Protein 4WCZ (pdb70)

InterPro domains:
  IPR001753 Enoyl-CoA hydratase/isomerase-like domain [PF00378] (7-249)
  IPR014748 Enoyl-CoA hydratase, C-terminal [G3DSA:1.10.12.10] (196-249)
  IPR018376 Enoyl-CoA hydratase/isomerase, conserved site [PS00166] (100-120)
  IPR029045 ClpP/crotonase-like domain superfamily [SSF52096] (3-249)
  IPR051683 Enoyl-CoA Hydratase/Isomerase Domain-Containing Protein [PTHR42964] (3-248)

Radius of gyration: 37.83 Å; Cα contacts (8 Å, |Δi|>4): 3060; chains: 6; bounding box: 77×71×126 Å

Secondary structure (DSSP, 8-state):
-EEEEEETTEEEEEE--GGGTTPBP----SHHHHHHHHHT-TT--EEEEEETTSS-SB--B-HHHHHHTTT-HHHHHHHHHHHHHHHHHHHT-SS-EE---SEEETHHHHHHHH---EE-TT-EEE--GGGTT----HHHHHHHHHHHHHHHHHH------EEHHHHHHTTS-SEE-S-SHHHHHHHHHS-HHHHHHHHHHHHHHHTT--S--HHHHHHHHHGGGSHHHHHHHHHHHTTS----/-EEEEEETTEEEEEE--GGGTTPBP----HHHHHHHHHHT-TT--EEEEEETTSS-SB--B-HHHHHHTTT-HHHHHHHHHHHHHHHHHHHT-SS-EE---SEEETHHHHHHHT---EE-TT-EEE--GGGTT----HHHHHHHHHHHHHHHHHH------EEHHHHHHHTS-SEE-S-SHHHHHHHHHS-HHHHHHHHHHHHHHHTT--S--HHHHHHHHHGGGSHHHHHHHHHHHTTS----/--EEEEEETTEEEEEE--GGGTTPBP----HHHHHHHHHHT-TT--EEEEEETTSS-SB-SB-HHHHHHTTT-HHHHHHHHHHHHHHHHHHHT-SS-EE---SEEETHHHHHHHH---EE-TT-EEE--GGGTT----HHHHHHHHHHHHHHHHHH------EEHHHHHHHTS-SEE-S-SHHHHHHHHHS-HHHHHHHHHHHHHHHTT--S--HHHHHHHHHGGGSHHHHHHHHHHHTTS----/-EEEEEETTEEEEEE--GGGTT-B-----SHHHHHHHHHT-TT--EEEEEETTSS-SB--B-HHHHHHTTT-HHHHHHHHHHHHHHHHHHHT-SS-EE---SEEETHHHHHHHH---EE-TT-EEE--GGGTT----HHHHHHHHHHHHHHHHHH------EEHHHHHHHTS-SEE-S-SHHHHHHHHHS-HHHHHHHHHHHHHHHTT--S--HHHHHHHHHGGGSHHHHHHHHHHHTTS----/-EEEEEETTEEEEEE--GGGTT-B-----SHHHHHHHHHT-TT--EEEEEETTSS-SB--B-HHHHHHTTT-HHHHHHHHHHHHHHHHHHHT-SS-EE---SEEETHHHHHHHH---EE-TT-EEE--GGGTT----HHHHHHHHHHHHHHHHHH------EEHHHHHHHTS-SEE-S-SHHHHHHHHHS-HHHHHHHHHHHHHHHTT--S--HHHHHHHHHGGGSHHHHHHHHHHHTTS----/--EEEEEETTEEEEEE--GGGTT-B-----HHHHHHHHHHT-TT--EEEEEESSSS-SB-SB-HHHHHHTTT-HHHHHHHHHHHHHHHHHHHT-SS-EE---SEEETHHHHHHHH---EE-TT-EEE--GGGTT----HHHHHHHHHHHHHHHHHH------EEHHHHHHHTS-SEE-S-SHHHHHHHHHS-HHHHHHHHHHHHHHHTT--S--HHHHHHHHHGGGSHHHHHHHHHHHTTS----

Organism: Novosphingobium aromaticivorans (strain ATCC 700278 / DSM 12444 / CCUG 56034 / CIP 105152 / NBRC 16084 / F199) (NCBI:txid279238)

Sequence (1466 aa):
SLRLERDGAVARLLIDRADRRNAFSLDWQRLPELLAEASGDDALRVLVVKSANGGAFCAGADIAELLANKDDAAFHAANQQAINRAQYELARFRLPTVAVEGDCIGGGCGIALACDRIAAPAARFGITPAKLGLVYPLHDVKLLVDLVGPGQARRLFTGGLIDANEAHRIGLVELLGESEDALVGQLATVSSFSTQAIKSFVRRVLDGQVADDADSLRVFASAFEGADFREGTGAFLEKRPPVFSLRLERDGAVARLLIDRADRRNAFSLDWQRLPELLAEASGDDALRVLVVKSANGGAFCAGADIAELLANKDDAAFHAANQQAINRAQYELARFRLPTVAVEGDCIGGGCGIALACDRIAAPAARFGITPAKLGLVYPLHDVKLLVDLVGPGQARRLFTGGLIDANEAHRIGLVELLGESEDALVGQLATVSSFSTQAIKSFVRRVLDGQVADDADSLRVFASAFEGADFREGTGAFLEKRPPVFSSLRLERDGAVARLLIDRADRRNAFSLDWQRLPELLAEASGDDALRVLVVKSANGGAFCAGADIAELLANKDDAAFHAANQQAINRAQYELARFRLPTVAVEGDCIGGGCGIALACDRIAAPAARFGITPAKLGLVYPLHDVKLLVDLVGPGQARRLFTGGLIDANEAHRIGLVELLGESEDALVGQLATVSSFSTQAIKSFVRRVLDGQVADDADSLRVFASAFEGADFREGTGAFLEKRPPVFSLRLERDGAVARLLIDRADRRNAFSLDWQRLPELLAEASGDDALRVLVVKSANGGAFCAGADIAELLANKDDAAFHAANQQAINRAQYELARFRLPTVAVEGDCIGGGCGIALACDRIAAPAARFGITPAKLGLVYPLHDVKLLVDLVGPGQARRLFTGGLIDANEAHRIGLVELLGESEDALVGQLATVSSFSTQAIKSFVRRVLDGQVADDADSLRVFASAFEGADFREGTGAFLEKRPPVFSLRLERDGAVARLLIDRADRRNAFSLDWQRLPELLAEASGDDALRVLVVKSANGGAFCAGADIAELLANKDDAAFHAANQQAINRAQYELARFRLPTVAVEGDCIGGGCGIALACDRIAAPAARFGITPAKLGLVYPLHDVKLLVDLVGPGQARRLFTGGLIDANEAHRIGLVELLGESEDALVGQLATVSSFSTQAIKSFVRRVLDGQVADDADSLRVFASAFEGADFREGTGAFLEKRPPVFSSLRLERDGAVARLLIDRADRRNAFSLDWQRLPELLAEASGDDALRVLVVKSANGGAFCAGADIAELLANKDDAAFHAANQQAINRAQYELARFRLPTVAVEGDCIGGGCGIALACDRIAAPAARFGITPAKLGLVYPLHDVKLLVDLVGPGQARRLFTGGLIDANEAHRIGLVELLGESEDALVGQLATVSSFSTQAIKSFVRRVLDGQVADDADSLRVFASAFEGADFREGTGAFLEKRPPVF

Foldseek 3Di:
DWDWDDDFQEIETEQEDVVQLSEDDLVLQCQVVRLVVQLPDPRYQEYEYAYPVAARGYAYHPVVRCVVCVPPPVVVVSSVVSLVVNLVCLLLRLHAYEYGRAEQEASSLSNRLSHVYEYEQHYKYAHAVLVVVGDHDPSSLLSQCVFQNDVVSCVSCVRDMDGPVVCCVRRVHVYYDDDCVVVSVVRSFADSLVRSLVSVVVVCVSVPDDDDDPVNVVSVVVVCVDPQVVQVVVCVVVVHRRGD/DWDWDDDFQEIETEQEDVVQLSADDLVLQCQVVRLVVQLPDPRYQEYEYAYPVAEFRYAYHPVVRCVVCVPPPVRVVSSVVSLVVNLVCLLLRLHAYEYGRAEQEASSLSNRLSHVYEYEQHYKYAHAVLVVVDDHDPVSLLSVCVFQNDVVSCVSCVRDMDGPVVCCVRRVHVYYDDDCVVVSVVRSAADSLVRSLVSVVVVCVSVPDDDDDPVNVVSVVVVCVDPRVVQVVVCVVVVHRGHD/DQWDWDDDFQEIETEGEDVVQLSADDLVLQCQVVRLVVQLPDPRYQEYEYAYPVAARRYQYHPVVRCVVCVVPPVRVVSSVVSLVVNLVCLLVRLHAYEYGRAEQEASSLSNRLSHVYEYEQHYKYAHAQLVVVDDHDPVSLLSQCVFQNDVVSCVSCVRDMDGPVVCCVRRVHVYYDDDCVVVSVVRSQADSLVRSLVSVVVVCVSVPDDDDDPVNVVSVVVVCVDPRVVQVVVCVVVVHRRHD/DWDWDDDQQEIETEQEDVVQLSADDLVLQCQVVRLVVQLPDPRYQEYEYAYPVAARRYQYHPVVRCVVCVPPPVRVVSSVVSLVVNLVCLLLRLHAYEYFRAEQEASSLSNRLSHVYEYEQHYKYAHAVLVVVDDHDVVSLLSVCVFQNDVVSVVSVVRDMDGPVVCCVRRVHVYYDDDCVVVSVVRSFADSLVRSLVSVVVVVVSVPDDDDDPVNVVSVVVVCVDPQVVQCVVCVVVVHRGGD/DWDWDDDFQEIETEQEDVVQLSEDDLVLQCQVVRLVVQLPDPRYQEYEYAYPVAARRYAYHDPVRCVVCVVPPVRVVSSVVSLVVNLVCLLLRLHAYEYGRAEQEASSLSNRLSHVYEYEQHYKYAHAVLVVVDDHDPVSLLSQCVFQNDVVSCVSCVRDMDTPVVCCVRRVHVYYDDDCVVVSVVSSFADSLVRSLVSVVVVVVSVPDDDDDPVNVVSVVCVCVDPQVVQVVVCVVVVHRRGD/DQWDWDDDFQEIETEGEDVVQLSADDLVLQVQVVNLVVQLPDPRYAEYEYAYPVAARGYAYHDVVRCVVCVVPVVVVVSSVVSLVVNLVCLLLRLHAYEYGRAEQEASSLSNRLSHVYEYEQHYKYAHAVLVVVDDHDVVSLLSQCVFQNDVVSCVSCVRDMDTPVVCCVRRVHVYYDDDCVVVVVVRSFADSLVRSLVSVVVVCVSVPDDDDDPVNVVSVVVVCVDPRVVQVVVCVVVVHRGGD

CATH classification: 3.90.226.10 (+1 more: 1.10.12.10)

Nearest PDB structures (foldseek):
  4wcz-assembly1_A  TM=1.002E+00  e=1.557E-49  Novosphingobium aromaticivorans DSM 12444
  8uja-assembly1_B  TM=1.002E+00  e=1.352E-48  Novosphingobium aromaticivorans DSM 12444
  5wyd-assembly1_E-3  TM=9.043E-01  e=2.073E-19  Pseudomonas aeruginosa PAO1
  5wyb-assembly1_B  TM=9.186E-01  e=7.796E-17  Pseudomonas aeruginosa PA14
  6n92-assembly1_D  TM=7.016E-01  e=5.824E-18  Escherichia coli K-12

Solvent-accessible surface area: 52961 Å² total

Structure (mmCIF, N/CA/C/O backbone):
data_4WCZ
#
_entry.id   4WCZ
#
_cell.length_a   81.636
_cell.length_b   128.469
_cell.length_c   84.467
_cell.angle_alpha   90.000
_cell.angle_beta   116.360
_cell.angle_gamma   90.000
#
_symmetry.space_group_name_H-M   'P 1 2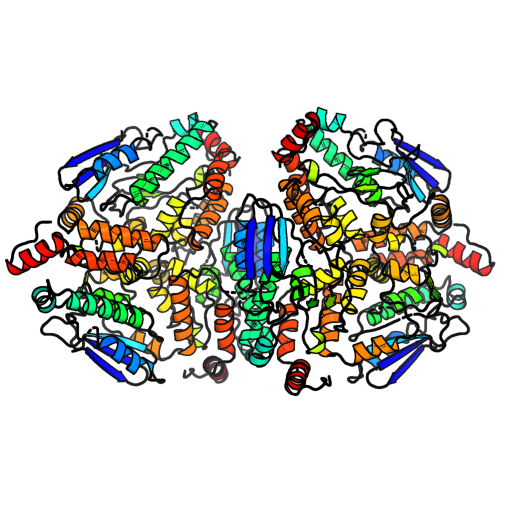1 1'
#
loop_
_entity.id
_entity.type
_entity.pdbx_description
1 polymer 'Enoyl-CoA hydratase/isomerase'
2 water water
#
loop_
_atom_site.group_PDB
_atom_site.id
_atom_site.type_symbol
_atom_site.label_atom_id
_atom_site.label_alt_id
_atom_site.label_comp_id
_atom_site.label_asym_id
_atom_site.label_entity_id
_atom_site.label_seq_id
_atom_site.pdbx_PDB_ins_code
_atom_site.Cartn_x
_atom_site.Cartn_y
_atom_site.Cartn_z
_atom_site.occupancy
_atom_site.B_iso_or_equiv
_atom_site.auth_seq_id
_atom_site.auth_comp_id
_atom_site.auth_asym_id
_atom_site.auth_atom_id
_atom_site.pdbx_PDB_model_num
ATOM 9 N N . SER A 1 25 ? 79.308 22.471 -4.544 1.00 37.00 2 SER A N 1
ATOM 10 C CA . SER A 1 25 ? 78.302 21.856 -3.677 1.00 35.01 2 SER A CA 1
ATOM 11 C C . SER A 1 25 ? 76.861 22.218 -4.065 1.00 32.79 2 SER A C 1
ATOM 12 O O . SER A 1 25 ? 75.919 21.562 -3.626 1.00 31.63 2 SER A O 1
ATOM 15 N N . LEU A 1 26 ? 76.699 23.266 -4.869 1.00 31.49 3 LEU A N 1
ATOM 16 C CA . LEU A 1 26 ? 75.407 23.627 -5.444 1.00 30.91 3 LEU A CA 1
ATOM 17 C C . LEU A 1 26 ? 75.636 24.010 -6.904 1.00 31.30 3 LEU A C 1
ATOM 18 O O . LEU A 1 26 ? 76.421 24.915 -7.189 1.00 31.96 3 LEU A O 1
ATOM 23 N N . ARG A 1 27 ? 74.981 23.314 -7.829 1.00 31.10 4 ARG A N 1
ATOM 24 C CA . ARG A 1 27 ? 75.188 23.582 -9.257 1.00 32.27 4 ARG A CA 1
ATOM 25 C C . ARG A 1 27 ? 73.922 23.459 -10.091 1.00 30.85 4 ARG A C 1
ATOM 26 O O . ARG A 1 27 ? 72.947 22.825 -9.680 1.00 30.58 4 ARG A O 1
ATOM 34 N N . LEU A 1 28 ? 73.952 24.090 -11.260 1.00 30.31 5 LEU A N 1
ATOM 35 C CA . LEU A 1 28 ? 72.830 24.083 -12.190 1.00 30.56 5 LEU A CA 1
ATOM 36 C C . LEU A 1 28 ? 73.179 23.250 -13.414 1.00 31.67 5 LEU A C 1
ATOM 37 O O . LEU A 1 28 ? 74.245 23.433 -13.998 1.00 31.83 5 LEU A O 1
ATOM 42 N N . GLU A 1 29 ? 72.285 22.338 -13.793 1.00 32.16 6 GLU A N 1
ATOM 43 C CA . GLU A 1 29 ? 72.403 21.598 -15.053 1.00 34.33 6 GLU A CA 1
ATOM 44 C C . GLU A 1 29 ? 71.236 21.953 -15.949 1.00 34.55 6 GLU A C 1
ATOM 45 O O . GLU A 1 29 ? 70.082 21.829 -15.535 1.00 33.16 6 GLU A O 1
ATOM 51 N N . ARG A 1 30 ? 71.532 22.382 -17.173 1.00 35.54 7 ARG A N 1
ATOM 52 C CA . ARG A 1 30 ? 70.497 22.752 -18.130 1.00 36.90 7 ARG A CA 1
ATOM 53 C C . ARG A 1 30 ? 70.446 21.728 -19.257 1.00 37.73 7 ARG A C 1
ATOM 54 O O . ARG A 1 30 ? 71.438 21.508 -19.948 1.00 38.32 7 ARG A O 1
ATOM 62 N N . ASP A 1 31 ? 69.288 21.095 -19.415 1.00 38.03 8 ASP A N 1
ATOM 63 C CA . ASP A 1 31 ? 69.097 20.021 -20.387 1.00 39.12 8 ASP A CA 1
ATOM 64 C C . ASP A 1 31 ? 67.839 20.302 -21.210 1.00 37.15 8 ASP A C 1
ATOM 65 O O . ASP A 1 31 ? 66.840 19.583 -21.122 1.00 36.14 8 ASP A O 1
ATOM 70 N N . GLY A 1 32 ? 67.896 21.371 -21.999 1.00 35.76 9 GLY A N 1
ATOM 71 C CA . GLY A 1 32 ? 66.802 21.738 -22.893 1.00 34.20 9 GLY A CA 1
ATOM 72 C C . GLY A 1 32 ? 65.623 22.335 -22.151 1.00 31.72 9 GLY A C 1
ATOM 73 O O . GLY A 1 32 ? 65.730 23.412 -21.562 1.00 32.63 9 GLY A O 1
ATOM 74 N N . ALA A 1 33 ? 64.495 21.632 -22.171 1.00 29.34 10 ALA A N 1
ATOM 75 C CA . ALA A 1 33 ? 63.293 22.096 -21.485 1.00 27.67 10 ALA A CA 1
ATOM 76 C C . ALA A 1 33 ? 63.407 21.969 -19.962 1.00 26.16 10 ALA A C 1
ATOM 77 O O . ALA A 1 33 ? 62.680 22.638 -19.234 1.00 24.89 10 ALA A O 1
ATOM 79 N N . VAL A 1 34 ? 64.319 21.123 -19.487 1.00 25.65 11 VAL A N 1
ATOM 80 C CA . VAL A 1 34 ? 64.466 20.867 -18.057 1.00 25.37 11 VAL A CA 1
ATOM 81 C C . VAL A 1 34 ? 65.803 21.387 -17.537 1.00 25.24 11 VAL A C 1
ATOM 82 O O . VAL A 1 34 ? 66.846 21.169 -18.154 1.00 25.35 11 VAL A O 1
ATOM 86 N N . ALA A 1 35 ? 65.758 22.078 -16.401 1.00 24.72 12 ALA A N 1
ATOM 87 C CA . ALA A 1 35 ? 66.959 22.412 -15.644 1.00 24.45 12 ALA A CA 1
ATOM 88 C C . ALA A 1 35 ? 66.877 21.751 -14.286 1.00 24.24 12 ALA A C 1
ATOM 89 O O . ALA A 1 35 ? 65.785 21.540 -13.755 1.00 22.97 12 ALA A O 1
ATOM 91 N N . ARG A 1 36 ? 68.041 21.431 -13.731 1.00 24.75 13 ARG A N 1
ATOM 92 C CA . ARG A 1 36 ? 68.138 20.821 -12.418 1.00 25.29 13 ARG A CA 1
ATOM 93 C C . ARG A 1 36 ? 69.061 21.651 -11.545 1.00 24.51 13 ARG A C 1
ATOM 94 O O . ARG A 1 36 ? 70.206 21.909 -11.915 1.00 24.59 13 ARG A O 1
ATOM 102 N N . LEU A 1 37 ? 68.544 22.081 -10.398 1.00 23.80 14 LEU A N 1
ATOM 103 C CA . LEU A 1 37 ? 69.350 22.683 -9.354 1.00 24.07 14 LEU A CA 1
ATOM 104 C C . LEU A 1 37 ? 69.746 21.546 -8.412 1.00 24.23 14 LEU A C 1
ATOM 105 O O . LEU A 1 37 ? 68.893 20.988 -7.704 1.00 23.47 14 LEU A O 1
ATOM 110 N N . LEU A 1 38 ? 71.032 21.198 -8.421 1.00 24.23 15 LEU A N 1
ATOM 111 C CA . LEU A 1 38 ? 71.531 20.022 -7.711 1.00 24.91 15 LEU A CA 1
ATOM 112 C C . LEU A 1 38 ? 72.278 20.398 -6.438 1.00 25.11 15 LEU A C 1
ATOM 113 O O . LEU A 1 38 ? 73.175 21.237 -6.471 1.00 24.85 15 LEU A O 1
ATOM 118 N N . ILE A 1 39 ? 71.902 19.769 -5.326 1.00 25.10 16 ILE A N 1
ATOM 119 C CA . ILE A 1 39 ? 72.602 19.926 -4.053 1.00 25.78 16 ILE A CA 1
ATOM 120 C C . ILE A 1 39 ? 73.549 18.734 -3.889 1.00 26.94 16 ILE A C 1
ATOM 121 O O . ILE A 1 39 ? 73.104 17.585 -3.837 1.00 26.22 16 ILE A O 1
ATOM 126 N N . ASP A 1 40 ? 74.847 19.012 -3.808 1.00 28.54 17 ASP A N 1
ATOM 127 C CA . ASP A 1 40 ? 75.878 17.975 -3.911 1.00 30.27 17 ASP A CA 1
ATOM 128 C C . ASP A 1 40 ? 76.906 18.100 -2.790 1.00 30.60 17 ASP A C 1
ATOM 129 O O . ASP A 1 40 ? 78.047 18.502 -3.014 1.00 30.77 17 ASP A O 1
ATOM 134 N N . ARG A 1 41 ? 76.490 17.729 -1.586 1.00 30.75 18 ARG A N 1
ATOM 135 C CA . ARG A 1 41 ? 77.354 17.779 -0.413 1.00 31.46 18 ARG A CA 1
ATOM 136 C C . ARG A 1 41 ? 77.032 16.593 0.500 1.00 31.68 18 ARG A C 1
ATOM 137 O O . ARG A 1 41 ? 76.662 16.764 1.662 1.00 30.59 18 ARG A O 1
ATOM 145 N N . ALA A 1 42 ? 77.199 15.389 -0.043 1.00 32.69 19 ALA A N 1
ATOM 146 C CA . ALA A 1 42 ? 76.743 14.156 0.611 1.00 34.09 19 ALA A CA 1
ATOM 147 C C . ALA A 1 42 ? 77.358 13.900 1.991 1.00 35.19 19 ALA A C 1
ATOM 148 O O . ALA A 1 42 ? 76.700 13.326 2.862 1.00 34.78 19 ALA A O 1
ATOM 150 N N . ASP A 1 43 ? 78.602 14.328 2.197 1.00 36.89 20 ASP A N 1
ATOM 151 C CA . ASP A 1 43 ? 79.279 14.088 3.479 1.00 38.67 20 ASP A CA 1
ATOM 152 C C . ASP A 1 43 ? 78.767 14.973 4.629 1.00 38.37 20 ASP A C 1
ATOM 153 O O . ASP A 1 43 ? 79.110 14.737 5.785 1.00 37.98 20 ASP A O 1
ATOM 158 N N . ARG A 1 44 ? 77.956 15.985 4.313 1.00 37.70 21 ARG A N 1
ATOM 159 C CA . ARG A 1 44 ? 77.265 16.773 5.337 1.00 36.96 21 ARG A CA 1
ATOM 160 C C . ARG A 1 44 ? 75.747 16.683 5.176 1.00 34.35 21 ARG A C 1
ATOM 161 O O . ARG A 1 44 ? 75.012 17.571 5.616 1.00 33.35 21 ARG A O 1
ATOM 169 N N . ARG A 1 45 ? 75.284 15.595 4.560 1.00 32.65 22 ARG A N 1
ATOM 170 C CA . ARG A 1 45 ? 73.862 15.372 4.299 1.00 31.16 22 ARG A CA 1
ATOM 171 C C . ARG A 1 45 ? 73.200 16.569 3.608 1.00 28.42 22 ARG A C 1
ATOM 172 O O . ARG A 1 45 ? 72.083 16.971 3.946 1.00 27.10 22 ARG A O 1
ATOM 180 N N . ASN A 1 46 ? 73.915 17.126 2.633 1.00 26.72 23 ASN A N 1
ATOM 181 C CA . ASN A 1 46 ? 73.449 18.267 1.837 1.00 25.26 23 ASN A CA 1
ATOM 182 C C . ASN A 1 46 ? 73.109 19.528 2.644 1.00 24.63 23 ASN A C 1
ATOM 183 O O . ASN A 1 46 ? 72.268 20.327 2.227 1.00 24.25 23 ASN A O 1
ATOM 188 N N . ALA A 1 47 ? 73.776 19.710 3.781 1.00 24.65 24 ALA A N 1
ATOM 189 C CA . ALA A 1 47 ? 73.583 20.894 4.611 1.00 24.40 24 ALA A CA 1
ATOM 190 C C . ALA A 1 47 ? 74.092 22.147 3.899 1.00 24.76 24 ALA A C 1
ATOM 191 O O . ALA A 1 47 ? 75.126 22.116 3.227 1.00 24.77 24 ALA A O 1
ATOM 193 N N . PHE A 1 48 ? 73.353 23.242 4.055 1.00 24.74 25 PHE A N 1
ATOM 194 C CA . PHE A 1 48 ? 73.685 24.509 3.414 1.00 25.11 25 PHE A CA 1
ATOM 195 C C . PHE A 1 48 ? 74.597 25.359 4.283 1.00 25.81 25 PHE A C 1
ATOM 196 O O . PHE A 1 48 ? 74.340 25.557 5.471 1.00 25.97 25 PHE A O 1
ATOM 204 N N . SER A 1 49 ? 75.666 25.851 3.670 1.00 26.64 26 SER A N 1
ATOM 205 C CA . SER A 1 49 ? 76.527 26.852 4.267 1.00 27.37 26 SER A CA 1
ATOM 206 C C . SER A 1 49 ? 76.078 28.216 3.765 1.00 27.05 26 SER A C 1
ATOM 207 O O . SER A 1 49 ? 75.235 28.310 2.875 1.00 26.43 26 SER A O 1
ATOM 210 N N . LEU A 1 50 ? 76.659 29.272 4.322 1.00 27.00 27 LEU A N 1
ATOM 211 C CA . LEU A 1 50 ? 76.329 30.631 3.911 1.00 27.00 27 LEU A CA 1
ATOM 212 C C . LEU A 1 50 ? 76.632 30.860 2.427 1.00 27.32 27 LEU A C 1
ATOM 213 O O . LEU A 1 50 ? 75.837 31.482 1.723 1.00 26.17 27 LEU A O 1
ATOM 218 N N . ASP A 1 51 ? 77.771 30.357 1.950 1.00 27.72 28 ASP A N 1
ATOM 219 C CA . ASP A 1 51 ? 78.148 30.579 0.553 1.00 28.94 28 ASP A CA 1
ATOM 220 C C . ASP A 1 51 ? 77.157 29.936 -0.430 1.00 27.37 28 ASP A C 1
ATOM 221 O O . ASP A 1 51 ? 76.888 30.491 -1.498 1.00 26.95 28 ASP A O 1
ATOM 234 N N . TRP A 1 53 ? 73.850 29.434 0.163 1.00 23.45 30 TRP A N 1
ATOM 235 C CA . TRP A 1 53 ? 72.679 30.323 0.181 1.00 23.48 30 TRP A CA 1
ATOM 236 C C . TRP A 1 53 ? 72.875 31.539 -0.726 1.00 24.16 30 TRP A C 1
ATOM 237 O O . TRP A 1 53 ? 71.975 31.910 -1.482 1.00 23.58 30 TRP A O 1
ATOM 248 N N . GLN A 1 54 ? 74.057 32.146 -0.650 1.00 25.42 31 GLN A N 1
ATOM 249 C CA . GLN A 1 54 ? 74.389 33.319 -1.470 1.00 27.34 31 GLN A CA 1
ATOM 250 C C . GLN A 1 54 ? 74.489 32.989 -2.961 1.00 27.64 31 GLN A C 1
ATOM 251 O O . GLN A 1 54 ? 74.206 33.833 -3.806 1.00 28.15 31 GLN A O 1
ATOM 257 N N . ARG A 1 55 ? 74.885 31.757 -3.266 1.00 27.75 32 ARG A N 1
ATOM 258 C CA . ARG A 1 55 ? 75.041 31.285 -4.638 1.00 28.40 32 ARG A CA 1
ATOM 259 C C . ARG A 1 55 ? 73.704 30.974 -5.328 1.00 26.88 32 ARG A C 1
ATOM 260 O O . ARG A 1 55 ? 73.586 31.115 -6.539 1.00 25.78 32 ARG A O 1
ATOM 268 N N . LEU A 1 56 ? 72.702 30.567 -4.552 1.00 25.86 33 LEU A N 1
ATOM 269 C CA . LEU A 1 56 ? 71.436 30.070 -5.105 1.00 25.55 33 LEU A CA 1
ATOM 270 C C . LEU A 1 56 ? 70.716 31.070 -6.040 1.00 25.00 33 LEU A C 1
ATOM 271 O O . LEU A 1 56 ? 70.288 30.688 -7.129 1.00 23.72 33 LEU A O 1
ATOM 276 N N . PRO A 1 57 ? 70.592 32.349 -5.635 1.00 24.93 34 PRO A N 1
ATOM 277 C CA . PRO A 1 57 ? 69.974 33.339 -6.534 1.00 24.81 34 PRO A CA 1
ATOM 278 C C . PRO A 1 57 ? 70.688 33.516 -7.884 1.00 24.75 34 PRO A C 1
ATOM 279 O O . PRO A 1 57 ? 70.027 33.759 -8.893 1.00 23.85 34 PRO A O 1
ATOM 283 N N . GLU A 1 58 ? 72.016 33.393 -7.891 1.00 25.30 35 GLU A N 1
ATOM 284 C CA . GLU A 1 58 ? 72.806 33.526 -9.119 1.00 26.08 35 GLU A CA 1
ATOM 285 C C . GLU A 1 58 ? 72.457 32.401 -10.086 1.00 24.26 35 GLU A C 1
ATOM 286 O O . GLU A 1 58 ? 72.340 32.619 -11.294 1.00 23.39 35 GLU A O 1
ATOM 292 N N . LEU A 1 59 ? 72.307 31.196 -9.544 1.00 22.71 36 LEU A N 1
ATOM 293 C CA . LEU A 1 59 ? 71.946 30.033 -10.344 1.00 22.19 36 LEU A CA 1
ATOM 294 C C . LEU A 1 59 ? 70.517 30.138 -10.872 1.00 21.71 36 LEU A C 1
ATOM 295 O O . LEU A 1 59 ? 70.249 29.744 -12.009 1.00 21.03 36 LEU A O 1
ATOM 300 N N . LEU A 1 60 ? 69.606 30.670 -10.055 1.00 21.09 37 LEU A N 1
ATOM 301 C CA . LEU A 1 60 ? 68.236 30.936 -10.502 1.00 21.37 37 LEU A CA 1
ATOM 302 C C . LEU A 1 60 ? 68.198 31.929 -11.667 1.00 21.45 37 LEU A C 1
ATOM 303 O O . LEU A 1 60 ? 67.423 31.755 -12.608 1.00 20.69 37 LEU A O 1
ATOM 308 N N . ALA A 1 61 ? 69.028 32.968 -11.589 1.00 22.07 38 ALA A N 1
ATOM 309 C CA . ALA A 1 61 ? 69.128 33.963 -12.652 1.00 22.98 38 ALA A CA 1
ATOM 310 C C . ALA A 1 61 ? 69.639 33.341 -13.950 1.00 24.10 38 ALA A C 1
ATOM 311 O O . ALA A 1 61 ? 69.115 33.635 -15.022 1.00 24.02 38 ALA A O 1
ATOM 313 N N . GLU A 1 62 ? 70.653 32.480 -13.847 1.00 25.92 39 GLU A N 1
ATOM 314 C CA . GLU A 1 62 ? 71.172 31.745 -15.005 1.00 27.78 39 GLU A CA 1
ATOM 315 C C . GLU A 1 62 ? 70.091 30.900 -15.662 1.00 26.91 39 GLU A C 1
ATOM 316 O O . GLU A 1 62 ? 69.944 30.914 -16.878 1.00 27.27 39 GLU A O 1
ATOM 322 N N . ALA A 1 63 ? 69.344 30.157 -14.849 1.00 25.84 40 ALA A N 1
ATOM 323 C CA . ALA A 1 63 ? 68.264 29.313 -15.356 1.00 24.81 40 ALA A CA 1
ATOM 324 C C . ALA A 1 63 ? 67.161 30.152 -15.990 1.00 24.74 40 ALA A C 1
ATOM 325 O O . ALA A 1 63 ? 66.657 29.822 -17.068 1.00 24.57 40 ALA A O 1
ATOM 327 N N . SER A 1 64 ? 66.792 31.242 -15.325 1.00 24.67 41 SER A N 1
ATOM 328 C CA . SER A 1 64 ? 65.691 32.082 -15.791 1.00 24.69 41 SER A CA 1
ATOM 329 C C . SER A 1 64 ? 65.973 32.744 -17.144 1.00 24.75 41 SER A C 1
ATOM 330 O O . SER A 1 64 ? 65.047 32.995 -17.907 1.00 23.88 41 SER A O 1
ATOM 333 N N . GLY A 1 65 ? 67.245 33.014 -17.434 1.00 26.06 42 GLY A N 1
ATOM 334 C CA . GLY A 1 65 ? 67.650 33.613 -18.714 1.00 27.13 42 GLY A CA 1
ATOM 335 C C . GLY A 1 65 ? 67.560 32.698 -19.932 1.00 28.19 42 GLY A C 1
ATOM 336 O O . GLY A 1 65 ? 67.720 33.160 -21.064 1.00 28.23 42 GLY A O 1
ATOM 337 N N . ASP A 1 66 ? 67.298 31.410 -19.708 1.00 28.64 43 ASP A N 1
ATOM 338 C CA . ASP A 1 66 ? 67.180 30.423 -20.786 1.00 29.87 43 ASP A CA 1
ATOM 339 C C . ASP A 1 66 ? 65.736 30.323 -21.311 1.00 28.84 43 ASP A C 1
ATOM 340 O O . ASP A 1 66 ? 64.857 29.788 -20.633 1.00 27.65 43 ASP A O 1
ATOM 345 N N . ASP A 1 67 ? 65.510 30.816 -22.529 1.00 27.95 44 ASP A N 1
ATOM 346 C CA . ASP A 1 67 ? 64.173 30.824 -23.147 1.00 27.32 44 ASP A CA 1
ATOM 347 C C . ASP A 1 67 ? 63.601 29.429 -23.409 1.00 26.53 44 ASP A C 1
ATOM 348 O O . ASP A 1 67 ? 62.384 29.270 -23.496 1.00 26.88 44 ASP A O 1
ATOM 350 N N . ALA A 1 68 ? 64.473 28.433 -23.549 1.00 25.62 45 ALA A N 1
ATOM 351 C CA . ALA A 1 68 ? 64.050 27.052 -23.797 1.00 25.60 45 ALA A CA 1
ATOM 352 C C . ALA A 1 68 ? 63.509 26.345 -22.549 1.00 24.55 45 ALA A C 1
ATOM 353 O O . ALA A 1 68 ? 62.823 25.327 -22.656 1.00 23.88 45 ALA A O 1
ATOM 355 N N . LEU A 1 69 ? 63.824 26.870 -21.373 1.00 23.73 46 LEU A N 1
ATOM 356 C CA . LEU A 1 69 ? 63.437 26.217 -20.129 1.00 23.79 46 LEU A CA 1
ATOM 357 C C . LEU A 1 69 ? 61.913 26.150 -19.961 1.00 22.34 46 LEU A C 1
ATOM 358 O O . LEU A 1 69 ? 61.201 27.078 -20.327 1.00 22.11 46 LEU A O 1
ATOM 363 N N . ARG A 1 70 ? 61.435 25.025 -19.435 1.00 21.54 47 ARG A N 1
ATOM 364 C CA . ARG A 1 70 ? 60.022 24.829 -19.113 1.00 20.93 47 ARG A CA 1
ATOM 365 C C . ARG A 1 70 ? 59.778 24.447 -17.642 1.00 20.12 47 ARG A C 1
ATOM 366 O O . ARG A 1 70 ? 58.687 24.669 -17.123 1.00 19.26 47 ARG A O 1
ATOM 374 N N . VAL A 1 71 ? 60.778 23.866 -16.984 1.00 19.32 48 VAL A N 1
ATOM 375 C CA . VAL A 1 71 ? 60.625 23.406 -15.610 1.00 19.14 48 VAL A CA 1
ATOM 376 C C . VAL A 1 71 ? 61.989 23.301 -14.928 1.00 18.73 48 VAL A C 1
ATOM 377 O O . VAL A 1 71 ? 62.972 22.880 -15.546 1.00 18.60 48 VAL A O 1
ATOM 381 N N . LEU A 1 72 ? 62.025 23.694 -13.659 1.00 18.19 49 LEU A N 1
ATOM 382 C CA . LEU A 1 72 ? 63.210 23.585 -12.829 1.00 18.62 49 LEU A CA 1
ATOM 383 C C . LEU A 1 72 ? 62.983 22.536 -11.748 1.00 18.29 49 LEU A C 1
ATOM 384 O O . LEU A 1 72 ? 62.010 22.616 -10.977 1.00 18.17 49 LEU A O 1
ATOM 389 N N . VAL A 1 73 ? 63.875 21.557 -11.694 1.00 18.37 50 VAL A N 1
ATOM 390 C CA . VAL A 1 73 ? 63.828 20.518 -10.674 1.00 18.98 50 VAL A CA 1
ATOM 391 C C . VAL A 1 73 ? 64.905 20.794 -9.624 1.00 19.06 50 VAL A C 1
ATOM 392 O O . VAL A 1 73 ? 66.066 21.019 -9.963 1.00 19.74 50 VAL A O 1
ATOM 396 N N . VAL A 1 74 ? 64.508 20.782 -8.355 1.00 18.89 51 VAL A N 1
ATOM 397 C CA . VAL A 1 74 ? 65.436 20.916 -7.246 1.00 19.49 51 VAL A CA 1
ATOM 398 C C . VAL A 1 74 ? 65.576 19.539 -6.607 1.00 19.77 51 VAL A C 1
ATOM 399 O O . VAL A 1 74 ? 64.582 18.915 -6.238 1.00 18.97 51 VAL A O 1
ATOM 403 N N . LYS A 1 75 ? 66.808 19.057 -6.487 1.00 20.50 52 LYS A N 1
ATOM 404 C CA . LYS A 1 75 ? 67.040 17.705 -5.978 1.00 21.49 52 LYS A CA 1
ATOM 405 C C . LYS A 1 75 ? 68.465 17.514 -5.486 1.00 21.58 52 LYS A C 1
ATOM 406 O O . LYS A 1 75 ? 69.343 18.335 -5.747 1.00 21.58 52 LYS A O 1
ATOM 412 N N . SER A 1 76 ? 68.676 16.418 -4.769 1.00 21.70 53 SER A N 1
ATOM 413 C CA . SER A 1 76 ? 70.013 15.991 -4.396 1.00 22.22 53 SER A CA 1
ATOM 414 C C . SER A 1 76 ? 70.733 15.452 -5.628 1.00 23.42 53 SER A C 1
ATOM 415 O O . SER A 1 76 ? 70.124 14.787 -6.468 1.00 23.79 53 SER A O 1
ATOM 418 N N . ALA A 1 77 ? 72.027 15.736 -5.731 1.00 24.35 54 ALA A N 1
ATOM 419 C CA . ALA A 1 77 ? 72.848 15.186 -6.809 1.00 25.52 54 ALA A CA 1
ATOM 420 C C . ALA A 1 77 ? 73.046 13.677 -6.667 1.00 26.51 54 ALA A C 1
ATOM 421 O O . ALA A 1 77 ? 73.259 12.992 -7.665 1.00 27.13 54 ALA A O 1
ATOM 423 N N . ASN A 1 78 ? 72.965 13.170 -5.434 1.00 27.14 55 ASN A N 1
ATOM 424 C CA . ASN A 1 78 ? 73.314 11.782 -5.118 1.00 28.64 55 ASN A CA 1
ATOM 425 C C . ASN A 1 78 ? 72.208 11.012 -4.390 1.00 28.62 55 ASN A C 1
ATOM 426 O O . ASN A 1 78 ? 72.495 10.092 -3.627 1.00 29.93 55 ASN A O 1
ATOM 431 N N . GLY A 1 79 ? 70.950 11.376 -4.608 1.00 27.93 56 GLY A N 1
ATOM 432 C CA . GLY A 1 79 ? 69.860 10.805 -3.824 1.00 27.64 56 GLY A CA 1
ATOM 433 C C . GLY A 1 79 ? 70.068 11.046 -2.336 1.00 27.60 56 GLY A C 1
ATOM 434 O O . GLY A 1 79 ? 70.693 12.036 -1.938 1.00 27.23 56 GLY A O 1
ATOM 435 N N . GLY A 1 80 ? 69.551 10.139 -1.510 1.00 27.31 57 GLY A N 1
ATOM 436 C CA . GLY A 1 80 ? 69.696 10.249 -0.061 1.00 26.94 57 GLY A CA 1
ATOM 437 C C . GLY A 1 80 ? 69.058 11.525 0.459 1.00 26.37 57 GLY A C 1
ATOM 438 O O . GLY A 1 80 ? 68.028 11.963 -0.063 1.00 26.02 57 GLY A O 1
ATOM 439 N N . ALA A 1 81 ? 69.684 12.129 1.469 1.00 26.03 58 ALA A N 1
ATOM 440 C CA . ALA A 1 81 ? 69.160 13.342 2.097 1.00 25.43 58 ALA A CA 1
ATOM 441 C C . ALA A 1 81 ? 68.994 14.471 1.086 1.00 24.67 58 ALA A C 1
ATOM 442 O O . ALA A 1 81 ? 69.865 14.705 0.246 1.00 24.54 58 ALA A O 1
ATOM 444 N N . PHE A 1 82 ? 67.857 15.152 1.167 1.00 23.88 59 PHE A N 1
ATOM 445 C CA . PHE A 1 82 ? 67.587 16.311 0.334 1.00 23.70 59 PHE A CA 1
ATOM 446 C C . PHE A 1 82 ? 68.416 17.484 0.839 1.00 24.21 59 PHE A C 1
ATOM 447 O O . PHE A 1 82 ? 69.197 18.075 0.093 1.00 23.73 59 PHE A O 1
ATOM 455 N N . CYS A 1 83 ? 68.241 17.806 2.115 1.00 25.03 60 CYS A N 1
ATOM 456 C CA . CYS A 1 83 ? 68.989 18.879 2.762 1.00 26.34 60 CYS A CA 1
ATOM 457 C C . CYS A 1 83 ? 68.723 18.803 4.255 1.00 26.99 60 CYS A C 1
ATOM 458 O O . CYS A 1 83 ? 67.594 19.009 4.698 1.00 26.43 60 CYS A O 1
ATOM 461 N N . ALA A 1 84 ? 69.768 18.502 5.019 1.00 28.42 61 ALA A N 1
ATOM 462 C CA . ALA A 1 84 ? 69.664 18.350 6.468 1.00 30.35 61 ALA A CA 1
ATOM 463 C C . ALA A 1 84 ? 69.565 19.690 7.210 1.00 31.38 61 ALA A C 1
ATOM 464 O O . ALA A 1 84 ? 69.497 19.712 8.438 1.00 32.98 61 ALA A O 1
ATOM 466 N N . GLY A 1 85 ? 69.560 20.798 6.471 1.00 31.67 62 GLY A N 1
ATOM 467 C CA . GLY A 1 85 ? 69.352 22.118 7.049 1.00 32.25 62 GLY A CA 1
ATOM 468 C C . GLY A 1 85 ? 70.650 22.886 7.172 1.00 32.85 62 GLY A C 1
ATOM 469 O O . GLY A 1 85 ? 71.444 22.938 6.229 1.00 32.14 62 GLY A O 1
ATOM 470 N N . ALA A 1 86 ? 70.867 23.472 8.345 1.00 33.28 63 ALA A N 1
ATOM 471 C CA . ALA A 1 86 ? 72.023 24.329 8.581 1.00 33.76 63 ALA A CA 1
ATOM 472 C C . ALA A 1 86 ? 73.298 23.517 8.763 1.00 34.01 63 ALA A C 1
ATOM 473 O O . ALA A 1 86 ? 73.297 22.462 9.395 1.00 34.53 63 ALA A O 1
ATOM 475 N N . ASP A 1 87 ? 74.381 24.031 8.195 1.00 34.92 64 ASP A N 1
ATOM 476 C CA . ASP A 1 87 ? 75.722 23.506 8.414 1.00 36.07 64 ASP A CA 1
ATOM 477 C C . ASP A 1 87 ? 76.047 23.678 9.900 1.00 36.77 64 ASP A C 1
ATOM 478 O O . ASP A 1 87 ? 76.253 24.797 10.365 1.00 35.36 64 ASP A O 1
ATOM 483 N N . ILE A 1 88 ? 76.073 22.574 10.644 1.00 38.04 65 ILE A N 1
ATOM 484 C CA . ILE A 1 88 ? 76.192 22.643 12.106 1.00 39.16 65 ILE A CA 1
ATOM 485 C C . ILE A 1 88 ? 77.552 23.179 12.570 1.00 38.20 65 ILE A C 1
ATOM 486 O O . ILE A 1 88 ? 77.617 23.952 13.525 1.00 38.04 65 ILE A O 1
ATOM 491 N N . ALA A 1 89 ? 78.626 22.786 11.890 1.00 37.66 66 ALA A N 1
ATOM 492 C CA . ALA A 1 89 ? 79.961 23.314 12.188 1.00 36.99 66 ALA A CA 1
ATOM 493 C C . ALA A 1 89 ? 80.009 24.835 12.000 1.00 35.56 66 ALA A C 1
ATOM 494 O O . ALA A 1 89 ? 80.622 25.552 12.792 1.00 34.78 66 ALA A O 1
ATOM 496 N N . GLU A 1 90 ? 79.355 25.317 10.947 1.00 33.52 67 GLU A N 1
ATOM 497 C CA . GLU A 1 90 ? 79.261 26.751 10.687 1.00 32.33 67 GLU A CA 1
ATOM 498 C C . GLU A 1 90 ? 78.412 27.453 11.752 1.00 30.78 67 GLU A C 1
ATOM 499 O O . GLU A 1 90 ? 78.775 28.523 12.230 1.00 29.28 67 GLU A O 1
ATOM 505 N N . LEU A 1 91 ? 77.283 26.848 12.116 1.00 29.75 68 LEU A N 1
ATOM 506 C CA . LEU A 1 91 ? 76.414 27.403 13.160 1.00 29.93 68 LEU A CA 1
ATOM 507 C C . LEU A 1 91 ? 77.165 27.584 14.479 1.00 29.45 68 LEU A C 1
ATOM 508 O O . LEU A 1 91 ? 77.106 28.646 15.090 1.00 28.62 68 LEU A O 1
ATOM 513 N N . LEU A 1 92 ? 77.871 26.543 14.907 1.00 29.56 69 LEU A N 1
ATOM 514 C CA . LEU A 1 92 ? 78.564 26.564 16.195 1.00 29.84 69 LEU A CA 1
ATOM 515 C C . LEU A 1 92 ? 79.770 27.499 16.196 1.00 29.38 69 LEU A C 1
ATOM 516 O O . LEU A 1 92 ? 80.000 28.207 17.172 1.00 29.82 69 LEU A O 1
ATOM 521 N N . ALA A 1 93 ? 80.527 27.512 15.103 1.00 29.33 70 ALA A N 1
ATOM 522 C CA . ALA A 1 93 ? 81.676 28.412 14.977 1.00 29.75 70 ALA A CA 1
ATOM 523 C C . ALA A 1 93 ? 81.273 29.889 15.064 1.00 29.58 70 ALA A C 1
ATOM 524 O O . ALA A 1 93 ? 82.041 30.716 15.556 1.00 30.36 70 ALA A O 1
ATOM 526 N N . ASN A 1 94 ? 80.066 30.208 14.601 1.00 28.61 71 ASN A N 1
ATOM 527 C CA . ASN A 1 94 ? 79.592 31.586 14.531 1.00 28.69 71 ASN A CA 1
ATOM 528 C C . ASN A 1 94 ? 78.502 31.943 15.534 1.00 28.69 71 ASN A C 1
ATOM 529 O O . ASN A 1 94 ? 77.854 32.989 15.399 1.00 27.99 71 ASN A O 1
ATOM 534 N N . LYS A 1 95 ? 78.314 31.105 16.551 1.00 29.03 72 LYS A N 1
ATOM 535 C CA . LYS A 1 95 ? 77.208 31.290 17.499 1.00 30.12 72 LYS A CA 1
ATOM 536 C C . LYS A 1 95 ? 77.241 32.620 18.262 1.00 30.41 72 LYS A C 1
ATOM 537 O O . LYS A 1 95 ? 76.209 33.065 18.746 1.00 30.15 72 LYS A O 1
ATOM 543 N N . ASP A 1 96 ? 78.410 33.252 18.360 1.00 31.85 73 ASP A N 1
ATOM 544 C CA . ASP A 1 96 ? 78.531 34.568 18.998 1.00 33.41 73 ASP A CA 1
ATOM 545 C C . ASP A 1 96 ? 78.849 35.696 18.005 1.00 33.67 73 ASP A C 1
ATOM 546 O O . ASP A 1 96 ? 79.301 36.765 18.414 1.00 34.07 73 ASP A O 1
ATOM 551 N N . ASP A 1 97 ? 78.594 35.474 16.714 1.00 33.32 74 ASP A N 1
ATOM 552 C CA . ASP A 1 97 ? 78.981 36.424 15.663 1.00 33.34 74 ASP A CA 1
ATOM 553 C C . ASP A 1 97 ? 77.751 37.102 15.051 1.00 32.41 74 ASP A C 1
ATOM 554 O O . ASP A 1 97 ? 77.124 36.561 14.141 1.00 30.90 74 ASP A O 1
ATOM 559 N N . ALA A 1 98 ? 77.424 38.295 15.545 1.00 31.97 75 ALA A N 1
ATOM 560 C CA . ALA A 1 98 ? 76.228 39.022 15.105 1.00 31.69 75 ALA A CA 1
ATOM 561 C C . ALA A 1 98 ? 76.246 39.350 13.608 1.00 30.92 75 ALA A C 1
ATOM 562 O O . ALA A 1 98 ? 75.198 39.340 12.955 1.00 30.69 75 ALA A O 1
ATOM 564 N N . ALA A 1 99 ? 77.431 39.634 13.071 1.00 30.12 76 ALA A N 1
ATOM 565 C CA . ALA A 1 99 ? 77.584 39.926 11.644 1.00 29.95 76 ALA A CA 1
ATOM 566 C C . ALA A 1 99 ? 77.217 38.717 10.783 1.00 28.76 76 ALA A C 1
ATOM 567 O O . ALA A 1 99 ? 76.539 38.855 9.764 1.00 27.97 76 ALA A O 1
ATOM 569 N N . PHE A 1 100 ? 77.662 37.534 11.200 1.00 27.73 77 PHE A N 1
ATOM 570 C CA . PHE A 1 100 ? 77.309 36.305 10.502 1.00 26.53 77 PHE A CA 1
ATOM 571 C C . PHE A 1 100 ? 75.804 36.045 10.540 1.00 25.21 77 PHE A C 1
ATOM 572 O O . PHE A 1 100 ? 75.218 35.679 9.522 1.00 23.89 77 PHE A O 1
ATOM 580 N N . HIS A 1 101 ? 75.185 36.219 11.706 1.00 24.08 78 HIS A N 1
ATOM 581 C CA . HIS A 1 101 ? 73.750 35.956 11.837 1.00 23.84 78 HIS A CA 1
ATOM 582 C C . HIS A 1 101 ? 72.927 36.873 10.927 1.00 23.36 78 HIS A C 1
ATOM 583 O O . HIS A 1 101 ? 71.980 36.425 10.289 1.00 22.60 78 HIS A O 1
ATOM 590 N N . ALA A 1 102 ? 73.307 38.146 10.852 1.00 23.28 79 ALA A N 1
ATOM 591 C CA . ALA A 1 102 ? 72.618 39.097 9.978 1.00 23.37 79 ALA A CA 1
ATOM 592 C C . ALA A 1 102 ? 72.793 38.722 8.500 1.00 22.98 79 ALA A C 1
ATOM 593 O O . ALA A 1 102 ? 71.829 38.726 7.740 1.00 23.13 79 ALA A O 1
ATOM 595 N N . ALA A 1 103 ? 74.020 38.388 8.109 1.00 22.93 80 ALA A N 1
ATOM 596 C CA . ALA A 1 103 ? 74.322 37.982 6.731 1.00 22.87 80 ALA A CA 1
ATOM 597 C C . ALA A 1 103 ? 73.580 36.696 6.352 1.00 22.69 80 ALA A C 1
ATOM 598 O O . ALA A 1 103 ? 73.034 36.574 5.251 1.00 21.96 80 ALA A O 1
ATOM 600 N N . ASN A 1 104 ? 73.562 35.745 7.277 1.00 22.65 81 ASN A N 1
ATOM 601 C CA . ASN A 1 104 ? 72.907 34.465 7.053 1.00 22.93 81 ASN A CA 1
ATOM 602 C C . ASN A 1 104 ? 71.388 34.635 6.913 1.00 22.29 81 ASN A C 1
ATOM 603 O O . ASN A 1 104 ? 70.781 34.053 6.019 1.00 22.02 81 ASN A O 1
ATOM 608 N N . GLN A 1 105 ? 70.796 35.447 7.786 1.00 21.89 82 GLN A N 1
ATOM 609 C CA . GLN A 1 105 ? 69.365 35.757 7.734 1.00 21.40 82 GLN A CA 1
ATOM 610 C C . GLN A 1 105 ? 68.985 36.328 6.368 1.00 21.24 82 GLN A C 1
ATOM 611 O O . GLN A 1 105 ? 68.042 35.860 5.726 1.00 20.32 82 GLN A O 1
ATOM 617 N N . GLN A 1 106 ? 69.730 37.337 5.929 1.00 21.58 83 GLN A N 1
ATOM 618 C CA . GLN A 1 106 ? 69.474 37.982 4.639 1.00 22.16 83 GLN A CA 1
ATOM 619 C C . GLN A 1 106 ? 69.638 37.030 3.454 1.00 20.99 83 GLN A C 1
ATOM 620 O O . GLN A 1 106 ? 68.819 37.041 2.532 1.00 20.19 83 GLN A O 1
ATOM 626 N N . ALA A 1 107 ? 70.681 36.203 3.484 1.00 20.28 84 ALA A N 1
ATOM 627 C CA . ALA A 1 107 ? 70.955 35.280 2.379 1.00 19.78 84 ALA A CA 1
ATOM 628 C C . ALA A 1 107 ? 69.852 34.234 2.229 1.00 19.19 84 ALA A C 1
ATOM 629 O O . ALA A 1 107 ? 69.399 33.954 1.112 1.00 18.61 84 ALA A O 1
ATOM 631 N N . ILE A 1 108 ? 69.412 33.673 3.354 1.00 18.46 85 ILE A N 1
ATOM 632 C CA . ILE A 1 108 ? 68.341 32.679 3.344 1.00 18.33 85 ILE A CA 1
ATOM 633 C C . ILE A 1 108 ? 67.039 33.313 2.861 1.00 17.86 85 ILE A C 1
ATOM 634 O O . ILE A 1 108 ? 66.353 32.748 2.016 1.00 17.20 85 ILE A O 1
ATOM 639 N N . ASN A 1 109 ? 66.712 34.490 3.389 1.00 17.62 86 ASN A N 1
ATOM 640 C CA . ASN A 1 109 ? 65.481 35.180 2.997 1.00 17.60 86 ASN A CA 1
ATOM 641 C C . ASN A 1 109 ? 65.458 35.549 1.511 1.00 17.61 86 ASN A C 1
ATOM 642 O O . ASN A 1 109 ? 64.430 35.410 0.852 1.00 16.42 86 ASN A O 1
ATOM 647 N N . ARG A 1 110 ? 66.590 36.011 0.988 1.00 18.36 87 ARG A N 1
ATOM 648 C CA . ARG A 1 110 ? 66.693 36.299 -0.441 1.00 19.39 87 ARG A CA 1
ATOM 649 C C . ARG A 1 110 ? 66.466 35.036 -1.266 1.00 18.61 87 ARG A C 1
ATOM 650 O O . ARG A 1 110 ? 65.684 35.048 -2.221 1.00 18.08 87 ARG A O 1
ATOM 658 N N . ALA A 1 111 ? 67.155 33.958 -0.902 1.00 18.03 88 ALA A N 1
ATOM 659 C CA . ALA A 1 111 ? 67.074 32.703 -1.647 1.00 18.21 88 ALA A CA 1
ATOM 660 C C . ALA A 1 111 ? 65.654 32.164 -1.661 1.00 18.17 88 ALA A C 1
ATOM 661 O O . ALA A 1 111 ? 65.148 31.757 -2.707 1.00 17.84 88 ALA A O 1
ATOM 663 N N . GLN A 1 112 ? 65.027 32.159 -0.490 1.00 18.16 89 GLN A N 1
ATOM 664 C CA . GLN A 1 112 ? 63.666 31.658 -0.334 1.00 18.71 89 GLN A CA 1
ATOM 665 C C . GLN A 1 112 ? 62.666 32.494 -1.123 1.00 17.93 89 GLN A C 1
ATOM 666 O O . GLN A 1 112 ? 61.768 31.957 -1.769 1.00 17.44 89 GLN A O 1
ATOM 672 N N . TYR A 1 113 ? 62.821 33.811 -1.051 1.00 17.43 90 TYR A N 1
ATOM 673 C CA . TYR A 1 113 ? 61.935 34.717 -1.757 1.00 17.50 90 TYR A CA 1
ATOM 674 C C . TYR A 1 113 ? 62.009 34.481 -3.279 1.00 17.55 90 TYR A C 1
ATOM 675 O O . TYR A 1 113 ? 60.977 34.415 -3.953 1.00 16.67 90 TYR A O 1
ATOM 684 N N . GLU A 1 114 ? 63.228 34.360 -3.803 1.00 17.97 91 GLU A N 1
ATOM 685 C CA . GLU A 1 114 ? 63.434 34.247 -5.244 1.00 19.18 91 GLU A CA 1
ATOM 686 C C . GLU A 1 114 ? 63.015 32.882 -5.775 1.00 18.08 91 GLU A C 1
ATOM 687 O O . GLU A 1 114 ? 62.373 32.799 -6.818 1.00 17.71 91 GLU A O 1
ATOM 693 N N . LEU A 1 115 ? 63.346 31.817 -5.050 1.00 17.43 92 LEU A N 1
ATOM 694 C CA . LEU A 1 115 ? 62.951 30.476 -5.469 1.00 16.95 92 LEU A CA 1
ATOM 695 C C . LEU A 1 115 ? 61.428 30.346 -5.572 1.00 16.52 92 LEU A C 1
ATOM 696 O O . LEU A 1 115 ? 60.910 29.807 -6.560 1.00 16.58 92 LEU A O 1
ATOM 701 N N . ALA A 1 116 ? 60.717 30.872 -4.580 1.00 15.95 93 ALA A N 1
ATOM 702 C CA . ALA A 1 116 ? 59.253 30.784 -4.540 1.00 15.89 93 ALA A CA 1
ATOM 703 C C . ALA A 1 116 ? 58.568 31.545 -5.679 1.00 15.98 93 ALA A C 1
ATOM 704 O O . ALA A 1 116 ? 57.424 31.230 -6.034 1.00 15.70 93 ALA A O 1
ATOM 706 N N . ARG A 1 117 ? 59.272 32.526 -6.248 1.00 15.93 94 ARG A N 1
ATOM 707 C CA . ARG A 1 117 ? 58.742 33.346 -7.333 1.00 16.19 94 ARG A CA 1
ATOM 708 C C . ARG A 1 117 ? 59.473 33.130 -8.656 1.00 15.93 94 ARG A C 1
ATOM 709 O O . ARG A 1 117 ? 59.417 33.973 -9.541 1.00 16.01 94 ARG A O 1
ATOM 717 N N . PHE A 1 118 ? 60.140 31.989 -8.799 1.00 15.90 95 PHE A N 1
ATOM 718 C CA . PHE A 1 118 ? 60.789 31.633 -10.059 1.00 16.02 95 PHE A CA 1
ATOM 719 C C . PHE A 1 118 ? 59.727 31.634 -11.165 1.00 16.02 95 PHE A C 1
ATOM 720 O O . PHE A 1 118 ? 58.594 31.217 -10.938 1.00 15.75 95 PHE A O 1
ATOM 728 N N . ARG A 1 119 ? 60.070 32.137 -12.349 1.00 16.34 96 ARG A N 1
ATOM 729 C CA . ARG A 1 119 ? 59.047 32.396 -13.365 1.00 16.42 96 ARG A CA 1
ATOM 730 C C . ARG A 1 119 ? 58.333 31.137 -13.874 1.00 16.35 96 ARG A C 1
ATOM 731 O O . ARG A 1 119 ? 57.151 31.195 -14.204 1.00 16.11 96 ARG A O 1
ATOM 739 N N . LEU A 1 120 ? 59.048 30.012 -13.914 1.00 16.60 97 LEU A N 1
ATOM 740 C CA . LEU A 1 120 ? 58.516 28.744 -14.420 1.00 16.67 97 LEU A CA 1
ATOM 741 C C . LEU A 1 120 ? 58.154 27.759 -13.304 1.00 16.70 97 LEU A C 1
ATOM 742 O O . LEU A 1 120 ? 58.548 27.947 -12.150 1.00 16.78 97 LEU A O 1
ATOM 747 N N . PRO A 1 121 ? 57.406 26.697 -13.648 1.00 16.74 98 PRO A N 1
ATOM 748 C CA . PRO A 1 121 ? 57.147 25.638 -12.681 1.00 16.88 98 PRO A CA 1
ATOM 749 C C . PRO A 1 121 ? 58.417 25.065 -12.059 1.00 17.10 98 PRO A C 1
ATOM 750 O O . PRO A 1 121 ? 59.412 24.857 -12.760 1.00 16.84 98 PRO A O 1
ATOM 754 N N . THR A 1 122 ? 58.357 24.809 -10.756 1.00 17.07 99 THR A N 1
ATOM 755 C CA . THR A 1 122 ? 59.461 24.228 -10.006 1.00 17.82 99 THR A CA 1
ATOM 756 C C . THR A 1 122 ? 58.972 23.005 -9.223 1.00 17.79 99 THR A C 1
ATOM 757 O O . THR A 1 122 ? 57.858 23.002 -8.696 1.00 17.38 99 THR A O 1
ATOM 761 N N . VAL A 1 123 ? 59.816 21.982 -9.149 1.00 18.07 100 VAL A N 1
ATOM 762 C CA . VAL A 1 123 ? 59.488 20.737 -8.473 1.00 18.50 100 VAL A CA 1
ATOM 763 C C . VAL A 1 123 ? 60.634 20.329 -7.558 1.00 18.45 100 VAL A C 1
ATOM 764 O O . VAL A 1 123 ? 61.780 20.272 -7.997 1.00 18.70 100 VAL A O 1
ATOM 768 N N . ALA A 1 124 ? 60.321 20.032 -6.297 1.00 17.93 101 ALA A N 1
ATOM 769 C CA . ALA A 1 124 ? 61.298 19.451 -5.374 1.00 18.26 101 ALA A CA 1
ATOM 770 C C . ALA A 1 124 ? 61.144 17.928 -5.369 1.00 18.56 101 ALA A C 1
ATOM 771 O O . ALA A 1 124 ? 60.049 17.420 -5.123 1.00 17.96 101 ALA A O 1
ATOM 781 N N . VAL A 1 126 ? 62.208 14.903 -3.338 1.00 19.67 103 VAL A N 1
ATOM 782 C CA . VAL A 1 126 ? 62.749 14.636 -1.998 1.00 19.82 103 VAL A CA 1
ATOM 783 C C . VAL A 1 126 ? 62.875 13.129 -1.751 1.00 20.50 103 VAL A C 1
ATOM 784 O O . VAL A 1 126 ? 61.874 12.413 -1.750 1.00 20.37 103 VAL A O 1
ATOM 788 N N . GLU A 1 127 ? 64.104 12.662 -1.533 1.00 21.80 104 GLU A N 1
ATOM 789 C CA . GLU A 1 127 ? 64.386 11.227 -1.390 1.00 23.09 104 GLU A CA 1
ATOM 790 C C . GLU A 1 127 ? 64.926 10.836 -0.017 1.00 23.36 104 GLU A C 1
ATOM 791 O O . GLU A 1 127 ? 65.273 9.678 0.209 1.00 23.89 104 GLU A O 1
ATOM 797 N N . GLY A 1 128 ? 65.001 11.795 0.895 1.00 22.83 105 GLY A N 1
ATOM 798 C CA . GLY A 1 128 ? 65.545 11.549 2.220 1.00 22.95 105 GLY A CA 1
ATOM 799 C C . GLY A 1 128 ? 65.210 12.702 3.132 1.00 23.13 105 GLY A C 1
ATOM 800 O O . GLY A 1 128 ? 64.194 13.387 2.931 1.00 21.88 105 GLY A O 1
ATOM 801 N N . ASP A 1 129 ? 66.067 12.924 4.126 1.00 23.95 106 ASP A N 1
ATOM 802 C CA . ASP A 1 129 ? 65.848 13.979 5.108 1.00 24.75 106 ASP A CA 1
ATOM 803 C C . ASP A 1 129 ? 65.749 15.360 4.458 1.00 24.12 106 ASP A C 1
ATOM 804 O O . ASP A 1 129 ? 66.576 15.743 3.627 1.00 23.73 106 ASP A O 1
ATOM 809 N N . CYS A 1 130 ? 64.718 16.088 4.866 1.00 23.40 107 CYS A N 1
ATOM 810 C CA . CYS A 1 130 ? 64.438 17.429 4.392 1.00 23.75 107 CYS A CA 1
ATOM 811 C C . CYS A 1 130 ? 64.089 18.245 5.636 1.00 24.03 107 CYS A C 1
ATOM 812 O O . CYS A 1 130 ? 62.932 18.289 6.052 1.00 22.48 107 CYS A O 1
ATOM 815 N N . ILE A 1 131 ? 65.109 18.853 6.242 1.00 25.00 108 ILE A N 1
ATOM 816 C CA . ILE A 1 131 ? 65.012 19.397 7.600 1.00 26.57 108 ILE A CA 1
ATOM 817 C C . ILE A 1 131 ? 65.337 20.887 7.649 1.00 27.75 108 ILE A C 1
ATOM 818 O O . ILE A 1 131 ? 66.329 21.331 7.065 1.00 27.57 108 ILE A O 1
ATOM 823 N N . GLY A 1 132 ? 64.494 21.640 8.356 1.00 28.85 109 GLY A N 1
ATOM 824 C CA . GLY A 1 132 ? 64.753 23.047 8.672 1.00 29.91 109 GLY A CA 1
ATOM 825 C C . GLY A 1 132 ? 64.813 23.934 7.446 1.00 30.23 109 GLY A C 1
ATOM 826 O O . GLY A 1 132 ? 63.808 24.114 6.751 1.00 31.07 109 GLY A O 1
ATOM 827 N N . GLY A 1 133 ? 66.000 24.482 7.185 1.00 30.76 110 GLY A N 1
ATOM 828 C CA . GLY A 1 133 ? 66.263 25.254 5.973 1.00 30.56 110 GLY A CA 1
ATOM 829 C C . GLY A 1 133 ? 66.082 24.440 4.701 1.00 30.08 110 GLY A C 1
ATOM 830 O O . GLY A 1 133 ? 65.737 24.983 3.652 1.00 30.60 110 GLY A O 1
ATOM 831 N N . GLY A 1 134 ? 66.321 23.135 4.793 1.00 29.21 111 GLY A N 1
ATOM 832 C CA . GLY A 1 134 ? 66.039 22.224 3.693 1.00 28.72 111 GLY A CA 1
ATOM 833 C C . GLY A 1 134 ? 64.552 22.172 3.396 1.00 27.50 111 GLY A C 1
ATOM 834 O O . GLY A 1 134 ? 64.142 22.154 2.238 1.00 26.45 111 GLY A O 1
ATOM 835 N N . CYS A 1 135 ? 63.745 22.152 4.453 1.00 26.96 112 CYS A N 1
ATOM 836 C CA . CYS A 1 135 ? 62.297 22.146 4.310 1.00 27.54 112 CYS A CA 1
ATOM 837 C C . CYS A 1 135 ? 61.820 23.454 3.686 1.00 25.46 112 CYS A C 1
ATOM 838 O O . CYS A 1 135 ? 60.895 23.455 2.874 1.00 25.08 112 CYS A O 1
ATOM 841 N N . GLY A 1 136 ? 62.465 24.556 4.058 1.00 23.47 113 GLY A N 1
ATOM 842 C CA . GLY A 1 136 ? 62.214 25.852 3.440 1.00 22.71 113 GLY A CA 1
ATOM 843 C C . GLY A 1 136 ? 62.405 25.835 1.930 1.00 21.75 113 GLY A C 1
ATOM 844 O O . GLY A 1 136 ? 61.576 26.378 1.191 1.00 21.24 113 GLY A O 1
ATOM 845 N N . ILE A 1 137 ? 63.492 25.216 1.468 1.00 20.94 114 ILE A N 1
ATOM 846 C CA . ILE A 1 137 ? 63.753 25.091 0.028 1.00 20.58 114 ILE A CA 1
ATOM 847 C C . ILE A 1 137 ? 62.610 24.334 -0.650 1.00 19.94 114 ILE A C 1
ATOM 848 O O . ILE A 1 137 ? 62.072 24.793 -1.656 1.00 19.38 114 ILE A O 1
ATOM 853 N N . ALA A 1 138 ? 62.235 23.189 -0.080 1.00 19.46 115 ALA A N 1
ATOM 854 C CA . ALA A 1 138 ? 61.137 22.376 -0.610 1.00 19.10 115 ALA A CA 1
ATOM 855 C C . ALA A 1 138 ? 59.820 23.144 -0.628 1.00 18.43 115 ALA A C 1
ATOM 856 O O . ALA A 1 138 ? 59.064 23.059 -1.595 1.00 18.01 115 ALA A O 1
ATOM 858 N N . LEU A 1 139 ? 59.556 23.889 0.444 1.00 18.01 116 LEU A N 1
ATOM 859 C CA . LEU A 1 139 ? 58.333 24.688 0.558 1.00 18.33 116 LEU A CA 1
ATOM 860 C C . LEU A 1 139 ? 58.255 25.806 -0.471 1.00 18.10 116 LEU A C 1
ATOM 861 O O . LEU A 1 139 ? 57.165 26.217 -0.860 1.00 18.22 116 LEU A O 1
ATOM 866 N N . ALA A 1 140 ? 59.413 26.299 -0.894 1.00 18.04 117 ALA A N 1
ATOM 867 C CA . ALA A 1 140 ? 59.486 27.373 -1.871 1.00 18.22 117 ALA A CA 1
ATOM 868 C C . ALA A 1 140 ? 59.239 26.882 -3.306 1.00 18.78 117 ALA A C 1
ATOM 869 O O . ALA A 1 140 ? 58.955 27.682 -4.179 1.00 20.20 117 ALA A O 1
ATOM 871 N N . CYS A 1 141 ? 59.344 25.579 -3.556 1.00 18.83 118 CYS A N 1
ATOM 872 C CA . CYS A 1 141 ? 58.981 25.028 -4.869 1.00 19.09 118 CYS A CA 1
ATOM 873 C C . CYS A 1 141 ? 57.459 24.970 -5.052 1.00 18.66 118 CYS A C 1
ATOM 874 O O . CYS A 1 141 ? 56.708 25.000 -4.077 1.00 18.39 118 CYS A O 1
ATOM 877 N N . ASP A 1 142 ? 57.012 24.892 -6.302 1.00 18.33 119 ASP A N 1
ATOM 878 C CA . ASP A 1 142 ? 55.581 24.866 -6.610 1.00 19.01 119 ASP A CA 1
ATOM 879 C C . ASP A 1 142 ? 54.908 23.582 -6.152 1.00 18.91 119 ASP A C 1
ATOM 880 O O . ASP A 1 142 ? 53.735 23.596 -5.779 1.00 18.47 119 ASP A O 1
ATOM 893 N N . ARG A 1 144 ? 55.959 19.272 -4.585 1.00 17.08 121 ARG A N 1
ATOM 894 C CA . ARG A 1 144 ? 56.950 18.360 -4.030 1.00 16.94 121 ARG A CA 1
ATOM 895 C C . ARG A 1 144 ? 56.536 16.917 -4.300 1.00 16.94 121 ARG A C 1
ATOM 896 O O . ARG A 1 144 ? 55.347 16.577 -4.203 1.00 16.63 121 ARG A O 1
ATOM 904 N N . ILE A 1 145 ? 57.517 16.091 -4.658 1.00 16.92 122 ILE A N 1
ATOM 905 C CA . ILE A 1 145 ? 57.353 14.646 -4.760 1.00 17.49 122 ILE A CA 1
ATOM 906 C C . ILE A 1 145 ? 58.209 14.017 -3.670 1.00 17.54 122 ILE A C 1
ATOM 907 O O . ILE A 1 145 ? 59.380 14.369 -3.525 1.00 17.77 122 ILE A O 1
ATOM 912 N N . ALA A 1 146 ? 57.629 13.085 -2.920 1.00 17.72 123 ALA A N 1
ATOM 913 C CA . ALA A 1 146 ? 58.346 12.403 -1.849 1.00 17.84 123 ALA A CA 1
ATOM 914 C C . ALA A 1 146 ? 58.514 10.923 -2.164 1.00 18.39 123 ALA A C 1
ATOM 915 O O . ALA A 1 146 ? 57.530 10.223 -2.399 1.00 17.88 123 ALA A O 1
ATOM 917 N N . ALA A 1 147 ? 59.761 10.462 -2.163 1.00 18.92 124 ALA A N 1
ATOM 918 C CA . ALA A 1 147 ? 60.069 9.036 -2.245 1.00 19.79 124 ALA A CA 1
ATOM 919 C C . ALA A 1 147 ? 59.892 8.392 -0.864 1.00 20.59 124 ALA A C 1
ATOM 920 O O . ALA A 1 147 ? 59.767 9.101 0.139 1.00 19.88 124 ALA A O 1
ATOM 922 N N . PRO A 1 148 ? 59.874 7.043 -0.800 1.00 21.57 125 PRO A N 1
ATOM 923 C CA . PRO A 1 148 ? 59.513 6.382 0.463 1.00 22.10 125 PRO A CA 1
ATOM 924 C C . PRO A 1 148 ? 60.379 6.708 1.681 1.00 22.24 125 PRO A C 1
ATOM 925 O O . PRO A 1 148 ? 59.881 6.644 2.798 1.00 23.01 125 PRO A O 1
ATOM 929 N N . ALA A 1 149 ? 61.645 7.064 1.474 1.00 22.40 126 ALA A N 1
ATOM 930 C CA . ALA A 1 149 ? 62.538 7.406 2.584 1.00 22.64 126 ALA A CA 1
ATOM 931 C C . ALA A 1 149 ? 62.475 8.884 3.000 1.00 22.13 126 ALA A C 1
ATOM 932 O O . ALA A 1 149 ? 63.149 9.282 3.950 1.00 22.60 126 ALA A O 1
ATOM 934 N N . ALA A 1 150 ? 61.677 9.697 2.308 1.00 21.47 127 ALA A N 1
ATOM 935 C CA . ALA A 1 150 ? 61.614 11.131 2.609 1.00 21.07 127 ALA A CA 1
ATOM 936 C C . ALA A 1 150 ? 61.133 11.382 4.040 1.00 21.24 127 ALA A C 1
ATOM 937 O O . ALA A 1 150 ? 60.209 10.726 4.510 1.00 20.86 127 ALA A O 1
ATOM 939 N N . ARG A 1 151 ? 61.774 12.325 4.725 1.00 21.62 128 ARG A N 1
ATOM 940 C CA . ARG A 1 151 ? 61.323 12.774 6.040 1.00 22.19 128 ARG A CA 1
ATOM 941 C C . ARG A 1 151 ? 61.410 14.291 6.129 1.00 20.80 128 ARG A C 1
ATOM 942 O O . ARG A 1 151 ? 62.335 14.904 5.590 1.00 20.16 128 ARG A O 1
ATOM 950 N N . PHE A 1 152 ? 60.438 14.883 6.818 1.00 19.83 129 PHE A N 1
ATOM 951 C CA . PHE A 1 152 ? 60.301 16.333 6.889 1.00 19.17 129 PHE A CA 1
ATOM 952 C C . PHE A 1 152 ? 60.204 16.811 8.325 1.00 19.20 129 PHE A C 1
ATOM 953 O O . PHE A 1 152 ? 59.556 16.188 9.164 1.00 18.08 129 PHE A O 1
ATOM 961 N N . GLY A 1 153 ? 60.852 17.935 8.591 1.00 20.01 130 GLY A N 1
ATOM 962 C CA . GLY A 1 153 ? 60.762 18.567 9.891 1.00 20.77 130 GLY A CA 1
ATOM 963 C C . GLY A 1 153 ? 61.288 19.981 9.848 1.00 21.16 130 GLY A C 1
ATOM 964 O O . GLY A 1 153 ? 62.115 20.330 9.003 1.00 21.43 130 GLY A O 1
ATOM 965 N N . ILE A 1 154 ? 60.783 20.789 10.768 1.00 21.68 131 ILE A N 1
ATOM 966 C CA . ILE A 1 154 ? 61.188 22.170 10.928 1.00 22.25 131 ILE A CA 1
ATOM 967 C C . ILE A 1 154 ? 61.530 22.326 12.407 1.00 22.15 131 ILE A C 1
ATOM 968 O O . ILE A 1 154 ? 60.649 22.257 13.253 1.00 22.34 131 ILE A O 1
ATOM 973 N N . THR A 1 155 ? 62.809 22.546 12.702 1.00 22.74 132 THR A N 1
ATOM 974 C CA . THR A 1 155 ? 63.363 22.305 14.040 1.00 23.20 132 THR A CA 1
ATOM 975 C C . THR A 1 155 ? 63.922 23.505 14.842 1.00 22.70 132 THR A C 1
ATOM 976 O O . THR A 1 155 ? 64.654 23.295 15.812 1.00 23.05 132 THR A O 1
ATOM 980 N N . PRO A 1 156 ? 63.557 24.753 14.491 1.00 22.10 133 PRO A N 1
ATOM 981 C CA . PRO A 1 156 ? 64.147 25.860 15.260 1.00 22.00 133 PRO A CA 1
ATOM 982 C C . PRO A 1 156 ? 63.809 25.860 16.757 1.00 21.43 133 PRO A C 1
ATOM 983 O O . PRO A 1 156 ? 64.622 26.315 17.566 1.00 21.19 133 PRO A O 1
ATOM 987 N N . ALA A 1 157 ? 62.636 25.346 17.128 1.00 20.87 134 ALA A N 1
ATOM 988 C CA . ALA A 1 157 ? 62.237 25.308 18.539 1.00 21.05 134 ALA A CA 1
ATOM 989 C C . ALA A 1 157 ? 63.155 24.443 19.401 1.00 21.44 134 ALA A C 1
ATOM 990 O O . ALA A 1 157 ? 63.169 24.588 20.617 1.00 21.77 134 ALA A O 1
ATOM 992 N N . LYS A 1 158 ? 63.916 23.548 18.775 1.00 22.23 135 LYS A N 1
ATOM 993 C CA . LYS A 1 158 ? 64.883 22.724 19.497 1.00 23.44 135 LYS A CA 1
ATOM 994 C C . LYS A 1 158 ? 66.193 23.454 19.798 1.00 23.00 135 LYS A C 1
ATOM 995 O O . LYS A 1 158 ? 67.004 22.960 20.576 1.00 23.11 135 LYS A O 1
ATOM 1001 N N . LEU A 1 159 ? 66.391 24.630 19.203 1.00 22.71 136 LEU A N 1
ATOM 1002 C CA . LEU A 1 159 ? 67.556 25.471 19.501 1.00 23.09 136 LEU A CA 1
ATOM 1003 C C . LEU A 1 159 ? 67.203 26.867 20.014 1.00 22.27 136 LEU A C 1
ATOM 1004 O O . LEU A 1 159 ? 68.083 27.720 20.123 1.00 22.81 136 LEU A O 1
ATOM 1009 N N . GLY A 1 160 ? 65.935 27.120 20.326 1.00 21.08 137 GLY A N 1
ATOM 1010 C CA . GLY A 1 160 ? 65.529 28.447 20.787 1.00 20.40 137 GLY A CA 1
ATOM 1011 C C . GLY A 1 160 ? 65.533 29.504 19.694 1.00 20.13 137 GLY A C 1
ATOM 1012 O O . GLY A 1 160 ? 65.709 30.693 19.969 1.00 19.24 137 GLY A O 1
ATOM 1013 N N . LEU A 1 161 ? 65.336 29.073 18.452 1.00 19.81 138 LEU A N 1
ATOM 1014 C CA . LEU A 1 161 ? 65.283 29.989 17.323 1.00 20.30 138 LEU A CA 1
ATOM 1015 C C . LEU A 1 161 ? 63.862 30.078 16.776 1.00 20.83 138 LEU A C 1
ATOM 1016 O O . LEU A 1 161 ? 62.961 29.365 17.229 1.00 20.31 138 LEU A O 1
ATOM 1021 N N . VAL A 1 162 ? 63.674 30.963 15.803 1.00 21.75 139 VAL A N 1
ATOM 1022 C CA . VAL A 1 162 ? 62.372 31.212 15.191 1.00 22.48 139 VAL A CA 1
ATOM 1023 C C . VAL A 1 162 ? 62.469 30.837 13.702 1.00 22.62 139 VAL A C 1
ATOM 1024 O O . VAL A 1 162 ? 63.560 30.614 13.188 1.00 23.24 139 VAL A O 1
ATOM 1028 N N . TYR A 1 163 ? 61.326 30.717 13.034 1.00 22.34 140 TYR A N 1
ATOM 1029 C CA . TYR A 1 163 ? 61.268 30.485 11.590 1.00 22.08 140 TYR A CA 1
ATOM 1030 C C . TYR A 1 163 ? 60.866 31.798 10.895 1.00 20.97 140 TYR A C 1
ATOM 1031 O O . TYR A 1 163 ? 60.021 32.525 11.410 1.00 20.74 140 TYR A O 1
ATOM 1040 N N . PRO A 1 164 ? 61.463 32.120 9.728 1.00 20.37 141 PRO A N 1
ATOM 1041 C CA . PRO A 1 164 ? 61.068 33.378 9.069 1.00 19.90 141 PRO A CA 1
ATOM 1042 C C . PRO A 1 164 ? 59.577 33.407 8.714 1.00 19.33 141 PRO A C 1
ATOM 1043 O O . PRO A 1 164 ? 59.021 32.385 8.301 1.00 18.09 141 PRO A O 1
ATOM 1047 N N . LEU A 1 165 ? 58.945 34.568 8.861 1.00 19.08 142 LEU A N 1
ATOM 1048 C CA . LEU A 1 165 ? 57.515 34.694 8.587 1.00 19.43 142 LEU A CA 1
ATOM 1049 C C . LEU A 1 165 ? 57.181 34.303 7.147 1.00 18.80 142 LEU A C 1
ATOM 1050 O O . LEU A 1 165 ? 56.161 33.656 6.901 1.00 18.87 142 LEU A O 1
ATOM 1055 N N . HIS A 1 166 ? 58.037 34.685 6.201 1.00 18.16 143 HIS A N 1
ATOM 1056 C CA . HIS A 1 166 ? 57.873 34.281 4.801 1.00 18.12 143 HIS A CA 1
ATOM 1057 C C . HIS A 1 166 ? 57.659 32.763 4.688 1.00 17.93 143 HIS A C 1
ATOM 1058 O O . HIS A 1 166 ? 56.782 32.291 3.958 1.00 17.30 143 HIS A O 1
ATOM 1065 N N . ASP A 1 167 ? 58.443 32.004 5.442 1.00 18.02 144 ASP A N 1
ATOM 1066 C CA . ASP A 1 167 ? 58.385 30.550 5.376 1.00 18.35 144 ASP A CA 1
ATOM 1067 C C . ASP A 1 167 ? 57.283 29.945 6.251 1.00 17.60 144 ASP A C 1
ATOM 1068 O O . ASP A 1 167 ? 56.748 28.883 5.921 1.00 16.87 144 ASP A O 1
ATOM 1073 N N . VAL A 1 168 ? 56.926 30.620 7.344 1.00 17.10 145 VAL A N 1
ATOM 1074 C CA . VAL A 1 168 ? 55.727 30.254 8.086 1.00 17.10 145 VAL A CA 1
ATOM 1075 C C . VAL A 1 168 ? 54.524 30.327 7.145 1.00 17.13 145 VAL A C 1
ATOM 1076 O O . VAL A 1 168 ? 53.677 29.438 7.143 1.00 16.44 145 VAL A O 1
ATOM 1080 N N . LYS A 1 169 ? 54.463 31.378 6.334 1.00 17.43 146 LYS A N 1
ATOM 1081 C CA . LYS A 1 169 ? 53.357 31.536 5.399 1.00 17.89 146 LYS A CA 1
ATOM 1082 C C . LYS A 1 169 ? 53.342 30.426 4.332 1.00 17.13 146 LYS A C 1
ATOM 1083 O O . LYS A 1 169 ? 52.290 29.860 4.055 1.00 16.58 146 LYS A O 1
ATOM 1089 N N . LEU A 1 170 ? 54.497 30.099 3.759 1.00 16.90 147 LEU A N 1
ATOM 1090 C CA . LEU A 1 170 ? 54.586 28.986 2.798 1.00 16.61 147 LEU A CA 1
ATOM 1091 C C . LEU A 1 170 ? 54.050 27.685 3.405 1.00 16.66 147 LEU A C 1
ATOM 1092 O O . LEU A 1 170 ? 53.358 26.903 2.735 1.00 16.55 147 LEU A O 1
ATOM 1097 N N . LEU A 1 171 ? 54.363 27.459 4.676 1.00 16.22 148 LEU A N 1
ATOM 1098 C CA . LEU A 1 171 ? 53.937 26.250 5.351 1.00 16.15 148 LEU A CA 1
ATOM 1099 C C . LEU A 1 171 ? 52.434 26.273 5.609 1.00 16.12 148 LEU A C 1
ATOM 1100 O O . LEU A 1 171 ? 51.739 25.304 5.308 1.00 16.02 148 LEU A O 1
ATOM 1105 N N . VAL A 1 172 ? 51.934 27.378 6.154 1.00 16.41 149 VAL A N 1
ATOM 1106 C CA . VAL A 1 172 ? 50.506 27.489 6.483 1.00 16.96 149 VAL A CA 1
ATOM 1107 C C . VAL A 1 172 ? 49.651 27.403 5.212 1.00 17.45 149 VAL A C 1
ATOM 1108 O O . VAL A 1 172 ? 48.582 26.773 5.226 1.00 17.38 149 VAL A O 1
ATOM 1112 N N . ASP A 1 173 ? 50.136 28.008 4.125 1.00 18.19 150 ASP A N 1
ATOM 1113 C CA . ASP A 1 173 ? 49.489 27.922 2.804 1.00 19.21 150 ASP A CA 1
ATOM 1114 C C . ASP A 1 173 ? 49.165 26.471 2.418 1.00 18.72 150 ASP A C 1
ATOM 1115 O O . ASP A 1 173 ? 48.123 26.201 1.823 1.00 18.54 150 ASP A O 1
ATOM 1120 N N . LEU A 1 174 ? 50.080 25.552 2.728 1.00 17.72 151 LEU A N 1
ATOM 1121 C CA . LEU A 1 174 ? 49.937 24.157 2.318 1.00 17.48 151 LEU A CA 1
ATOM 1122 C C . LEU A 1 174 ? 49.187 23.282 3.304 1.00 16.94 151 LEU A C 1
ATOM 1123 O O . LEU A 1 174 ? 48.357 22.471 2.899 1.00 17.77 151 LEU A O 1
ATOM 1128 N N . VAL A 1 175 ? 49.503 23.409 4.588 1.00 15.85 152 VAL A N 1
ATOM 1129 C CA . VAL A 1 175 ? 49.016 22.448 5.581 1.00 15.69 152 VAL A CA 1
ATOM 1130 C C . VAL A 1 175 ? 48.043 23.023 6.609 1.00 15.47 152 VAL A C 1
ATOM 1131 O O . VAL A 1 175 ? 47.504 22.282 7.418 1.00 15.96 152 VAL A O 1
ATOM 1135 N N . GLY A 1 176 ? 47.804 24.330 6.562 1.00 15.45 153 GLY A N 1
ATOM 1136 C CA . GLY A 1 176 ? 46.955 24.999 7.545 1.00 15.44 153 GLY A CA 1
ATOM 1137 C C . GLY A 1 176 ? 47.661 25.240 8.875 1.00 15.43 153 GLY A C 1
ATOM 1138 O O . GLY A 1 176 ? 48.758 24.725 9.106 1.00 15.27 153 GLY A O 1
ATOM 1139 N N . PRO A 1 177 ? 47.032 26.023 9.764 1.00 15.50 154 PRO A N 1
ATOM 1140 C CA . PRO A 1 177 ? 47.679 26.448 11.009 1.00 15.64 154 PRO A CA 1
ATOM 1141 C C . PRO A 1 177 ? 47.839 25.355 12.065 1.00 15.71 154 PRO A C 1
ATOM 1142 O O . PRO A 1 177 ? 48.795 25.403 12.854 1.00 15.65 154 PRO A O 1
ATOM 1146 N N . GLY A 1 178 ? 46.929 24.383 12.083 1.00 15.75 155 GLY A N 1
ATOM 1147 C CA . GLY A 1 178 ? 47.003 23.276 13.035 1.00 16.04 155 GLY A CA 1
ATOM 1148 C C . GLY A 1 178 ? 48.244 22.427 12.836 1.00 15.93 155 GLY A C 1
ATOM 1149 O O . GLY A 1 178 ? 49.005 22.201 13.776 1.00 15.60 155 GLY A O 1
ATOM 1150 N N . GLN A 1 179 ? 48.449 21.963 11.602 1.00 15.92 156 GLN A N 1
ATOM 1151 C CA . GLN A 1 179 ? 49.617 21.152 11.274 1.00 15.93 156 GLN A CA 1
ATOM 1152 C C . GLN A 1 179 ? 50.896 21.978 11.301 1.00 15.79 156 GLN A C 1
ATOM 1153 O O . GLN A 1 179 ? 51.949 21.470 11.686 1.00 15.94 156 GLN A O 1
ATOM 1159 N N . ALA A 1 180 ? 50.812 23.234 10.881 1.00 15.47 157 ALA A N 1
ATOM 1160 C CA . ALA A 1 180 ? 51.969 24.122 10.922 1.00 15.65 157 ALA A CA 1
ATOM 1161 C C . ALA A 1 180 ? 52.497 24.243 12.351 1.00 16.23 157 ALA A C 1
ATOM 1162 O O . ALA A 1 180 ? 53.693 24.115 12.586 1.00 16.10 157 ALA A O 1
ATOM 1164 N N . ARG A 1 181 ? 51.597 24.476 13.299 1.00 16.90 158 ARG A N 1
ATOM 1165 C CA . ARG A 1 181 ? 51.978 24.566 14.708 1.00 17.80 158 ARG A CA 1
ATOM 1166 C C . ARG A 1 181 ? 52.440 23.221 15.275 1.00 18.22 158 ARG A C 1
ATOM 1167 O O . ARG A 1 181 ? 53.400 23.178 16.041 1.00 18.51 158 ARG A O 1
ATOM 1175 N N . ARG A 1 182 ? 51.779 22.129 14.892 1.00 18.68 159 ARG A N 1
ATOM 1176 C CA . ARG A 1 182 ? 52.228 20.782 15.286 1.00 19.08 159 ARG A CA 1
ATOM 1177 C C . ARG A 1 182 ? 53.694 20.574 14.924 1.00 19.48 159 ARG A C 1
ATOM 1178 O O . ARG A 1 182 ? 54.489 20.117 15.754 1.00 19.65 159 ARG A O 1
ATOM 1186 N N . LEU A 1 183 ? 54.047 20.901 13.683 1.00 19.13 160 LEU A N 1
ATOM 1187 C CA . LEU A 1 183 ? 55.406 20.681 13.192 1.00 19.54 160 LEU A CA 1
ATOM 1188 C C . LEU A 1 183 ? 56.406 21.639 13.833 1.00 19.47 160 LEU A C 1
ATOM 1189 O O . LEU A 1 183 ? 57.468 21.213 14.295 1.00 18.74 160 LEU A O 1
ATOM 1202 N N . PHE A 1 185 ? 56.090 23.702 16.592 1.00 19.98 162 PHE A N 1
ATOM 1203 C CA . PHE A 1 185 ? 56.215 23.670 18.054 1.00 20.54 162 PHE A CA 1
ATOM 1204 C C . PHE A 1 185 ? 57.030 22.464 18.539 1.00 21.49 162 PHE A C 1
ATOM 1205 O O . PHE A 1 185 ? 57.789 22.589 19.496 1.00 23.46 162 PHE A O 1
ATOM 1213 N N . THR A 1 186 ? 56.865 21.301 17.908 1.00 20.98 163 THR A N 1
ATOM 1214 C CA . THR A 1 186 ? 57.546 20.087 18.368 1.00 21.08 163 THR A CA 1
ATOM 1215 C C . THR A 1 186 ? 58.929 19.910 17.754 1.00 21.28 163 THR A C 1
ATOM 1216 O O . THR A 1 186 ? 59.821 19.350 18.386 1.00 21.83 163 THR A O 1
ATOM 1220 N N . GLY A 1 187 ? 59.101 20.360 16.516 1.00 20.97 164 GLY A N 1
ATOM 1221 C CA . GLY A 1 187 ? 60.314 20.059 15.768 1.00 21.37 164 GLY A CA 1
ATOM 1222 C C . GLY A 1 187 ? 60.451 18.576 15.451 1.00 21.89 164 GLY A C 1
ATOM 1223 O O . GLY A 1 187 ? 61.546 18.103 15.148 1.00 22.81 164 GLY A O 1
ATOM 1224 N N . GLY A 1 188 ? 59.339 17.847 15.504 1.00 21.75 165 GLY A N 1
ATOM 1225 C CA . GLY A 1 188 ? 59.340 16.404 15.276 1.00 22.35 165 GLY A CA 1
ATOM 1226 C C . GLY A 1 188 ? 59.274 16.104 13.790 1.00 22.55 165 GLY A C 1
ATOM 1227 O O . GLY A 1 188 ? 58.644 16.842 13.029 1.00 22.05 165 GLY A O 1
ATOM 1228 N N . LEU A 1 189 ? 59.926 15.024 13.374 1.00 22.59 166 LEU A N 1
ATOM 1229 C CA . LEU A 1 189 ? 59.922 14.631 11.971 1.00 23.27 166 LEU A CA 1
ATOM 1230 C C . LEU A 1 189 ? 58.654 13.876 11.634 1.00 22.24 166 LEU A C 1
ATOM 1231 O O . LEU A 1 189 ? 58.090 13.207 12.488 1.00 22.94 166 LEU A O 1
ATOM 1236 N N . ILE A 1 190 ? 58.207 13.996 10.388 1.00 20.85 167 ILE A N 1
ATOM 1237 C CA . ILE A 1 190 ? 57.113 13.173 9.876 1.00 20.51 167 ILE A CA 1
ATOM 1238 C C . ILE A 1 190 ? 57.597 12.449 8.626 1.00 20.09 167 ILE A C 1
ATOM 1239 O O . ILE A 1 190 ? 58.483 12.941 7.930 1.00 19.49 167 ILE A O 1
ATOM 1244 N N . ASP A 1 191 ? 57.016 11.286 8.349 1.00 20.19 168 ASP A N 1
ATOM 1245 C CA . ASP A 1 191 ? 57.446 10.468 7.214 1.00 20.69 168 ASP A CA 1
ATOM 1246 C C . ASP A 1 191 ? 56.728 10.859 5.914 1.00 19.78 168 ASP A C 1
ATOM 1247 O O . ASP A 1 191 ? 55.879 11.762 5.906 1.00 19.66 168 ASP A O 1
ATOM 1252 N N . ALA A 1 192 ? 57.092 10.197 4.819 1.00 19.07 169 ALA A N 1
ATOM 1253 C CA . ALA A 1 192 ? 56.561 10.530 3.498 1.00 18.57 169 ALA A CA 1
ATOM 1254 C C . ALA A 1 192 ? 55.037 10.438 3.439 1.00 18.42 169 ALA A C 1
ATOM 1255 O O . ALA A 1 192 ? 54.385 11.336 2.923 1.00 17.57 169 ALA A O 1
ATOM 1257 N N . ASN A 1 193 ? 54.479 9.356 3.977 1.00 18.80 170 ASN A N 1
ATOM 1258 C CA . ASN A 1 193 ? 53.028 9.157 3.960 1.00 19.09 170 ASN A CA 1
ATOM 1259 C C . ASN A 1 193 ? 52.259 10.211 4.755 1.00 18.54 170 ASN A C 1
ATOM 1260 O O . ASN A 1 193 ? 51.205 10.660 4.315 1.00 17.93 170 ASN A O 1
ATOM 1265 N N . GLU A 1 194 ? 52.780 10.610 5.912 1.00 18.48 171 GLU A N 1
ATOM 1266 C CA . GLU A 1 194 ? 52.130 11.660 6.700 1.00 19.08 171 GLU A CA 1
ATOM 1267 C C . GLU A 1 194 ? 52.231 13.019 5.997 1.00 17.88 171 GLU A C 1
ATOM 1268 O O . GLU A 1 194 ? 51.270 13.783 5.988 1.00 16.89 171 GLU A O 1
ATOM 1274 N N . ALA A 1 195 ? 53.384 13.309 5.399 1.00 17.42 172 ALA A N 1
ATOM 1275 C CA . ALA A 1 195 ? 53.558 14.549 4.637 1.00 17.14 172 ALA A CA 1
ATOM 1276 C C . ALA A 1 195 ? 52.585 14.618 3.458 1.00 16.91 172 ALA A C 1
ATOM 1277 O O . ALA A 1 195 ? 52.020 15.670 3.163 1.00 16.42 172 ALA A O 1
ATOM 1279 N N . HIS A 1 196 ? 52.381 13.483 2.795 1.00 17.24 173 HIS A N 1
ATOM 1280 C CA . HIS A 1 196 ? 51.395 13.371 1.718 1.00 17.06 173 HIS A CA 1
ATOM 1281 C C . HIS A 1 196 ? 49.969 13.566 2.262 1.00 17.37 173 HIS A C 1
ATOM 1282 O O . HIS A 1 196 ? 49.175 14.299 1.677 1.00 17.09 173 HIS A O 1
ATOM 1289 N N . ARG A 1 197 ? 49.668 12.939 3.399 1.00 17.84 174 ARG A N 1
ATOM 1290 C CA . ARG A 1 197 ? 48.336 13.015 4.001 1.00 18.31 174 ARG A CA 1
ATOM 1291 C C . ARG A 1 197 ? 47.931 14.442 4.385 1.00 18.07 174 ARG A C 1
ATOM 1292 O O . ARG A 1 197 ? 46.774 14.824 4.195 1.00 17.85 174 ARG A O 1
ATOM 1300 N N . ILE A 1 198 ? 48.872 15.222 4.917 1.00 17.30 175 ILE A N 1
ATOM 1301 C CA . ILE A 1 198 ? 48.555 16.567 5.421 1.00 17.24 175 ILE A CA 1
ATOM 1302 C C . ILE A 1 198 ? 48.730 17.680 4.382 1.00 16.95 175 ILE A C 1
ATOM 1303 O O . ILE A 1 198 ? 48.512 18.851 4.693 1.00 17.27 175 ILE A O 1
ATOM 1308 N N . GLY A 1 199 ? 49.148 17.325 3.168 1.00 16.72 176 GLY A N 1
ATOM 1309 C CA . GLY A 1 199 ? 49.298 18.291 2.085 1.00 16.71 176 GLY A CA 1
ATOM 1310 C C . GLY A 1 199 ? 50.646 18.985 2.017 1.00 16.64 176 GLY A C 1
ATOM 1311 O O . GLY A 1 199 ? 50.786 19.980 1.314 1.00 16.32 176 GLY A O 1
ATOM 1312 N N . LEU A 1 200 ? 51.643 18.466 2.730 1.00 16.75 177 LEU A N 1
ATOM 1313 C CA . LEU A 1 200 ? 52.984 19.040 2.673 1.00 17.40 177 LEU A CA 1
ATOM 1314 C C . LEU A 1 200 ? 53.671 18.680 1.353 1.00 17.63 177 LEU A C 1
ATOM 1315 O O . LEU A 1 200 ? 54.453 19.469 0.829 1.00 17.49 177 LEU A O 1
ATOM 1320 N N . VAL A 1 201 ? 53.396 17.481 0.844 1.00 17.88 178 VAL A N 1
ATOM 1321 C CA . VAL A 1 201 ? 53.818 17.083 -0.499 1.00 18.58 178 VAL A CA 1
ATOM 1322 C C . VAL A 1 201 ? 52.596 16.662 -1.295 1.00 18.95 178 VAL A C 1
ATOM 1323 O O . VAL A 1 201 ? 51.645 16.111 -0.738 1.00 18.99 178 VAL A O 1
ATOM 1327 N N . GLU A 1 202 ? 52.631 16.918 -2.600 1.00 19.20 179 GLU A N 1
ATOM 1328 C CA . GLU A 1 202 ? 51.473 16.694 -3.457 1.00 19.68 179 GLU A CA 1
ATOM 1329 C C . GLU A 1 202 ? 51.446 15.282 -4.021 1.00 19.72 179 GLU A C 1
ATOM 1330 O O . GLU A 1 202 ? 50.377 14.775 -4.360 1.00 18.93 179 GLU A O 1
ATOM 1336 N N . LEU A 1 203 ? 52.622 14.660 -4.126 1.00 19.75 180 LEU A N 1
ATOM 1337 C CA . LEU A 1 203 ? 52.778 13.390 -4.838 1.00 20.57 180 LEU A CA 1
ATOM 1338 C C . LEU A 1 203 ? 53.752 12.469 -4.123 1.00 20.66 180 LEU A C 1
ATOM 1339 O O . LEU A 1 203 ? 54.745 12.927 -3.562 1.00 20.20 180 LEU A O 1
ATOM 1344 N N . LEU A 1 204 ? 53.450 11.173 -4.152 1.00 20.87 181 LEU A N 1
ATOM 1345 C CA . LEU A 1 204 ? 54.390 10.133 -3.753 1.00 21.53 181 LEU A CA 1
ATOM 1346 C C . LEU A 1 204 ? 54.934 9.464 -5.008 1.00 22.20 181 LEU A C 1
ATOM 1347 O O . LEU A 1 204 ? 54.183 9.182 -5.935 1.00 22.20 181 LEU A O 1
ATOM 1352 N N . GLY A 1 205 ? 56.237 9.210 -5.034 1.00 22.79 182 GLY A N 1
ATOM 1353 C CA . GLY A 1 205 ? 56.855 8.543 -6.183 1.00 23.73 182 GLY A CA 1
ATOM 1354 C C . GLY A 1 205 ? 58.361 8.472 -6.062 1.00 24.72 182 GLY A C 1
ATOM 1355 O O . GLY A 1 205 ? 58.956 9.181 -5.257 1.00 23.72 182 GLY A O 1
ATOM 1356 N N . GLU A 1 206 ? 58.974 7.612 -6.871 1.00 26.67 183 GLU A N 1
ATOM 1357 C CA . GLU A 1 206 ? 60.418 7.387 -6.831 1.00 28.70 183 GLU A CA 1
ATOM 1358 C C . GLU A 1 206 ? 61.179 8.357 -7.730 1.00 27.69 183 GLU A C 1
ATOM 1359 O O . GLU A 1 206 ? 62.378 8.543 -7.561 1.00 26.92 183 GLU A O 1
ATOM 1365 N N . SER A 1 207 ? 60.482 8.966 -8.687 1.00 26.99 184 SER A N 1
ATOM 1366 C CA . SER A 1 207 ? 61.126 9.767 -9.720 1.00 26.94 184 SER A CA 1
ATOM 1367 C C . SER A 1 207 ? 60.255 10.943 -10.159 1.00 26.03 184 SER A C 1
ATOM 1368 O O . SER A 1 207 ? 59.026 10.850 -10.161 1.00 25.47 184 SER A O 1
ATOM 1371 N N . GLU A 1 208 ? 60.906 12.033 -10.561 1.00 25.38 185 GLU A N 1
ATOM 1372 C CA . GLU A 1 208 ? 60.205 13.207 -11.093 1.00 25.22 185 GLU A CA 1
ATOM 1373 C C . GLU A 1 208 ? 59.889 13.100 -12.598 1.00 25.39 185 GLU A C 1
ATOM 1374 O O . GLU A 1 208 ? 59.189 13.955 -13.141 1.00 23.76 185 GLU A O 1
ATOM 1380 N N . ASP A 1 209 ? 60.388 12.049 -13.254 1.00 25.89 186 ASP A N 1
ATOM 1381 C CA . ASP A 1 209 ? 60.361 11.944 -14.725 1.00 27.02 186 ASP A CA 1
ATOM 1382 C C . ASP A 1 209 ? 58.978 12.110 -15.350 1.00 25.78 186 ASP A C 1
ATOM 1383 O O . ASP A 1 209 ? 58.827 12.834 -16.329 1.00 25.21 186 ASP A O 1
ATOM 1388 N N . ALA A 1 210 ? 57.981 11.433 -14.792 1.00 24.90 187 ALA A N 1
ATOM 1389 C CA . ALA A 1 210 ? 56.630 11.475 -15.338 1.00 24.59 187 ALA A CA 1
ATOM 1390 C C . ALA A 1 210 ? 56.028 12.873 -15.218 1.00 23.39 187 ALA A C 1
ATOM 1391 O O . ALA A 1 210 ? 55.460 13.391 -16.171 1.00 23.57 187 ALA A O 1
ATOM 1393 N N . LEU A 1 211 ? 56.155 13.482 -14.049 1.00 22.65 188 LEU A N 1
ATOM 1394 C CA . LEU A 1 211 ? 55.609 14.818 -13.842 1.00 22.28 188 LEU A CA 1
ATOM 1395 C C . LEU A 1 211 ? 56.315 15.838 -14.731 1.00 22.05 188 LEU A C 1
ATOM 1396 O O . LEU A 1 211 ? 55.666 16.683 -15.352 1.00 20.94 188 LEU A O 1
ATOM 1401 N N . VAL A 1 212 ? 57.640 15.755 -14.782 1.00 22.14 189 VAL A N 1
ATOM 1402 C CA . VAL A 1 212 ? 58.449 16.674 -15.586 1.00 23.08 189 VAL A CA 1
ATOM 1403 C C . VAL A 1 212 ? 58.098 16.565 -17.067 1.00 23.72 189 VAL A C 1
ATOM 1404 O O . VAL A 1 212 ? 58.051 17.573 -17.779 1.00 23.60 189 VAL A O 1
ATOM 1408 N N . GLY A 1 213 ? 57.852 15.339 -17.524 1.00 23.93 190 GLY A N 1
ATOM 1409 C CA . GLY A 1 213 ? 57.371 15.110 -18.877 1.00 24.76 190 GLY A CA 1
ATOM 1410 C C . GLY A 1 213 ? 56.078 15.855 -19.157 1.00 24.80 190 GLY A C 1
ATOM 1411 O O . GLY A 1 213 ? 55.930 16.456 -20.214 1.00 25.28 190 GLY A O 1
ATOM 1412 N N . GLN A 1 214 ? 55.137 15.816 -18.214 1.00 24.73 191 GLN A N 1
ATOM 1413 C CA . GLN A 1 214 ? 53.859 16.507 -18.390 1.00 25.14 191 GLN A CA 1
ATOM 1414 C C . GLN A 1 214 ? 54.044 18.021 -18.407 1.00 25.12 191 GLN A C 1
ATOM 1415 O O . GLN A 1 214 ? 53.494 18.712 -19.270 1.00 25.97 191 GLN A O 1
ATOM 1421 N N . LEU A 1 215 ? 54.824 18.529 -17.457 1.00 24.55 192 LEU A N 1
ATOM 1422 C CA . LEU A 1 215 ? 55.072 19.972 -17.340 1.00 24.21 192 LEU A CA 1
ATOM 1423 C C . LEU A 1 215 ? 55.801 20.541 -18.555 1.00 25.26 192 LEU A C 1
ATOM 1424 O O . LEU A 1 215 ? 55.534 21.670 -18.968 1.00 26.33 192 LEU A O 1
ATOM 1429 N N . ALA A 1 216 ? 56.714 19.758 -19.124 1.00 25.06 193 ALA A N 1
ATOM 1430 C CA . ALA A 1 216 ? 57.556 20.219 -20.229 1.00 25.19 193 ALA A CA 1
ATOM 1431 C C . ALA A 1 216 ? 56.801 20.388 -21.551 1.00 24.81 193 ALA A C 1
ATOM 1432 O O . ALA A 1 216 ? 57.245 21.144 -22.411 1.00 25.54 193 ALA A O 1
ATOM 1434 N N . THR A 1 217 ? 55.665 19.706 -21.705 1.00 24.60 194 THR A N 1
ATOM 1435 C CA . THR A 1 217 ? 54.920 19.690 -22.972 1.00 24.21 194 THR A CA 1
ATOM 1436 C C . THR A 1 217 ? 53.750 20.684 -23.071 1.00 22.34 194 THR A C 1
ATOM 1437 O O . THR A 1 217 ? 53.197 20.857 -24.150 1.00 22.20 194 THR A O 1
ATOM 1441 N N . VAL A 1 218 ? 53.360 21.317 -21.966 1.00 20.34 195 VAL A N 1
ATOM 1442 C CA . VAL A 1 218 ? 52.264 22.308 -22.001 1.00 19.30 195 VAL A CA 1
ATOM 1443 C C . VAL A 1 218 ? 52.788 23.700 -22.367 1.00 18.09 195 VAL A C 1
ATOM 1444 O O . VAL A 1 218 ? 53.991 23.905 -22.466 1.00 17.90 195 VAL A O 1
ATOM 1448 N N . SER A 1 219 ? 51.880 24.649 -22.570 1.00 17.33 196 SER A N 1
ATOM 1449 C CA . SER A 1 219 ? 52.254 26.025 -22.910 1.00 17.14 196 SER A CA 1
ATOM 1450 C C . SER A 1 219 ? 52.984 26.742 -21.772 1.00 17.36 196 SER A C 1
ATOM 1451 O O . SER A 1 219 ? 52.452 26.848 -20.663 1.00 16.48 196 SER A O 1
ATOM 1454 N N . SER A 1 220 ? 54.186 27.245 -22.057 1.00 17.84 197 SER A N 1
ATOM 1455 C CA . SER A 1 220 ? 54.945 28.029 -21.078 1.00 18.54 197 SER A CA 1
ATOM 1456 C C . SER A 1 220 ? 54.395 29.449 -20.911 1.00 18.34 197 SER A C 1
ATOM 1457 O O . SER A 1 220 ? 54.665 30.087 -19.902 1.00 18.51 197 SER A O 1
ATOM 1460 N N . PHE A 1 221 ? 53.622 29.939 -21.879 1.00 18.13 198 PHE A N 1
ATOM 1461 C CA . PHE A 1 221 ? 52.829 31.144 -21.656 1.00 18.41 198 PHE A CA 1
ATOM 1462 C C . PHE A 1 221 ? 51.842 30.881 -20.521 1.00 17.41 198 PHE A C 1
ATOM 1463 O O . PHE A 1 221 ? 51.764 31.646 -19.558 1.00 17.11 198 PHE A O 1
ATOM 1471 N N . SER A 1 222 ? 51.099 29.785 -20.646 1.00 16.61 199 SER A N 1
ATOM 1472 C CA . SER A 1 222 ? 50.079 29.419 -19.667 1.00 16.03 199 SER A CA 1
ATOM 1473 C C . SER A 1 222 ? 50.642 29.220 -18.258 1.00 15.80 199 SER A C 1
ATOM 1474 O O . SER A 1 222 ? 50.123 29.810 -17.303 1.00 15.55 199 SER A O 1
ATOM 1477 N N . THR A 1 223 ? 51.692 28.404 -18.126 1.00 15.47 200 THR A N 1
ATOM 1478 C CA . THR A 1 223 ? 52.222 28.078 -16.799 1.00 15.59 200 THR A CA 1
ATOM 1479 C C . THR A 1 223 ? 52.727 29.321 -16.080 1.00 15.59 200 THR A C 1
ATOM 1480 O O . THR A 1 223 ? 52.479 29.496 -14.888 1.00 15.21 200 THR A O 1
ATOM 1484 N N . GLN A 1 224 ? 53.424 30.185 -16.805 1.00 15.59 201 GLN A N 1
ATOM 1485 C CA . GLN A 1 224 ? 53.987 31.377 -16.198 1.00 16.02 201 GLN A CA 1
ATOM 1486 C C . GLN A 1 224 ? 52.900 32.345 -15.729 1.00 15.92 201 GLN A C 1
ATOM 1487 O O . GLN A 1 224 ? 52.993 32.894 -14.634 1.00 15.49 201 GLN A O 1
ATOM 1493 N N . ALA A 1 225 ? 51.870 32.526 -16.553 1.00 15.82 202 ALA A N 1
ATOM 1494 C CA . ALA A 1 225 ? 50.751 33.407 -16.222 1.00 16.02 202 ALA A CA 1
ATOM 1495 C C . ALA A 1 225 ? 49.905 32.855 -15.068 1.00 16.11 202 ALA A C 1
ATOM 1496 O O . ALA A 1 225 ? 49.506 33.604 -14.172 1.00 15.70 202 ALA A O 1
ATOM 1498 N N . ILE A 1 226 ? 49.624 31.552 -15.101 1.00 16.36 203 ILE A N 1
ATOM 1499 C CA . ILE A 1 226 ? 48.868 30.897 -14.034 1.00 16.67 203 ILE A CA 1
ATOM 1500 C C . ILE A 1 226 ? 49.661 30.952 -12.733 1.00 16.13 203 ILE A C 1
ATOM 1501 O O . ILE A 1 226 ? 49.101 31.247 -11.677 1.00 15.90 203 ILE A O 1
ATOM 1506 N N . LYS A 1 227 ? 50.962 30.686 -12.807 1.00 15.88 204 LYS A N 1
ATOM 1507 C CA . LYS A 1 227 ? 51.814 30.787 -11.620 1.00 16.01 204 LYS A CA 1
ATOM 1508 C C . LYS A 1 227 ? 51.711 32.173 -10.967 1.00 15.99 204 LYS A C 1
ATOM 1509 O O . LYS A 1 227 ? 51.570 32.280 -9.744 1.00 15.71 204 LYS A O 1
ATOM 1515 N N . SER A 1 228 ? 51.756 33.227 -11.777 1.00 16.15 205 SER A N 1
ATOM 1516 C CA . SER A 1 228 ? 51.589 34.589 -11.259 1.00 16.47 205 SER A CA 1
ATOM 1517 C C . SER A 1 228 ? 50.200 34.825 -10.645 1.00 15.90 205 SER A C 1
ATOM 1518 O O . SER A 1 228 ? 50.091 35.488 -9.618 1.00 15.97 205 SER A O 1
ATOM 1521 N N . PHE A 1 229 ? 49.150 34.292 -11.262 1.00 15.22 206 PHE A N 1
ATOM 1522 C CA . PHE A 1 229 ? 47.796 34.364 -10.667 1.00 15.41 206 PHE A CA 1
ATOM 1523 C C . PHE A 1 229 ? 47.720 33.698 -9.290 1.00 14.94 206 PHE A C 1
ATOM 1524 O O . PHE A 1 229 ? 47.115 34.241 -8.370 1.00 14.96 206 PHE A O 1
ATOM 1532 N N . VAL A 1 230 ? 48.329 32.525 -9.148 1.00 14.87 207 VAL A N 1
ATOM 1533 C CA . VAL A 1 230 ? 48.342 31.828 -7.862 1.00 14.97 207 VAL A CA 1
ATOM 1534 C C . VAL A 1 230 ? 49.057 32.677 -6.814 1.00 15.41 207 VAL A C 1
ATOM 1535 O O . VAL A 1 230 ? 48.593 32.797 -5.683 1.00 15.23 207 VAL A O 1
ATOM 1539 N N . ARG A 1 231 ? 50.173 33.283 -7.202 1.00 15.95 208 ARG A N 1
ATOM 1540 C CA . ARG A 1 231 ? 50.916 34.161 -6.312 1.00 16.92 208 ARG A CA 1
ATOM 1541 C C . ARG A 1 231 ? 50.071 35.382 -5.910 1.00 16.49 208 ARG A C 1
ATOM 1542 O O . ARG A 1 231 ? 50.063 35.769 -4.745 1.00 16.33 208 ARG A O 1
ATOM 1550 N N . ARG A 1 232 ? 49.336 35.964 -6.853 1.00 16.57 209 ARG A N 1
ATOM 1551 C CA . ARG A 1 232 ? 48.430 37.069 -6.516 1.00 17.03 209 ARG A CA 1
ATOM 1552 C C . ARG A 1 232 ? 47.403 36.662 -5.451 1.00 16.69 209 ARG A C 1
ATOM 1553 O O . ARG A 1 232 ? 47.159 37.407 -4.497 1.00 16.26 209 ARG A O 1
ATOM 1561 N N . VAL A 1 233 ? 46.823 35.476 -5.613 1.00 16.49 210 VAL A N 1
ATOM 1562 C CA . VAL A 1 233 ? 45.852 34.937 -4.659 1.00 16.73 210 VAL A CA 1
ATOM 1563 C C . VAL A 1 233 ? 46.503 34.731 -3.295 1.00 16.92 210 VAL A C 1
ATOM 1564 O O . VAL A 1 233 ? 45.938 35.111 -2.270 1.00 17.15 210 VAL A O 1
ATOM 1568 N N . LEU A 1 234 ? 47.695 34.145 -3.286 1.00 16.91 211 LEU A N 1
ATOM 1569 C CA . LEU A 1 234 ? 48.439 33.943 -2.040 1.00 17.29 211 LEU A CA 1
ATOM 1570 C C . LEU A 1 234 ? 48.823 35.256 -1.359 1.00 18.19 211 LEU A C 1
ATOM 1571 O O . LEU A 1 234 ? 48.934 35.310 -0.129 1.00 18.35 211 LEU A O 1
ATOM 1576 N N . ASP A 1 235 ? 49.024 36.301 -2.155 1.00 18.78 212 ASP A N 1
ATOM 1577 C CA . ASP A 1 235 ? 49.325 37.632 -1.632 1.00 20.08 212 ASP A CA 1
ATOM 1578 C C . ASP A 1 235 ? 48.072 38.437 -1.260 1.00 19.89 212 ASP A C 1
ATOM 1579 O O . ASP A 1 235 ? 48.187 39.593 -0.874 1.00 20.79 212 ASP A O 1
ATOM 1584 N N . GLY A 1 236 ? 46.888 37.839 -1.377 1.00 19.13 213 GLY A N 1
ATOM 1585 C CA . GLY A 1 236 ? 45.665 38.435 -0.841 1.00 19.28 213 GLY A CA 1
ATOM 1586 C C . GLY A 1 236 ? 44.663 38.949 -1.856 1.00 19.19 213 GLY A C 1
ATOM 1587 O O . GLY A 1 236 ? 43.653 39.531 -1.471 1.00 19.01 213 GLY A O 1
ATOM 1588 N N . GLN A 1 237 ? 44.919 38.750 -3.149 1.00 18.77 214 GLN A N 1
ATOM 1589 C CA . GLN A 1 237 ? 43.973 39.203 -4.168 1.00 19.77 214 GLN A CA 1
ATOM 1590 C C . GLN A 1 237 ? 42.725 38.328 -4.135 1.00 20.09 214 GLN A C 1
ATOM 1591 O O . GLN A 1 237 ? 42.816 37.106 -4.224 1.00 20.27 214 GLN A O 1
ATOM 1597 N N . VAL A 1 238 ? 41.570 38.972 -4.036 1.00 21.37 215 VAL A N 1
ATOM 1598 C CA . VAL A 1 238 ? 40.293 38.288 -3.855 1.00 22.80 215 VAL A CA 1
ATOM 1599 C C . VAL A 1 238 ? 39.486 38.176 -5.151 1.00 23.40 215 VAL A C 1
ATOM 1600 O O . VAL A 1 238 ? 38.914 37.126 -5.421 1.00 24.89 215 VAL A O 1
ATOM 1604 N N . ALA A 1 239 ? 39.439 39.245 -5.942 1.00 23.02 216 ALA A N 1
ATOM 1605 C CA . ALA A 1 239 ? 38.638 39.269 -7.171 1.00 23.04 216 ALA A CA 1
ATOM 1606 C C . ALA A 1 239 ? 39.501 39.565 -8.390 1.00 22.27 216 ALA A C 1
ATOM 1607 O O . ALA A 1 239 ? 40.619 40.063 -8.258 1.00 21.81 216 ALA A O 1
ATOM 1609 N N . ASP A 1 240 ? 38.983 39.247 -9.576 1.00 22.29 217 ASP A N 1
ATOM 1610 C CA . ASP A 1 240 ? 39.594 39.713 -10.824 1.00 22.56 217 ASP A CA 1
ATOM 1611 C C . ASP A 1 240 ? 39.604 41.248 -10.824 1.00 22.45 217 ASP A C 1
ATOM 1612 O O . ASP A 1 240 ? 38.683 41.875 -10.301 1.00 22.39 217 ASP A O 1
ATOM 1617 N N . ASP A 1 241 ? 40.659 41.837 -11.383 1.00 21.55 218 ASP A N 1
ATOM 1618 C CA . ASP A 1 241 ? 40.734 43.290 -11.585 1.00 21.22 218 ASP A CA 1
ATOM 1619 C C . ASP A 1 241 ? 41.136 43.562 -13.034 1.00 20.32 218 ASP A C 1
ATOM 1620 O O . ASP A 1 241 ? 41.287 42.621 -13.809 1.00 19.65 218 ASP A O 1
ATOM 1625 N N . ALA A 1 242 ? 41.297 44.829 -13.412 1.00 19.70 219 ALA A N 1
ATOM 1626 C CA . ALA A 1 242 ? 41.585 45.161 -14.816 1.00 19.39 219 ALA A CA 1
ATOM 1627 C C . ALA A 1 242 ? 42.809 44.410 -15.341 1.00 18.99 219 ALA A C 1
ATOM 1628 O O . ALA A 1 242 ? 42.805 43.924 -16.479 1.00 18.45 219 ALA A O 1
ATOM 1630 N N . ASP A 1 243 ? 43.843 44.285 -14.516 1.00 18.76 220 ASP A N 1
ATOM 1631 C CA . ASP A 1 243 ? 45.054 43.600 -14.954 1.00 19.12 220 ASP A CA 1
ATOM 1632 C C . ASP A 1 243 ? 44.863 42.096 -15.180 1.00 18.04 220 ASP A C 1
ATOM 1633 O O . ASP A 1 243 ? 45.352 41.566 -16.173 1.00 17.20 220 ASP A O 1
ATOM 1638 N N . SER A 1 244 ? 44.172 41.408 -14.272 1.00 17.24 221 SER A N 1
ATOM 1639 C CA . SER A 1 244 ? 43.988 39.962 -14.431 1.00 17.17 221 SER A CA 1
ATOM 1640 C C . SER A 1 244 ? 43.048 39.638 -15.598 1.00 16.95 221 SER A C 1
ATOM 1641 O O . SER A 1 244 ? 43.207 38.606 -16.256 1.00 16.54 221 SER A O 1
ATOM 1644 N N . LEU A 1 245 ? 42.082 40.519 -15.865 1.00 16.80 222 LEU A N 1
ATOM 1645 C CA . LEU A 1 245 ? 41.217 40.364 -17.027 1.00 17.10 222 LEU A CA 1
ATOM 1646 C C . LEU A 1 245 ? 42.015 40.552 -18.320 1.00 17.74 222 LEU A C 1
ATOM 1647 O O . LEU A 1 245 ? 41.810 39.825 -19.294 1.00 17.02 222 LEU A O 1
ATOM 1652 N N . ARG A 1 246 ? 42.941 41.509 -18.305 1.00 18.90 223 ARG A N 1
ATOM 1653 C CA . ARG A 1 246 ? 43.804 41.788 -19.451 1.00 20.38 223 ARG A CA 1
ATOM 1654 C C . ARG A 1 246 ? 44.751 40.627 -19.747 1.00 19.10 223 ARG A C 1
ATOM 1655 O O . ARG A 1 246 ? 44.928 40.247 -20.908 1.00 18.02 223 ARG A O 1
ATOM 1663 N N . VAL A 1 247 ? 45.349 40.063 -18.698 1.00 18.07 224 VAL A N 1
ATOM 1664 C CA . VAL A 1 247 ? 46.248 38.915 -18.853 1.00 18.02 224 VAL A CA 1
ATOM 1665 C C . VAL A 1 247 ? 45.508 37.757 -19.509 1.00 17.67 224 VAL A C 1
ATOM 1666 O O . VAL A 1 247 ? 46.008 37.152 -20.467 1.00 17.62 224 VAL A O 1
ATOM 1670 N N . PHE A 1 248 ? 44.306 37.474 -19.007 1.00 17.32 225 PHE A N 1
ATOM 1671 C CA . PHE A 1 248 ? 43.468 36.428 -19.569 1.00 17.31 225 PHE A CA 1
ATOM 1672 C C . PHE A 1 248 ? 43.218 36.672 -21.051 1.00 17.21 225 PHE A C 1
ATOM 1673 O O . PHE A 1 248 ? 43.424 35.784 -21.872 1.00 16.82 225 PHE A O 1
ATOM 1681 N N . ALA A 1 249 ? 42.770 37.880 -21.384 1.00 17.35 226 ALA A N 1
ATOM 1682 C CA . ALA A 1 249 ? 42.469 38.236 -22.768 1.00 17.82 226 ALA A CA 1
ATOM 1683 C C . ALA A 1 249 ? 43.710 38.194 -23.670 1.00 18.05 226 ALA A C 1
ATOM 1684 O O . ALA A 1 249 ? 43.604 37.850 -24.843 1.00 18.22 226 ALA A O 1
ATOM 1686 N N . SER A 1 250 ? 44.881 38.518 -23.119 1.00 18.59 227 SER A N 1
ATOM 1687 C CA . SER A 1 250 ? 46.127 38.543 -23.898 1.00 19.30 227 SER A CA 1
ATOM 1688 C C . SER A 1 250 ? 46.517 37.167 -24.455 1.00 19.75 227 SER A C 1
ATOM 1689 O O . SER A 1 250 ? 47.246 37.081 -25.450 1.00 20.29 227 SER A O 1
ATOM 1692 N N . ALA A 1 251 ? 46.026 36.101 -23.829 1.00 19.72 228 ALA A N 1
ATOM 1693 C CA . ALA A 1 251 ? 46.321 34.739 -24.286 1.00 20.12 228 ALA A CA 1
ATOM 1694 C C . ALA A 1 251 ? 45.878 34.511 -25.735 1.00 20.62 228 ALA A C 1
ATOM 1695 O O . ALA A 1 251 ? 46.561 33.820 -26.497 1.00 20.24 228 ALA A O 1
ATOM 1697 N N . PHE A 1 252 ? 44.751 35.111 -26.115 1.00 21.19 229 PHE A N 1
ATOM 1698 C CA . PHE A 1 252 ? 44.172 34.900 -27.446 1.00 22.10 229 PHE A CA 1
ATOM 1699 C C . PHE A 1 252 ? 44.965 35.568 -28.563 1.00 23.47 229 PHE A C 1
ATOM 1700 O O . PHE A 1 252 ? 44.795 35.219 -29.727 1.00 23.55 229 PHE A O 1
ATOM 1708 N N . GLU A 1 253 ? 45.833 36.511 -28.199 1.00 24.99 230 GLU A N 1
ATOM 1709 C CA . GLU A 1 253 ? 46.733 37.183 -29.136 1.00 26.84 230 GLU A CA 1
ATOM 1710 C C . GLU A 1 253 ? 48.086 36.473 -29.252 1.00 25.75 230 GLU A C 1
ATOM 1711 O O . GLU A 1 253 ? 48.947 36.898 -30.027 1.00 25.79 230 GLU A O 1
ATOM 1717 N N . GLY A 1 254 ? 48.270 35.391 -28.496 1.00 23.69 231 GLY A N 1
ATOM 1718 C CA . GLY A 1 254 ? 49.572 34.761 -28.344 1.00 22.74 231 GLY A CA 1
ATOM 1719 C C . GLY A 1 254 ? 49.837 33.604 -29.288 1.00 21.99 231 GLY A C 1
ATOM 1720 O O . GLY A 1 254 ? 48.909 32.921 -29.747 1.00 21.05 231 GLY A O 1
ATOM 1721 N N . ALA A 1 255 ? 51.122 33.372 -29.545 1.00 21.14 232 ALA A N 1
ATOM 1722 C CA . ALA A 1 255 ? 51.574 32.289 -30.416 1.00 21.19 232 ALA A CA 1
ATOM 1723 C C . ALA A 1 255 ? 51.153 30.903 -29.919 1.00 20.58 232 ALA A C 1
ATOM 1724 O O . ALA A 1 255 ? 50.861 30.020 -30.731 1.00 19.87 232 ALA A O 1
ATOM 1726 N N . ASP A 1 256 ? 51.124 30.703 -28.599 1.00 19.61 233 ASP A N 1
ATOM 1727 C CA . ASP A 1 256 ? 50.757 29.387 -28.068 1.00 19.51 233 ASP A CA 1
ATOM 1728 C C . ASP A 1 256 ? 49.299 29.055 -28.380 1.00 18.63 233 ASP A C 1
ATOM 1729 O O . ASP A 1 256 ? 49.008 27.936 -28.796 1.00 18.01 233 ASP A O 1
ATOM 1734 N N . PHE A 1 257 ? 48.394 30.020 -28.216 1.00 17.95 234 PHE A N 1
ATOM 1735 C CA . PHE A 1 257 ? 46.993 29.805 -28.584 1.00 17.97 234 PHE A CA 1
ATOM 1736 C C . PHE A 1 257 ? 46.849 29.462 -30.068 1.00 18.48 234 PHE A C 1
ATOM 1737 O O . PHE A 1 257 ? 46.061 28.587 -30.429 1.00 17.84 234 PHE A O 1
ATOM 1745 N N . ARG A 1 258 ? 47.608 30.144 -30.923 1.00 19.68 235 ARG A N 1
ATOM 1746 C CA . ARG A 1 258 ? 47.574 29.849 -32.364 1.00 20.93 235 ARG A CA 1
ATOM 1747 C C . ARG A 1 258 ? 48.074 28.430 -32.659 1.00 20.84 235 ARG A C 1
ATOM 1748 O O . ARG A 1 258 ? 47.510 27.743 -33.507 1.00 20.86 235 ARG A O 1
ATOM 1756 N N . GLU A 1 259 ? 49.108 27.989 -31.946 1.00 20.78 236 GLU A N 1
ATOM 1757 C CA . GLU A 1 259 ? 49.599 26.613 -32.087 1.00 21.51 236 GLU A CA 1
ATOM 1758 C C . GLU A 1 259 ? 48.584 25.597 -31.561 1.00 21.02 236 GLU A C 1
ATOM 1759 O O . GLU A 1 259 ? 48.403 24.532 -32.152 1.00 21.01 236 GLU A O 1
ATOM 1765 N N . GLY A 1 260 ? 47.923 25.933 -30.456 1.00 20.45 237 GLY A N 1
ATOM 1766 C CA . GLY A 1 260 ? 46.894 25.073 -29.885 1.00 20.38 237 GLY A CA 1
ATOM 1767 C C . GLY A 1 260 ? 45.713 24.848 -30.809 1.00 20.20 237 GLY A C 1
ATOM 1768 O O . GLY A 1 260 ? 45.280 23.711 -31.003 1.00 19.98 237 GLY A O 1
ATOM 1769 N N . THR A 1 261 ? 45.185 25.930 -31.379 1.00 20.08 238 THR A N 1
ATOM 1770 C CA . THR A 1 261 ? 44.032 25.834 -32.275 1.00 20.29 238 THR A CA 1
ATOM 1771 C C . THR A 1 261 ? 44.408 25.202 -33.620 1.00 20.54 238 THR A C 1
ATOM 1772 O O . THR A 1 261 ? 43.640 24.412 -34.177 1.00 20.82 238 THR A O 1
ATOM 1776 N N . GLY A 1 262 ? 45.584 25.549 -34.137 1.00 20.71 239 GLY A N 1
ATOM 1777 C CA . GLY A 1 262 ? 46.089 24.955 -35.374 1.00 21.33 239 GLY A CA 1
ATOM 1778 C C . GLY A 1 262 ? 46.260 23.449 -35.240 1.00 21.73 239 GLY A C 1
ATOM 1779 O O . GLY A 1 262 ? 45.803 22.680 -36.096 1.00 21.45 239 GLY A O 1
ATOM 1780 N N . ALA A 1 263 ? 46.907 23.034 -34.153 1.00 22.12 240 ALA A N 1
ATOM 1781 C CA . ALA A 1 263 ? 47.074 21.616 -33.828 1.00 23.08 240 ALA A CA 1
ATOM 1782 C C . ALA A 1 263 ? 45.729 20.912 -33.678 1.00 23.75 240 ALA A C 1
ATOM 1783 O O . ALA A 1 263 ? 45.558 19.794 -34.159 1.00 23.22 240 ALA A O 1
ATOM 1785 N N . PHE A 1 264 ? 44.768 21.568 -33.032 1.00 25.07 241 PHE A N 1
ATOM 1786 C CA . PHE A 1 264 ? 43.452 20.959 -32.845 1.00 26.47 241 PHE A CA 1
ATOM 1787 C C . PHE A 1 264 ? 42.750 20.698 -34.181 1.00 26.40 241 PHE A C 1
ATOM 1788 O O . PHE A 1 264 ? 42.177 19.627 -34.386 1.00 25.96 241 PHE A O 1
ATOM 1796 N N . LEU A 1 265 ? 42.810 21.665 -35.088 1.00 26.24 242 LEU A N 1
ATOM 1797 C CA . LEU A 1 265 ? 42.210 21.506 -36.414 1.00 26.88 242 LEU A CA 1
ATOM 1798 C C . LEU A 1 265 ? 42.864 20.379 -37.220 1.00 27.01 242 LEU A C 1
ATOM 1799 O O . LEU A 1 265 ? 42.184 19.679 -37.967 1.00 26.93 242 LEU A O 1
ATOM 1804 N N . GLU A 1 266 ? 44.175 20.208 -37.062 1.00 27.09 243 GLU A N 1
ATOM 1805 C CA . GLU A 1 266 ? 44.924 19.159 -37.770 1.00 27.76 243 GLU A CA 1
ATOM 1806 C C . GLU A 1 266 ? 44.923 17.807 -37.032 1.00 26.62 243 GLU A C 1
ATOM 1807 O O . GLU A 1 266 ? 45.509 16.834 -37.506 1.00 25.74 243 GLU A O 1
ATOM 1813 N N . LYS A 1 267 ? 44.266 17.759 -35.874 1.00 25.67 244 LYS A N 1
ATOM 1814 C CA . LYS A 1 267 ? 44.172 16.558 -35.046 1.00 25.48 244 LYS A CA 1
ATOM 1815 C C . LYS A 1 267 ? 45.544 15.989 -34.702 1.00 24.35 244 LYS A C 1
ATOM 1816 O O . LYS A 1 267 ? 45.785 14.781 -34.817 1.00 24.02 244 LYS A O 1
ATOM 1822 N N . ARG A 1 268 ? 46.437 16.879 -34.285 1.00 23.10 245 ARG A N 1
ATOM 1823 C CA . ARG A 1 268 ? 47.771 16.509 -33.845 1.00 23.28 245 ARG A CA 1
ATOM 1824 C C . ARG A 1 268 ? 48.044 17.171 -32.496 1.00 22.71 245 ARG A C 1
ATOM 1825 O O . ARG A 1 268 ? 47.377 18.143 -32.142 1.00 21.87 245 ARG A O 1
ATOM 1833 N N . PRO A 1 269 ? 49.026 16.654 -31.742 1.00 22.77 246 PRO A N 1
ATOM 1834 C CA . PRO A 1 269 ? 49.365 17.302 -30.477 1.00 22.54 246 PRO A CA 1
ATOM 1835 C C . PRO A 1 269 ? 50.027 18.654 -30.708 1.00 22.17 246 PRO A C 1
ATOM 1836 O O . PRO A 1 269 ? 50.822 18.790 -31.635 1.00 21.98 246 PRO A O 1
ATOM 1840 N N . PRO A 1 270 ? 49.700 19.657 -29.881 1.00 21.93 247 PRO A N 1
ATOM 1841 C CA . PRO A 1 270 ? 50.390 20.929 -30.051 1.00 22.41 247 PRO A CA 1
ATOM 1842 C C . PRO A 1 270 ? 51.849 20.798 -29.630 1.00 22.97 247 PRO A C 1
ATOM 1843 O O . PRO A 1 270 ? 52.161 20.018 -28.733 1.00 23.14 247 PRO A O 1
ATOM 1847 N N . VAL A 1 271 ? 52.727 21.531 -30.303 1.00 23.84 248 VAL A N 1
ATOM 1848 C CA . VAL A 1 271 ? 54.132 21.590 -29.945 1.00 24.71 248 VAL A CA 1
ATOM 1849 C C . VAL A 1 271 ? 54.419 23.007 -29.467 1.00 25.66 248 VAL A C 1
ATOM 1850 O O . VAL A 1 271 ? 54.530 23.928 -30.270 1.00 26.13 248 VAL A O 1
ATOM 1854 N N . PHE A 1 272 ? 54.510 23.171 -28.151 1.00 26.51 249 PHE A N 1
ATOM 1855 C CA . PHE A 1 272 ? 54.798 24.466 -27.547 1.00 27.04 249 PHE A CA 1
ATOM 1856 C C . PHE A 1 272 ? 56.304 24.571 -27.305 1.00 30.42 249 PHE A C 1
ATOM 1857 O O . PHE A 1 272 ? 56.763 25.260 -26.384 1.00 35.11 249 PHE A O 1
ATOM 1873 N N . SER B 1 25 ? 19.321 23.433 -23.734 1.00 34.97 2 SER B N 1
ATOM 1874 C CA . SER B 1 25 ? 20.601 22.808 -23.381 1.00 32.29 2 SER B CA 1
ATOM 1875 C C . SER B 1 25 ? 20.912 22.992 -21.892 1.00 30.10 2 SER B C 1
ATOM 1876 O O . SER B 1 25 ? 21.624 22.189 -21.290 1.00 28.52 2 SER B O 1
ATOM 1879 N N . LEU B 1 26 ? 20.395 24.074 -21.321 1.00 28.50 3 LEU B N 1
ATOM 1880 C CA . LEU B 1 26 ? 20.503 24.339 -19.895 1.00 28.17 3 LEU B CA 1
ATOM 1881 C C . LEU B 1 26 ? 19.106 24.655 -19.392 1.00 28.37 3 LEU B C 1
ATOM 1882 O O . LEU B 1 26 ? 18.433 25.516 -19.956 1.00 28.44 3 LEU B O 1
ATOM 1887 N N . ARG B 1 27 ? 18.650 23.954 -18.358 1.00 28.67 4 ARG B N 1
ATOM 1888 C CA . ARG B 1 27 ? 17.300 24.191 -17.849 1.00 29.82 4 ARG B CA 1
ATOM 1889 C C . ARG B 1 27 ? 17.164 24.009 -16.344 1.00 28.90 4 ARG B C 1
ATOM 1890 O O . ARG B 1 27 ? 18.002 23.384 -15.691 1.00 27.91 4 ARG B O 1
ATOM 1898 N N . LEU B 1 28 ? 16.088 24.583 -15.817 1.00 28.41 5 LEU B N 1
ATOM 1899 C CA . LEU B 1 28 ? 15.840 24.643 -14.390 1.00 28.65 5 LEU B CA 1
ATOM 1900 C C . LEU B 1 28 ? 14.555 23.898 -14.077 1.00 29.74 5 LEU B C 1
ATOM 1901 O O . LEU B 1 28 ? 13.520 24.171 -14.681 1.00 29.23 5 LEU B O 1
ATOM 1906 N N . GLU B 1 29 ? 14.631 22.957 -13.142 1.00 30.44 6 GLU B N 1
ATOM 1907 C CA . GLU B 1 29 ? 13.450 22.306 -12.597 1.00 32.85 6 GLU B CA 1
ATOM 1908 C C . GLU B 1 29 ? 13.267 22.781 -11.170 1.00 33.44 6 GLU B C 1
ATOM 1909 O O . GLU B 1 29 ? 14.207 22.735 -10.381 1.00 31.76 6 GLU B O 1
ATOM 1915 N N . ARG B 1 30 ? 12.062 23.236 -10.846 1.00 35.07 7 ARG B N 1
ATOM 1916 C CA . ARG B 1 30 ? 11.733 23.665 -9.495 1.00 37.35 7 ARG B CA 1
ATOM 1917 C C . ARG B 1 30 ? 10.735 22.686 -8.886 1.00 38.02 7 ARG B C 1
ATOM 1918 O O . ARG B 1 30 ? 9.644 22.486 -9.419 1.00 38.23 7 ARG B O 1
ATOM 1926 N N . ASP B 1 31 ? 11.139 22.066 -7.781 1.00 38.36 8 ASP B N 1
ATOM 1927 C CA . ASP B 1 31 ? 10.388 20.988 -7.148 1.00 40.09 8 ASP B CA 1
ATOM 1928 C C . ASP B 1 31 ? 10.281 21.277 -5.648 1.00 39.22 8 ASP B C 1
ATOM 1929 O O . ASP B 1 31 ? 10.831 20.550 -4.812 1.00 39.26 8 ASP B O 1
ATOM 1934 N N . GLY B 1 32 ? 9.583 22.362 -5.326 1.00 37.54 9 GLY B N 1
ATOM 1935 C CA . GLY B 1 32 ? 9.383 22.788 -3.942 1.00 36.17 9 GLY B CA 1
ATOM 1936 C C . GLY B 1 32 ? 10.641 23.321 -3.277 1.00 33.34 9 GLY B C 1
ATOM 1937 O O . GLY B 1 32 ? 11.132 24.398 -3.620 1.00 33.94 9 GLY B O 1
ATOM 1938 N N . ALA B 1 33 ? 11.159 22.562 -2.318 1.00 31.04 10 ALA B N 1
ATOM 1939 C CA . ALA B 1 33 ? 12.354 22.954 -1.572 1.00 29.08 10 ALA B CA 1
ATOM 1940 C C . ALA B 1 33 ? 13.638 22.760 -2.377 1.00 27.70 10 ALA B C 1
ATOM 1941 O O . ALA B 1 33 ? 14.664 23.356 -2.054 1.00 27.24 10 ALA B O 1
ATOM 1943 N N . VAL B 1 34 ? 13.580 21.927 -3.414 1.00 26.45 11 VAL B N 1
ATOM 1944 C CA . VAL B 1 34 ? 14.750 21.581 -4.207 1.00 25.50 11 VAL B CA 1
ATOM 1945 C C . VAL B 1 34 ? 14.571 22.065 -5.638 1.00 25.18 11 VAL B C 1
ATOM 1946 O O . VAL B 1 34 ? 13.511 21.882 -6.242 1.00 24.99 11 VAL B O 1
ATOM 1950 N N . ALA B 1 35 ? 15.609 22.703 -6.166 1.00 24.07 12 ALA B N 1
ATOM 1951 C CA . ALA B 1 35 ? 15.652 23.071 -7.568 1.00 24.08 12 ALA B CA 1
ATOM 1952 C C . ALA B 1 35 ? 16.861 22.404 -8.194 1.00 23.75 12 ALA B C 1
ATOM 1953 O O . ALA B 1 35 ? 17.872 22.187 -7.523 1.00 22.78 12 ALA B O 1
ATOM 1955 N N . ARG B 1 36 ? 16.748 22.077 -9.477 1.00 24.10 13 ARG B N 1
ATOM 1956 C CA . ARG B 1 36 ? 17.834 21.448 -10.214 1.00 24.93 13 ARG B CA 1
ATOM 1957 C C . ARG B 1 36 ? 18.180 22.260 -11.445 1.00 23.79 13 ARG B C 1
ATOM 1958 O O . ARG B 1 36 ? 17.319 22.521 -12.285 1.00 24.36 13 ARG B O 1
ATOM 1966 N N . LEU B 1 37 ? 19.439 22.665 -11.531 1.00 22.41 14 LEU B N 1
ATOM 1967 C CA . LEU B 1 37 ? 19.986 23.272 -12.731 1.00 22.38 14 LEU B CA 1
ATOM 1968 C C . LEU B 1 37 ? 20.607 22.134 -13.530 1.00 21.94 14 LEU B C 1
ATOM 1969 O O . LEU B 1 37 ? 21.617 21.571 -13.122 1.00 21.19 14 LEU B O 1
ATOM 1974 N N . LEU B 1 38 ? 19.974 21.782 -14.647 1.00 22.28 15 LEU B N 1
ATOM 1975 C CA . LEU B 1 38 ? 20.327 20.590 -15.408 1.00 22.45 15 LEU B CA 1
ATOM 1976 C C . LEU B 1 38 ? 21.043 20.947 -16.695 1.00 22.52 15 LEU B C 1
ATOM 1977 O O . LEU B 1 38 ? 20.539 21.736 -17.492 1.00 22.55 15 LEU B O 1
ATOM 1982 N N . ILE B 1 39 ? 22.210 20.345 -16.893 1.00 22.46 16 ILE B N 1
ATOM 1983 C CA . ILE B 1 39 ? 22.969 20.493 -18.124 1.00 23.12 16 ILE B CA 1
ATOM 1984 C C . ILE B 1 39 ? 22.562 19.331 -19.035 1.00 23.95 16 ILE B C 1
ATOM 1985 O O . ILE B 1 39 ? 22.747 18.166 -18.684 1.00 22.97 16 ILE B O 1
ATOM 1990 N N . ASP B 1 40 ? 21.993 19.666 -20.192 1.00 24.75 17 ASP B N 1
ATOM 1991 C CA . ASP B 1 40 ? 21.309 18.699 -21.050 1.00 25.69 17 ASP B CA 1
ATOM 1992 C C . ASP B 1 40 ? 21.793 18.834 -22.493 1.00 25.52 17 ASP B C 1
ATOM 1993 O O . ASP B 1 40 ? 21.045 19.252 -23.387 1.00 25.99 17 ASP B O 1
ATOM 1998 N N . ARG B 1 41 ? 23.051 18.471 -22.716 1.00 24.47 18 ARG B N 1
ATOM 1999 C CA . ARG B 1 41 ? 23.637 18.494 -24.052 1.00 24.62 18 ARG B CA 1
ATOM 2000 C C . ARG B 1 41 ? 24.587 17.304 -24.210 1.00 24.68 18 ARG B C 1
ATOM 2001 O O . ARG B 1 41 ? 25.784 17.463 -24.453 1.00 23.42 18 ARG B O 1
ATOM 2009 N N . ALA B 1 42 ? 24.020 16.107 -24.075 1.00 25.70 19 ALA B N 1
ATOM 2010 C CA . ALA B 1 42 ? 24.792 14.863 -24.054 1.00 26.78 19 ALA B CA 1
ATOM 2011 C C . ALA B 1 42 ? 25.639 14.629 -25.308 1.00 27.63 19 ALA B C 1
ATOM 2012 O O . ALA B 1 42 ? 26.721 14.047 -25.214 1.00 28.04 19 ALA B O 1
ATOM 2014 N N . ASP B 1 43 ? 25.170 15.085 -26.469 1.00 28.70 20 ASP B N 1
ATOM 2015 C CA . ASP B 1 43 ? 25.902 14.847 -27.725 1.00 29.92 20 ASP B CA 1
ATOM 2016 C C . ASP B 1 43 ? 27.186 15.677 -27.877 1.00 28.90 20 ASP B C 1
ATOM 2017 O O . ASP B 1 43 ? 27.964 15.448 -28.803 1.00 27.73 20 ASP B O 1
ATOM 2022 N N . ARG B 1 44 ? 27.396 16.647 -26.985 1.00 27.36 21 ARG B N 1
ATOM 2023 C CA . ARG B 1 44 ? 28.673 17.350 -26.898 1.00 27.02 21 ARG B CA 1
ATOM 2024 C C . ARG B 1 44 ? 29.270 17.216 -25.497 1.00 25.33 21 ARG B C 1
ATOM 2025 O O . ARG B 1 44 ? 30.057 18.054 -25.073 1.00 23.90 21 ARG B O 1
ATOM 2033 N N . ARG B 1 45 ? 28.891 16.147 -24.794 1.00 24.79 22 ARG B N 1
ATOM 2034 C CA . ARG B 1 45 ? 29.354 15.870 -23.430 1.00 24.41 22 ARG B CA 1
ATOM 2035 C C . ARG B 1 45 ? 29.159 17.069 -22.501 1.00 22.61 22 ARG B C 1
ATOM 2036 O O . ARG B 1 45 ? 30.035 17.410 -21.695 1.00 21.59 22 ARG B O 1
ATOM 2044 N N . ASN B 1 46 ? 27.996 17.699 -22.643 1.00 21.49 23 ASN B N 1
ATOM 2045 C CA . ASN B 1 46 ? 27.590 18.846 -21.832 1.00 20.93 23 ASN B CA 1
ATOM 2046 C C . ASN B 1 46 ? 28.515 20.064 -21.936 1.00 20.75 23 ASN B C 1
ATOM 2047 O O . ASN B 1 46 ? 28.565 20.889 -21.028 1.00 20.28 23 ASN B O 1
ATOM 2052 N N . ALA B 1 47 ? 29.206 20.198 -23.067 1.00 20.88 24 ALA B N 1
ATOM 2053 C CA . ALA B 1 47 ? 30.048 21.366 -23.313 1.00 21.18 24 ALA B CA 1
ATOM 2054 C C . ALA B 1 47 ? 29.194 22.630 -23.380 1.00 21.51 24 ALA B C 1
ATOM 2055 O O . ALA B 1 47 ? 28.078 22.608 -23.907 1.00 21.53 24 ALA B O 1
ATOM 2057 N N . PHE B 1 48 ? 29.736 23.724 -22.852 1.00 21.75 25 PHE B N 1
ATOM 2058 C CA . PHE B 1 48 ? 29.024 24.998 -22.761 1.00 22.46 25 PHE B CA 1
ATOM 2059 C C . PHE B 1 48 ? 29.338 25.908 -23.943 1.00 22.93 25 PHE B C 1
ATOM 2060 O O . PHE B 1 48 ? 30.496 26.129 -24.275 1.00 23.55 25 PHE B O 1
ATOM 2068 N N . SER B 1 49 ? 28.289 26.435 -24.561 1.00 23.22 26 SER B N 1
ATOM 2069 C CA . SER B 1 49 ? 28.408 27.475 -25.566 1.00 23.49 26 SER B CA 1
ATOM 2070 C C . SER B 1 49 ? 28.184 28.829 -24.898 1.00 23.12 26 SER B C 1
ATOM 2071 O O . SER B 1 49 ? 27.775 28.907 -23.730 1.00 22.39 26 SER B O 1
ATOM 2074 N N . LEU B 1 50 ? 28.434 29.895 -25.646 1.00 23.02 27 LEU B N 1
ATOM 2075 C CA . LEU B 1 50 ? 28.232 31.251 -25.146 1.00 23.05 27 LEU B CA 1
ATOM 2076 C C . LEU B 1 50 ? 26.805 31.464 -24.639 1.00 23.43 27 LEU B C 1
ATOM 2077 O O . LEU B 1 50 ? 26.609 32.044 -23.573 1.00 22.15 27 LEU B O 1
ATOM 2082 N N . ASP B 1 51 ? 25.814 31.002 -25.400 1.00 24.05 28 ASP B N 1
ATOM 2083 C CA . ASP B 1 51 ? 24.419 31.237 -25.033 1.00 25.85 28 ASP B CA 1
ATOM 2084 C C . ASP B 1 51 ? 24.004 30.482 -23.766 1.00 24.20 28 ASP B C 1
ATOM 2085 O O . ASP B 1 51 ? 23.120 30.934 -23.046 1.00 24.32 28 ASP B O 1
ATOM 2098 N N . TRP B 1 53 ? 26.184 29.983 -21.267 1.00 20.56 30 TRP B N 1
ATOM 2099 C CA . TRP B 1 53 ? 26.791 30.833 -20.238 1.00 20.85 30 TRP B CA 1
ATOM 2100 C C . TRP B 1 53 ? 25.932 32.062 -19.935 1.00 21.04 30 TRP B C 1
ATOM 2101 O O . TRP B 1 53 ? 25.800 32.452 -18.782 1.00 20.80 30 TRP B O 1
ATOM 2112 N N . GLN B 1 54 ? 25.363 32.661 -20.980 1.00 21.96 31 GLN B N 1
ATOM 2113 C CA . GLN B 1 54 ? 24.465 33.813 -20.841 1.00 22.97 31 GLN B CA 1
ATOM 2114 C C . GLN B 1 54 ? 23.122 33.442 -20.203 1.00 23.96 31 GLN B C 1
ATOM 2115 O O . GLN B 1 54 ? 22.530 34.245 -19.487 1.00 24.03 31 GLN B O 1
ATOM 2121 N N . ARG B 1 55 ? 22.648 32.227 -20.464 1.00 24.47 32 ARG B N 1
ATOM 2122 C CA . ARG B 1 55 ? 21.389 31.742 -19.896 1.00 25.68 32 ARG B CA 1
ATOM 2123 C C . ARG B 1 55 ? 21.486 31.466 -18.390 1.00 24.89 32 ARG B C 1
ATOM 2124 O O . ARG B 1 55 ? 20.507 31.622 -17.668 1.00 24.39 32 ARG B O 1
ATOM 2132 N N . LEU B 1 56 ? 22.663 31.058 -17.927 1.00 24.33 33 LEU B N 1
ATOM 2133 C CA . LEU B 1 56 ? 22.830 30.578 -16.556 1.00 24.31 33 LEU B CA 1
ATOM 2134 C C . LEU B 1 56 ? 22.385 31.582 -15.472 1.00 24.16 33 LEU B C 1
ATOM 2135 O O . LEU B 1 56 ? 21.599 31.219 -14.601 1.00 24.01 33 LEU B O 1
ATOM 2140 N N . PRO B 1 57 ? 22.872 32.840 -15.516 1.00 24.31 34 PRO B N 1
ATOM 2141 C CA . PRO B 1 57 ? 22.403 33.798 -14.503 1.00 24.62 34 PRO B CA 1
ATOM 2142 C C . PRO B 1 57 ? 20.897 34.101 -14.561 1.00 24.70 34 PRO B C 1
ATOM 2143 O O . PRO B 1 57 ? 20.306 34.444 -13.539 1.00 23.87 34 PRO B O 1
ATOM 2147 N N . GLU B 1 58 ? 20.284 33.952 -15.735 1.00 25.12 35 GLU B N 1
ATOM 2148 C CA . GLU B 1 58 ? 18.841 34.126 -15.873 1.00 25.82 35 GLU B CA 1
ATOM 2149 C C . GLU B 1 58 ? 18.111 33.028 -15.094 1.00 24.81 35 GLU B C 1
ATOM 2150 O O . GLU B 1 58 ? 17.142 33.297 -14.387 1.00 24.13 35 GLU B O 1
ATOM 2156 N N . LEU B 1 59 ? 18.602 31.795 -15.196 1.00 23.82 36 LEU B N 1
ATOM 2157 C CA . LEU B 1 59 ? 18.014 30.680 -14.462 1.00 23.61 36 LEU B CA 1
ATOM 2158 C C . LEU B 1 59 ? 18.277 30.798 -12.955 1.00 22.89 36 LEU B C 1
ATOM 2159 O O . LEU B 1 59 ? 17.418 30.446 -12.146 1.00 22.01 36 LEU B O 1
ATOM 2164 N N . LEU B 1 60 ? 19.446 31.308 -12.578 1.00 22.61 37 LEU B N 1
ATOM 2165 C CA . LEU B 1 60 ? 19.723 31.580 -11.164 1.00 22.46 37 LEU B CA 1
ATOM 2166 C C . LEU B 1 60 ? 18.746 32.612 -10.596 1.00 23.29 37 LEU B C 1
ATOM 2167 O O . LEU B 1 60 ? 18.223 32.431 -9.495 1.00 22.84 37 LEU B O 1
ATOM 2172 N N . ALA B 1 61 ? 18.487 33.675 -11.352 1.00 24.14 38 ALA B N 1
ATOM 2173 C CA . ALA B 1 61 ? 17.537 34.702 -10.916 1.00 25.63 38 ALA B CA 1
ATOM 2174 C C . ALA B 1 61 ? 16.138 34.114 -10.712 1.00 26.68 38 ALA B C 1
ATOM 2175 O O . ALA B 1 61 ? 15.462 34.432 -9.734 1.00 27.08 38 ALA B O 1
ATOM 2177 N N . GLU B 1 62 ? 15.714 33.245 -11.625 1.00 27.62 39 GLU B N 1
ATOM 2178 C CA . GLU B 1 62 ? 14.424 32.564 -11.495 1.00 29.09 39 GLU B CA 1
ATOM 2179 C C . GLU B 1 62 ? 14.364 31.688 -10.241 1.00 28.12 39 GLU B C 1
ATOM 2180 O O . GLU B 1 62 ? 13.383 31.723 -9.495 1.00 28.07 39 GLU B O 1
ATOM 2186 N N . ALA B 1 63 ? 15.414 30.906 -10.005 1.00 26.69 40 ALA B N 1
ATOM 2187 C CA . ALA B 1 63 ? 15.483 30.063 -8.812 1.00 26.21 40 ALA B CA 1
ATOM 2188 C C . ALA B 1 63 ? 15.470 30.902 -7.537 1.00 26.12 40 ALA B C 1
ATOM 2189 O O . ALA B 1 63 ? 14.751 30.591 -6.585 1.00 26.51 40 ALA B O 1
ATOM 2191 N N . SER B 1 64 ? 16.260 31.973 -7.527 1.00 26.16 41 SER B N 1
ATOM 2192 C CA . SER B 1 64 ? 16.421 32.800 -6.337 1.00 26.65 41 SER B CA 1
ATOM 2193 C C . SER B 1 64 ? 15.123 33.512 -5.922 1.00 27.71 41 SER B C 1
ATOM 2194 O O . SER B 1 64 ? 14.905 33.759 -4.735 1.00 26.83 41 SER B O 1
ATOM 2197 N N . GLY B 1 65 ? 14.267 33.823 -6.894 1.00 28.96 42 GLY B N 1
ATOM 2198 C CA . GLY B 1 65 ? 12.974 34.455 -6.625 1.00 30.68 42 GLY B CA 1
ATOM 2199 C C . GLY B 1 65 ? 11.957 33.566 -5.920 1.00 32.03 42 GLY B C 1
ATOM 2200 O O . GLY B 1 65 ? 10.961 34.065 -5.396 1.00 33.66 42 GLY B O 1
ATOM 2201 N N . ASP B 1 66 ? 12.202 32.255 -5.908 1.00 32.81 43 ASP B N 1
ATOM 2202 C CA . ASP B 1 66 ? 11.319 31.280 -5.259 1.00 34.18 43 ASP B CA 1
ATOM 2203 C C . ASP B 1 66 ? 11.597 31.206 -3.748 1.00 34.65 43 ASP B C 1
ATOM 2204 O O . ASP B 1 66 ? 12.636 30.695 -3.318 1.00 33.35 43 ASP B O 1
ATOM 2209 N N . ASP B 1 67 ? 10.656 31.710 -2.951 1.00 35.18 44 ASP B N 1
ATOM 2210 C CA . ASP B 1 67 ? 10.788 31.728 -1.491 1.00 35.55 44 ASP B CA 1
ATOM 2211 C C . ASP B 1 67 ? 10.741 30.332 -0.843 1.00 33.07 44 ASP B C 1
ATOM 2212 O O . ASP B 1 67 ? 11.213 30.158 0.280 1.00 32.85 44 ASP B O 1
ATOM 2217 N N . ALA B 1 68 ? 10.172 29.350 -1.539 1.00 30.81 45 ALA B N 1
ATOM 2218 C CA . ALA B 1 68 ? 10.100 27.976 -1.030 1.00 29.46 45 ALA B CA 1
ATOM 2219 C C . ALA B 1 68 ? 11.416 27.199 -1.184 1.00 27.87 45 ALA B C 1
ATOM 2220 O O . ALA B 1 68 ? 11.596 26.152 -0.561 1.00 27.39 45 ALA B O 1
ATOM 2222 N N . LEU B 1 69 ? 12.334 27.705 -2.001 1.00 26.45 46 LEU B N 1
ATOM 2223 C CA . LEU B 1 69 ? 13.579 26.996 -2.282 1.00 25.54 46 LEU B CA 1
ATOM 2224 C C . LEU B 1 69 ? 14.486 26.909 -1.054 1.00 23.96 46 LEU B C 1
ATOM 2225 O O . LEU B 1 69 ? 14.559 27.842 -0.254 1.00 23.48 46 LEU B O 1
ATOM 2230 N N . ARG B 1 70 ? 15.165 25.774 -0.917 1.00 22.77 47 ARG B N 1
ATOM 2231 C CA . ARG B 1 70 ? 16.130 25.546 0.162 1.00 22.06 47 ARG B CA 1
ATOM 2232 C C . ARG B 1 70 ? 17.519 25.109 -0.328 1.00 21.22 47 ARG B C 1
ATOM 2233 O O . ARG B 1 70 ? 18.518 25.348 0.356 1.00 19.95 47 ARG B O 1
ATOM 2241 N N . VAL B 1 71 ? 17.582 24.458 -1.490 1.00 20.55 48 VAL B N 1
ATOM 2242 C CA . VAL B 1 71 ? 18.853 24.009 -2.052 1.00 20.29 48 VAL B CA 1
ATOM 2243 C C . VAL B 1 71 ? 18.767 23.927 -3.579 1.00 20.19 48 VAL B C 1
ATOM 2244 O O . VAL B 1 71 ? 17.723 23.576 -4.132 1.00 21.24 48 VAL B O 1
ATOM 2248 N N . LEU B 1 72 ? 19.866 24.282 -4.239 1.00 19.53 49 LEU B N 1
ATOM 2249 C CA . LEU B 1 72 ? 19.997 24.174 -5.688 1.00 19.39 49 LEU B CA 1
ATOM 2250 C C . LEU B 1 72 ? 21.041 23.108 -6.010 1.00 18.89 49 LEU B C 1
ATOM 2251 O O . LEU B 1 72 ? 22.167 23.164 -5.526 1.00 18.18 49 LEU B O 1
ATOM 2256 N N . VAL B 1 73 ? 20.653 22.136 -6.823 1.00 18.97 50 VAL B N 1
ATOM 2257 C CA . VAL B 1 73 ? 21.544 21.068 -7.247 1.00 18.92 50 VAL B CA 1
ATOM 2258 C C . VAL B 1 73 ? 21.934 21.323 -8.695 1.00 18.97 50 VAL B C 1
ATOM 2259 O O . VAL B 1 73 ? 21.071 21.561 -9.537 1.00 19.70 50 VAL B O 1
ATOM 2263 N N . VAL B 1 74 ? 23.231 21.275 -8.977 1.00 18.47 51 VAL B N 1
ATOM 2264 C CA . VAL B 1 74 ? 23.731 21.397 -10.339 1.00 18.61 51 VAL B CA 1
ATOM 2265 C C . VAL B 1 74 ? 24.202 20.026 -10.795 1.00 18.56 51 VAL B C 1
ATOM 2266 O O . VAL B 1 74 ? 25.051 19.414 -10.148 1.00 17.73 51 VAL B O 1
ATOM 2270 N N . LYS B 1 75 ? 23.659 19.545 -11.910 1.00 19.17 52 LYS B N 1
ATOM 2271 C CA . LYS B 1 75 ? 23.997 18.208 -12.390 1.00 19.67 52 LYS B CA 1
ATOM 2272 C C . LYS B 1 75 ? 23.687 18.021 -13.865 1.00 19.58 52 LYS B C 1
ATOM 2273 O O . LYS B 1 75 ? 23.007 18.844 -14.485 1.00 18.93 52 LYS B O 1
ATOM 2279 N N . SER B 1 76 ? 24.202 16.927 -14.419 1.00 19.40 53 SER B N 1
ATOM 2280 C CA . SER B 1 76 ? 23.860 16.522 -15.772 1.00 20.08 53 SER B CA 1
ATOM 2281 C C . SER B 1 76 ? 22.431 16.004 -15.774 1.00 20.83 53 SER B C 1
ATOM 2282 O O . SER B 1 76 ? 22.012 15.333 -14.835 1.00 20.81 53 SER B O 1
ATOM 2285 N N . ALA B 1 77 ? 21.685 16.322 -16.825 1.00 22.24 54 ALA B N 1
ATOM 2286 C CA . ALA B 1 77 ? 20.330 15.801 -16.988 1.00 23.95 54 ALA B CA 1
ATOM 2287 C C . ALA B 1 77 ? 20.327 14.304 -17.302 1.00 25.04 54 ALA B C 1
ATOM 2288 O O . ALA B 1 77 ? 19.335 13.629 -17.059 1.00 26.82 54 ALA B O 1
ATOM 2290 N N . ASN B 1 78 ? 21.435 13.794 -17.839 1.00 25.91 55 ASN B N 1
ATOM 2291 C CA . ASN B 1 78 ? 21.495 12.433 -18.376 1.00 26.85 55 ASN B CA 1
ATOM 2292 C C . ASN B 1 78 ? 22.657 11.612 -17.827 1.00 26.66 55 ASN B C 1
ATOM 2293 O O . ASN B 1 78 ? 23.134 10.697 -18.494 1.00 26.99 55 ASN B O 1
ATOM 2298 N N . GLY B 1 79 ? 23.114 11.927 -16.617 1.00 25.62 56 GLY B N 1
ATOM 2299 C CA . GLY B 1 79 ? 24.325 11.307 -16.080 1.00 25.08 56 GLY B CA 1
ATOM 2300 C C . GLY B 1 79 ? 25.508 11.549 -17.002 1.00 24.29 56 GLY B C 1
ATOM 2301 O O . GLY B 1 79 ? 25.548 12.545 -17.723 1.00 23.76 56 GLY B O 1
ATOM 2302 N N . GLY B 1 80 ? 26.464 10.627 -16.995 1.00 24.05 57 GLY B N 1
ATOM 2303 C CA . GLY B 1 80 ? 27.650 10.745 -17.834 1.00 23.45 57 GLY B CA 1
ATOM 2304 C C . GLY B 1 80 ? 28.475 11.958 -17.455 1.00 23.07 57 GLY B C 1
ATOM 2305 O O . GLY B 1 80 ? 28.516 12.347 -16.282 1.00 22.47 57 GLY B O 1
ATOM 2306 N N . ALA B 1 81 ? 29.113 12.573 -18.449 1.00 22.24 58 ALA B N 1
ATOM 2307 C CA . ALA B 1 81 ? 29.977 13.723 -18.211 1.00 22.08 58 ALA B CA 1
ATOM 2308 C C . ALA B 1 81 ? 29.188 14.879 -17.603 1.00 21.81 58 ALA B C 1
ATOM 2309 O O . ALA B 1 81 ? 28.078 15.186 -18.041 1.00 22.25 58 ALA B O 1
ATOM 2311 N N . PHE B 1 82 ? 29.761 15.499 -16.578 1.00 21.48 59 PHE B N 1
ATOM 2312 C CA . PHE B 1 82 ? 29.171 16.680 -15.950 1.00 21.14 59 PHE B CA 1
ATOM 2313 C C . PHE B 1 82 ? 29.241 17.824 -16.945 1.00 21.88 59 PHE B C 1
ATOM 2314 O O . PHE B 1 82 ? 28.217 18.394 -17.324 1.00 21.58 59 PHE B O 1
ATOM 2322 N N . CYS B 1 83 ? 30.459 18.124 -17.387 1.00 22.74 60 CYS B N 1
ATOM 2323 C CA . CYS B 1 83 ? 30.703 19.129 -18.409 1.00 23.84 60 CYS B CA 1
ATOM 2324 C C . CYS B 1 83 ? 32.134 18.987 -18.921 1.00 24.72 60 CYS B C 1
ATOM 2325 O O . CYS B 1 83 ? 33.087 19.154 -18.157 1.00 24.43 60 CYS B O 1
ATOM 2328 N N . ALA B 1 84 ? 32.274 18.680 -20.208 1.00 25.96 61 ALA B N 1
ATOM 2329 C CA . ALA B 1 84 ? 33.580 18.472 -20.840 1.00 28.03 61 ALA B CA 1
ATOM 2330 C C . ALA B 1 84 ? 34.337 19.772 -21.120 1.00 29.10 61 ALA B C 1
ATOM 2331 O O . ALA B 1 84 ? 35.476 19.733 -21.587 1.00 30.27 61 ALA B O 1
ATOM 2333 N N . GLY B 1 85 ? 33.703 20.911 -20.863 1.00 29.93 62 GLY B N 1
ATOM 2334 C CA . GLY B 1 85 ? 34.367 22.203 -20.959 1.00 30.90 62 GLY B CA 1
ATOM 2335 C C . GLY B 1 85 ? 33.762 23.060 -22.048 1.00 30.91 62 GLY B C 1
ATOM 2336 O O . GLY B 1 85 ? 32.538 23.132 -22.182 1.00 31.33 62 GLY B O 1
ATOM 2337 N N . ALA B 1 86 ? 34.625 23.709 -22.824 1.00 30.62 63 ALA B N 1
ATOM 2338 C CA . ALA B 1 86 ? 34.187 24.641 -23.855 1.00 30.41 63 ALA B CA 1
ATOM 2339 C C . ALA B 1 86 ? 33.698 23.913 -25.098 1.00 30.12 63 ALA B C 1
ATOM 2340 O O . ALA B 1 86 ? 34.240 22.877 -25.485 1.00 29.35 63 ALA B O 1
ATOM 2342 N N . ASP B 1 87 ? 32.655 24.469 -25.704 1.00 29.74 64 ASP B N 1
ATOM 2343 C CA . ASP B 1 87 ? 32.189 24.052 -27.020 1.00 29.93 64 ASP B CA 1
ATOM 2344 C C . ASP B 1 87 ? 33.351 24.261 -28.000 1.00 29.83 64 ASP B C 1
ATOM 2345 O O . ASP B 1 87 ? 33.734 25.392 -28.291 1.00 27.76 64 ASP B O 1
ATOM 2350 N N . ILE B 1 88 ? 33.920 23.160 -28.487 1.00 30.24 65 ILE B N 1
ATOM 2351 C CA . ILE B 1 88 ? 35.158 23.220 -29.270 1.00 30.94 65 ILE B CA 1
ATOM 2352 C C . ILE B 1 88 ? 34.934 23.812 -30.655 1.00 29.73 65 ILE B C 1
ATOM 2353 O O . ILE B 1 88 ? 35.738 24.617 -31.111 1.00 28.81 65 ILE B O 1
ATOM 2358 N N . ALA B 1 89 ? 33.854 23.406 -31.316 1.00 28.92 66 ALA B N 1
ATOM 2359 C CA . ALA B 1 89 ? 33.504 23.957 -32.621 1.00 29.17 66 ALA B CA 1
ATOM 2360 C C . ALA B 1 89 ? 33.358 25.478 -32.542 1.00 28.71 66 ALA B C 1
ATOM 2361 O O . ALA B 1 89 ? 33.815 26.202 -33.426 1.00 28.01 66 ALA B O 1
ATOM 2363 N N . GLU B 1 90 ? 32.714 25.950 -31.478 1.00 27.81 67 GLU B N 1
ATOM 2364 C CA . GLU B 1 90 ? 32.522 27.383 -31.263 1.00 27.90 67 GLU B CA 1
ATOM 2365 C C . GLU B 1 90 ? 33.864 28.081 -31.053 1.00 27.47 67 GLU B C 1
ATOM 2366 O O . GLU B 1 90 ? 34.111 29.143 -31.619 1.00 27.05 67 GLU B O 1
ATOM 2372 N N . LEU B 1 91 ? 34.722 27.472 -30.238 1.00 27.02 68 LEU B N 1
ATOM 2373 C CA . LEU B 1 91 ? 36.038 28.028 -29.931 1.00 27.58 68 LEU B CA 1
ATOM 2374 C C . LEU B 1 91 ? 36.883 28.190 -31.191 1.00 27.62 68 LEU B C 1
ATOM 2375 O O . LEU B 1 91 ? 37.496 29.238 -31.409 1.00 26.67 68 LEU B O 1
ATOM 2380 N N . LEU B 1 92 ? 36.913 27.149 -32.017 1.00 27.66 69 LEU B N 1
ATOM 2381 C CA . LEU B 1 92 ? 37.705 27.171 -33.245 1.00 27.99 69 LEU B CA 1
ATOM 2382 C C . LEU B 1 92 ? 37.132 28.140 -34.278 1.00 28.02 69 LEU B C 1
ATOM 2383 O O . LEU B 1 92 ? 37.881 28.867 -34.927 1.00 27.71 69 LEU B O 1
ATOM 2388 N N . ALA B 1 93 ? 35.808 28.156 -34.417 1.00 27.76 70 ALA B N 1
ATOM 2389 C CA . ALA B 1 93 ? 35.144 29.054 -35.365 1.00 28.65 70 ALA B CA 1
ATOM 2390 C C . ALA B 1 93 ? 35.375 30.531 -35.027 1.00 28.45 70 ALA B C 1
ATOM 2391 O O . ALA B 1 93 ? 35.372 31.380 -35.919 1.00 28.98 70 ALA B O 1
ATOM 2393 N N . ASN B 1 94 ? 35.578 30.824 -33.743 1.00 27.71 71 ASN B N 1
ATOM 2394 C CA . ASN B 1 94 ? 35.787 32.192 -33.270 1.00 27.86 71 ASN B CA 1
ATOM 2395 C C . ASN B 1 94 ? 37.214 32.502 -32.829 1.00 27.20 71 ASN B C 1
ATOM 2396 O O . ASN B 1 94 ? 37.446 33.494 -32.136 1.00 26.50 71 ASN B O 1
ATOM 2401 N N . LYS B 1 95 ? 38.173 31.679 -33.248 1.00 27.15 72 LYS B N 1
ATOM 2402 C CA . LYS B 1 95 ? 39.552 31.813 -32.771 1.00 27.81 72 LYS B CA 1
ATOM 2403 C C . LYS B 1 95 ? 40.201 33.171 -33.077 1.00 28.30 72 LYS B C 1
ATOM 2404 O O . LYS B 1 95 ? 41.118 33.578 -32.369 1.00 27.57 72 LYS B O 1
ATOM 2410 N N . ASP B 1 96 ? 39.721 33.865 -34.111 1.00 29.28 73 ASP B N 1
ATOM 2411 C CA . ASP B 1 96 ? 40.228 35.197 -34.478 1.00 30.47 73 ASP B CA 1
ATOM 2412 C C . ASP B 1 96 ? 39.177 36.309 -34.303 1.00 30.52 73 ASP B C 1
ATOM 2413 O O . ASP B 1 96 ? 39.307 37.384 -34.891 1.00 30.79 73 ASP B O 1
ATOM 2418 N N . ASP B 1 97 ? 38.158 36.060 -33.479 1.00 29.88 74 ASP B N 1
ATOM 2419 C CA . ASP B 1 97 ? 37.043 36.992 -33.285 1.00 29.27 74 ASP B CA 1
ATOM 2420 C C . ASP B 1 97 ? 37.134 37.645 -31.898 1.00 28.40 74 ASP B C 1
ATOM 2421 O O . ASP B 1 97 ? 36.721 37.059 -30.890 1.00 26.26 74 ASP B O 1
ATOM 2426 N N . ALA B 1 98 ? 37.667 38.866 -31.864 1.00 27.76 75 ALA B N 1
ATOM 2427 C CA . ALA B 1 98 ? 37.890 39.598 -30.612 1.00 27.43 75 ALA B CA 1
ATOM 2428 C C . ALA B 1 98 ? 36.601 39.892 -29.838 1.00 26.67 75 ALA B C 1
ATOM 2429 O O . ALA B 1 98 ? 36.585 39.821 -28.609 1.00 26.02 75 ALA B O 1
ATOM 2431 N N . ALA B 1 99 ? 35.527 40.215 -30.554 1.00 26.31 76 ALA B N 1
ATOM 2432 C CA . ALA B 1 99 ? 34.233 40.483 -29.924 1.00 26.01 76 ALA B CA 1
ATOM 2433 C C . ALA B 1 99 ? 33.682 39.234 -29.230 1.00 25.07 76 ALA B C 1
ATOM 2434 O O . ALA B 1 99 ? 33.137 39.318 -28.130 1.00 23.94 76 ALA B O 1
ATOM 2436 N N . PHE B 1 100 ? 33.825 38.078 -29.872 1.00 24.31 77 PHE B N 1
ATOM 2437 C CA . PHE B 1 100 ? 33.415 36.829 -29.243 1.00 23.89 77 PHE B CA 1
ATOM 2438 C C . PHE B 1 100 ? 34.205 36.570 -27.956 1.00 23.00 77 PHE B C 1
ATOM 2439 O O . PHE B 1 100 ? 33.626 36.226 -26.934 1.00 22.68 77 PHE B O 1
ATOM 2447 N N . HIS B 1 101 ? 35.522 36.734 -28.007 1.00 22.81 78 HIS B N 1
ATOM 2448 C CA . HIS B 1 101 ? 36.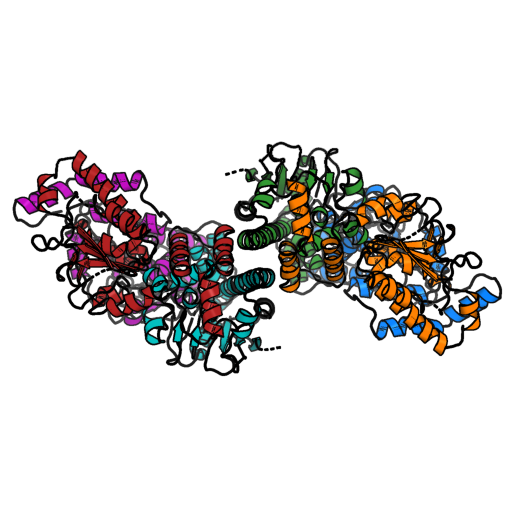354 36.484 -26.825 1.00 22.70 78 HIS B CA 1
ATOM 2449 C C . HIS B 1 101 ? 35.969 37.371 -25.646 1.00 22.55 78 HIS B C 1
ATOM 2450 O O . HIS B 1 101 ? 35.908 36.897 -24.508 1.00 22.21 78 HIS B O 1
ATOM 2457 N N . ALA B 1 102 ? 35.688 38.643 -25.918 1.00 22.44 79 ALA B N 1
ATOM 2458 C CA . ALA B 1 102 ? 35.248 39.572 -24.878 1.00 22.70 79 ALA B CA 1
ATOM 2459 C C . ALA B 1 102 ? 33.899 39.163 -24.287 1.00 22.61 79 ALA B C 1
ATOM 2460 O O . ALA B 1 102 ? 33.725 39.178 -23.068 1.00 22.35 79 ALA B O 1
ATOM 2462 N N . ALA B 1 103 ? 32.952 38.803 -25.153 1.00 22.26 80 ALA B N 1
ATOM 2463 C CA . ALA B 1 103 ? 31.619 38.390 -24.714 1.00 22.33 80 ALA B CA 1
ATOM 2464 C C . ALA B 1 103 ? 31.669 37.086 -23.922 1.00 21.77 80 ALA B C 1
ATOM 2465 O O . ALA B 1 103 ? 30.964 36.924 -22.929 1.00 20.91 80 ALA B O 1
ATOM 2467 N N . ASN B 1 104 ? 32.513 36.162 -24.369 1.00 21.51 81 ASN B N 1
ATOM 2468 C CA . ASN B 1 104 ? 32.658 34.872 -23.714 1.00 21.57 81 ASN B CA 1
ATOM 2469 C C . ASN B 1 104 ? 33.317 35.030 -22.340 1.00 21.03 81 ASN B C 1
ATOM 2470 O O . ASN B 1 104 ? 32.857 34.452 -21.359 1.00 20.60 81 ASN B O 1
ATOM 2475 N N . GLN B 1 105 ? 34.373 35.838 -22.275 1.00 20.79 82 GLN B N 1
ATOM 2476 C CA . GLN B 1 105 ? 35.038 36.131 -21.012 1.00 21.05 82 GLN B CA 1
ATOM 2477 C C . GLN B 1 105 ? 34.057 36.745 -20.012 1.00 20.99 82 GLN B C 1
ATOM 2478 O O . GLN B 1 105 ? 33.999 36.325 -18.851 1.00 19.89 82 GLN B O 1
ATOM 2484 N N . GLN B 1 106 ? 33.285 37.730 -20.469 1.00 21.45 83 GLN B N 1
ATOM 2485 C CA . GLN B 1 106 ? 32.311 38.404 -19.613 1.00 22.23 83 GLN B CA 1
ATOM 2486 C C . GLN B 1 106 ? 31.202 37.459 -19.133 1.00 20.76 83 GLN B C 1
ATOM 2487 O O . GLN B 1 106 ? 30.829 37.484 -17.960 1.00 19.75 83 GLN B O 1
ATOM 2493 N N . ALA B 1 107 ? 30.674 36.640 -20.038 1.00 19.29 84 ALA B N 1
ATOM 2494 C CA . ALA B 1 107 ? 29.594 35.711 -19.699 1.00 19.00 84 ALA B CA 1
ATOM 2495 C C . ALA B 1 107 ? 30.046 34.625 -18.715 1.00 18.50 84 ALA B C 1
ATOM 2496 O O . ALA B 1 107 ? 29.352 34.334 -17.745 1.00 18.25 84 ALA B O 1
ATOM 2498 N N . ILE B 1 108 ? 31.218 34.043 -18.956 1.00 18.12 85 ILE B N 1
ATOM 2499 C CA . ILE B 1 108 ? 31.751 33.009 -18.070 1.00 18.17 85 ILE B CA 1
ATOM 2500 C C . ILE B 1 108 ? 31.980 33.583 -16.669 1.00 17.74 85 ILE B C 1
ATOM 2501 O O . ILE B 1 108 ? 31.527 33.011 -15.678 1.00 16.96 85 ILE B O 1
ATOM 2506 N N . ASN B 1 109 ? 32.661 34.728 -16.595 1.00 17.71 86 ASN B N 1
ATOM 2507 C CA . ASN B 1 109 ? 32.960 35.357 -15.310 1.00 17.75 86 ASN B CA 1
ATOM 2508 C C . ASN B 1 109 ? 31.700 35.743 -14.541 1.00 18.12 86 ASN B C 1
ATOM 2509 O O . ASN B 1 109 ? 31.636 35.562 -13.322 1.00 17.33 86 ASN B O 1
ATOM 2514 N N . ARG B 1 110 ? 30.696 36.262 -15.247 1.00 18.68 87 ARG B N 1
ATOM 2515 C CA . ARG B 1 110 ? 29.425 36.588 -14.604 1.00 19.52 87 ARG B CA 1
ATOM 2516 C C . ARG B 1 110 ? 28.722 35.340 -14.054 1.00 18.75 87 ARG B C 1
ATOM 2517 O O . ARG B 1 110 ? 28.222 35.351 -12.925 1.00 18.05 87 ARG B O 1
ATOM 2525 N N . ALA B 1 111 ? 28.683 34.278 -14.855 1.00 18.37 88 ALA B N 1
ATOM 2526 C CA . ALA B 1 111 ? 28.039 33.028 -14.457 1.00 18.71 88 ALA B CA 1
ATOM 2527 C C . ALA B 1 111 ? 28.704 32.442 -13.216 1.00 18.47 88 ALA B C 1
ATOM 2528 O O . ALA B 1 111 ? 28.033 32.041 -12.266 1.00 17.85 88 ALA B O 1
ATOM 2530 N N . GLN B 1 112 ? 30.031 32.417 -13.235 1.00 18.70 89 GLN B N 1
ATOM 2531 C CA . GLN B 1 112 ? 30.818 31.879 -12.130 1.00 19.56 89 GLN B CA 1
ATOM 2532 C C . GLN B 1 112 ? 30.643 32.699 -10.859 1.00 18.80 89 GLN B C 1
ATOM 2533 O O . GLN B 1 112 ? 30.469 32.145 -9.778 1.00 17.98 89 GLN B O 1
ATOM 2539 N N . TYR B 1 113 ? 30.714 34.018 -11.004 1.00 18.81 90 TYR B N 1
ATOM 2540 C CA . TYR B 1 113 ? 30.553 34.936 -9.884 1.00 19.49 90 TYR B CA 1
ATOM 2541 C C . TYR B 1 113 ? 29.190 34.755 -9.204 1.00 19.12 90 TYR B C 1
ATOM 2542 O O . TYR B 1 113 ? 29.108 34.646 -7.972 1.00 17.64 90 TYR B O 1
ATOM 2551 N N . GLU B 1 114 ? 28.131 34.723 -10.010 1.00 19.25 91 GLU B N 1
ATOM 2552 C CA . GLU B 1 114 ? 26.767 34.611 -9.493 1.00 20.07 91 GLU B CA 1
ATOM 2553 C C . GLU B 1 114 ? 26.448 33.242 -8.902 1.00 18.75 91 GLU B C 1
ATOM 2554 O O . GLU B 1 114 ? 25.767 33.158 -7.879 1.00 18.33 91 GLU B O 1
ATOM 2560 N N . LEU B 1 115 ? 26.946 32.174 -9.518 1.00 17.62 92 LEU B N 1
ATOM 2561 C CA . LEU B 1 115 ? 26.735 30.832 -8.972 1.00 17.21 92 LEU B CA 1
ATOM 2562 C C . LEU B 1 115 ? 27.408 30.691 -7.609 1.00 16.62 92 LEU B C 1
ATOM 2563 O O . LEU B 1 115 ? 26.806 30.169 -6.675 1.00 16.60 92 LEU B O 1
ATOM 2568 N N . ALA B 1 116 ? 28.641 31.180 -7.494 1.00 16.09 93 ALA B N 1
ATOM 2569 C CA . ALA B 1 116 ? 29.395 31.081 -6.236 1.00 16.11 93 ALA B CA 1
ATOM 2570 C C . ALA B 1 116 ? 28.746 31.866 -5.083 1.00 16.35 93 ALA B C 1
ATOM 2571 O O . ALA B 1 116 ? 28.934 31.518 -3.908 1.00 16.29 93 ALA B O 1
ATOM 2573 N N . ARG B 1 117 ? 27.962 32.890 -5.426 1.00 16.72 94 ARG B N 1
ATOM 2574 C CA . ARG B 1 117 ? 27.279 33.739 -4.451 1.00 17.44 94 ARG B CA 1
ATOM 2575 C C . ARG B 1 117 ? 25.753 33.554 -4.410 1.00 17.45 94 ARG B C 1
ATOM 2576 O O . ARG B 1 117 ? 25.038 34.390 -3.865 1.00 17.56 94 ARG B O 1
ATOM 2584 N N . PHE B 1 118 ? 25.252 32.456 -4.966 1.00 17.29 95 PHE B N 1
ATOM 2585 C CA . PHE B 1 118 ? 23.822 32.149 -4.895 1.00 17.28 95 PHE B CA 1
ATOM 2586 C C . PHE B 1 118 ? 23.388 32.151 -3.421 1.00 16.78 95 PHE B C 1
ATOM 2587 O O . PHE B 1 118 ? 24.107 31.652 -2.565 1.00 16.11 95 PHE B O 1
ATOM 2595 N N . ARG B 1 119 ? 22.225 32.725 -3.122 1.00 16.84 96 ARG B N 1
ATOM 2596 C CA . ARG B 1 119 ? 21.846 32.967 -1.717 1.00 17.18 96 ARG B CA 1
ATOM 2597 C C . ARG B 1 119 ? 21.725 31.695 -0.863 1.00 16.98 96 ARG B C 1
ATOM 2598 O O . ARG B 1 119 ? 22.022 31.727 0.335 1.00 17.02 96 ARG B O 1
ATOM 2606 N N . LEU B 1 120 ? 21.339 30.583 -1.488 1.00 16.76 97 LEU B N 1
ATOM 2607 C CA . LEU B 1 120 ? 21.103 29.310 -0.797 1.00 16.69 97 LEU B CA 1
ATOM 2608 C C . LEU B 1 120 ? 22.221 28.290 -1.053 1.00 16.64 97 LEU B C 1
ATOM 2609 O O . LEU B 1 120 ? 23.015 28.463 -1.977 1.00 16.70 97 LEU B O 1
ATOM 2614 N N . PRO B 1 121 ? 22.270 27.212 -0.247 1.00 16.42 98 PRO B N 1
ATOM 2615 C CA . PRO B 1 121 ? 23.196 26.104 -0.489 1.00 16.59 98 PRO B CA 1
ATOM 2616 C C . PRO B 1 121 ? 23.108 25.531 -1.909 1.00 16.74 98 PRO B C 1
ATOM 2617 O O . PRO B 1 121 ? 22.007 25.346 -2.443 1.00 16.76 98 PRO B O 1
ATOM 2621 N N . THR B 1 122 ? 24.265 25.270 -2.502 1.00 16.60 99 THR B N 1
ATOM 2622 C CA . THR B 1 122 ? 24.349 24.658 -3.824 1.00 17.11 99 THR B CA 1
ATOM 2623 C C . THR B 1 122 ? 25.215 23.408 -3.753 1.00 16.89 99 THR B C 1
ATOM 2624 O O . THR B 1 122 ? 26.222 23.379 -3.048 1.00 15.89 99 THR B O 1
ATOM 2628 N N . VAL B 1 123 ? 24.810 22.382 -4.490 1.00 17.35 100 VAL B N 1
ATOM 2629 C CA . VAL B 1 123 ? 25.528 21.116 -4.535 1.00 17.68 100 VAL B CA 1
ATOM 2630 C C . VAL B 1 123 ? 25.758 20.728 -5.986 1.00 17.59 100 VAL B C 1
ATOM 2631 O O . VAL B 1 123 ? 24.819 20.736 -6.775 1.00 17.97 100 VAL B O 1
ATOM 2635 N N . ALA B 1 124 ? 26.998 20.391 -6.330 1.00 17.56 101 ALA B N 1
ATOM 2636 C CA . ALA B 1 124 ? 27.306 19.799 -7.635 1.00 17.92 101 ALA B CA 1
ATOM 2637 C C . ALA B 1 124 ? 27.376 18.279 -7.513 1.00 18.41 101 ALA B C 1
ATOM 2638 O O . ALA B 1 124 ? 28.113 17.752 -6.672 1.00 18.28 101 ALA B O 1
ATOM 2648 N N . VAL B 1 126 ? 28.577 15.205 -9.515 1.00 19.37 103 VAL B N 1
ATOM 2649 C CA . VAL B 1 126 ? 29.473 14.912 -10.640 1.00 19.39 103 VAL B CA 1
ATOM 2650 C C . VAL B 1 126 ? 29.580 13.399 -10.850 1.00 20.31 103 VAL B C 1
ATOM 2651 O O . VAL B 1 126 ? 30.075 12.677 -9.979 1.00 19.23 103 VAL B O 1
ATOM 2655 N N . GLU B 1 127 ? 29.120 12.940 -12.014 1.00 21.60 104 GLU B N 1
ATOM 2656 C CA . GLU B 1 127 ? 29.030 11.511 -12.333 1.00 23.14 104 GLU B CA 1
ATOM 2657 C C . GLU B 1 127 ? 29.961 11.078 -13.463 1.00 22.81 104 GLU B C 1
ATOM 2658 O O . GLU B 1 127 ? 29.988 9.908 -13.827 1.00 23.72 104 GLU B O 1
ATOM 2664 N N . GLY B 1 128 ? 30.724 12.014 -14.012 1.00 21.88 105 GLY B N 1
ATOM 2665 C CA . GLY B 1 128 ? 31.612 11.734 -15.131 1.00 21.61 105 GLY B CA 1
ATOM 2666 C C . GLY B 1 128 ? 32.651 12.828 -15.250 1.00 21.00 105 GLY B C 1
ATOM 2667 O O . GLY B 1 128 ? 32.970 13.504 -14.264 1.00 20.56 105 GLY B O 1
ATOM 2668 N N . ASP B 1 129 ? 33.177 13.016 -16.454 1.00 20.94 106 ASP B N 1
ATOM 2669 C CA . ASP B 1 129 ? 34.234 14.001 -16.669 1.00 21.05 106 ASP B CA 1
ATOM 2670 C C . ASP B 1 129 ? 33.768 15.424 -16.361 1.00 20.71 106 ASP B C 1
ATOM 2671 O O . ASP B 1 129 ? 32.668 15.834 -16.730 1.00 20.16 106 ASP B O 1
ATOM 2676 N N . CYS B 1 130 ? 34.631 16.158 -15.671 1.00 20.84 107 CYS B N 1
ATOM 2677 C CA . CYS B 1 130 ? 34.358 17.525 -15.258 1.00 21.23 107 CYS B CA 1
ATOM 2678 C C . CYS B 1 130 ? 35.621 18.318 -15.566 1.00 21.84 107 CYS B C 1
ATOM 2679 O O . CYS B 1 130 ? 36.572 18.320 -14.784 1.00 20.60 107 CYS B O 1
ATOM 2682 N N . ILE B 1 131 ? 35.632 18.969 -16.727 1.00 22.81 108 ILE B N 1
ATOM 2683 C CA . ILE B 1 131 ? 36.865 19.503 -17.298 1.00 24.40 108 ILE B CA 1
ATOM 2684 C C . ILE B 1 131 ? 36.758 20.991 -17.648 1.00 25.49 108 ILE B C 1
ATOM 2685 O O . ILE B 1 131 ? 35.762 21.437 -18.221 1.00 25.35 108 ILE B O 1
ATOM 2690 N N . GLY B 1 132 ? 37.794 21.743 -17.280 1.00 26.08 109 GLY B N 1
ATOM 2691 C CA . GLY B 1 132 ? 37.945 23.146 -17.679 1.00 27.21 109 GLY B CA 1
ATOM 2692 C C . GLY B 1 132 ? 36.890 24.066 -17.094 1.00 27.44 109 GLY B C 1
ATOM 2693 O O . GLY B 1 132 ? 36.807 24.238 -15.868 1.00 27.45 109 GLY B O 1
ATOM 2694 N N . GLY B 1 133 ? 36.081 24.653 -17.975 1.00 27.45 110 GLY B N 1
ATOM 2695 C CA . GLY B 1 133 ? 34.926 25.446 -17.566 1.00 27.63 110 GLY B CA 1
ATOM 2696 C C . GLY B 1 133 ? 33.915 24.642 -16.762 1.00 27.08 110 GLY B C 1
ATOM 2697 O O . GLY B 1 133 ? 33.216 25.192 -15.912 1.00 27.55 110 GLY B O 1
ATOM 2698 N N . GLY B 1 134 ? 33.838 23.340 -17.030 1.00 26.96 111 GLY B N 1
ATOM 2699 C CA . GLY B 1 134 ? 32.991 22.434 -16.256 1.00 25.89 111 GLY B CA 1
ATOM 2700 C C . GLY B 1 134 ? 33.444 22.336 -14.813 1.00 25.82 111 GLY B C 1
ATOM 2701 O O . GLY B 1 134 ? 32.627 22.325 -13.887 1.00 24.68 111 GLY B O 1
ATOM 2702 N N . CYS B 1 135 ? 34.758 22.253 -14.623 1.00 25.81 112 CYS B N 1
ATOM 2703 C CA . CYS B 1 135 ? 35.340 22.248 -13.290 1.00 26.64 112 CYS B CA 1
ATOM 2704 C C . CYS B 1 135 ? 35.096 23.596 -12.604 1.00 25.04 112 CYS B C 1
ATOM 2705 O O . CYS B 1 135 ? 34.916 23.652 -11.390 1.00 24.93 112 CYS B O 1
ATOM 2708 N N . GLY B 1 136 ? 35.082 24.671 -13.391 1.00 23.46 113 GLY B N 1
ATOM 2709 C CA . GLY B 1 136 ? 34.718 25.992 -12.898 1.00 22.24 113 GLY B CA 1
ATOM 2710 C C . GLY B 1 136 ? 33.332 26.006 -12.282 1.00 21.31 113 GLY B C 1
ATOM 2711 O O . GLY B 1 136 ? 33.152 26.494 -11.165 1.00 21.11 113 GLY B O 1
ATOM 2712 N N . ILE B 1 137 ? 32.352 25.465 -13.002 1.00 20.20 114 ILE B N 1
ATOM 2713 C CA . ILE B 1 137 ? 30.984 25.384 -12.494 1.00 19.47 114 ILE B CA 1
ATOM 2714 C C . ILE B 1 137 ? 30.939 24.602 -11.180 1.00 18.36 114 ILE B C 1
ATOM 2715 O O . ILE B 1 137 ? 30.342 25.055 -10.200 1.00 17.33 114 ILE B O 1
ATOM 2720 N N . ALA B 1 138 ? 31.566 23.428 -11.167 1.00 17.58 115 ALA B N 1
ATOM 2721 C CA . ALA B 1 138 ? 31.631 22.609 -9.957 1.00 17.16 115 ALA B CA 1
ATOM 2722 C C . ALA B 1 138 ? 32.281 23.357 -8.792 1.00 16.77 115 ALA B C 1
ATOM 2723 O O . ALA B 1 138 ? 31.783 23.290 -7.674 1.00 16.78 115 ALA B O 1
ATOM 2725 N N . LEU B 1 139 ? 33.377 24.069 -9.062 1.00 16.57 116 LEU B N 1
ATOM 2726 C CA . LEU B 1 139 ? 34.099 24.846 -8.029 1.00 16.96 116 LEU B CA 1
ATOM 2727 C C . LEU B 1 139 ? 33.279 26.000 -7.438 1.00 16.57 116 LEU B C 1
ATOM 2728 O O . LEU B 1 139 ? 33.514 26.418 -6.306 1.00 16.18 116 LEU B O 1
ATOM 2733 N N . ALA B 1 140 ? 32.335 26.523 -8.216 1.00 16.84 117 ALA B N 1
ATOM 2734 C CA . ALA B 1 140 ? 31.491 27.628 -7.776 1.00 17.43 117 ALA B CA 1
ATOM 2735 C C . ALA B 1 140 ? 30.317 27.163 -6.913 1.00 18.01 117 ALA B C 1
ATOM 2736 O O . ALA B 1 140 ? 29.615 27.986 -6.331 1.00 19.68 117 ALA B O 1
ATOM 2738 N N . CYS B 1 141 ? 30.088 25.859 -6.823 1.00 18.12 118 CYS B N 1
ATOM 2739 C CA . CYS B 1 141 ? 29.096 25.340 -5.882 1.00 18.47 118 CYS B CA 1
ATOM 2740 C C . CYS B 1 141 ? 29.685 25.283 -4.465 1.00 18.45 118 CYS B C 1
ATOM 2741 O O . CYS B 1 141 ? 30.907 25.311 -4.284 1.00 18.23 118 CYS B O 1
ATOM 2744 N N . ASP B 1 142 ? 28.815 25.224 -3.464 1.00 18.83 119 ASP B N 1
ATOM 2745 C CA . ASP B 1 142 ? 29.252 25.176 -2.066 1.00 19.32 119 ASP B CA 1
ATOM 2746 C C . ASP B 1 142 ? 29.954 23.874 -1.722 1.00 18.72 119 ASP B C 1
ATOM 2747 O O . ASP B 1 142 ? 30.898 23.867 -0.933 1.00 18.33 119 ASP B O 1
ATOM 2760 N N . ARG B 1 144 ? 30.665 19.544 -3.407 1.00 17.58 121 ARG B N 1
ATOM 2761 C CA . ARG B 1 144 ? 30.641 18.634 -4.548 1.00 17.35 121 ARG B CA 1
ATOM 2762 C C . ARG B 1 144 ? 30.571 17.194 -4.068 1.00 17.41 121 ARG B C 1
ATOM 2763 O O . ARG B 1 144 ? 31.259 16.827 -3.113 1.00 17.83 121 ARG B O 1
ATOM 2771 N N . ILE B 1 145 ? 29.727 16.395 -4.717 1.00 17.39 122 ILE B N 1
ATOM 2772 C CA . ILE B 1 145 ? 29.710 14.944 -4.541 1.00 17.69 122 ILE B CA 1
ATOM 2773 C C . ILE B 1 145 ? 30.225 14.313 -5.823 1.00 17.62 122 ILE B C 1
ATOM 2774 O O . ILE B 1 145 ? 29.767 14.676 -6.907 1.00 17.75 122 ILE B O 1
ATOM 2779 N N . ALA B 1 146 ? 31.143 13.356 -5.704 1.00 17.37 123 ALA B N 1
ATOM 2780 C CA . ALA B 1 146 ? 31.665 12.642 -6.868 1.00 17.53 123 ALA B CA 1
ATOM 2781 C C . ALA B 1 146 ? 31.263 11.169 -6.839 1.00 17.80 123 ALA B C 1
ATOM 2782 O O . ALA B 1 146 ? 31.494 10.486 -5.850 1.00 17.71 123 ALA B O 1
ATOM 2784 N N . ALA B 1 147 ? 30.654 10.694 -7.923 1.00 18.21 124 ALA B N 1
ATOM 2785 C CA . ALA B 1 147 ? 30.382 9.266 -8.106 1.00 19.02 124 ALA B CA 1
ATOM 2786 C C . ALA B 1 147 ? 31.653 8.589 -8.629 1.00 19.07 124 ALA B C 1
ATOM 2787 O O . ALA B 1 147 ? 32.582 9.276 -9.051 1.00 18.24 124 ALA B O 1
ATOM 2789 N N . PRO B 1 148 ? 31.709 7.241 -8.593 1.00 19.88 125 PRO B N 1
ATOM 2790 C CA . PRO B 1 148 ? 32.980 6.554 -8.851 1.00 20.16 125 PRO B CA 1
ATOM 2791 C C . PRO B 1 148 ? 33.657 6.859 -10.186 1.00 19.95 125 PRO B C 1
ATOM 2792 O O . PRO B 1 148 ? 34.878 6.800 -10.258 1.00 20.40 125 PRO B O 1
ATOM 2796 N N . ALA B 1 149 ? 32.886 7.174 -11.226 1.00 19.75 126 ALA B N 1
ATOM 2797 C CA . ALA B 1 149 ? 33.455 7.449 -12.547 1.00 20.07 126 ALA B CA 1
ATOM 2798 C C . ALA B 1 149 ? 33.826 8.921 -12.768 1.00 19.64 126 ALA B C 1
ATOM 2799 O O . ALA B 1 149 ? 34.295 9.279 -13.848 1.00 20.01 126 ALA B O 1
ATOM 2801 N N . ALA B 1 150 ? 33.619 9.776 -11.769 1.00 18.98 127 ALA B N 1
ATOM 2802 C CA . ALA B 1 150 ? 33.933 11.196 -11.922 1.00 18.91 127 ALA B CA 1
ATOM 2803 C C . ALA B 1 150 ? 35.430 11.399 -12.139 1.00 18.81 127 ALA B C 1
ATOM 2804 O O . ALA B 1 150 ? 36.244 10.732 -11.511 1.00 19.40 127 ALA B O 1
ATOM 2806 N N . ARG B 1 151 ? 35.776 12.311 -13.039 1.00 18.76 128 ARG B N 1
ATOM 2807 C CA . ARG B 1 151 ? 37.162 12.716 -13.253 1.00 18.92 128 ARG B CA 1
ATOM 2808 C C . ARG B 1 151 ? 37.219 14.232 -13.382 1.00 18.30 128 ARG B C 1
ATOM 2809 O O . ARG B 1 151 ? 36.283 14.850 -13.889 1.00 18.51 128 ARG B O 1
ATOM 2817 N N . PHE B 1 152 ? 38.322 14.815 -12.927 1.00 17.56 129 PHE B N 1
ATOM 2818 C CA . PHE B 1 152 ? 38.462 16.263 -12.832 1.00 17.56 129 PHE B CA 1
ATOM 2819 C C . PHE B 1 152 ? 39.767 16.729 -13.464 1.00 17.84 129 PHE B C 1
ATOM 2820 O O . PHE B 1 152 ? 40.817 16.103 -13.284 1.00 17.63 129 PHE B O 1
ATOM 2828 N N . GLY B 1 153 ? 39.694 17.838 -14.191 1.00 18.27 130 GLY B N 1
ATOM 2829 C CA . GLY B 1 153 ? 40.879 18.443 -14.785 1.00 18.82 130 GLY B CA 1
ATOM 2830 C C . GLY B 1 153 ? 40.656 19.887 -15.174 1.00 19.28 130 GLY B C 1
ATOM 2831 O O . GLY B 1 153 ? 39.534 20.297 -15.475 1.00 19.73 130 GLY B O 1
ATOM 2832 N N . ILE B 1 154 ? 41.731 20.663 -15.153 1.00 19.51 131 ILE B N 1
ATOM 2833 C CA . ILE B 1 154 ? 41.693 22.048 -15.599 1.00 19.90 131 ILE B CA 1
ATOM 2834 C C . ILE B 1 154 ? 42.764 22.208 -16.673 1.00 19.87 131 ILE B C 1
ATOM 2835 O O . ILE B 1 154 ? 43.946 22.136 -16.374 1.00 19.51 131 ILE B O 1
ATOM 2840 N N . THR B 1 155 ? 42.349 22.446 -17.916 1.00 20.53 132 THR B N 1
ATOM 2841 C CA . THR B 1 155 ? 43.225 22.220 -19.077 1.00 21.19 132 THR B CA 1
ATOM 2842 C C . THR B 1 155 ? 43.628 23.420 -19.968 1.00 20.82 132 THR B C 1
ATOM 2843 O O . THR B 1 155 ? 44.046 23.207 -21.102 1.00 20.87 132 THR B O 1
ATOM 2847 N N . PRO B 1 156 ? 43.544 24.669 -19.472 1.00 20.56 133 PRO B N 1
ATOM 2848 C CA . PRO B 1 156 ? 43.926 25.780 -20.374 1.00 20.15 133 PRO B CA 1
ATOM 2849 C C . PRO B 1 156 ? 45.385 25.761 -20.850 1.00 19.52 133 PRO B C 1
ATOM 2850 O O . PRO B 1 156 ? 45.674 26.254 -21.946 1.00 18.75 133 PRO B O 1
ATOM 2854 N N . ALA B 1 157 ? 46.288 25.189 -20.056 1.00 18.87 134 ALA B N 1
ATOM 2855 C CA . ALA B 1 157 ? 47.698 25.106 -20.439 1.00 19.44 134 ALA B CA 1
ATOM 2856 C C . ALA B 1 157 ? 47.932 24.242 -21.683 1.00 20.08 134 ALA B C 1
ATOM 2857 O O . ALA B 1 157 ? 48.951 24.383 -22.347 1.00 20.11 134 ALA B O 1
ATOM 2859 N N . LYS B 1 158 ? 46.992 23.354 -21.994 1.00 21.16 135 LYS B N 1
ATOM 2860 C CA . LYS B 1 158 ? 47.060 22.568 -23.228 1.00 22.93 135 LYS B CA 1
ATOM 2861 C C . LYS B 1 158 ? 46.661 23.349 -24.491 1.00 23.09 135 LYS B C 1
ATOM 2862 O O . LYS B 1 158 ? 46.846 22.849 -25.602 1.00 22.86 135 LYS B O 1
ATOM 2868 N N . LEU B 1 159 ? 46.118 24.558 -24.330 1.00 23.18 136 LEU B N 1
ATOM 2869 C CA . LEU B 1 159 ? 45.749 25.414 -25.469 1.00 23.52 136 LEU B CA 1
ATOM 2870 C C . LEU B 1 159 ? 46.400 26.801 -25.455 1.00 22.36 136 LEU B C 1
ATOM 2871 O O . LEU B 1 159 ? 46.037 27.650 -26.266 1.00 22.98 136 LEU B O 1
ATOM 2876 N N . GLY B 1 160 ? 47.338 27.045 -24.545 1.00 20.52 137 GLY B N 1
ATOM 2877 C CA . GLY B 1 160 ? 47.983 28.353 -24.452 1.00 19.93 137 GLY B CA 1
ATOM 2878 C C . GLY B 1 160 ? 47.105 29.438 -23.850 1.00 19.47 137 GLY B C 1
ATOM 2879 O O . GLY B 1 160 ? 47.290 30.620 -24.137 1.00 18.86 137 GLY B O 1
ATOM 2880 N N . LEU B 1 161 ? 46.163 29.043 -22.994 1.00 18.83 138 LEU B N 1
ATOM 2881 C CA . LEU B 1 161 ? 45.252 29.985 -22.358 1.00 18.84 138 LEU B CA 1
ATOM 2882 C C . LEU B 1 161 ? 45.511 30.069 -20.851 1.00 18.76 138 LEU B C 1
ATOM 2883 O O . LEU B 1 161 ? 46.328 29.325 -20.307 1.00 18.10 138 LEU B O 1
ATOM 2888 N N . VAL B 1 162 ? 44.820 30.998 -20.200 1.00 19.06 139 VAL B N 1
ATOM 2889 C CA . VAL B 1 162 ? 44.947 31.228 -18.762 1.00 19.81 139 VAL B CA 1
ATOM 2890 C C . VAL B 1 162 ? 43.638 30.780 -18.108 1.00 19.87 139 VAL B C 1
ATOM 2891 O O . VAL B 1 162 ? 42.637 30.589 -18.784 1.00 20.59 139 VAL B O 1
ATOM 2895 N N . TYR B 1 163 ? 43.650 30.581 -16.799 1.00 20.24 140 TYR B N 1
ATOM 2896 C CA . TYR B 1 163 ? 42.425 30.335 -16.043 1.00 20.02 140 TYR B CA 1
ATOM 2897 C C . TYR B 1 163 ? 42.059 31.645 -15.336 1.00 19.19 140 TYR B C 1
ATOM 2898 O O . TYR B 1 163 ? 42.948 32.333 -14.840 1.00 19.09 140 TYR B O 1
ATOM 2907 N N . PRO B 1 164 ? 40.762 32.004 -15.290 1.00 18.87 141 PRO B N 1
ATOM 2908 C CA . PRO B 1 164 ? 40.383 33.272 -14.645 1.00 18.98 141 PRO B CA 1
ATOM 2909 C C . PRO B 1 164 ? 40.798 33.317 -13.176 1.00 18.64 141 PRO B C 1
ATOM 2910 O O . PRO B 1 164 ? 40.713 32.294 -12.490 1.00 17.37 141 PRO B O 1
ATOM 2914 N N . LEU B 1 165 ? 41.228 34.485 -12.699 1.00 18.30 142 LEU B N 1
ATOM 2915 C CA . LEU B 1 165 ? 41.725 34.608 -11.325 1.00 18.76 142 LEU B CA 1
ATOM 2916 C C . LEU B 1 165 ? 40.664 34.246 -10.278 1.00 17.93 142 LEU B C 1
ATOM 2917 O O . LEU B 1 165 ? 40.984 33.647 -9.249 1.00 17.41 142 LEU B O 1
ATOM 2922 N N . HIS B 1 166 ? 39.412 34.606 -10.540 1.00 17.32 143 HIS B N 1
ATOM 2923 C CA . HIS B 1 166 ? 38.301 34.228 -9.664 1.00 17.47 143 HIS B CA 1
ATOM 2924 C C . HIS B 1 166 ? 38.265 32.701 -9.454 1.00 17.17 143 HIS B C 1
ATOM 2925 O O . HIS B 1 166 ? 38.079 32.223 -8.339 1.00 16.76 143 HIS B O 1
ATOM 2932 N N . ASP B 1 167 ? 38.472 31.950 -10.530 1.00 17.27 144 ASP B N 1
ATOM 2933 C CA . ASP B 1 167 ? 38.413 30.492 -10.474 1.00 17.26 144 ASP B CA 1
ATOM 2934 C C . ASP B 1 167 ? 39.722 29.880 -9.966 1.00 16.32 144 ASP B C 1
ATOM 2935 O O . ASP B 1 167 ? 39.697 28.828 -9.332 1.00 15.70 144 ASP B O 1
ATOM 2940 N N . VAL B 1 168 ? 40.852 30.547 -10.203 1.00 15.50 145 VAL B N 1
ATOM 2941 C CA . VAL B 1 168 ? 42.105 30.175 -9.532 1.00 15.26 145 VAL B CA 1
ATOM 2942 C C . VAL B 1 168 ? 41.915 30.232 -8.009 1.00 15.12 145 VAL B C 1
ATOM 2943 O O . VAL B 1 168 ? 42.317 29.311 -7.288 1.00 14.49 145 VAL B O 1
ATOM 2947 N N . LYS B 1 169 ? 41.287 31.303 -7.533 1.00 15.29 146 LYS B N 1
ATOM 2948 C CA . LYS B 1 169 ? 41.014 31.458 -6.107 1.00 15.91 146 LYS B CA 1
ATOM 2949 C C . LYS B 1 169 ? 40.050 30.397 -5.577 1.00 15.40 146 LYS B C 1
ATOM 2950 O O . LYS B 1 169 ? 40.261 29.871 -4.487 1.00 15.67 146 LYS B O 1
ATOM 2956 N N . LEU B 1 170 ? 39.006 30.075 -6.335 1.00 14.86 147 LEU B N 1
ATOM 2957 C CA . LEU B 1 170 ? 38.072 29.023 -5.917 1.00 14.88 147 LEU B CA 1
ATOM 2958 C C . LEU B 1 170 ? 38.817 27.698 -5.704 1.00 14.60 147 LEU B C 1
ATOM 2959 O O . LEU B 1 170 ? 38.566 26.985 -4.734 1.00 14.38 147 LEU B O 1
ATOM 2964 N N . LEU B 1 171 ? 39.752 27.398 -6.603 1.00 14.27 148 LEU B N 1
ATOM 2965 C CA . LEU B 1 171 ? 40.549 26.174 -6.521 1.00 14.39 148 LEU B CA 1
ATOM 2966 C C . LEU B 1 171 ? 41.533 26.181 -5.349 1.00 14.58 148 LEU B C 1
ATOM 2967 O O . LEU B 1 171 ? 41.579 25.228 -4.560 1.00 14.92 148 LEU B O 1
ATOM 2972 N N . VAL B 1 172 ? 42.312 27.252 -5.226 1.00 14.65 149 VAL B N 1
ATOM 2973 C CA . VAL B 1 172 ? 43.295 27.366 -4.154 1.00 15.34 149 VAL B CA 1
ATOM 2974 C C . VAL B 1 172 ? 42.597 27.315 -2.785 1.00 16.26 149 VAL B C 1
ATOM 2975 O O . VAL B 1 172 ? 43.115 26.689 -1.859 1.00 16.31 149 VAL B O 1
ATOM 2979 N N . ASP B 1 173 ? 41.425 27.946 -2.675 1.00 17.20 150 ASP B N 1
ATOM 2980 C CA . ASP B 1 173 ? 40.596 27.885 -1.461 1.00 18.30 150 ASP B CA 1
ATOM 2981 C C . ASP B 1 173 ? 40.365 26.428 -0.996 1.00 17.23 150 ASP B C 1
ATOM 2982 O O . ASP B 1 173 ? 40.363 26.146 0.199 1.00 17.46 150 ASP B O 1
ATOM 2987 N N . LEU B 1 174 ? 40.147 25.522 -1.941 1.00 16.57 151 LEU B N 1
ATOM 2988 C CA . LEU B 1 174 ? 39.838 24.125 -1.633 1.00 16.45 151 LEU B CA 1
ATOM 2989 C C . LEU B 1 174 ? 41.061 23.235 -1.459 1.00 16.19 151 LEU B C 1
ATOM 2990 O O . LEU B 1 174 ? 41.126 22.473 -0.497 1.00 16.43 151 LEU B O 1
ATOM 2995 N N . VAL B 1 175 ? 42.011 23.307 -2.391 1.00 15.53 152 VAL B N 1
ATOM 2996 C CA . VAL B 1 175 ? 43.108 22.327 -2.435 1.00 15.53 152 VAL B CA 1
ATOM 2997 C C . VAL B 1 175 ? 44.486 22.894 -2.075 1.00 15.26 152 VAL B C 1
ATOM 2998 O O . VAL B 1 175 ? 45.434 22.136 -1.910 1.00 15.24 152 VAL B O 1
ATOM 3002 N N . GLY B 1 176 ? 44.595 24.214 -1.946 1.00 14.72 153 GLY B N 1
ATOM 3003 C CA . GLY B 1 176 ? 45.872 24.863 -1.675 1.00 14.57 153 GLY B CA 1
ATOM 3004 C C . GLY B 1 176 ? 46.700 25.062 -2.935 1.00 14.55 153 GLY B C 1
ATOM 3005 O O . GLY B 1 176 ? 46.364 24.545 -3.999 1.00 14.20 153 GLY B O 1
ATOM 3006 N N . PRO B 1 177 ? 47.800 25.820 -2.824 1.00 14.89 154 PRO B N 1
ATOM 3007 C CA . PRO B 1 177 ? 48.545 26.212 -4.019 1.00 15.17 154 PRO B CA 1
ATOM 3008 C C . PRO B 1 177 ? 49.337 25.087 -4.678 1.00 15.41 154 PRO B C 1
ATOM 3009 O O . PRO B 1 177 ? 49.569 25.141 -5.890 1.00 16.24 154 PRO B O 1
ATOM 3013 N N . GLY B 1 178 ? 49.757 24.091 -3.900 1.00 15.56 155 GLY B N 1
ATOM 3014 C CA . GLY B 1 178 ? 50.525 22.968 -4.437 1.00 15.78 155 GLY B CA 1
ATOM 3015 C C . GLY B 1 178 ? 49.707 22.148 -5.416 1.00 15.72 155 GLY B C 1
ATOM 3016 O O . GLY B 1 178 ? 50.104 21.962 -6.575 1.00 15.39 155 GLY B O 1
ATOM 3017 N N . GLN B 1 179 ? 48.552 21.679 -4.948 1.00 15.56 156 GLN B N 1
ATOM 3018 C CA . GLN B 1 179 ? 47.647 20.892 -5.776 1.00 15.82 156 GLN B CA 1
ATOM 3019 C C . GLN B 1 179 ? 47.045 21.724 -6.908 1.00 15.80 156 GLN B C 1
ATOM 3020 O O . GLN B 1 179 ? 46.864 21.220 -8.017 1.00 15.52 156 GLN B O 1
ATOM 3026 N N . ALA B 1 180 ? 46.748 22.994 -6.636 1.00 15.82 157 ALA B N 1
ATOM 3027 C CA . ALA B 1 180 ? 46.218 23.875 -7.665 1.00 15.76 157 ALA B CA 1
ATOM 3028 C C . ALA B 1 180 ? 47.187 23.969 -8.840 1.00 16.29 157 ALA B C 1
ATOM 3029 O O . ALA B 1 180 ? 46.783 23.817 -9.997 1.00 15.73 157 ALA B O 1
ATOM 3031 N N . ARG B 1 181 ? 48.466 24.182 -8.543 1.00 16.81 158 ARG B N 1
ATOM 3032 C CA . ARG B 1 181 ? 49.485 24.259 -9.590 1.00 17.29 158 ARG B CA 1
ATOM 3033 C C . ARG B 1 181 ? 49.743 22.909 -10.263 1.00 17.44 158 ARG B C 1
ATOM 3034 O O . ARG B 1 181 ? 49.933 22.845 -11.478 1.00 17.26 158 ARG B O 1
ATOM 3042 N N . ARG B 1 182 ? 49.731 21.827 -9.495 1.00 17.63 159 ARG B N 1
ATOM 3043 C CA . ARG B 1 182 ? 49.832 20.496 -10.094 1.00 18.07 159 ARG B CA 1
ATOM 3044 C C . ARG B 1 182 ? 48.756 20.319 -11.171 1.00 18.24 159 ARG B C 1
ATOM 3045 O O . ARG B 1 182 ? 49.056 19.933 -12.302 1.00 18.53 159 ARG B O 1
ATOM 3053 N N . LEU B 1 183 ? 47.509 20.618 -10.821 1.00 18.00 160 LEU B N 1
ATOM 3054 C CA . LEU B 1 183 ? 46.395 20.447 -11.750 1.00 18.42 160 LEU B CA 1
ATOM 3055 C C . LEU B 1 183 ? 46.481 21.406 -12.947 1.00 18.34 160 LEU B C 1
ATOM 3056 O O . LEU B 1 183 ? 46.377 20.979 -14.097 1.00 18.11 160 LEU B O 1
ATOM 3069 N N . PHE B 1 185 ? 49.053 23.380 -14.078 1.00 19.55 162 PHE B N 1
ATOM 3070 C CA . PHE B 1 185 ? 50.261 23.316 -14.910 1.00 19.94 162 PHE B CA 1
ATOM 3071 C C . PHE B 1 185 ? 50.248 22.114 -15.858 1.00 20.52 162 PHE B C 1
ATOM 3072 O O . PHE B 1 185 ? 50.679 22.240 -16.996 1.00 21.86 162 PHE B O 1
ATOM 3080 N N . THR B 1 186 ? 49.752 20.963 -15.407 1.00 20.05 163 THR B N 1
ATOM 3081 C CA . THR B 1 186 ? 49.795 19.743 -16.225 1.00 20.18 163 THR B CA 1
ATOM 3082 C C . THR B 1 186 ? 48.566 19.552 -17.117 1.00 20.27 163 THR B C 1
ATOM 3083 O O . THR B 1 186 ? 48.657 18.957 -18.191 1.00 20.17 163 THR B O 1
ATOM 3087 N N . GLY B 1 187 ? 47.416 20.040 -16.669 1.00 20.26 164 GLY B N 1
ATOM 3088 C CA . GLY B 1 187 ? 46.155 19.736 -17.333 1.00 20.40 164 GLY B CA 1
ATOM 3089 C C . GLY B 1 187 ? 45.794 18.259 -17.270 1.00 20.52 164 GLY B C 1
ATOM 3090 O O . GLY B 1 187 ? 44.961 17.792 -18.038 1.00 20.95 164 GLY B O 1
ATOM 3091 N N . GLY B 1 188 ? 46.414 17.523 -16.351 1.00 20.44 165 GLY B N 1
ATOM 3092 C CA . GLY B 1 188 ? 46.164 16.092 -16.210 1.00 20.66 165 GLY B CA 1
ATOM 3093 C C . GLY B 1 188 ? 44.914 15.842 -15.389 1.00 20.27 165 GLY B C 1
ATOM 3094 O O . GLY B 1 188 ? 44.633 16.580 -14.446 1.00 20.05 165 GLY B O 1
ATOM 3095 N N . LEU B 1 189 ? 44.156 14.806 -15.743 1.00 19.89 166 LEU B N 1
ATOM 3096 C CA . LEU B 1 189 ? 42.942 14.470 -14.999 1.00 20.14 166 LEU B CA 1
ATOM 3097 C C . LEU B 1 189 ? 43.260 13.688 -13.724 1.00 19.51 166 LEU B C 1
ATOM 3098 O O . LEU B 1 189 ? 44.232 12.933 -13.661 1.00 19.81 166 LEU B O 1
ATOM 3103 N N . ILE B 1 190 ? 42.430 13.879 -12.708 1.00 18.73 167 ILE B N 1
ATOM 3104 C CA . ILE B 1 190 ? 42.492 13.062 -11.506 1.00 18.30 167 ILE B CA 1
ATOM 3105 C C . ILE B 1 190 ? 41.147 12.376 -11.324 1.00 18.38 167 ILE B C 1
ATOM 3106 O O . ILE B 1 190 ? 40.120 12.888 -11.769 1.00 18.15 167 ILE B O 1
ATOM 3111 N N . ASP B 1 191 ? 41.167 11.208 -10.691 1.00 18.79 168 ASP B N 1
ATOM 3112 C CA . ASP B 1 191 ? 39.948 10.428 -10.470 1.00 19.50 168 ASP B CA 1
ATOM 3113 C C . ASP B 1 191 ? 39.210 10.855 -9.195 1.00 18.78 168 ASP B C 1
ATOM 3114 O O . ASP B 1 191 ? 39.676 11.733 -8.457 1.00 18.07 168 ASP B O 1
ATOM 3119 N N . ALA B 1 192 ? 38.052 10.245 -8.958 1.00 18.33 169 ALA B N 1
ATOM 3120 C CA . ALA B 1 192 ? 37.177 10.620 -7.851 1.00 17.92 169 ALA B CA 1
ATOM 3121 C C . ALA B 1 192 ? 37.861 10.506 -6.490 1.00 17.86 169 ALA B C 1
ATOM 3122 O O . ALA B 1 192 ? 37.725 11.393 -5.654 1.00 17.03 169 ALA B O 1
ATOM 3124 N N . ASN B 1 193 ? 38.592 9.417 -6.273 1.00 18.17 170 ASN B N 1
ATOM 3125 C CA . ASN B 1 193 ? 39.271 9.201 -4.993 1.00 18.42 170 ASN B CA 1
ATOM 3126 C C . ASN B 1 193 ? 40.364 10.229 -4.701 1.00 17.75 170 ASN B C 1
ATOM 3127 O O . ASN B 1 193 ? 40.484 10.689 -3.563 1.00 17.08 170 ASN B O 1
ATOM 3132 N N . GLU B 1 194 ? 41.151 10.590 -5.715 1.00 17.62 171 GLU B N 1
ATOM 3133 C CA . GLU B 1 194 ? 42.181 11.623 -5.546 1.00 18.02 171 GLU B CA 1
ATOM 3134 C C . GLU B 1 194 ? 41.554 13.004 -5.324 1.00 17.06 171 GLU B C 1
ATOM 3135 O O . GLU B 1 194 ? 42.026 13.763 -4.479 1.00 16.66 171 GLU B O 1
ATOM 3141 N N . ALA B 1 195 ? 40.489 13.320 -6.061 1.00 16.54 172 ALA B N 1
ATOM 3142 C CA . ALA B 1 195 ? 39.753 14.578 -5.855 1.00 16.18 172 ALA B CA 1
ATOM 3143 C C . ALA B 1 195 ? 39.242 14.673 -4.419 1.00 16.16 172 ALA B C 1
ATOM 3144 O O . ALA B 1 195 ? 39.336 15.718 -3.779 1.00 15.17 172 ALA B O 1
ATOM 3146 N N . HIS B 1 196 ? 38.713 13.561 -3.921 1.00 16.68 173 HIS B N 1
ATOM 3147 C CA . HIS B 1 196 ? 38.276 13.451 -2.533 1.00 17.08 173 HIS B CA 1
ATOM 3148 C C . HIS B 1 196 ? 39.462 13.625 -1.568 1.00 17.21 173 HIS B C 1
ATOM 3149 O O . HIS B 1 196 ? 39.366 14.370 -0.592 1.00 16.80 173 HIS B O 1
ATOM 3156 N N . ARG B 1 197 ? 40.578 12.953 -1.852 1.00 17.39 174 ARG B N 1
ATOM 3157 C CA . ARG B 1 197 ? 41.757 13.019 -0.983 1.00 18.27 174 ARG B CA 1
ATOM 3158 C C . ARG B 1 197 ? 42.306 14.447 -0.848 1.00 17.97 174 ARG B C 1
ATOM 3159 O O . ARG B 1 197 ? 42.659 14.873 0.251 1.00 18.62 174 ARG B O 1
ATOM 3167 N N . ILE B 1 198 ? 42.359 15.189 -1.951 1.00 17.13 175 ILE B N 1
ATOM 3168 C CA . ILE B 1 198 ? 42.954 16.540 -1.931 1.00 16.68 175 ILE B CA 1
ATOM 3169 C C . ILE B 1 198 ? 41.972 17.655 -1.546 1.00 16.59 175 ILE B C 1
ATOM 3170 O O . ILE B 1 198 ? 42.371 18.817 -1.421 1.00 16.56 175 ILE B O 1
ATOM 3175 N N . GLY B 1 199 ? 40.698 17.310 -1.371 1.00 16.47 176 GLY B N 1
ATOM 3176 C CA . GLY B 1 199 ? 39.692 18.269 -0.944 1.00 16.50 176 GLY B CA 1
ATOM 3177 C C . GLY B 1 199 ? 39.013 19.005 -2.079 1.00 16.27 176 GLY B C 1
ATOM 3178 O O . GLY B 1 199 ? 38.356 20.017 -1.858 1.00 15.91 176 GLY B O 1
ATOM 3179 N N . LEU B 1 200 ? 39.163 18.509 -3.304 1.00 16.45 177 LEU B N 1
ATOM 3180 C CA . LEU B 1 200 ? 38.449 19.083 -4.428 1.00 16.44 177 LEU B CA 1
ATOM 3181 C C . LEU B 1 200 ? 36.955 18.753 -4.336 1.00 16.73 177 LEU B C 1
ATOM 3182 O O . LEU B 1 200 ? 36.117 19.560 -4.724 1.00 16.63 177 LEU B O 1
ATOM 3187 N N . VAL B 1 201 ? 36.632 17.564 -3.833 1.00 17.12 178 VAL B N 1
ATOM 3188 C CA . VAL B 1 201 ? 35.250 17.198 -3.568 1.00 17.47 178 VAL B CA 1
ATOM 3189 C C . VAL B 1 201 ? 35.115 16.800 -2.101 1.00 17.92 178 VAL B C 1
ATOM 3190 O O . VAL B 1 201 ? 36.029 16.219 -1.514 1.00 18.21 178 VAL B O 1
ATOM 3194 N N . GLU B 1 202 ? 33.964 17.108 -1.522 1.00 18.52 179 GLU B N 1
ATOM 3195 C CA . GLU B 1 202 ? 33.749 16.923 -0.094 1.00 19.26 179 GLU B CA 1
ATOM 3196 C C . GLU B 1 202 ? 33.258 15.512 0.225 1.00 19.33 179 GLU B C 1
ATOM 3197 O O . GLU B 1 202 ? 33.521 14.996 1.315 1.00 19.11 179 GLU B O 1
ATOM 3203 N N . LEU B 1 203 ? 32.544 14.908 -0.724 1.00 19.30 180 LEU B N 1
ATOM 3204 C CA . LEU B 1 203 ? 31.829 13.653 -0.499 1.00 19.93 180 LEU B CA 1
ATOM 3205 C C . LEU B 1 203 ? 31.943 12.710 -1.690 1.00 19.77 180 LEU B C 1
ATOM 3206 O O . LEU B 1 203 ? 31.984 13.152 -2.840 1.00 18.89 180 LEU B O 1
ATOM 3211 N N . LEU B 1 204 ? 31.982 11.413 -1.400 1.00 19.84 181 LEU B N 1
ATOM 3212 C CA . LEU B 1 204 ? 31.868 10.371 -2.421 1.00 20.65 181 LEU B CA 1
ATOM 3213 C C . LEU B 1 204 ? 30.501 9.712 -2.301 1.00 21.63 181 LEU B C 1
ATOM 3214 O O . LEU B 1 204 ? 30.048 9.422 -1.198 1.00 21.58 181 LEU B O 1
ATOM 3219 N N . GLY B 1 205 ? 29.841 9.481 -3.430 1.00 22.71 182 GLY B N 1
ATOM 3220 C CA . GLY B 1 205 ? 28.499 8.902 -3.416 1.00 23.71 182 GLY B CA 1
ATOM 3221 C C . GLY B 1 205 ? 27.879 8.820 -4.795 1.00 24.85 182 GLY B C 1
ATOM 3222 O O . GLY B 1 205 ? 28.300 9.517 -5.711 1.00 24.53 182 GLY B O 1
ATOM 3223 N N . GLU B 1 206 ? 26.865 7.971 -4.924 1.00 26.46 183 GLU B N 1
ATOM 3224 C CA . GLU B 1 206 ? 26.163 7.748 -6.188 1.00 28.69 183 GLU B CA 1
ATOM 3225 C C . GLU B 1 206 ? 25.036 8.750 -6.401 1.00 27.65 183 GLU B C 1
ATOM 3226 O O . GLU B 1 206 ? 24.596 8.959 -7.529 1.00 27.25 183 GLU B O 1
ATOM 3232 N N . SER B 1 207 ? 24.563 9.359 -5.315 1.00 26.50 184 SER B N 1
ATOM 3233 C CA . SER B 1 207 ? 23.352 10.168 -5.348 1.00 26.48 184 SER B CA 1
ATOM 3234 C C . SER B 1 207 ? 23.435 11.338 -4.379 1.00 25.44 184 SER B C 1
ATOM 3235 O O . SER B 1 207 ? 24.017 11.218 -3.305 1.00 25.58 184 SER B O 1
ATOM 3238 N N . GLU B 1 208 ? 22.828 12.458 -4.763 1.00 24.74 185 GLU B N 1
ATOM 3239 C CA . GLU B 1 208 ? 22.749 13.644 -3.905 1.00 24.51 185 GLU B CA 1
ATOM 3240 C C . GLU B 1 208 ? 21.561 13.612 -2.929 1.00 24.39 185 GLU B C 1
ATOM 3241 O O . GLU B 1 208 ? 21.421 14.510 -2.104 1.00 23.22 185 GLU B O 1
ATOM 3247 N N . ASP B 1 209 ? 20.710 12.588 -3.025 1.00 25.24 186 ASP B N 1
ATOM 3248 C CA . ASP B 1 209 ? 19.425 12.586 -2.315 1.00 26.40 186 ASP B CA 1
ATOM 3249 C C . ASP B 1 209 ? 19.542 12.715 -0.793 1.00 25.17 186 ASP B C 1
ATOM 3250 O O . ASP B 1 209 ? 18.779 13.458 -0.188 1.00 25.02 186 ASP B O 1
ATOM 3255 N N . ALA B 1 210 ? 20.485 12.004 -0.180 1.00 24.42 187 ALA B N 1
ATOM 3256 C CA . ALA B 1 210 ? 20.652 12.062 1.279 1.00 24.29 187 ALA B CA 1
ATOM 3257 C C . ALA B 1 210 ? 21.099 13.454 1.739 1.00 23.73 187 ALA B C 1
ATOM 3258 O O . ALA B 1 210 ? 20.520 14.030 2.662 1.00 23.10 187 ALA B O 1
ATOM 3260 N N . LEU B 1 211 ? 22.126 13.992 1.091 1.00 23.24 188 LEU B N 1
ATOM 3261 C CA . LEU B 1 211 ? 22.596 15.337 1.406 1.00 23.13 188 LEU B CA 1
ATOM 3262 C C . LEU B 1 211 ? 21.506 16.394 1.184 1.00 22.94 188 LEU B C 1
ATOM 3263 O O . LEU B 1 211 ? 21.293 17.270 2.026 1.00 22.21 188 LEU B O 1
ATOM 3268 N N . VAL B 1 212 ? 20.822 16.309 0.049 1.00 23.28 189 VAL B N 1
ATOM 3269 C CA . VAL B 1 212 ? 19.761 17.255 -0.275 1.00 24.03 189 VAL B CA 1
ATOM 3270 C C . VAL B 1 212 ? 18.638 17.191 0.765 1.00 24.61 189 VAL B C 1
ATOM 3271 O O . VAL B 1 212 ? 18.108 18.226 1.171 1.00 24.18 189 VAL B O 1
ATOM 3275 N N . GLY B 1 213 ? 18.290 15.983 1.194 1.00 25.73 190 GLY B N 1
ATOM 3276 C CA . GLY B 1 213 ? 17.318 15.792 2.267 1.00 27.12 190 GLY B CA 1
ATOM 3277 C C . GLY B 1 213 ? 17.712 16.510 3.545 1.00 27.96 190 GLY B C 1
ATOM 3278 O O . GLY B 1 213 ? 16.871 17.131 4.191 1.00 29.93 190 GLY B O 1
ATOM 3279 N N . GLN B 1 214 ? 18.993 16.433 3.905 1.00 28.14 191 GLN B N 1
ATOM 3280 C CA . GLN B 1 214 ? 19.508 17.109 5.097 1.00 28.67 191 GLN B CA 1
ATOM 3281 C C . GLN B 1 214 ? 19.473 18.632 4.949 1.00 27.72 191 GLN B C 1
ATOM 3282 O O . GLN B 1 214 ? 19.050 19.341 5.867 1.00 26.98 191 GLN B O 1
ATOM 3288 N N . LEU B 1 215 ? 19.917 19.120 3.792 1.00 26.38 192 LEU B N 1
ATOM 3289 C CA . LEU B 1 215 ? 19.975 20.558 3.523 1.00 26.09 192 LEU B CA 1
ATOM 3290 C C . LEU B 1 215 ? 18.600 21.195 3.429 1.00 26.67 192 LEU B C 1
ATOM 3291 O O . LEU B 1 215 ? 18.432 22.357 3.792 1.00 27.06 192 LEU B O 1
ATOM 3296 N N . ALA B 1 216 ? 17.619 20.440 2.940 1.00 27.00 193 ALA B N 1
ATOM 3297 C CA . ALA B 1 216 ? 16.281 20.981 2.720 1.00 27.33 193 ALA B CA 1
ATOM 3298 C C . ALA B 1 216 ? 15.473 21.133 4.014 1.00 27.27 193 ALA B C 1
ATOM 3299 O O . ALA B 1 216 ? 14.481 21.853 4.026 1.00 28.17 193 ALA B O 1
ATOM 3301 N N . THR B 1 217 ? 15.899 20.474 5.093 1.00 26.90 194 THR B N 1
ATOM 3302 C CA . THR B 1 217 ? 15.140 20.462 6.349 1.00 26.86 194 THR B CA 1
ATOM 3303 C C . THR B 1 217 ? 15.711 21.331 7.476 1.00 25.20 194 THR B C 1
ATOM 3304 O O . THR B 1 217 ? 15.068 21.471 8.511 1.00 25.07 194 THR B O 1
ATOM 3308 N N . VAL B 1 218 ? 16.895 21.913 7.285 1.00 22.77 195 VAL B N 1
ATOM 3309 C CA . VAL B 1 218 ? 17.454 22.861 8.259 1.00 21.54 195 VAL B CA 1
ATOM 3310 C C . VAL B 1 218 ? 16.906 24.268 8.009 1.00 20.59 195 VAL B C 1
ATOM 3311 O O . VAL B 1 218 ? 16.232 24.509 7.012 1.00 20.80 195 VAL B O 1
ATOM 3315 N N . SER B 1 219 ? 17.199 25.187 8.922 1.00 19.92 196 SER B N 1
ATOM 3316 C CA . SER B 1 219 ? 16.777 26.584 8.797 1.00 19.74 196 SER B CA 1
ATOM 3317 C C . SER B 1 219 ? 17.417 27.283 7.602 1.00 19.45 196 SER B C 1
ATOM 3318 O O . SER B 1 219 ? 18.640 27.357 7.517 1.00 18.70 196 SER B O 1
ATOM 3321 N N . SER B 1 220 ? 16.594 27.818 6.701 1.00 20.00 197 SER B N 1
ATOM 3322 C CA . SER B 1 220 ? 17.108 28.604 5.577 1.00 20.59 197 SER B CA 1
ATOM 3323 C C . SER B 1 220 ? 17.565 30.004 6.007 1.00 20.42 197 SER B C 1
ATOM 3324 O O . SER B 1 220 ? 18.342 30.639 5.295 1.00 19.93 197 SER B O 1
ATOM 3327 N N . PHE B 1 221 ? 17.106 30.484 7.164 1.00 20.43 198 PHE B N 1
ATOM 3328 C CA . PHE B 1 221 ? 17.691 31.693 7.738 1.00 20.27 198 PHE B CA 1
ATOM 3329 C C . PHE B 1 221 ? 19.159 31.421 8.060 1.00 19.29 198 PHE B C 1
ATOM 3330 O O . PHE B 1 221 ? 20.035 32.225 7.734 1.00 19.52 198 PHE B O 1
ATOM 3338 N N . SER B 1 222 ? 19.419 30.282 8.693 1.00 18.38 199 SER B N 1
ATOM 3339 C CA . SER B 1 222 ? 20.776 29.907 9.085 1.00 17.77 199 SER B CA 1
ATOM 3340 C C . SER B 1 222 ? 21.710 29.671 7.897 1.00 17.38 199 SER B C 1
ATOM 3341 O O . SER B 1 222 ? 22.817 30.201 7.870 1.00 16.90 199 SER B O 1
ATOM 3344 N N . THR B 1 223 ? 21.273 28.886 6.916 1.00 17.34 200 THR B N 1
ATOM 3345 C CA . THR B 1 223 ? 22.157 28.532 5.801 1.00 17.18 200 THR B CA 1
ATOM 3346 C C . THR B 1 223 ? 22.562 29.768 5.005 1.00 17.09 200 THR B C 1
ATOM 3347 O O . THR B 1 223 ? 23.734 29.927 4.651 1.00 17.17 200 THR B O 1
ATOM 3351 N N . GLN B 1 224 ? 21.601 30.650 4.747 1.00 17.09 201 GLN B N 1
ATOM 3352 C CA . GLN B 1 224 ? 21.872 31.876 4.000 1.00 17.17 201 GLN B CA 1
ATOM 3353 C C . GLN B 1 224 ? 22.825 32.805 4.761 1.00 16.64 201 GLN B C 1
ATOM 3354 O O . GLN B 1 224 ? 23.758 33.356 4.177 1.00 16.43 201 GLN B O 1
ATOM 3360 N N . ALA B 1 225 ? 22.606 32.959 6.065 1.00 16.38 202 ALA B N 1
ATOM 3361 C CA . ALA B 1 225 ? 23.471 33.804 6.889 1.00 16.54 202 ALA B CA 1
ATOM 3362 C C . ALA B 1 225 ? 24.880 33.234 6.981 1.00 16.25 202 ALA B C 1
ATOM 3363 O O . ALA B 1 225 ? 25.861 33.969 6.879 1.00 16.14 202 ALA B O 1
ATOM 3365 N N . ILE B 1 226 ? 24.971 31.925 7.190 1.00 16.53 203 ILE B N 1
ATOM 3366 C CA . ILE B 1 226 ? 26.261 31.252 7.328 1.00 17.05 203 ILE B CA 1
ATOM 3367 C C . ILE B 1 226 ? 27.020 31.291 6.004 1.00 16.82 203 ILE B C 1
ATOM 3368 O O . ILE B 1 226 ? 28.230 31.513 5.989 1.00 16.47 203 ILE B O 1
ATOM 3373 N N . LYS B 1 227 ? 26.308 31.105 4.895 1.00 17.05 204 LYS B N 1
ATOM 3374 C CA . LYS B 1 227 ? 26.943 31.185 3.582 1.00 17.17 204 LYS B CA 1
ATOM 3375 C C . LYS B 1 227 ? 27.594 32.551 3.377 1.00 17.20 204 LYS B C 1
ATOM 3376 O O . LYS B 1 227 ? 28.730 32.637 2.905 1.00 16.91 204 LYS B O 1
ATOM 3382 N N . SER B 1 228 ? 26.886 33.610 3.761 1.00 17.41 205 SER B N 1
ATOM 3383 C CA . SER B 1 228 ? 27.425 34.965 3.674 1.00 17.26 205 SER B CA 1
ATOM 3384 C C . SER B 1 228 ? 28.661 35.184 4.558 1.00 16.50 205 SER B C 1
ATOM 3385 O O . SER B 1 228 ? 29.609 35.839 4.131 1.00 16.16 205 SER B O 1
ATOM 3388 N N . PHE B 1 229 ? 28.652 34.643 5.774 1.00 15.87 206 PHE B N 1
ATOM 3389 C CA . PHE B 1 229 ? 29.837 34.680 6.650 1.00 15.55 206 PHE B CA 1
ATOM 3390 C C . PHE B 1 229 ? 31.050 33.974 6.033 1.00 15.22 206 PHE B C 1
ATOM 3391 O O . PHE B 1 229 ? 32.161 34.494 6.089 1.00 14.90 206 PHE B O 1
ATOM 3399 N N . VAL B 1 230 ? 30.843 32.793 5.462 1.00 15.06 207 VAL B N 1
ATOM 3400 C CA . VAL B 1 230 ? 31.934 32.066 4.801 1.00 15.15 207 VAL B CA 1
ATOM 3401 C C . VAL B 1 230 ? 32.505 32.912 3.662 1.00 15.43 207 VAL B C 1
ATOM 3402 O O . VAL B 1 230 ? 33.719 33.002 3.512 1.00 14.46 207 VAL B O 1
ATOM 3406 N N . ARG B 1 231 ? 31.628 33.561 2.894 1.00 16.16 208 ARG B N 1
ATOM 3407 C CA . ARG B 1 231 ? 32.057 34.427 1.797 1.00 17.31 208 ARG B CA 1
ATOM 3408 C C . ARG B 1 231 ? 32.857 35.637 2.314 1.00 16.85 208 ARG B C 1
ATOM 3409 O O . ARG B 1 231 ? 33.879 35.994 1.732 1.00 15.94 208 ARG B O 1
ATOM 3417 N N . ARG B 1 232 ? 32.425 36.239 3.421 1.00 16.51 209 ARG B N 1
ATOM 3418 C CA . ARG B 1 232 ? 33.190 37.339 4.023 1.00 16.89 209 ARG B CA 1
ATOM 3419 C C . ARG B 1 232 ? 34.599 36.890 4.409 1.00 16.45 209 ARG B C 1
ATOM 3420 O O . ARG B 1 232 ? 35.572 37.619 4.192 1.00 16.08 209 ARG B O 1
ATOM 3428 N N . VAL B 1 233 ? 34.699 35.694 4.975 1.00 16.07 210 VAL B N 1
ATOM 3429 C CA . VAL B 1 233 ? 35.994 35.120 5.346 1.00 16.65 210 VAL B CA 1
ATOM 3430 C C . VAL B 1 233 ? 36.854 34.862 4.102 1.00 16.66 210 VAL B C 1
ATOM 3431 O O . VAL B 1 233 ? 38.041 35.188 4.095 1.00 17.07 210 VAL B O 1
ATOM 3435 N N . LEU B 1 234 ? 36.263 34.307 3.049 1.00 16.42 211 LEU B N 1
ATOM 3436 C CA . LEU B 1 234 ? 37.003 34.080 1.799 1.00 16.99 211 LEU B CA 1
ATOM 3437 C C . LEU B 1 234 ? 37.448 35.399 1.143 1.00 17.86 211 LEU B C 1
ATOM 3438 O O . LEU B 1 234 ? 38.473 35.434 0.458 1.00 17.86 211 LEU B O 1
ATOM 3443 N N . ASP B 1 235 ? 36.677 36.464 1.358 1.00 18.43 212 ASP B N 1
ATOM 3444 C CA . ASP B 1 235 ? 37.012 37.807 0.866 1.00 19.48 212 ASP B CA 1
ATOM 3445 C C . ASP B 1 235 ? 37.992 38.575 1.772 1.00 19.34 212 ASP B C 1
ATOM 3446 O O . ASP B 1 235 ? 38.279 39.743 1.509 1.00 19.44 212 ASP B O 1
ATOM 3451 N N . GLY B 1 236 ? 38.494 37.932 2.827 1.00 19.03 213 GLY B N 1
ATOM 3452 C CA . GLY B 1 236 ? 39.552 38.494 3.670 1.00 19.35 213 GLY B CA 1
ATOM 3453 C C . GLY B 1 236 ? 39.134 39.075 5.019 1.00 19.29 213 GLY B C 1
ATOM 3454 O O . GLY B 1 236 ? 39.943 39.708 5.686 1.00 19.29 213 GLY B O 1
ATOM 3455 N N . GLN B 1 237 ? 37.884 38.888 5.433 1.00 19.71 214 GLN B N 1
ATOM 3456 C CA . GLN B 1 237 ? 37.459 39.365 6.756 1.00 20.51 214 GLN B CA 1
ATOM 3457 C C . GLN B 1 237 ? 38.103 38.500 7.841 1.00 21.25 214 GLN B C 1
ATOM 3458 O O . GLN B 1 237 ? 37.966 37.279 7.820 1.00 20.85 214 GLN B O 1
ATOM 3464 N N . VAL B 1 238 ? 38.805 39.130 8.780 1.00 22.27 215 VAL B N 1
ATOM 3465 C CA . VAL B 1 238 ? 39.517 38.385 9.823 1.00 23.86 215 VAL B CA 1
ATOM 3466 C C . VAL B 1 238 ? 38.800 38.377 11.178 1.00 24.01 215 VAL B C 1
ATOM 3467 O O . VAL B 1 238 ? 38.952 37.438 11.945 1.00 26.39 215 VAL B O 1
ATOM 3471 N N . ALA B 1 239 ? 38.021 39.408 11.473 1.00 23.15 216 ALA B N 1
ATOM 3472 C CA . ALA B 1 239 ? 37.392 39.532 12.785 1.00 22.89 216 ALA B CA 1
ATOM 3473 C C . ALA B 1 239 ? 35.911 39.826 12.632 1.00 22.16 216 ALA B C 1
ATOM 3474 O O . ALA B 1 239 ? 35.474 40.318 11.592 1.00 21.66 216 ALA B O 1
ATOM 3476 N N . ASP B 1 240 ? 35.142 39.517 13.672 1.00 21.64 217 ASP B N 1
ATOM 3477 C CA . ASP B 1 240 ? 33.762 39.966 13.746 1.00 21.84 217 ASP B CA 1
ATOM 3478 C C . ASP B 1 240 ? 33.757 41.496 13.733 1.00 21.78 217 ASP B C 1
ATOM 3479 O O . ASP B 1 240 ? 34.660 42.129 14.274 1.00 22.15 217 ASP B O 1
ATOM 3484 N N . ASP B 1 241 ? 32.745 42.084 13.111 1.00 21.39 218 ASP B N 1
ATOM 3485 C CA . ASP B 1 241 ? 32.530 43.530 13.205 1.00 21.43 218 ASP B CA 1
ATOM 3486 C C . ASP B 1 241 ? 31.069 43.792 13.558 1.00 21.03 218 ASP B C 1
ATOM 3487 O O . ASP B 1 241 ? 30.295 42.848 13.752 1.00 20.20 218 ASP B O 1
ATOM 3492 N N . ALA B 1 242 ? 30.686 45.061 13.659 1.00 20.69 219 ALA B N 1
ATOM 3493 C CA . ALA B 1 242 ? 29.321 45.393 14.058 1.00 20.77 219 ALA B CA 1
ATOM 3494 C C . ALA B 1 242 ? 28.302 44.651 13.201 1.00 20.52 219 ALA B C 1
ATOM 3495 O O . ALA B 1 242 ? 27.325 44.123 13.726 1.00 19.35 219 ALA B O 1
ATOM 3497 N N . ASP B 1 243 ? 28.540 44.591 11.892 1.00 20.52 220 ASP B N 1
ATOM 3498 C CA . ASP B 1 243 ? 27.583 43.959 10.989 1.00 21.55 220 ASP B CA 1
ATOM 3499 C C . ASP B 1 243 ? 27.398 42.467 11.272 1.00 19.82 220 ASP B C 1
ATOM 3500 O O . ASP B 1 243 ? 26.270 41.984 11.323 1.00 19.11 220 ASP B O 1
ATOM 3505 N N . SER B 1 244 ? 28.501 41.747 11.456 1.00 18.73 221 SER B N 1
ATOM 3506 C CA . SER B 1 244 ? 28.439 40.305 11.694 1.00 18.01 221 SER B CA 1
ATOM 3507 C C . SER B 1 244 ? 27.898 40.003 13.093 1.00 17.54 221 SER B C 1
ATOM 3508 O O . SER B 1 244 ? 27.196 39.019 13.277 1.00 17.16 221 SER B O 1
ATOM 3511 N N . LEU B 1 245 ? 28.203 40.857 14.069 1.00 17.31 222 LEU B N 1
ATOM 3512 C CA . LEU B 1 245 ? 27.620 40.716 15.407 1.00 17.62 222 LEU B CA 1
ATOM 3513 C C . LEU B 1 245 ? 26.111 40.944 15.358 1.00 17.82 222 LEU B C 1
ATOM 3514 O O . LEU B 1 245 ? 25.339 40.244 16.006 1.00 17.44 222 LEU B O 1
ATOM 3519 N N . ARG B 1 246 ? 25.704 41.920 14.559 1.00 18.46 223 ARG B N 1
ATOM 3520 C CA . ARG B 1 246 ? 24.300 42.224 14.355 1.00 19.32 223 ARG B CA 1
ATOM 3521 C C . ARG B 1 246 ? 23.541 41.078 13.674 1.00 18.67 223 ARG B C 1
ATOM 3522 O O . ARG B 1 246 ? 22.437 40.735 14.081 1.00 17.78 223 ARG B O 1
ATOM 3530 N N . VAL B 1 247 ? 24.129 40.503 12.629 1.00 18.00 224 VAL B N 1
ATOM 3531 C CA . VAL B 1 247 ? 23.520 39.363 11.938 1.00 18.21 224 VAL B CA 1
ATOM 3532 C C . VAL B 1 247 ? 23.324 38.196 12.905 1.00 18.00 224 VAL B C 1
ATOM 3533 O O . VAL B 1 247 ? 22.268 37.573 12.927 1.00 17.80 224 VAL B O 1
ATOM 3537 N N . PHE B 1 248 ? 24.342 37.914 13.710 1.00 17.88 225 PHE B N 1
ATOM 3538 C CA . PHE B 1 248 ? 24.254 36.851 14.699 1.00 17.92 225 PHE B CA 1
ATOM 3539 C C . PHE B 1 248 ? 23.102 37.107 15.675 1.00 18.18 225 PHE B C 1
ATOM 3540 O O . PHE B 1 248 ? 22.267 36.223 15.905 1.00 17.74 225 PHE B O 1
ATOM 3548 N N . ALA B 1 249 ? 23.066 38.313 16.240 1.00 17.94 226 ALA B N 1
ATOM 3549 C CA . ALA B 1 249 ? 22.044 38.681 17.228 1.00 18.66 226 ALA B CA 1
ATOM 3550 C C . ALA B 1 249 ? 20.632 38.685 16.630 1.00 18.96 226 ALA B C 1
ATOM 3551 O O . ALA B 1 249 ? 19.665 38.373 17.321 1.00 19.88 226 ALA B O 1
ATOM 3553 N N . SER B 1 250 ? 20.526 38.998 15.343 1.00 18.78 227 SER B N 1
ATOM 3554 C CA . SER B 1 250 ? 19.231 39.058 14.663 1.00 19.37 227 SER B CA 1
ATOM 3555 C C . SER B 1 250 ? 18.515 37.701 14.603 1.00 19.49 227 SER B C 1
ATOM 3556 O O . SER B 1 250 ? 17.293 37.657 14.463 1.00 19.83 227 SER B O 1
ATOM 3559 N N . ALA B 1 251 ? 19.270 36.609 14.714 1.00 19.22 228 ALA B N 1
ATOM 3560 C CA . ALA B 1 251 ? 18.698 35.255 14.664 1.00 19.90 228 ALA B CA 1
ATOM 3561 C C . ALA B 1 251 ? 17.647 35.016 15.742 1.00 20.42 228 ALA B C 1
ATOM 3562 O O . ALA B 1 251 ? 16.658 34.321 15.509 1.00 20.85 228 ALA B O 1
ATOM 3564 N N . PHE B 1 252 ? 17.866 35.594 16.917 1.00 21.08 229 PHE B N 1
ATOM 3565 C CA . PHE B 1 252 ? 16.994 35.362 18.065 1.00 21.96 229 PHE B CA 1
ATOM 3566 C C . PHE B 1 252 ? 15.623 36.020 17.938 1.00 22.82 229 PHE B C 1
ATOM 3567 O O . PHE B 1 252 ? 14.689 35.604 18.610 1.00 23.50 229 PHE B O 1
ATOM 3575 N N . GLU B 1 253 ? 15.503 37.016 17.059 1.00 23.64 230 GLU B N 1
ATOM 3576 C CA . GLU B 1 253 ? 14.222 37.664 16.760 1.00 24.90 230 GLU B CA 1
ATOM 3577 C C . GLU B 1 253 ? 13.470 36.992 15.603 1.00 24.88 230 GLU B C 1
ATOM 3578 O O . GLU B 1 253 ? 12.346 37.387 15.281 1.00 25.61 230 GLU B O 1
ATOM 3581 N N . GLY B 1 254 ? 14.081 35.986 14.980 1.00 23.69 231 GLY B N 1
ATOM 3582 C CA . GLY B 1 254 ? 13.542 35.384 13.764 1.00 23.05 231 GLY B CA 1
ATOM 3583 C C . GLY B 1 254 ? 12.547 34.261 13.994 1.00 22.61 231 GLY B C 1
ATOM 3584 O O . GLY B 1 254 ? 12.562 33.592 15.033 1.00 22.10 231 GLY B O 1
ATOM 3585 N N . ALA B 1 255 ? 11.691 34.049 12.997 1.00 22.36 232 ALA B N 1
ATOM 3586 C CA . ALA B 1 255 ? 10.685 32.990 13.035 1.00 22.57 232 ALA B CA 1
ATOM 3587 C C . ALA B 1 255 ? 11.290 31.590 13.098 1.00 22.14 232 ALA B C 1
ATOM 3588 O O . ALA B 1 255 ? 10.703 30.707 13.713 1.00 22.33 232 ALA B O 1
ATOM 3590 N N . ASP B 1 256 ? 12.445 31.373 12.465 1.00 21.56 233 ASP B N 1
ATOM 3591 C CA . ASP B 1 256 ? 13.080 30.042 12.506 1.00 21.37 233 ASP B CA 1
ATOM 3592 C C . ASP B 1 256 ? 13.524 29.660 13.930 1.00 20.68 233 ASP B C 1
ATOM 3593 O O . ASP B 1 256 ? 13.321 28.525 14.359 1.00 19.96 233 ASP B O 1
ATOM 3598 N N . PHE B 1 257 ? 14.116 30.600 14.660 1.00 20.29 234 PHE B N 1
ATOM 3599 C CA . PHE B 1 257 ? 14.473 30.347 16.056 1.00 20.63 234 PHE B CA 1
ATOM 3600 C C . PHE B 1 257 ? 13.251 30.030 16.925 1.00 21.55 234 PHE B C 1
ATOM 3601 O O . PHE B 1 257 ? 13.312 29.146 17.783 1.00 20.92 234 PHE B O 1
ATOM 3609 N N . ARG B 1 258 ? 12.152 30.745 16.704 1.00 23.34 235 ARG B N 1
ATOM 3610 C CA . ARG B 1 258 ? 10.908 30.468 17.432 1.00 25.40 235 ARG B CA 1
ATOM 3611 C C . ARG B 1 258 ? 10.371 29.074 17.115 1.00 25.30 235 ARG B C 1
ATOM 3612 O O . ARG B 1 258 ? 9.892 28.382 18.008 1.00 25.59 235 ARG B O 1
ATOM 3620 N N . GLU B 1 259 ? 10.456 28.667 15.849 1.00 25.30 236 GLU B N 1
ATOM 3621 C CA . GLU B 1 259 ? 10.024 27.331 15.438 1.00 25.84 236 GLU B CA 1
ATOM 3622 C C . GLU B 1 259 ? 10.958 26.259 15.996 1.00 25.21 236 GLU B C 1
ATOM 3623 O O . GLU B 1 259 ? 10.502 25.200 16.419 1.00 25.33 236 GLU B O 1
ATOM 3629 N N . GLY B 1 260 ? 12.257 26.542 15.997 1.00 24.26 237 GLY B N 1
ATOM 3630 C CA . GLY B 1 260 ? 13.253 25.616 16.530 1.00 24.22 237 GLY B CA 1
ATOM 3631 C C . GLY B 1 260 ? 13.036 25.300 18.000 1.00 24.40 237 GLY B C 1
ATOM 3632 O O . GLY B 1 260 ? 13.033 24.134 18.396 1.00 24.19 237 GLY B O 1
ATOM 3633 N N . THR B 1 261 ? 12.851 26.341 18.807 1.00 24.09 238 THR B N 1
ATOM 3634 C CA . THR B 1 261 ? 12.634 26.180 20.246 1.00 24.39 238 THR B CA 1
ATOM 3635 C C . THR B 1 261 ? 11.233 25.627 20.560 1.00 24.96 238 THR B C 1
ATOM 3636 O O . THR B 1 261 ? 11.082 24.774 21.442 1.00 24.64 238 THR B O 1
ATOM 3640 N N . GLY B 1 262 ? 10.220 26.104 19.837 1.00 24.96 239 GLY B N 1
ATOM 3641 C CA . GLY B 1 262 ? 8.848 25.627 20.027 1.00 25.96 239 GLY B CA 1
ATOM 3642 C C . GLY B 1 262 ? 8.699 24.144 19.715 1.00 26.59 239 GLY B C 1
ATOM 3643 O O . GLY B 1 262 ? 8.053 23.397 20.462 1.00 26.37 239 GLY B O 1
ATOM 3644 N N . ALA B 1 263 ? 9.306 23.720 18.612 1.00 26.79 240 ALA B N 1
ATOM 3645 C CA . ALA B 1 263 ? 9.305 22.310 18.220 1.00 28.17 240 ALA B CA 1
ATOM 3646 C C . ALA B 1 263 ? 10.018 21.437 19.251 1.00 28.92 240 ALA B C 1
ATOM 3647 O O . ALA B 1 263 ? 9.554 20.341 19.568 1.00 28.62 240 ALA B O 1
ATOM 3649 N N . PHE B 1 264 ? 11.143 21.922 19.770 1.00 30.18 241 PHE B N 1
ATOM 3650 C CA . PHE B 1 264 ? 11.888 21.178 20.779 1.00 32.14 241 PHE B CA 1
ATOM 3651 C C . PHE B 1 264 ? 11.045 20.973 22.035 1.00 33.19 241 PHE B C 1
ATOM 3652 O O . PHE B 1 264 ? 10.981 19.863 22.572 1.00 33.13 241 PHE B O 1
ATOM 3660 N N . LEU B 1 265 ? 10.390 22.040 22.489 1.00 33.20 242 LEU B N 1
ATOM 3661 C CA . LEU B 1 265 ? 9.516 21.970 23.662 1.00 34.27 242 LEU B CA 1
ATOM 3662 C C . LEU B 1 265 ? 8.328 21.031 23.450 1.00 34.39 242 LEU B C 1
ATOM 3663 O O . LEU B 1 265 ? 7.924 20.329 24.370 1.00 34.83 242 LEU B O 1
ATOM 3668 N N . GLU B 1 266 ? 7.787 21.010 22.234 1.00 34.59 243 GLU B N 1
ATOM 3669 C CA . GLU B 1 266 ? 6.665 20.129 21.897 1.00 35.68 243 GLU B CA 1
ATOM 3670 C C . GLU B 1 266 ? 7.111 18.722 21.476 1.00 35.41 243 GLU B C 1
ATOM 3671 O O . GLU B 1 266 ? 6.276 17.888 21.129 1.00 34.95 243 GLU B O 1
ATOM 3677 N N . LYS B 1 267 ? 8.419 18.471 21.517 1.00 35.86 244 LYS B N 1
ATOM 3678 C CA . LYS B 1 267 ? 9.011 17.177 21.168 1.00 37.36 244 LYS B CA 1
ATOM 3679 C C . LYS B 1 267 ? 8.571 16.688 19.787 1.00 36.97 244 LYS B C 1
ATOM 3680 O O . LYS B 1 267 ? 8.125 15.551 19.627 1.00 36.14 244 LYS B O 1
ATOM 3686 N N . ARG B 1 268 ? 8.703 17.567 18.797 1.00 36.31 245 ARG B N 1
ATOM 3687 C CA . ARG B 1 268 ? 8.377 17.255 17.408 1.00 35.83 245 ARG B CA 1
ATOM 3688 C C . ARG B 1 268 ? 9.480 17.803 16.504 1.00 35.23 245 ARG B C 1
ATOM 3689 O O . ARG B 1 268 ? 10.232 18.682 16.922 1.00 34.01 245 ARG B O 1
ATOM 3697 N N . PRO B 1 269 ? 9.583 17.290 15.263 1.00 34.32 246 PRO B N 1
ATOM 3698 C CA . PRO B 1 269 ? 10.572 17.863 14.347 1.00 33.96 246 PRO B CA 1
ATOM 3699 C C . PRO B 1 269 ? 10.204 19.301 13.965 1.00 33.44 246 PRO B C 1
ATOM 3700 O O . PRO B 1 269 ? 9.023 19.598 13.799 1.00 33.60 246 PRO B O 1
ATOM 3704 N N . PRO B 1 270 ? 11.202 20.194 13.841 1.00 32.59 247 PRO B N 1
ATOM 3705 C CA . PRO B 1 270 ? 10.883 21.548 13.385 1.00 32.45 247 PRO B CA 1
ATOM 3706 C C . PRO B 1 270 ? 10.521 21.572 11.900 1.00 32.46 247 PRO B C 1
ATOM 3707 O O . PRO B 1 270 ? 11.069 20.794 11.124 1.00 31.22 247 PRO B O 1
ATOM 3711 N N . VAL B 1 271 ? 9.586 22.440 11.527 1.00 32.96 248 VAL B N 1
ATOM 3712 C CA . VAL B 1 271 ? 9.227 22.654 10.127 1.00 34.03 248 VAL B CA 1
ATOM 3713 C C . VAL B 1 271 ? 9.646 24.070 9.749 1.00 33.35 248 VAL B C 1
ATOM 3714 O O . VAL B 1 271 ? 8.914 25.027 9.988 1.00 33.11 248 VAL B O 1
ATOM 3718 N N . PHE B 1 272 ? 10.837 24.194 9.171 1.00 32.89 249 PHE B N 1
ATOM 3719 C CA . PHE B 1 272 ? 11.379 25.498 8.796 1.00 32.95 249 PHE B CA 1
ATOM 3720 C C . PHE B 1 272 ? 10.866 25.946 7.427 1.00 35.63 249 PHE B C 1
ATOM 3721 O O . PHE B 1 272 ? 10.962 25.214 6.437 1.00 38.99 249 PHE B O 1
ATOM 3729 N N . SER C 1 23 ? 32.017 27.558 41.940 1.00 48.68 0 SER C N 1
ATOM 3730 C CA . SER C 1 23 ? 31.565 26.482 41.001 1.00 48.55 0 SER C CA 1
ATOM 3731 C C . SER C 1 23 ? 32.756 25.853 40.286 1.00 46.64 0 SER C C 1
ATOM 3732 O O . SER C 1 23 ? 33.556 26.559 39.671 1.00 47.28 0 SER C O 1
ATOM 3743 N N . SER C 1 25 ? 32.685 23.452 37.826 1.00 34.12 2 SER C N 1
ATOM 3744 C CA . SER C 1 25 ? 32.354 22.803 36.552 1.00 32.23 2 SER C CA 1
ATOM 3745 C C . SER C 1 25 ? 33.400 23.090 35.457 1.00 30.14 2 SER C C 1
ATOM 3746 O O . SER C 1 25 ? 33.470 22.381 34.456 1.00 29.41 2 SER C O 1
ATOM 3749 N N . LEU C 1 26 ? 34.193 24.138 35.653 1.00 28.66 3 LEU C N 1
ATOM 3750 C CA . LEU C 1 26 ? 35.373 24.402 34.840 1.00 28.84 3 LEU C CA 1
ATOM 3751 C C . LEU C 1 26 ? 36.500 24.718 35.811 1.00 29.45 3 LEU C C 1
ATOM 3752 O O . LEU C 1 26 ? 36.329 25.562 36.693 1.00 29.20 3 LEU C O 1
ATOM 3757 N N . ARG C 1 27 ? 37.634 24.032 35.691 1.00 29.05 4 ARG C N 1
ATOM 3758 C CA . ARG C 1 27 ? 38.733 24.262 36.625 1.00 30.39 4 ARG C CA 1
ATOM 3759 C C . ARG C 1 27 ? 40.105 24.068 36.009 1.00 30.35 4 ARG C C 1
ATOM 3760 O O . ARG C 1 27 ? 40.260 23.400 34.986 1.00 29.84 4 ARG C O 1
ATOM 3768 N N . LEU C 1 28 ? 41.096 24.679 36.648 1.00 29.76 5 LEU C N 1
ATOM 3769 C CA . LEU C 1 28 ? 42.460 24.689 36.154 1.00 30.38 5 LEU C CA 1
ATOM 3770 C C . LEU C 1 28 ? 43.361 23.914 37.102 1.00 31.40 5 LEU C C 1
ATOM 3771 O O . LEU C 1 28 ? 43.371 24.180 38.303 1.00 31.71 5 LEU C O 1
ATOM 3776 N N . GLU C 1 29 ? 44.100 22.951 36.559 1.00 32.55 6 GLU C N 1
ATOM 3777 C CA . GLU C 1 29 ? 45.149 22.256 37.297 1.00 34.93 6 GLU C CA 1
ATOM 3778 C C . GLU C 1 29 ? 46.494 22.674 36.732 1.00 35.58 6 GLU C C 1
ATOM 3779 O O . GLU C 1 29 ? 46.739 22.505 35.540 1.00 34.40 6 GLU C O 1
ATOM 3785 N N . ARG C 1 30 ? 47.359 23.222 37.579 1.00 36.97 7 ARG C N 1
ATOM 3786 C CA . ARG C 1 30 ? 48.711 23.598 37.169 1.00 38.70 7 ARG C CA 1
ATOM 3787 C C . ARG C 1 30 ? 49.726 22.626 37.760 1.00 38.99 7 ARG C C 1
ATOM 3788 O O . ARG C 1 30 ? 49.777 22.437 38.974 1.00 39.54 7 ARG C O 1
ATOM 3796 N N . ASP C 1 31 ? 50.526 22.018 36.886 1.00 38.63 8 ASP C N 1
ATOM 3797 C CA . ASP C 1 31 ? 51.429 20.924 37.241 1.00 39.83 8 ASP C CA 1
ATOM 3798 C C . ASP C 1 31 ? 52.809 21.167 36.611 1.00 38.59 8 ASP C C 1
ATOM 3799 O O . ASP C 1 31 ? 53.265 20.408 35.753 1.00 39.11 8 ASP C O 1
ATOM 3804 N N . GLY C 1 32 ? 53.456 22.247 37.037 1.00 37.16 9 GLY C N 1
ATOM 3805 C CA . GLY C 1 32 ? 54.762 22.636 36.515 1.00 35.74 9 GLY C CA 1
ATOM 3806 C C . GLY C 1 32 ? 54.679 23.165 35.093 1.00 33.19 9 GLY C C 1
ATOM 3807 O O . GLY C 1 32 ? 54.083 24.214 34.842 1.00 34.54 9 GLY C O 1
ATOM 3808 N N . ALA C 1 33 ? 55.268 22.426 34.159 1.00 30.31 10 ALA C N 1
ATOM 3809 C CA . ALA C 1 33 ? 55.287 22.816 32.748 1.00 28.26 10 ALA C CA 1
ATOM 3810 C C . ALA C 1 33 ? 53.931 22.649 32.047 1.00 26.87 10 ALA C C 1
ATOM 3811 O O . ALA C 1 33 ? 53.706 23.226 30.983 1.00 25.78 10 ALA C O 1
ATOM 3813 N N . VAL C 1 34 ? 53.038 21.858 32.634 1.00 25.83 11 VAL C N 1
ATOM 3814 C CA . VAL C 1 34 ? 51.759 21.546 32.013 1.00 25.38 11 VAL C CA 1
ATOM 3815 C C . VAL C 1 34 ? 50.624 22.051 32.884 1.00 24.96 11 VAL C C 1
ATOM 3816 O O . VAL C 1 34 ? 50.636 21.866 34.102 1.00 25.10 11 VAL C O 1
ATOM 3820 N N . ALA C 1 35 ? 49.658 22.709 32.253 1.00 24.12 12 ALA C N 1
ATOM 3821 C CA . ALA C 1 35 ? 48.407 23.064 32.901 1.00 24.14 12 ALA C CA 1
ATOM 3822 C C . ALA C 1 35 ? 47.267 22.410 32.142 1.00 24.04 12 ALA C C 1
ATOM 3823 O O . ALA C 1 35 ? 47.349 22.225 30.919 1.00 23.09 12 ALA C O 1
ATOM 3825 N N . ARG C 1 36 ? 46.209 22.069 32.871 1.00 24.18 13 ARG C N 1
ATOM 3826 C CA . ARG C 1 36 ? 45.030 21.455 32.288 1.00 25.01 13 ARG C CA 1
ATOM 3827 C C . ARG C 1 36 ? 43.783 22.255 32.623 1.00 24.57 13 ARG C C 1
ATOM 3828 O O . ARG C 1 36 ? 43.474 22.481 33.798 1.00 23.97 13 ARG C O 1
ATOM 3836 N N . LEU C 1 37 ? 43.084 22.690 31.578 1.00 23.53 14 LEU C N 1
ATOM 3837 C CA . LEU C 1 37 ? 41.787 23.324 31.712 1.00 23.94 14 LEU C CA 1
ATOM 3838 C C . LEU C 1 37 ? 40.739 22.225 31.584 1.00 23.99 14 LEU C C 1
ATOM 3839 O O . LEU C 1 37 ? 40.496 21.708 30.487 1.00 23.05 14 LEU C O 1
ATOM 3844 N N . LEU C 1 38 ? 40.134 21.866 32.714 1.00 24.09 15 LEU C N 1
ATOM 3845 C CA . LEU C 1 38 ? 39.255 20.700 32.806 1.00 24.43 15 LEU C CA 1
ATOM 3846 C C . LEU C 1 38 ? 37.773 21.073 32.792 1.00 24.51 15 LEU C C 1
ATOM 3847 O O . LEU C 1 38 ? 37.321 21.890 33.599 1.00 24.09 15 LEU C O 1
ATOM 3852 N N . ILE C 1 39 ? 37.021 20.454 31.887 1.00 24.22 16 ILE C N 1
ATOM 3853 C CA . ILE C 1 39 ? 35.575 20.634 31.824 1.00 25.06 16 ILE C CA 1
ATOM 3854 C C . ILE C 1 39 ? 34.957 19.500 32.634 1.00 26.14 16 ILE C C 1
ATOM 3855 O O . ILE C 1 39 ? 35.148 18.325 32.309 1.00 25.79 16 ILE C O 1
ATOM 3860 N N . ASP C 1 40 ? 34.213 19.858 33.681 1.00 27.25 17 ASP C N 1
ATOM 3861 C CA . ASP C 1 40 ? 33.789 18.900 34.703 1.00 28.49 17 ASP C CA 1
ATOM 3862 C C . ASP C 1 40 ? 32.297 19.048 35.011 1.00 28.15 17 ASP C C 1
ATOM 3863 O O . ASP C 1 40 ? 31.913 19.501 36.091 1.00 28.15 17 ASP C O 1
ATOM 3868 N N . ARG C 1 41 ? 31.465 18.661 34.048 1.00 27.31 18 ARG C N 1
ATOM 3869 C CA . ARG C 1 41 ? 30.009 18.724 34.192 1.00 27.10 18 ARG C CA 1
ATOM 3870 C C . ARG C 1 41 ? 29.372 17.524 33.488 1.00 27.23 18 ARG C C 1
ATOM 3871 O O . ARG C 1 41 ? 28.557 17.671 32.569 1.00 26.03 18 ARG C O 1
ATOM 3879 N N . ALA C 1 42 ? 29.758 16.333 33.940 1.00 28.21 19 ALA C N 1
ATOM 3880 C CA . ALA C 1 42 ? 29.376 15.076 33.288 1.00 28.90 19 ALA C CA 1
ATOM 3881 C C . ALA C 1 42 ? 27.864 14.868 33.198 1.00 29.91 19 ALA C C 1
ATOM 3882 O O . ALA C 1 42 ? 27.379 14.318 32.208 1.00 29.61 19 ALA C O 1
ATOM 3884 N N . ASP C 1 43 ? 27.117 15.327 34.204 1.00 31.28 20 ASP C N 1
ATOM 3885 C CA . ASP C 1 43 ? 25.653 15.161 34.207 1.00 32.76 20 ASP C CA 1
ATOM 3886 C C . ASP C 1 43 ? 24.900 15.973 33.130 1.00 32.06 20 ASP C C 1
ATOM 3887 O O . ASP C 1 43 ? 23.711 15.747 32.911 1.00 32.01 20 ASP C O 1
ATOM 3892 N N . ARG C 1 44 ? 25.580 16.912 32.470 1.00 30.82 21 ARG C N 1
ATOM 3893 C CA . ARG C 1 44 ? 25.016 17.607 31.307 1.00 30.13 21 ARG C CA 1
ATOM 3894 C C . ARG C 1 44 ? 25.915 17.431 30.075 1.00 27.93 21 ARG C C 1
ATOM 3895 O O . ARG C 1 44 ? 25.894 18.252 29.156 1.00 26.34 21 ARG C O 1
ATOM 3903 N N . ARG C 1 45 ? 26.690 16.348 30.063 1.00 27.09 22 ARG C N 1
ATOM 3904 C CA . ARG C 1 45 ? 27.611 16.032 28.966 1.00 26.82 22 ARG C CA 1
ATOM 3905 C C . ARG C 1 45 ? 28.531 17.213 28.638 1.00 25.15 22 ARG C C 1
ATOM 3906 O O . ARG C 1 45 ? 28.818 17.507 27.474 1.00 23.42 22 ARG C O 1
ATOM 3914 N N . ASN C 1 46 ? 28.995 17.866 29.702 1.00 23.71 23 ASN C N 1
ATOM 3915 C CA . ASN C 1 46 ? 29.912 19.002 29.631 1.00 23.06 23 ASN C CA 1
ATOM 3916 C C . ASN C 1 46 ? 29.388 20.205 28.850 1.00 22.25 23 ASN C C 1
ATOM 3917 O O . ASN C 1 46 ? 30.173 20.990 28.324 1.00 21.77 23 ASN C O 1
ATOM 3922 N N . ALA C 1 47 ? 28.066 20.363 28.806 1.00 21.74 24 ALA C N 1
ATOM 3923 C CA . ALA C 1 47 ? 27.461 21.532 28.177 1.00 21.76 24 ALA C CA 1
ATOM 3924 C C . ALA C 1 47 ? 27.826 22.804 28.945 1.00 21.84 24 ALA C C 1
ATOM 3925 O O . ALA C 1 47 ? 27.902 22.803 30.181 1.00 21.84 24 ALA C O 1
ATOM 3927 N N . PHE C 1 48 ? 28.054 23.880 28.204 1.00 22.15 25 PHE C N 1
ATOM 3928 C CA . PHE C 1 48 ? 28.466 25.156 28.782 1.00 22.62 25 PHE C CA 1
ATOM 3929 C C . PHE C 1 48 ? 27.275 26.043 29.105 1.00 22.81 25 PHE C C 1
ATOM 3930 O O . PHE C 1 48 ? 26.358 26.192 28.293 1.00 23.40 25 PHE C O 1
ATOM 3938 N N . SER C 1 49 ? 27.307 26.623 30.300 1.00 23.16 26 SER C N 1
ATOM 3939 C CA . SER C 1 49 ? 26.367 27.652 30.722 1.00 23.14 26 SER C CA 1
ATOM 3940 C C . SER C 1 49 ? 27.086 28.996 30.660 1.00 22.41 26 SER C C 1
ATOM 3941 O O . SER C 1 49 ? 28.296 29.044 30.461 1.00 21.87 26 SER C O 1
ATOM 3944 N N . LEU C 1 50 ? 26.347 30.082 30.852 1.00 22.40 27 LEU C N 1
ATOM 3945 C CA . LEU C 1 50 ? 26.923 31.426 30.755 1.00 22.66 27 LEU C CA 1
ATOM 3946 C C . LEU C 1 50 ? 28.013 31.659 31.803 1.00 23.14 27 LEU C C 1
ATOM 3947 O O . LEU C 1 50 ? 29.025 32.289 31.511 1.00 22.09 27 LEU C O 1
ATOM 3952 N N . ASP C 1 51 ? 27.812 31.150 33.017 1.00 24.40 28 ASP C N 1
ATOM 3953 C CA . ASP C 1 51 ? 28.829 31.289 34.060 1.00 25.86 28 ASP C CA 1
ATOM 3954 C C . ASP C 1 51 ? 30.149 30.581 33.710 1.00 24.18 28 ASP C C 1
ATOM 3955 O O . ASP C 1 51 ? 31.216 31.037 34.112 1.00 23.19 28 ASP C O 1
ATOM 3968 N N . TRP C 1 53 ? 31.300 30.195 30.554 1.00 20.64 30 TRP C N 1
ATOM 3969 C CA . TRP C 1 53 ? 31.912 31.077 29.558 1.00 20.49 30 TRP C CA 1
ATOM 3970 C C . TRP C 1 53 ? 32.595 32.272 30.222 1.00 20.35 30 TRP C C 1
ATOM 3971 O O . TRP C 1 53 ? 33.654 32.698 29.784 1.00 19.67 30 TRP C O 1
ATOM 3982 N N . GLN C 1 54 ? 31.976 32.807 31.273 1.00 20.79 31 GLN C N 1
ATOM 3983 C CA . GLN C 1 54 ? 32.568 33.901 32.051 1.00 21.18 31 GLN C CA 1
ATOM 3984 C C . GLN C 1 54 ? 33.846 33.444 32.756 1.00 21.75 31 GLN C C 1
ATOM 3985 O O . GLN C 1 54 ? 34.838 34.169 32.802 1.00 22.15 31 GLN C O 1
ATOM 3991 N N . ARG C 1 55 ? 33.804 32.236 33.305 1.00 21.99 32 ARG C N 1
ATOM 3992 C CA . ARG C 1 55 ? 34.920 31.671 34.052 1.00 23.12 32 ARG C CA 1
ATOM 3993 C C . ARG C 1 55 ? 36.150 31.375 33.181 1.00 22.50 32 ARG C C 1
ATOM 3994 O O . ARG C 1 55 ? 37.282 31.465 33.656 1.00 22.61 32 ARG C O 1
ATOM 4002 N N . LEU C 1 56 ? 35.935 31.021 31.915 1.00 21.95 33 LEU C N 1
ATOM 4003 C CA . LEU C 1 56 ? 37.026 30.530 31.062 1.00 22.08 33 LEU C CA 1
ATOM 4004 C C . LEU C 1 56 ? 38.202 31.523 30.927 1.00 21.83 33 LEU C C 1
ATOM 4005 O O . LEU C 1 56 ? 39.346 31.149 31.187 1.00 21.53 33 LEU C O 1
ATOM 4010 N N . PRO C 1 57 ? 37.934 32.789 30.548 1.00 21.91 34 PRO C N 1
ATOM 4011 C CA . PRO C 1 57 ? 39.060 33.732 30.451 1.00 22.06 34 PRO C CA 1
ATOM 4012 C C . PRO C 1 57 ? 39.733 34.056 31.790 1.00 22.09 34 PRO C C 1
ATOM 4013 O O . PRO C 1 57 ? 40.920 34.382 31.811 1.00 21.19 34 PRO C O 1
ATOM 4017 N N . GLU C 1 58 ? 38.996 33.946 32.892 1.00 22.49 35 GLU C N 1
ATOM 4018 C CA . GLU C 1 58 ? 39.592 34.099 34.218 1.00 23.18 35 GLU C CA 1
ATOM 4019 C C . GLU C 1 58 ? 40.643 33.010 34.460 1.00 22.14 35 GLU C C 1
ATOM 4020 O O . GLU C 1 58 ? 41.723 33.281 34.983 1.00 21.70 35 GLU C O 1
ATOM 4026 N N . LEU C 1 59 ? 40.334 31.781 34.063 1.00 21.47 36 LEU C N 1
ATOM 4027 C CA . LEU C 1 59 ? 41.281 30.674 34.228 1.00 21.29 36 LEU C CA 1
ATOM 4028 C C . LEU C 1 59 ? 42.478 30.796 33.288 1.00 21.06 36 LEU C C 1
ATOM 4029 O O . LEU C 1 59 ? 43.599 30.461 33.672 1.00 20.64 36 LEU C O 1
ATOM 4034 N N . LEU C 1 60 ? 42.245 31.289 32.073 1.00 20.83 37 LEU C N 1
ATOM 4035 C CA . LEU C 1 60 ? 43.342 31.562 31.144 1.00 21.22 37 LEU C CA 1
ATOM 4036 C C . LEU C 1 60 ? 44.325 32.582 31.721 1.00 21.87 37 LEU C C 1
ATOM 4037 O O . LEU C 1 60 ? 45.538 32.393 31.622 1.00 21.25 37 LEU C O 1
ATOM 4042 N N . ALA C 1 61 ? 43.800 33.641 32.340 1.00 22.86 38 ALA C N 1
ATOM 4043 C CA . ALA C 1 61 ? 44.650 34.669 32.950 1.00 24.24 38 ALA C CA 1
ATOM 4044 C C . ALA C 1 61 ? 45.527 34.074 34.048 1.00 24.92 38 ALA C C 1
ATOM 4045 O O . ALA C 1 61 ? 46.712 34.387 34.142 1.00 24.76 38 ALA C O 1
ATOM 4047 N N . GLU C 1 62 ? 44.945 33.202 34.865 1.00 26.11 39 GLU C N 1
ATOM 4048 C CA . GLU C 1 62 ? 45.697 32.520 35.910 1.00 27.59 39 GLU C CA 1
ATOM 4049 C C . GLU C 1 62 ? 46.816 31.670 35.311 1.00 27.12 39 GLU C C 1
ATOM 4050 O O . GLU C 1 62 ? 47.962 31.753 35.750 1.00 27.15 39 GLU C O 1
ATOM 4056 N N . ALA C 1 63 ? 46.478 30.858 34.310 1.00 25.50 40 ALA C N 1
ATOM 4057 C CA . ALA C 1 63 ? 47.459 30.002 33.643 1.00 25.19 40 ALA C CA 1
ATOM 4058 C C . ALA C 1 63 ? 48.573 30.824 33.003 1.00 24.87 40 ALA C C 1
ATOM 4059 O O . ALA C 1 63 ? 49.754 30.496 33.139 1.00 24.52 40 ALA C O 1
ATOM 4061 N N . SER C 1 64 ? 48.190 31.897 32.319 1.00 24.87 41 SER C N 1
ATOM 4062 C CA . SER C 1 64 ? 49.148 32.746 31.601 1.00 25.03 41 SER C CA 1
ATOM 4063 C C . SER C 1 64 ? 50.141 33.453 32.526 1.00 26.02 41 SER C C 1
ATOM 4064 O O . SER C 1 64 ? 51.270 33.729 32.126 1.00 25.29 41 SER C O 1
ATOM 4067 N N . GLY C 1 65 ? 49.718 33.745 33.758 1.00 27.54 42 GLY C N 1
ATOM 4068 C CA . GLY C 1 65 ? 50.577 34.406 34.738 1.00 28.56 42 GLY C CA 1
ATOM 4069 C C . GLY C 1 65 ? 51.706 33.533 35.275 1.00 29.96 42 GLY C C 1
ATOM 4070 O O . GLY C 1 65 ? 52.609 34.038 35.943 1.00 30.04 42 GLY C O 1
ATOM 4071 N N . ASP C 1 66 ? 51.653 32.230 34.992 1.00 31.05 43 ASP C N 1
ATOM 4072 C CA . ASP C 1 66 ? 52.658 31.271 35.452 1.00 32.78 43 ASP C CA 1
ATOM 4073 C C . ASP C 1 66 ? 53.842 31.196 34.487 1.00 33.22 43 ASP C C 1
ATOM 4074 O O . ASP C 1 66 ? 53.711 30.700 33.366 1.00 32.46 43 ASP C O 1
ATOM 4079 N N . ASP C 1 67 ? 54.999 31.670 34.942 1.00 33.66 44 ASP C N 1
ATOM 4080 C CA . ASP C 1 67 ? 56.220 31.685 34.132 1.00 34.05 44 ASP C CA 1
ATOM 4081 C C . ASP C 1 67 ? 56.754 30.283 33.805 1.00 31.48 44 ASP C C 1
ATOM 4082 O O . ASP C 1 67 ? 57.461 30.104 32.818 1.00 30.96 44 ASP C O 1
ATOM 4087 N N . ALA C 1 68 ? 56.423 29.295 34.632 1.00 29.44 45 ALA C N 1
ATOM 4088 C CA . ALA C 1 68 ? 56.899 27.926 34.422 1.00 28.00 45 ALA C CA 1
ATOM 4089 C C . ALA C 1 68 ? 56.105 27.163 33.356 1.00 26.79 45 ALA C C 1
ATOM 4090 O O . ALA C 1 68 ? 56.542 26.107 32.896 1.00 26.12 45 ALA C O 1
ATOM 4092 N N . LEU C 1 69 ? 54.941 27.682 32.974 1.00 25.66 46 LEU C N 1
ATOM 4093 C CA . LEU C 1 69 ? 54.068 26.983 32.036 1.00 25.14 46 LEU C CA 1
ATOM 4094 C C . LEU C 1 69 ? 54.696 26.860 30.640 1.00 23.43 46 LEU C C 1
ATOM 4095 O O . LEU C 1 69 ? 55.379 27.772 30.171 1.00 22.56 46 LEU C O 1
ATOM 4100 N N . ARG C 1 70 ? 54.474 25.714 30.004 1.00 22.56 47 ARG C N 1
ATOM 4101 C CA . ARG C 1 70 ? 54.910 25.476 28.622 1.00 21.90 47 ARG C CA 1
ATOM 4102 C C . ARG C 1 70 ? 53.776 25.065 27.675 1.00 21.05 47 ARG C C 1
ATOM 4103 O O . ARG C 1 70 ? 53.873 25.282 26.464 1.00 20.01 47 ARG C O 1
ATOM 4111 N N . VAL C 1 71 ? 52.717 24.464 28.212 1.00 20.60 48 VAL C N 1
ATOM 4112 C CA . VAL C 1 71 ? 51.614 23.990 27.387 1.00 20.16 48 VAL C CA 1
ATOM 4113 C C . VAL C 1 71 ? 50.328 23.926 28.204 1.00 20.15 48 VAL C C 1
ATOM 4114 O O . VAL C 1 71 ? 50.345 23.562 29.392 1.00 20.12 48 VAL C O 1
ATOM 4118 N N . LEU C 1 72 ? 49.222 24.307 27.564 1.00 19.23 49 LEU C N 1
ATOM 4119 C CA . LEU C 1 72 ? 47.894 24.202 28.153 1.00 19.48 49 LEU C CA 1
ATOM 4120 C C . LEU C 1 72 ? 47.084 23.122 27.437 1.00 19.10 49 LEU C C 1
ATOM 4121 O O . LEU C 1 72 ? 46.934 23.156 26.214 1.00 18.87 49 LEU C O 1
ATOM 4126 N N . VAL C 1 73 ? 46.552 22.179 28.207 1.00 18.79 50 VAL C N 1
ATOM 4127 C CA . VAL C 1 73 ? 45.708 21.120 27.672 1.00 18.87 50 VAL C CA 1
ATOM 4128 C C . VAL C 1 73 ? 44.258 21.395 28.052 1.00 18.67 50 VAL C C 1
ATOM 4129 O O . VAL C 1 73 ? 43.953 21.640 29.220 1.00 19.11 50 VAL C O 1
ATOM 4133 N N . VAL C 1 74 ? 43.368 21.348 27.069 1.00 18.44 51 VAL C N 1
ATOM 4134 C CA . VAL C 1 74 ? 41.934 21.497 27.306 1.00 18.94 51 VAL C CA 1
ATOM 4135 C C . VAL C 1 74 ? 41.282 20.140 27.093 1.00 19.27 51 VAL C C 1
ATOM 4136 O O . VAL C 1 74 ? 41.429 19.546 26.025 1.00 18.78 51 VAL C O 1
ATOM 4140 N N . LYS C 1 75 ? 40.559 19.658 28.098 1.00 19.94 52 LYS C N 1
ATOM 4141 C CA . LYS C 1 75 ? 40.003 18.302 28.064 1.00 20.58 52 LYS C CA 1
ATOM 4142 C C . LYS C 1 75 ? 38.862 18.129 29.057 1.00 20.59 52 LYS C C 1
ATOM 4143 O O . LYS C 1 75 ? 38.641 18.971 29.924 1.00 19.82 52 LYS C O 1
ATOM 4149 N N . SER C 1 76 ? 38.148 17.019 28.923 1.00 20.82 53 SER C N 1
ATOM 4150 C CA . SER C 1 76 ? 37.136 16.635 29.899 1.00 21.28 53 SER C CA 1
ATOM 4151 C C . SER C 1 76 ? 37.834 16.124 31.161 1.00 21.75 53 SER C C 1
ATOM 4152 O O . SER C 1 76 ? 38.869 15.459 31.084 1.00 21.41 53 SER C O 1
ATOM 4155 N N . ALA C 1 77 ? 37.274 16.447 32.319 1.00 22.58 54 ALA C N 1
ATOM 4156 C CA . ALA C 1 77 ? 37.797 15.934 33.584 1.00 23.98 54 ALA C CA 1
ATOM 4157 C C . ALA C 1 77 ? 37.554 14.435 33.721 1.00 25.31 54 ALA C C 1
ATOM 4158 O O . ALA C 1 77 ? 38.296 13.751 34.420 1.00 26.48 54 ALA C O 1
ATOM 4160 N N . ASN C 1 78 ? 36.525 13.932 33.038 1.00 26.45 55 ASN C N 1
ATOM 4161 C CA . ASN C 1 78 ? 36.033 12.569 33.234 1.00 27.93 55 ASN C CA 1
ATOM 4162 C C . ASN C 1 78 ? 35.977 11.750 31.945 1.00 28.00 55 ASN C C 1
ATOM 4163 O O . ASN C 1 78 ? 35.221 10.784 31.853 1.00 28.30 55 ASN C O 1
ATOM 4168 N N . GLY C 1 79 ? 36.776 12.130 30.951 1.00 27.41 56 GLY C N 1
ATOM 4169 C CA . GLY C 1 79 ? 36.679 11.530 29.624 1.00 27.50 56 GLY C CA 1
ATOM 4170 C C . GLY C 1 79 ? 35.292 11.732 29.039 1.00 27.00 56 GLY C C 1
ATOM 4171 O O . GLY C 1 79 ? 34.597 12.697 29.377 1.00 26.78 56 GLY C O 1
ATOM 4172 N N . GLY C 1 80 ? 34.880 10.814 28.171 1.00 26.68 57 GLY C N 1
ATOM 4173 C CA . GLY C 1 80 ? 33.580 10.907 27.516 1.00 26.10 57 GLY C CA 1
ATOM 4174 C C . GLY C 1 80 ? 33.449 12.185 26.706 1.00 25.15 57 GLY C C 1
ATOM 4175 O O . GLY C 1 80 ? 34.429 12.667 26.129 1.00 24.96 57 GLY C O 1
ATOM 4176 N N . ALA C 1 81 ? 32.241 12.743 26.682 1.00 24.54 58 ALA C N 1
ATOM 4177 C CA . ALA C 1 81 ? 31.960 13.953 25.918 1.00 24.22 58 ALA C CA 1
ATOM 4178 C C . ALA C 1 81 ? 32.924 15.077 26.286 1.00 23.72 58 ALA C C 1
ATOM 4179 O O . ALA C 1 81 ? 33.197 15.313 27.466 1.00 23.48 58 ALA C O 1
ATOM 4181 N N . PHE C 1 82 ? 33.447 15.749 25.263 1.00 22.97 59 PHE C N 1
ATOM 4182 C CA . PHE C 1 82 ? 34.283 16.931 25.443 1.00 22.94 59 PHE C CA 1
ATOM 4183 C C . PHE C 1 82 ? 33.379 18.084 25.849 1.00 23.46 59 PHE C C 1
ATOM 4184 O O . PHE C 1 82 ? 33.584 18.715 26.888 1.00 23.29 59 PHE C O 1
ATOM 4192 N N . CYS C 1 83 ? 32.370 18.334 25.021 1.00 24.17 60 CYS C N 1
ATOM 4193 C CA . CYS C 1 83 ? 31.375 19.368 25.276 1.00 25.42 60 CYS C CA 1
ATOM 4194 C C . CYS C 1 83 ? 30.212 19.203 24.300 1.00 26.08 60 CYS C C 1
ATOM 4195 O O . CYS C 1 83 ? 30.373 19.401 23.095 1.00 25.85 60 CYS C O 1
ATOM 4198 N N . ALA C 1 84 ? 29.043 18.846 24.827 1.00 27.37 61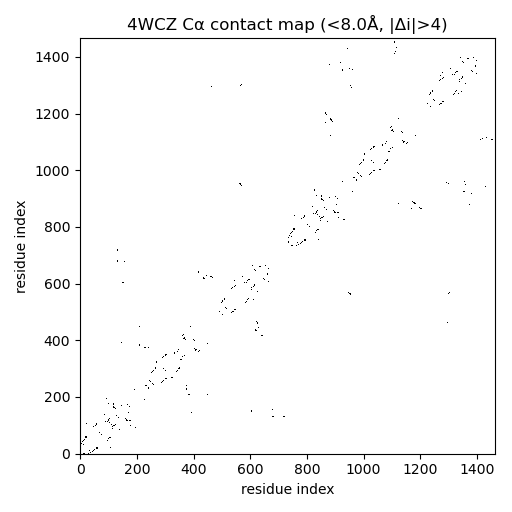 ALA C N 1
ATOM 4199 C CA . ALA C 1 84 ? 27.862 18.580 24.003 1.00 28.78 61 ALA C CA 1
ATOM 4200 C C . ALA C 1 84 ? 27.141 19.845 23.513 1.00 29.67 61 ALA C C 1
ATOM 4201 O O . ALA C 1 84 ? 26.072 19.748 22.914 1.00 31.59 61 ALA C O 1
ATOM 4203 N N . GLY C 1 85 ? 27.717 21.019 23.762 1.00 29.67 62 GLY C N 1
ATOM 4204 C CA . GLY C 1 85 ? 27.204 22.269 23.203 1.00 29.96 62 GLY C CA 1
ATOM 4205 C C . GLY C 1 85 ? 26.648 23.197 24.262 1.00 29.61 62 GLY C C 1
ATOM 4206 O O . GLY C 1 85 ? 27.175 23.276 25.372 1.00 28.76 62 GLY C O 1
ATOM 4207 N N . ALA C 1 86 ? 25.580 23.905 23.908 1.00 29.63 63 ALA C N 1
ATOM 4208 C CA . ALA C 1 86 ? 24.932 24.837 24.820 1.00 29.92 63 ALA C CA 1
ATOM 4209 C C . ALA C 1 86 ? 24.053 24.103 25.835 1.00 29.88 63 ALA C C 1
ATOM 4210 O O . ALA C 1 86 ? 23.383 23.128 25.502 1.00 29.30 63 ALA C O 1
ATOM 4212 N N . ASP C 1 87 ? 24.084 24.578 27.077 1.00 30.85 64 ASP C N 1
ATOM 4213 C CA . ASP C 1 87 ? 23.132 24.185 28.119 1.00 31.62 64 ASP C CA 1
ATOM 4214 C C . ASP C 1 87 ? 21.706 24.385 27.592 1.00 31.76 64 ASP C C 1
ATOM 4215 O O . ASP C 1 87 ? 21.254 25.519 27.447 1.00 30.40 64 ASP C O 1
ATOM 4220 N N . ILE C 1 88 ? 21.010 23.289 27.283 1.00 32.08 65 ILE C N 1
ATOM 4221 C CA . ILE C 1 88 ? 19.690 23.366 26.625 1.00 32.65 65 ILE C CA 1
ATOM 4222 C C . ILE C 1 88 ? 18.601 23.957 27.534 1.00 31.65 65 ILE C C 1
ATOM 4223 O O . ILE C 1 88 ? 17.736 24.698 27.065 1.00 31.03 65 ILE C O 1
ATOM 4228 N N . ALA C 1 89 ? 18.649 23.638 28.823 1.00 30.75 66 ALA C N 1
ATOM 4229 C CA . ALA C 1 89 ? 17.705 24.195 29.787 1.00 30.14 66 ALA C CA 1
ATOM 4230 C C . ALA C 1 89 ? 17.837 25.717 29.853 1.00 29.49 66 ALA C C 1
ATOM 4231 O O . ALA C 1 89 ? 16.837 26.437 29.882 1.00 29.01 66 ALA C O 1
ATOM 4233 N N . GLU C 1 90 ? 19.081 26.192 29.871 1.00 28.76 67 GLU C N 1
ATOM 4234 C CA . GLU C 1 90 ? 19.383 27.622 29.870 1.00 28.46 67 GLU C CA 1
ATOM 4235 C C . GLU C 1 90 ? 18.870 28.278 28.589 1.00 27.82 67 GLU C C 1
ATOM 4236 O O . GLU C 1 90 ? 18.236 29.336 28.636 1.00 26.78 67 GLU C O 1
ATOM 4242 N N . LEU C 1 91 ? 19.154 27.646 27.450 1.00 27.08 68 LEU C N 1
ATOM 4243 C CA . LEU C 1 91 ? 18.723 28.153 26.148 1.00 26.97 68 LEU C CA 1
ATOM 4244 C C . LEU C 1 91 ? 17.207 28.349 26.110 1.00 26.86 68 LEU C C 1
ATOM 4245 O O . LEU C 1 91 ? 16.724 29.418 25.738 1.00 25.99 68 LEU C O 1
ATOM 4250 N N . LEU C 1 92 ? 16.464 27.323 26.517 1.00 26.66 69 LEU C N 1
ATOM 4251 C CA . LEU C 1 92 ? 15.004 27.363 26.457 1.00 26.90 69 LEU C CA 1
ATOM 4252 C C . LEU C 1 92 ? 14.410 28.353 27.466 1.00 26.87 69 LEU C C 1
ATOM 4253 O O . LEU C 1 92 ? 13.488 29.100 27.135 1.00 25.98 69 LEU C O 1
ATOM 4258 N N . ALA C 1 93 ? 14.958 28.377 28.678 1.00 26.80 70 ALA C N 1
ATOM 4259 C CA . ALA C 1 93 ? 14.487 29.296 29.715 1.00 27.16 70 ALA C CA 1
ATOM 4260 C C . ALA C 1 93 ? 14.679 30.754 29.313 1.00 27.27 70 ALA C C 1
ATOM 4261 O O . ALA C 1 93 ? 13.888 31.611 29.699 1.00 26.51 70 ALA C O 1
ATOM 4263 N N . ASN C 1 94 ? 15.719 31.029 28.526 1.00 27.33 71 ASN C N 1
ATOM 4264 C CA . ASN C 1 94 ? 16.031 32.398 28.110 1.00 27.72 71 ASN C CA 1
ATOM 4265 C C . ASN C 1 94 ? 15.681 32.718 26.657 1.00 27.15 71 ASN C C 1
ATOM 4266 O O . ASN C 1 94 ? 16.145 33.721 26.111 1.00 27.34 71 ASN C O 1
ATOM 4271 N N . LYS C 1 95 ? 14.843 31.893 26.037 1.00 26.58 72 LYS C N 1
ATOM 4272 C CA . LYS C 1 95 ? 14.560 32.034 24.607 1.00 26.96 72 LYS C CA 1
ATOM 4273 C C . LYS C 1 95 ? 13.907 33.374 24.230 1.00 27.48 72 LYS C C 1
ATOM 4274 O O . LYS C 1 95 ? 14.041 33.813 23.096 1.00 26.57 72 LYS C O 1
ATOM 4280 N N . ASP C 1 96 ? 13.207 34.010 25.172 1.00 27.95 73 ASP C N 1
ATOM 4281 C CA . ASP C 1 96 ? 12.590 35.323 24.928 1.00 29.27 73 ASP C CA 1
ATOM 4282 C C . ASP C 1 96 ? 13.335 36.475 25.630 1.00 28.66 73 ASP C C 1
ATOM 4283 O O . ASP C 1 96 ? 12.797 37.579 25.755 1.00 28.98 73 ASP C O 1
ATOM 4288 N N . ASP C 1 97 ? 14.572 36.221 26.061 1.00 27.57 74 ASP C N 1
ATOM 4289 C CA . ASP C 1 97 ? 15.332 37.160 26.897 1.00 26.58 74 ASP C CA 1
ATOM 4290 C C . ASP C 1 97 ? 16.472 37.785 26.094 1.00 24.83 74 ASP C C 1
ATOM 4291 O O . ASP C 1 97 ? 17.576 37.238 26.028 1.00 23.53 74 ASP C O 1
ATOM 4296 N N . ALA C 1 98 ? 16.201 38.939 25.492 1.00 23.53 75 ALA C N 1
ATOM 4297 C CA . ALA C 1 98 ? 17.183 39.619 24.647 1.00 22.50 75 ALA C CA 1
ATOM 4298 C C . ALA C 1 98 ? 18.456 39.986 25.413 1.00 21.25 75 ALA C C 1
ATOM 4299 O O . ALA C 1 98 ? 19.543 39.928 24.858 1.00 21.10 75 ALA C O 1
ATOM 4301 N N . ALA C 1 99 ? 18.324 40.349 26.688 1.00 20.27 76 ALA C N 1
ATOM 4302 C CA . ALA C 1 99 ? 19.484 40.719 27.503 1.00 19.54 76 ALA C CA 1
ATOM 4303 C C . ALA C 1 99 ? 20.434 39.533 27.707 1.00 18.91 76 ALA C C 1
ATOM 4304 O O . ALA C 1 99 ? 21.655 39.678 27.609 1.00 17.96 76 ALA C O 1
ATOM 4306 N N . PHE C 1 100 ? 19.869 38.362 27.988 1.00 18.86 77 PHE C N 1
ATOM 4307 C CA . PHE C 1 100 ? 20.668 37.138 28.089 1.00 18.93 77 PHE C CA 1
ATOM 4308 C C . PHE C 1 100 ? 21.429 36.859 26.791 1.00 18.57 77 PHE C C 1
ATOM 4309 O O . PHE C 1 100 ? 22.618 36.557 26.816 1.00 17.93 77 PHE C O 1
ATOM 4317 N N . HIS C 1 101 ? 20.734 36.955 25.661 1.00 18.66 78 HIS C N 1
ATOM 4318 C CA . HIS C 1 101 ? 21.355 36.672 24.363 1.00 18.77 78 HIS C CA 1
ATOM 4319 C C . HIS C 1 101 ? 22.517 37.614 24.072 1.00 18.43 78 HIS C C 1
ATOM 4320 O O . HIS C 1 101 ? 23.540 37.187 23.559 1.00 18.79 78 HIS C O 1
ATOM 4327 N N . ALA C 1 102 ? 22.356 38.890 24.405 1.00 18.32 79 ALA C N 1
ATOM 4328 C CA . ALA C 1 102 ? 23.426 39.872 24.249 1.00 18.28 79 ALA C CA 1
ATOM 4329 C C . ALA C 1 102 ? 24.654 39.525 25.093 1.00 18.10 79 ALA C C 1
ATOM 4330 O O . ALA C 1 102 ? 25.778 39.526 24.586 1.00 17.73 79 ALA C O 1
ATOM 4332 N N . ALA C 1 103 ? 24.441 39.219 26.373 1.00 18.24 80 ALA C N 1
ATOM 4333 C CA . ALA C 1 103 ? 25.544 38.885 27.285 1.00 18.26 80 ALA C CA 1
ATOM 4334 C C . ALA C 1 103 ? 26.234 37.585 26.908 1.00 18.28 80 ALA C C 1
ATOM 4335 O O . ALA C 1 103 ? 27.456 37.476 26.990 1.00 17.96 80 ALA C O 1
ATOM 4337 N N . ASN C 1 104 ? 25.435 36.600 26.511 1.00 18.67 81 ASN C N 1
ATOM 4338 C CA . ASN C 1 104 ? 25.937 35.295 26.116 1.00 19.23 81 ASN C CA 1
ATOM 4339 C C . ASN C 1 104 ? 26.803 35.392 24.860 1.00 18.89 81 ASN C C 1
ATOM 4340 O O . ASN C 1 104 ? 27.873 34.783 24.784 1.00 18.73 81 ASN C O 1
ATOM 4345 N N . GLN C 1 105 ? 26.342 36.170 23.883 1.00 18.74 82 GLN C N 1
ATOM 4346 C CA . GLN C 1 105 ? 27.102 36.398 22.655 1.00 18.74 82 GLN C CA 1
ATOM 4347 C C . GLN C 1 105 ? 28.470 37.003 22.974 1.00 19.03 82 GLN C C 1
ATOM 4348 O O . GLN C 1 105 ? 29.491 36.522 22.493 1.00 18.47 82 GLN C O 1
ATOM 4354 N N . GLN C 1 106 ? 28.482 38.048 23.798 1.00 19.44 83 GLN C N 1
ATOM 4355 C CA . GLN C 1 106 ? 29.730 38.730 24.141 1.00 20.02 83 GLN C CA 1
ATOM 4356 C C . GLN C 1 106 ? 30.667 37.857 24.985 1.00 19.13 83 GLN C C 1
ATOM 4357 O O . GLN C 1 106 ? 31.879 37.853 24.767 1.00 18.81 83 GLN C O 1
ATOM 4363 N N . ALA C 1 107 ? 30.111 37.103 25.929 1.00 18.67 84 ALA C N 1
ATOM 4364 C CA . ALA C 1 107 ? 30.917 36.217 26.775 1.00 18.00 84 ALA C CA 1
ATOM 4365 C C . ALA C 1 107 ? 31.575 35.092 25.973 1.00 17.43 84 ALA C C 1
ATOM 4366 O O . ALA C 1 107 ? 32.755 34.802 26.162 1.00 16.89 84 ALA C O 1
ATOM 4368 N N . ILE C 1 108 ? 30.809 34.450 25.096 1.00 17.14 85 ILE C N 1
ATOM 4369 C CA . ILE C 1 108 ? 31.348 33.387 24.244 1.00 17.26 85 ILE C CA 1
ATOM 4370 C C . ILE C 1 108 ? 32.452 33.938 23.336 1.00 16.76 85 ILE C C 1
ATOM 4371 O O . ILE C 1 108 ? 33.530 33.357 23.240 1.00 16.25 85 ILE C O 1
ATOM 4376 N N . ASN C 1 109 ? 32.179 35.063 22.682 1.00 16.91 86 ASN C N 1
ATOM 4377 C CA . ASN C 1 109 ? 33.151 35.667 21.769 1.00 17.03 86 ASN C CA 1
ATOM 4378 C C . ASN C 1 109 ? 34.446 36.050 22.484 1.00 17.29 86 ASN C C 1
ATOM 4379 O O . ASN C 1 109 ? 35.533 35.901 21.925 1.00 16.39 86 ASN C O 1
ATOM 4384 N N . ARG C 1 110 ? 34.338 36.516 23.725 1.00 17.84 87 AR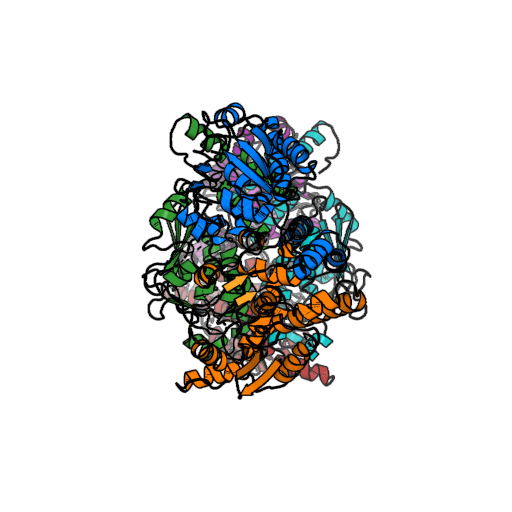G C N 1
ATOM 4385 C CA . ARG C 1 110 ? 35.538 36.842 24.500 1.00 18.95 87 ARG C CA 1
ATOM 4386 C C . ARG C 1 110 ? 36.353 35.587 24.810 1.00 18.48 87 ARG C C 1
ATOM 4387 O O . ARG C 1 110 ? 37.573 35.574 24.644 1.00 18.08 87 ARG C O 1
ATOM 4395 N N . ALA C 1 111 ? 35.674 34.539 25.260 1.00 18.34 88 ALA C N 1
ATOM 4396 C CA . ALA C 1 111 ? 36.340 33.285 25.618 1.00 18.52 88 ALA C CA 1
ATOM 4397 C C . ALA C 1 111 ? 37.070 32.667 24.421 1.00 18.72 88 ALA C C 1
ATOM 4398 O O . ALA C 1 111 ? 38.214 32.228 24.540 1.00 18.26 88 ALA C O 1
ATOM 4400 N N . GLN C 1 112 ? 36.396 32.647 23.276 1.00 19.22 89 GLN C N 1
ATOM 4401 C CA . GLN C 1 112 ? 36.962 32.120 22.030 1.00 19.89 89 GLN C CA 1
ATOM 4402 C C . GLN C 1 112 ? 38.180 32.905 21.557 1.00 19.08 89 GLN C C 1
ATOM 4403 O O . GLN C 1 112 ? 39.194 32.325 21.170 1.00 18.88 89 GLN C O 1
ATOM 4409 N N . TYR C 1 113 ? 38.045 34.223 21.561 1.00 18.83 90 TYR C N 1
ATOM 4410 C CA . TYR C 1 113 ? 39.107 35.131 21.150 1.00 19.44 90 TYR C CA 1
ATOM 4411 C C . TYR C 1 113 ? 40.349 34.929 22.013 1.00 19.28 90 TYR C C 1
ATOM 4412 O O . TYR C 1 113 ? 41.468 34.782 21.497 1.00 18.74 90 TYR C O 1
ATOM 4421 N N . GLU C 1 114 ? 40.142 34.894 23.325 1.00 19.37 91 GLU C N 1
ATOM 4422 C CA . GLU C 1 114 ? 41.244 34.754 24.269 1.00 20.27 91 GLU C CA 1
ATOM 4423 C C . GLU C 1 114 ? 41.899 33.374 24.217 1.00 18.85 91 GLU C C 1
ATOM 4424 O O . GLU C 1 114 ? 43.122 33.278 24.269 1.00 18.33 91 GLU C O 1
ATOM 4430 N N . LEU C 1 115 ? 41.103 32.312 24.097 1.00 17.85 92 LEU C N 1
ATOM 4431 C CA . LEU C 1 115 ? 41.670 30.966 24.011 1.00 17.52 92 LEU C CA 1
ATOM 4432 C C . LEU C 1 115 ? 42.531 30.833 22.755 1.00 17.30 92 LEU C C 1
ATOM 4433 O O . LEU C 1 115 ? 43.643 30.312 22.808 1.00 16.92 92 LEU C O 1
ATOM 4438 N N . ALA C 1 116 ? 42.021 31.331 21.634 1.00 17.07 93 ALA C N 1
ATOM 4439 C CA . ALA C 1 116 ? 42.733 31.249 20.356 1.00 17.28 93 ALA C CA 1
ATOM 4440 C C . ALA C 1 116 ? 44.067 31.998 20.353 1.00 17.65 93 ALA C C 1
ATOM 4441 O O . ALA C 1 116 ? 44.945 31.682 19.548 1.00 17.69 93 ALA C O 1
ATOM 4443 N N . ARG C 1 117 ? 44.207 32.984 21.243 1.00 17.76 94 ARG C N 1
ATOM 4444 C CA . ARG C 1 117 ? 45.411 33.810 21.329 1.00 18.36 94 ARG C CA 1
ATOM 4445 C C . ARG C 1 117 ? 46.203 33.620 22.628 1.00 18.35 94 ARG C C 1
ATOM 4446 O O . ARG C 1 117 ? 47.038 34.452 22.965 1.00 18.53 94 ARG C O 1
ATOM 4454 N N . PHE C 1 118 ? 45.946 32.526 23.348 1.00 18.06 95 PHE C N 1
ATOM 4455 C CA . PHE C 1 118 ? 46.743 32.166 24.523 1.00 17.95 95 PHE C CA 1
ATOM 4456 C C . PHE C 1 118 ? 48.225 32.146 24.131 1.00 17.72 95 PHE C C 1
ATOM 4457 O O . PHE C 1 118 ? 48.573 31.685 23.048 1.00 17.54 95 PHE C O 1
ATOM 4465 N N . ARG C 1 119 ? 49.098 32.672 24.988 1.00 17.88 96 ARG C N 1
ATOM 4466 C CA . ARG C 1 119 ? 50.495 32.901 24.586 1.00 18.14 96 ARG C CA 1
ATOM 4467 C C . ARG C 1 119 ? 51.291 31.620 24.278 1.00 17.94 96 ARG C C 1
ATOM 4468 O O . ARG C 1 119 ? 52.188 31.634 23.434 1.00 18.05 96 ARG C O 1
ATOM 4476 N N . LEU C 1 120 ? 50.949 30.523 24.945 1.00 17.53 97 LEU C N 1
ATOM 4477 C CA . LEU C 1 120 ? 51.667 29.263 24.802 1.00 17.58 97 LEU C CA 1
ATOM 4478 C C . LEU C 1 120 ? 50.878 28.254 23.968 1.00 17.22 97 LEU C C 1
ATOM 4479 O O . LEU C 1 120 ? 49.681 28.436 23.747 1.00 17.07 97 LEU C O 1
ATOM 4484 N N . PRO C 1 121 ? 51.544 27.175 23.516 1.00 17.36 98 PRO C N 1
ATOM 4485 C CA . PRO C 1 121 ? 50.850 26.077 22.844 1.00 17.26 98 PRO C CA 1
ATOM 4486 C C . PRO C 1 121 ? 49.652 25.537 23.629 1.00 17.30 98 PRO C C 1
ATOM 4487 O O . PRO C 1 121 ? 49.736 25.360 24.854 1.00 17.60 98 PRO C O 1
ATOM 4491 N N . THR C 1 122 ? 48.554 25.289 22.921 1.00 17.21 99 THR C N 1
ATOM 4492 C CA . THR C 1 122 ? 47.351 24.710 23.506 1.00 17.46 99 THR C CA 1
ATOM 4493 C C . THR C 1 122 ? 46.932 23.484 22.706 1.00 17.16 99 THR C C 1
ATOM 4494 O O . THR C 1 122 ? 47.019 23.471 21.472 1.00 17.13 99 THR C O 1
ATOM 4498 N N . VAL C 1 123 ? 46.470 22.467 23.420 1.00 17.03 100 VAL C N 1
ATOM 4499 C CA . VAL C 1 123 ? 46.066 21.198 22.827 1.00 17.71 100 VAL C CA 1
ATOM 4500 C C . VAL C 1 123 ? 44.694 20.828 23.360 1.00 17.88 100 VAL C C 1
ATOM 4501 O O . VAL C 1 123 ? 44.482 20.856 24.569 1.00 18.31 100 VAL C O 1
ATOM 4505 N N . ALA C 1 124 ? 43.770 20.494 22.462 1.00 18.03 101 ALA C N 1
ATOM 4506 C CA . ALA C 1 124 ? 42.468 19.956 22.846 1.00 18.28 101 ALA C CA 1
ATOM 4507 C C . ALA C 1 124 ? 42.501 18.434 22.726 1.00 19.02 101 ALA C C 1
ATOM 4508 O O . ALA C 1 124 ? 42.816 17.900 21.654 1.00 19.43 101 ALA C O 1
ATOM 4518 N N . VAL C 1 126 ? 40.200 15.446 22.682 1.00 19.49 103 VAL C N 1
ATOM 4519 C CA . VAL C 1 126 ? 38.775 15.180 22.482 1.00 19.87 103 VAL C CA 1
ATOM 4520 C C . VAL C 1 126 ? 38.499 13.679 22.508 1.00 20.93 103 VAL C C 1
ATOM 4521 O O . VAL C 1 126 ? 38.993 12.951 21.651 1.00 20.15 103 VAL C O 1
ATOM 4525 N N . GLU C 1 127 ? 37.687 13.237 23.473 1.00 21.57 104 GLU C N 1
ATOM 4526 C CA . GLU C 1 127 ? 37.421 11.810 23.694 1.00 22.91 104 GLU C CA 1
ATOM 4527 C C . GLU C 1 127 ? 35.965 11.415 23.459 1.00 22.94 104 GLU C C 1
ATOM 4528 O O . GLU C 1 127 ? 35.580 10.274 23.705 1.00 23.98 104 GLU C O 1
ATOM 4534 N N . GLY C 1 128 ? 35.153 12.347 22.985 1.00 22.44 105 GLY C N 1
ATOM 4535 C CA . GLY C 1 128 ? 33.735 12.084 22.780 1.00 22.33 105 GLY C CA 1
ATOM 4536 C C . GLY C 1 128 ? 33.121 13.222 22.004 1.00 22.56 105 GLY C C 1
ATOM 4537 O O . GLY C 1 128 ? 33.816 13.903 21.246 1.00 22.17 105 GLY C O 1
ATOM 4538 N N . ASP C 1 129 ? 31.824 13.444 22.206 1.00 22.85 106 ASP C N 1
ATOM 4539 C CA . ASP C 1 129 ? 31.107 14.456 21.451 1.00 23.58 106 ASP C CA 1
ATOM 4540 C C . ASP C 1 129 ? 31.647 15.858 21.712 1.00 23.11 106 ASP C C 1
ATOM 4541 O O . ASP C 1 129 ? 31.880 16.263 22.853 1.00 22.90 106 ASP C O 1
ATOM 4546 N N . CYS C 1 130 ? 31.844 16.576 20.616 1.00 22.83 107 CYS C N 1
ATOM 4547 C CA . CYS C 1 130 ? 32.356 17.929 20.627 1.00 23.47 107 CYS C CA 1
ATOM 4548 C C . CYS C 1 130 ? 31.451 18.726 19.694 1.00 23.69 107 CYS C C 1
ATOM 4549 O O . CYS C 1 130 ? 31.641 18.706 18.482 1.00 22.29 107 CYS C O 1
ATOM 4552 N N . ILE C 1 131 ? 30.447 19.392 20.264 1.00 24.87 108 ILE C N 1
ATOM 4553 C CA . ILE C 1 131 ? 29.339 19.965 19.493 1.00 26.88 108 ILE C CA 1
ATOM 4554 C C . ILE C 1 131 ? 29.210 21.469 19.717 1.00 27.90 108 ILE C C 1
ATOM 4555 O O . ILE C 1 131 ? 29.339 21.943 20.848 1.00 28.24 108 ILE C O 1
ATOM 4560 N N . GLY C 1 132 ? 28.948 22.202 18.634 1.00 28.23 109 GLY C N 1
ATOM 4561 C CA . GLY C 1 132 ? 28.579 23.619 18.691 1.00 28.90 109 GLY C CA 1
ATOM 4562 C C . GLY C 1 132 ? 29.631 24.514 19.319 1.00 29.73 109 GLY C C 1
ATOM 4563 O O . GLY C 1 132 ? 30.730 24.666 18.778 1.00 29.94 109 GLY C O 1
ATOM 4564 N N . GLY C 1 133 ? 29.287 25.119 20.456 1.00 29.75 110 GLY C N 1
ATOM 4565 C CA . GLY C 1 133 ? 30.245 25.894 21.249 1.00 28.80 110 GLY C CA 1
ATOM 4566 C C . GLY C 1 133 ? 31.406 25.042 21.736 1.00 28.00 110 GLY C C 1
ATOM 4567 O O . GLY C 1 133 ? 32.517 25.538 21.920 1.00 27.95 110 GLY C O 1
ATOM 4568 N N . GLY C 1 134 ? 31.150 23.756 21.950 1.00 27.46 111 GLY C N 1
ATOM 4569 C CA . GLY C 1 134 ? 32.207 22.809 22.296 1.00 27.02 111 GLY C CA 1
ATOM 4570 C C . GLY C 1 134 ? 33.209 22.646 21.172 1.00 26.77 111 GLY C C 1
ATOM 4571 O O . GLY C 1 134 ? 34.414 22.535 21.406 1.00 25.70 111 GLY C O 1
ATOM 4572 N N . CYS C 1 135 ? 32.700 22.640 19.942 1.00 27.00 112 CYS C N 1
ATOM 4573 C CA . CYS C 1 135 ? 33.545 22.593 18.763 1.00 28.15 112 CYS C CA 1
ATOM 4574 C C . CYS C 1 135 ? 34.325 23.896 18.646 1.00 26.24 112 CYS C C 1
ATOM 4575 O O . CYS C 1 135 ? 35.493 23.887 18.266 1.00 25.76 112 CYS C O 1
ATOM 4578 N N . GLY C 1 136 ? 33.677 25.007 18.995 1.00 24.43 113 GLY C N 1
ATOM 4579 C CA . GLY C 1 136 ? 34.333 26.307 19.056 1.00 23.19 113 GLY C CA 1
ATOM 4580 C C . GLY C 1 136 ? 35.564 26.292 19.945 1.00 22.22 113 GLY C C 1
ATOM 4581 O O . GLY C 1 136 ? 36.626 26.782 19.554 1.00 21.57 113 GLY C O 1
ATOM 4582 N N . ILE C 1 137 ? 35.425 25.729 21.142 1.00 21.28 114 ILE C N 1
ATOM 4583 C CA . ILE C 1 137 ? 36.545 25.631 22.075 1.00 20.55 114 ILE C CA 1
ATOM 4584 C C . ILE C 1 137 ? 37.698 24.838 21.459 1.00 19.63 114 ILE C C 1
ATOM 4585 O O . ILE C 1 137 ? 38.849 25.269 21.510 1.00 19.35 114 ILE C O 1
ATOM 4590 N N . ALA C 1 138 ? 37.381 23.693 20.864 1.00 19.32 115 ALA C N 1
ATOM 4591 C CA . ALA C 1 138 ? 38.392 22.825 20.248 1.00 18.51 115 ALA C CA 1
ATOM 4592 C C . ALA C 1 138 ? 39.099 23.522 19.086 1.00 18.25 115 ALA C C 1
ATOM 4593 O O . ALA C 1 138 ? 40.324 23.403 18.931 1.00 17.63 115 ALA C O 1
ATOM 4595 N N . LEU C 1 139 ? 38.321 24.254 18.290 1.00 17.91 116 LEU C N 1
ATOM 4596 C CA . LEU C 1 139 ? 38.837 25.033 17.161 1.00 18.15 116 LEU C CA 1
ATOM 4597 C C . LEU C 1 139 ? 39.758 26.175 17.585 1.00 17.81 116 LEU C C 1
ATOM 4598 O O . LEU C 1 139 ? 40.624 26.594 16.816 1.00 17.50 116 LEU C O 1
ATOM 4603 N N . ALA C 1 140 ? 39.549 26.692 18.792 1.00 17.65 117 ALA C N 1
ATOM 4604 C CA . ALA C 1 140 ? 40.355 27.800 19.311 1.00 17.95 117 ALA C CA 1
ATOM 4605 C C . ALA C 1 140 ? 41.708 27.337 19.848 1.00 18.73 117 ALA C C 1
ATOM 4606 O O . ALA C 1 140 ? 42.588 28.159 20.090 1.00 20.14 117 ALA C O 1
ATOM 4608 N N . CYS C 1 141 ? 41.887 26.029 20.028 1.00 18.73 118 CYS C N 1
ATOM 4609 C CA . CYS C 1 141 ? 43.195 25.485 20.392 1.00 19.09 118 CYS C CA 1
ATOM 4610 C C . CYS C 1 141 ? 44.121 25.392 19.177 1.00 19.18 118 CYS C C 1
ATOM 4611 O O . CYS C 1 141 ? 43.662 25.397 18.032 1.00 18.53 118 CYS C O 1
ATOM 4614 N N . ASP C 1 142 ? 45.424 25.310 19.435 1.00 19.67 119 ASP C N 1
ATOM 4615 C CA . ASP C 1 142 ? 46.415 25.244 18.359 1.00 20.81 119 ASP C CA 1
ATOM 4616 C C . ASP C 1 142 ? 46.363 23.929 17.602 1.00 20.77 119 ASP C C 1
ATOM 4617 O O . ASP C 1 142 ? 46.638 23.896 16.403 1.00 20.88 119 ASP C O 1
ATOM 4630 N N . ARG C 1 144 ? 44.445 19.662 17.862 1.00 19.12 121 ARG C N 1
ATOM 4631 C CA . ARG C 1 144 ? 43.448 18.771 18.431 1.00 18.98 121 ARG C CA 1
ATOM 4632 C C . ARG C 1 144 ? 43.893 17.321 18.257 1.00 18.75 121 ARG C C 1
ATOM 4633 O O . ARG C 1 144 ? 44.378 16.943 17.186 1.00 18.78 121 ARG C O 1
ATOM 4641 N N . ILE C 1 145 ? 43.730 16.523 19.308 1.00 18.66 122 ILE C N 1
ATOM 4642 C CA . ILE C 1 145 ? 43.881 15.066 19.226 1.00 18.99 122 ILE C CA 1
ATOM 4643 C C . ILE C 1 145 ? 42.507 14.451 19.431 1.00 19.01 122 ILE C C 1
ATOM 4644 O O . ILE C 1 145 ? 41.796 14.823 20.367 1.00 18.58 122 ILE C O 1
ATOM 4649 N N . ALA C 1 146 ? 42.139 13.500 18.577 1.00 18.67 123 ALA C N 1
ATOM 4650 C CA . ALA C 1 146 ? 40.859 12.810 18.706 1.00 18.54 123 ALA C CA 1
ATOM 4651 C C . ALA C 1 146 ? 41.056 11.333 19.054 1.00 18.88 123 ALA C C 1
ATOM 4652 O O . ALA C 1 146 ? 41.789 10.621 18.371 1.00 18.35 123 ALA C O 1
ATOM 4654 N N . ALA C 1 147 ? 40.404 10.895 20.127 1.00 18.89 124 ALA C N 1
ATOM 4655 C CA . ALA C 1 147 ? 40.310 9.475 20.471 1.00 19.81 124 ALA C CA 1
ATOM 4656 C C . ALA C 1 147 ? 39.230 8.822 19.601 1.00 20.21 124 ALA C C 1
ATOM 4657 O O . ALA C 1 147 ? 38.428 9.529 18.991 1.00 19.76 124 ALA C O 1
ATOM 4659 N N . PRO C 1 148 ? 39.211 7.474 19.526 1.00 21.14 125 PRO C N 1
ATOM 4660 C CA . PRO C 1 148 ? 38.287 6.771 18.624 1.00 21.35 125 PRO C CA 1
ATOM 4661 C C . PRO C 1 148 ? 36.794 7.134 18.730 1.00 21.17 125 PRO C C 1
ATOM 4662 O O . PRO C 1 148 ? 36.090 7.064 17.724 1.00 21.62 125 PRO C O 1
ATOM 4666 N N . ALA C 1 149 ? 36.322 7.523 19.913 1.00 20.66 126 ALA C N 1
ATOM 4667 C CA . ALA C 1 149 ? 34.900 7.849 20.114 1.00 20.60 126 ALA C CA 1
ATOM 4668 C C . ALA C 1 149 ? 34.554 9.328 19.879 1.00 20.03 126 ALA C C 1
ATOM 4669 O O . ALA C 1 149 ? 33.395 9.722 20.017 1.00 19.73 126 ALA C O 1
ATOM 4671 N N . ALA C 1 150 ? 35.551 10.145 19.549 1.00 19.31 127 ALA C N 1
ATOM 4672 C CA . ALA C 1 150 ? 35.320 11.567 19.289 1.00 19.22 127 ALA C CA 1
ATOM 4673 C C . ALA C 1 150 ? 34.369 11.773 18.109 1.00 18.89 127 ALA C C 1
ATOM 4674 O O . ALA C 1 150 ? 34.479 11.091 17.094 1.00 18.46 127 ALA C O 1
ATOM 4676 N N . ARG C 1 151 ? 33.426 12.693 18.264 1.00 19.02 128 ARG C N 1
ATOM 4677 C CA . ARG C 1 151 ? 32.542 13.109 17.174 1.00 19.84 128 ARG C CA 1
ATOM 4678 C C . ARG C 1 151 ? 32.435 14.624 17.189 1.00 19.28 128 ARG C C 1
ATOM 4679 O O . ARG C 1 151 ? 32.478 15.243 18.257 1.00 19.07 128 ARG C O 1
ATOM 4687 N N . PHE C 1 152 ? 32.282 15.214 16.006 1.00 18.99 129 PHE C N 1
ATOM 4688 C CA . PHE C 1 152 ? 32.271 16.669 15.857 1.00 18.73 129 PHE C CA 1
ATOM 4689 C C . PHE C 1 152 ? 31.060 17.137 15.068 1.00 19.25 129 PHE C C 1
ATOM 4690 O O . PHE C 1 152 ? 30.658 16.498 14.090 1.00 19.02 129 PHE C O 1
ATOM 4698 N N . GLY C 1 153 ? 30.487 18.263 15.490 1.00 19.47 130 GLY C N 1
ATOM 4699 C CA . GLY C 1 153 ? 29.349 18.850 14.786 1.00 19.89 130 GLY C CA 1
ATOM 4700 C C . GLY C 1 153 ? 29.148 20.309 15.140 1.00 20.14 130 GLY C C 1
ATOM 4701 O O . GLY C 1 153 ? 29.470 20.735 16.246 1.00 20.19 130 GLY C O 1
ATOM 4702 N N . ILE C 1 154 ? 28.631 21.077 14.188 1.00 20.55 131 ILE C N 1
ATOM 4703 C CA . ILE C 1 154 ? 28.279 22.475 14.412 1.00 21.45 131 ILE C CA 1
ATOM 4704 C C . ILE C 1 154 ? 26.825 22.607 13.980 1.00 21.55 131 ILE C C 1
ATOM 4705 O O . ILE C 1 154 ? 26.514 22.494 12.792 1.00 21.17 131 ILE C O 1
ATOM 4710 N N . THR C 1 155 ? 25.937 22.839 14.947 1.00 21.49 132 THR C N 1
ATOM 4711 C CA . THR C 1 155 ? 24.506 22.604 14.754 1.00 22.13 132 THR C CA 1
ATOM 4712 C C . THR C 1 155 ? 23.556 23.825 14.830 1.00 22.03 132 THR C C 1
ATOM 4713 O O . THR C 1 155 ? 22.358 23.640 15.033 1.00 21.96 132 THR C O 1
ATOM 4717 N N . PRO C 1 156 ? 24.060 25.065 14.643 1.00 21.79 133 PRO C N 1
ATOM 4718 C CA . PRO C 1 156 ? 23.115 26.196 14.748 1.00 21.37 133 PRO C CA 1
ATOM 4719 C C . PRO C 1 156 ? 21.957 26.193 13.727 1.00 21.06 133 PRO C C 1
ATOM 4720 O O . PRO C 1 156 ? 20.872 26.694 14.040 1.00 19.67 133 PRO C O 1
ATOM 4724 N N . ALA C 1 157 ? 22.172 25.618 12.540 1.00 20.72 134 ALA C N 1
ATOM 4725 C CA . ALA C 1 157 ? 21.129 25.570 11.513 1.00 21.53 134 ALA C CA 1
ATOM 4726 C C . ALA C 1 157 ? 19.915 24.723 11.910 1.00 22.67 134 ALA C C 1
ATOM 4727 O O . ALA C 1 157 ? 18.840 24.869 11.327 1.00 22.65 134 ALA C O 1
ATOM 4729 N N . LYS C 1 158 ? 20.084 23.849 12.901 1.00 23.86 135 LYS C N 1
ATOM 4730 C CA . LYS C 1 158 ? 18.968 23.072 13.439 1.00 25.52 135 LYS C CA 1
ATOM 4731 C C . LYS C 1 158 ? 18.036 23.871 14.362 1.00 24.81 135 LYS C C 1
ATOM 4732 O O . LYS C 1 158 ? 16.931 23.413 14.659 1.00 24.58 135 LYS C O 1
ATOM 4738 N N . LEU C 1 159 ? 18.472 25.054 14.802 1.00 24.04 136 LEU C N 1
ATOM 4739 C CA . LEU C 1 159 ? 17.643 25.943 15.628 1.00 23.78 136 LEU C CA 1
ATOM 4740 C C . LEU C 1 159 ? 17.424 27.343 15.045 1.00 22.44 136 LEU C C 1
ATOM 4741 O O . LEU C 1 159 ? 16.913 28.213 15.739 1.00 23.28 136 LEU C O 1
ATOM 4746 N N . GLY C 1 160 ? 17.802 27.577 13.791 1.00 20.57 137 GLY C N 1
ATOM 4747 C CA . GLY C 1 160 ? 17.634 28.898 13.189 1.00 19.92 137 GLY C CA 1
ATOM 4748 C C . GLY C 1 160 ? 18.637 29.931 13.670 1.00 19.21 137 GLY C C 1
ATOM 4749 O O . GLY C 1 160 ? 18.377 31.136 13.606 1.00 18.48 137 GLY C O 1
ATOM 4750 N N . LEU C 1 161 ? 19.794 29.462 14.134 1.00 19.07 138 LEU C N 1
ATOM 4751 C CA . LEU C 1 161 ? 20.849 30.342 14.612 1.00 19.65 138 LEU C CA 1
ATOM 4752 C C . LEU C 1 161 ? 22.006 30.450 13.613 1.00 19.92 138 LEU C C 1
ATOM 4753 O O . LEU C 1 161 ? 22.041 29.759 12.597 1.00 19.25 138 LEU C O 1
ATOM 4758 N N . VAL C 1 162 ? 22.934 31.348 13.918 1.00 20.66 139 VAL C N 1
ATOM 4759 C CA . VAL C 1 162 ? 24.125 31.599 13.108 1.00 21.72 139 VAL C CA 1
ATOM 4760 C C . VAL C 1 162 ? 25.332 31.192 13.949 1.00 21.77 139 VAL C C 1
ATOM 4761 O O . VAL C 1 162 ? 25.220 31.047 15.155 1.00 22.82 139 VAL C O 1
ATOM 4765 N N . TYR C 1 163 ? 26.479 30.993 13.312 1.00 21.94 140 TYR C N 1
ATOM 4766 C CA . TYR C 1 163 ? 27.730 30.724 14.009 1.00 21.52 140 TYR C CA 1
ATOM 4767 C C . TYR C 1 163 ? 28.587 32.003 13.950 1.00 20.46 140 TYR C C 1
ATOM 4768 O O . TYR C 1 163 ? 28.590 32.693 12.932 1.00 19.68 140 TYR C O 1
ATOM 4777 N N . PRO C 1 164 ? 29.315 32.331 15.031 1.00 19.70 141 PRO C N 1
ATOM 4778 C CA . PRO C 1 164 ? 30.066 33.597 15.014 1.00 19.33 141 PRO C CA 1
ATOM 4779 C C . PRO C 1 164 ? 31.124 33.640 13.911 1.00 18.85 141 PRO C C 1
ATOM 4780 O O . PRO C 1 164 ? 31.760 32.628 13.642 1.00 18.06 141 PRO C O 1
ATOM 4784 N N . LEU C 1 165 ? 31.323 34.801 13.290 1.00 18.59 142 LEU C N 1
ATOM 4785 C CA . LEU C 1 165 ? 32.252 34.893 12.161 1.00 18.41 142 LEU C CA 1
ATOM 4786 C C . LEU C 1 165 ? 33.679 34.507 12.559 1.00 17.95 142 LEU C C 1
ATOM 4787 O O . LEU C 1 165 ? 34.396 33.877 11.775 1.00 17.19 142 LEU C O 1
ATOM 4792 N N . HIS C 1 166 ? 34.076 34.872 13.777 1.00 17.35 143 HIS C N 1
ATOM 4793 C CA . HIS C 1 166 ? 35.378 34.491 14.327 1.00 17.49 143 HIS C CA 1
ATOM 4794 C C . HIS C 1 166 ? 35.576 32.977 14.257 1.00 17.13 143 HIS C C 1
ATOM 4795 O O . HIS C 1 166 ? 36.644 32.495 13.887 1.00 16.42 143 HIS C O 1
ATOM 4802 N N . ASP C 1 167 ? 34.533 32.238 14.607 1.00 17.14 144 ASP C N 1
ATOM 4803 C CA . ASP C 1 167 ? 34.604 30.783 14.659 1.00 17.76 144 ASP C CA 1
ATOM 4804 C C . ASP C 1 167 ? 34.439 30.149 13.278 1.00 16.60 144 ASP C C 1
ATOM 4805 O O . ASP C 1 167 ? 35.009 29.095 13.017 1.00 15.71 144 ASP C O 1
ATOM 4810 N N . VAL C 1 168 ? 33.672 30.794 12.398 1.00 15.99 145 VAL C N 1
ATOM 4811 C CA . VAL C 1 168 ? 33.630 30.401 10.984 1.00 15.69 145 VAL C CA 1
ATOM 4812 C C . VAL C 1 168 ? 35.039 30.448 10.407 1.00 15.60 145 VAL C C 1
ATOM 4813 O O . VAL C 1 168 ? 35.460 29.526 9.706 1.00 15.36 145 VAL C O 1
ATOM 4817 N N . LYS C 1 169 ? 35.778 31.506 10.722 1.00 15.83 146 LYS C N 1
ATOM 4818 C CA . LYS C 1 169 ? 37.143 31.635 10.242 1.00 16.45 146 LYS C CA 1
ATOM 4819 C C . LYS C 1 169 ? 38.068 30.538 10.786 1.00 16.04 146 LYS C C 1
ATOM 4820 O O . LYS C 1 169 ? 38.860 29.969 10.034 1.00 15.56 146 LYS C O 1
ATOM 4826 N N . LEU C 1 170 ? 37.986 30.261 12.082 1.00 15.76 147 LEU C N 1
ATOM 4827 C CA . LEU C 1 170 ? 38.777 29.180 12.678 1.00 15.93 147 LEU C CA 1
ATOM 4828 C C . LEU C 1 170 ? 38.530 27.877 11.925 1.00 15.95 147 LEU C C 1
ATOM 4829 O O . LEU C 1 170 ? 39.463 27.127 11.654 1.00 16.64 147 LEU C O 1
ATOM 4834 N N . LEU C 1 171 ? 37.272 27.622 11.579 1.00 15.52 148 LEU C N 1
ATOM 4835 C CA . LEU C 1 171 ? 36.907 26.395 10.885 1.00 15.65 148 LEU C CA 1
ATOM 4836 C C . LEU C 1 171 ? 37.435 26.382 9.442 1.00 16.04 148 LEU C C 1
ATOM 4837 O O . LEU C 1 171 ? 38.076 25.414 9.019 1.00 16.00 148 LEU C O 1
ATOM 4842 N N . VAL C 1 172 ? 37.186 27.462 8.704 1.00 16.46 149 VAL C N 1
ATOM 4843 C CA . VAL C 1 172 ? 37.635 27.563 7.313 1.00 17.21 149 VAL C CA 1
ATOM 4844 C C . VAL C 1 172 ? 39.165 27.458 7.214 1.00 18.24 149 VAL C C 1
ATOM 4845 O O . VAL C 1 172 ? 39.670 26.813 6.290 1.00 18.08 149 VAL C O 1
ATOM 4849 N N . ASP C 1 173 ? 39.888 28.054 8.171 1.00 18.92 150 ASP C N 1
ATOM 4850 C CA . ASP C 1 173 ? 41.360 27.946 8.242 1.00 19.88 150 ASP C CA 1
ATOM 4851 C C . ASP C 1 173 ? 41.844 26.486 8.225 1.00 18.97 150 ASP C C 1
ATOM 4852 O O . ASP C 1 173 ? 42.883 26.175 7.637 1.00 18.20 150 ASP C O 1
ATOM 4857 N N . LEU C 1 174 ? 41.108 25.607 8.901 1.00 17.92 151 LEU C N 1
ATOM 4858 C CA . LEU C 1 174 ? 41.489 24.198 9.012 1.00 17.58 151 LEU C CA 1
ATOM 4859 C C . LEU C 1 174 ? 40.992 23.330 7.865 1.00 17.10 151 LEU C C 1
ATOM 4860 O O . LEU C 1 174 ? 41.758 22.537 7.317 1.00 16.97 151 LEU C O 1
ATOM 4865 N N . VAL C 1 175 ? 39.715 23.458 7.513 1.00 16.35 152 VAL C N 1
ATOM 4866 C CA . VAL C 1 175 ? 39.085 22.484 6.610 1.00 16.30 152 VAL C CA 1
ATOM 4867 C C . VAL C 1 175 ? 38.671 23.035 5.251 1.00 16.16 152 VAL C C 1
ATOM 4868 O O . VAL C 1 175 ? 38.256 22.269 4.380 1.00 16.49 152 VAL C O 1
ATOM 4872 N N . GLY C 1 176 ? 38.782 24.349 5.067 1.00 15.82 153 GLY C N 1
ATOM 4873 C CA . GLY C 1 176 ? 38.384 24.988 3.815 1.00 15.73 153 GLY C CA 1
ATOM 4874 C C . GLY C 1 176 ? 36.883 25.212 3.770 1.00 15.44 153 GLY C C 1
ATOM 4875 O O . GLY C 1 176 ? 36.150 24.689 4.618 1.00 15.34 153 GLY C O 1
ATOM 4876 N N . PRO C 1 177 ? 36.415 25.979 2.774 1.00 15.41 154 PRO C N 1
ATOM 4877 C CA . PRO C 1 177 ? 35.022 26.416 2.735 1.00 15.54 154 PRO C CA 1
ATOM 4878 C C . PRO C 1 177 ? 34.024 25.331 2.345 1.00 16.01 154 PRO C C 1
ATOM 4879 O O . PRO C 1 177 ? 32.868 25.406 2.757 1.00 16.74 154 PRO C O 1
ATOM 4883 N N . GLY C 1 178 ? 34.444 24.335 1.565 1.00 16.16 155 GLY C N 1
ATOM 4884 C CA . GLY C 1 178 ? 33.542 23.245 1.178 1.00 16.10 155 GLY C CA 1
ATOM 4885 C C . GLY C 1 178 ? 33.104 22.411 2.370 1.00 16.05 155 GLY C C 1
ATOM 4886 O O . GLY C 1 178 ? 31.905 22.220 2.613 1.00 16.11 155 GLY C O 1
ATOM 4887 N N . GLN C 1 179 ? 34.086 21.922 3.120 1.00 16.01 156 GLN C N 1
ATOM 4888 C CA . GLN C 1 179 ? 33.822 21.149 4.328 1.00 16.07 156 GLN C CA 1
ATOM 4889 C C . GLN C 1 179 ? 33.181 22.009 5.414 1.00 16.10 156 GLN C C 1
ATOM 4890 O O . GLN C 1 179 ? 32.321 21.532 6.150 1.00 16.36 156 GLN C O 1
ATOM 4896 N N . ALA C 1 180 ? 33.585 23.274 5.515 1.00 15.88 157 ALA C N 1
ATOM 4897 C CA . ALA C 1 180 ? 32.983 24.173 6.494 1.00 15.99 157 ALA C CA 1
ATOM 4898 C C . ALA C 1 180 ? 31.486 24.297 6.237 1.00 16.34 157 ALA C C 1
ATOM 4899 O O . ALA C 1 180 ? 30.686 24.194 7.166 1.00 16.66 157 ALA C O 1
ATOM 4901 N N . ARG C 1 181 ? 31.111 24.488 4.975 1.00 16.94 158 ARG C N 1
ATOM 4902 C CA . ARG C 1 181 ? 29.699 24.597 4.602 1.00 17.81 158 ARG C CA 1
ATOM 4903 C C . ARG C 1 181 ? 28.948 23.261 4.732 1.00 18.10 158 ARG C C 1
ATOM 4904 O O . ARG C 1 181 ? 27.805 23.236 5.186 1.00 18.08 158 ARG C O 1
ATOM 4912 N N . ARG C 1 182 ? 29.587 22.157 4.358 1.00 18.25 159 ARG C N 1
ATOM 4913 C CA . ARG C 1 182 ? 29.004 20.828 4.578 1.00 18.86 159 ARG C CA 1
ATOM 4914 C C . ARG C 1 182 ? 28.571 20.657 6.033 1.00 18.59 159 ARG C C 1
ATOM 4915 O O . ARG C 1 182 ? 27.438 20.270 6.311 1.00 18.63 159 ARG C O 1
ATOM 4923 N N . LEU C 1 183 ? 29.478 20.959 6.957 1.00 18.50 160 LEU C N 1
ATOM 4924 C CA . LEU C 1 183 ? 29.209 20.783 8.385 1.00 18.68 160 LEU C CA 1
ATOM 4925 C C . LEU C 1 183 ? 28.166 21.766 8.919 1.00 18.85 160 LEU C C 1
ATOM 4926 O O . LEU C 1 183 ? 27.210 21.361 9.594 1.00 18.72 160 LEU C O 1
ATOM 4939 N N . PHE C 1 185 ? 25.998 23.838 7.253 1.00 19.90 162 PHE C N 1
ATOM 4940 C CA . PHE C 1 185 ? 24.670 23.826 6.612 1.00 20.54 162 PHE C CA 1
ATOM 4941 C C . PHE C 1 185 ? 23.809 22.643 7.083 1.00 21.27 162 PHE C C 1
ATOM 4942 O O . PHE C 1 185 ? 22.600 22.795 7.245 1.00 22.94 162 PHE C O 1
ATOM 4950 N N . THR C 1 186 ? 24.410 21.470 7.277 1.00 21.10 163 THR C N 1
ATOM 4951 C CA . THR C 1 186 ? 23.637 20.274 7.641 1.00 21.26 163 THR C CA 1
ATOM 4952 C C . THR C 1 186 ? 23.478 20.074 9.145 1.00 21.27 163 THR C C 1
ATOM 4953 O O . THR C 1 186 ? 22.501 19.478 9.589 1.00 21.83 163 THR C O 1
ATOM 4957 N N . GLY C 1 187 ? 24.445 20.541 9.927 1.00 20.94 164 GLY C N 1
ATOM 4958 C CA . GLY C 1 187 ? 24.460 20.255 11.359 1.00 21.19 164 GLY C CA 1
ATOM 4959 C C . GLY C 1 187 ? 24.722 18.790 11.669 1.00 21.34 164 GLY C C 1
ATOM 4960 O O . GLY C 1 187 ? 24.497 18.345 12.793 1.00 22.34 164 GLY C O 1
ATOM 4961 N N . GLY C 1 188 ? 25.222 18.042 10.690 1.00 20.94 165 GLY C N 1
ATOM 4962 C CA . GLY C 1 188 ? 25.458 16.610 10.854 1.00 21.52 165 GLY C CA 1
ATOM 4963 C C . GLY C 1 188 ? 26.792 16.340 11.521 1.00 21.42 165 GLY C C 1
ATOM 4964 O O . GLY C 1 188 ? 27.743 17.103 11.357 1.00 21.55 165 GLY C O 1
ATOM 4965 N N . LEU C 1 189 ? 26.868 15.246 12.270 1.00 21.64 166 LEU C N 1
ATOM 4966 C CA . LEU C 1 189 ? 28.095 14.882 12.968 1.00 21.82 166 LEU C CA 1
ATOM 4967 C C . LEU C 1 189 ? 29.042 14.106 12.064 1.00 21.09 166 LEU C C 1
ATOM 4968 O O . LEU C 1 189 ? 28.604 13.399 11.155 1.00 21.22 166 LEU C O 1
ATOM 4973 N N . ILE C 1 190 ? 30.341 14.250 12.315 1.00 19.72 167 ILE C N 1
ATOM 4974 C CA . ILE C 1 190 ? 31.347 13.404 11.683 1.00 19.70 167 ILE C CA 1
ATOM 4975 C C . ILE C 1 190 ? 32.152 12.703 12.772 1.00 19.59 167 ILE C C 1
ATOM 4976 O O . ILE C 1 190 ? 32.292 13.225 13.878 1.00 18.75 167 ILE C O 1
ATOM 4981 N N . ASP C 1 191 ? 32.665 11.518 12.458 1.00 20.33 168 ASP C N 1
ATOM 4982 C CA . ASP C 1 191 ? 33.444 10.745 13.428 1.00 20.96 168 ASP C CA 1
ATOM 4983 C C . ASP C 1 191 ? 34.929 11.128 13.407 1.00 20.24 168 ASP C C 1
ATOM 4984 O O . ASP C 1 191 ? 35.353 11.947 12.585 1.00 19.88 168 ASP C O 1
ATOM 4989 N N . ALA C 1 192 ? 35.704 10.538 14.315 1.00 19.66 169 ALA C N 1
ATOM 4990 C CA . ALA C 1 192 ? 37.120 10.878 14.488 1.00 19.56 169 ALA C CA 1
ATOM 4991 C C . ALA C 1 192 ? 37.933 10.724 13.209 1.00 19.35 169 ALA C C 1
ATOM 4992 O O . ALA C 1 192 ? 38.727 11.600 12.870 1.00 18.73 169 ALA C O 1
ATOM 4994 N N . ASN C 1 193 ? 37.748 9.608 12.509 1.00 19.53 170 ASN C N 1
ATOM 4995 C CA . ASN C 1 193 ? 38.486 9.364 11.267 1.00 19.83 170 ASN C CA 1
ATOM 4996 C C . ASN C 1 193 ? 38.193 10.391 10.164 1.00 19.15 170 ASN C C 1
ATOM 4997 O O . ASN C 1 193 ? 39.112 10.807 9.453 1.00 18.57 170 ASN C O 1
ATOM 5002 N N . GLU C 1 194 ? 36.935 10.807 10.024 1.00 18.67 171 GLU C N 1
ATOM 5003 C CA . GLU C 1 194 ? 36.589 11.812 9.012 1.00 18.75 171 GLU C CA 1
ATOM 5004 C C . GLU C 1 194 ? 37.134 13.194 9.420 1.00 17.74 171 GLU C C 1
ATOM 5005 O O . GLU C 1 194 ? 37.625 13.931 8.577 1.00 16.85 171 GLU C O 1
ATOM 5011 N N . ALA C 1 195 ? 37.060 13.525 10.709 1.00 17.07 172 ALA C N 1
ATOM 5012 C CA . ALA C 1 195 ? 37.659 14.759 11.234 1.00 16.61 172 ALA C CA 1
ATOM 5013 C C . ALA C 1 195 ? 39.159 14.814 10.948 1.00 16.88 172 ALA C C 1
ATOM 5014 O O . ALA C 1 195 ? 39.702 15.853 10.579 1.00 16.42 172 ALA C O 1
ATOM 5016 N N . HIS C 1 196 ? 39.825 13.682 11.139 1.00 17.44 173 HIS C N 1
ATOM 5017 C CA . HIS C 1 196 ? 41.246 13.559 10.846 1.00 18.01 173 HIS C CA 1
ATOM 5018 C C . HIS C 1 196 ? 41.515 13.723 9.343 1.00 18.16 173 HIS C C 1
ATOM 5019 O O . HIS C 1 196 ? 42.439 14.435 8.946 1.00 18.27 173 HIS C O 1
ATOM 5026 N N . ARG C 1 197 ? 40.691 13.082 8.520 1.00 18.30 174 ARG C N 1
ATOM 5027 C CA . ARG C 1 197 ? 40.838 13.138 7.057 1.00 18.72 174 ARG C CA 1
ATOM 5028 C C . ARG C 1 197 ? 40.680 14.555 6.483 1.00 18.29 174 ARG C C 1
ATOM 5029 O O . ARG C 1 197 ? 41.448 14.947 5.607 1.00 18.47 174 ARG C O 1
ATOM 5037 N N . ILE C 1 198 ? 39.679 15.300 6.956 1.00 17.52 175 ILE C N 1
ATOM 5038 C CA . ILE C 1 198 ? 39.406 16.654 6.439 1.00 17.53 175 ILE C CA 1
ATOM 5039 C C . ILE C 1 198 ? 40.250 17.764 7.090 1.00 17.40 175 ILE C C 1
ATOM 5040 O O . ILE C 1 198 ? 40.163 18.930 6.689 1.00 17.51 175 ILE C O 1
ATOM 5045 N N . GLY C 1 199 ? 41.054 17.407 8.089 1.00 17.24 176 GLY C N 1
ATOM 5046 C CA . GLY C 1 199 ? 41.958 18.348 8.741 1.00 17.30 176 GLY C CA 1
ATOM 5047 C C . GLY C 1 199 ? 41.371 19.098 9.925 1.00 17.28 176 GLY C C 1
ATOM 5048 O O . GLY C 1 199 ? 41.947 20.086 10.370 1.00 17.34 176 GLY C O 1
ATOM 5049 N N . LEU C 1 200 ? 40.232 18.644 10.445 1.00 17.43 177 LEU C N 1
ATOM 5050 C CA . LEU C 1 200 ? 39.638 19.257 11.628 1.00 17.79 177 LEU C CA 1
ATOM 5051 C C . LEU C 1 200 ? 40.454 18.922 12.878 1.00 18.01 177 LEU C C 1
ATOM 5052 O O . LEU C 1 200 ? 40.539 19.730 13.804 1.00 18.16 177 LEU C O 1
ATOM 5057 N N . VAL C 1 201 ? 41.040 17.727 12.905 1.00 18.26 178 VAL C N 1
ATOM 5058 C CA . VAL C 1 201 ? 41.968 17.337 13.970 1.00 18.66 178 VAL C CA 1
ATOM 5059 C C . VAL C 1 201 ? 43.286 16.912 13.341 1.00 19.03 178 VAL C C 1
ATOM 5060 O O . VAL C 1 201 ? 43.307 16.348 12.245 1.00 18.82 178 VAL C O 1
ATOM 5064 N N . GLU C 1 202 ? 44.377 17.174 14.050 1.00 19.45 179 GLU C N 1
ATOM 5065 C CA . GLU C 1 202 ? 45.717 16.956 13.516 1.00 20.16 179 GLU C CA 1
ATOM 5066 C C . GLU C 1 202 ? 46.224 15.540 13.789 1.00 19.99 179 GLU C C 1
ATOM 5067 O O . GLU C 1 202 ? 47.029 15.015 13.018 1.00 19.16 179 GLU C O 1
ATOM 5073 N N . LEU C 1 203 ? 45.762 14.942 14.887 1.00 19.99 180 LEU C N 1
ATOM 5074 C CA . LEU C 1 203 ? 46.267 13.654 15.362 1.00 20.77 180 LEU C CA 1
ATOM 5075 C C . LEU C 1 203 ? 45.135 12.765 15.869 1.00 21.11 180 LEU C C 1
ATOM 5076 O O . LEU C 1 203 ? 44.133 13.256 16.394 1.00 19.93 180 LEU C O 1
ATOM 5081 N N . LEU C 1 204 ? 45.310 11.456 15.702 1.00 21.77 181 LEU C N 1
ATOM 5082 C CA . LEU C 1 204 ? 44.466 10.452 16.353 1.00 23.04 181 LEU C CA 1
ATOM 5083 C C . LEU C 1 204 ? 45.267 9.796 17.471 1.00 24.20 181 LEU C C 1
ATOM 5084 O O . LEU C 1 204 ? 46.443 9.481 17.292 1.00 24.57 181 LEU C O 1
ATOM 5089 N N . GLY C 1 205 ? 44.628 9.574 18.613 1.00 24.94 182 GLY C N 1
ATOM 5090 C CA . GLY C 1 205 ? 45.304 8.977 19.760 1.00 25.88 182 GLY C CA 1
ATOM 5091 C C . GLY C 1 205 ? 44.421 8.923 20.990 1.00 26.90 182 GLY C C 1
ATOM 5092 O O . GLY C 1 205 ? 43.449 9.668 21.098 1.00 25.47 182 GLY C O 1
ATOM 5093 N N . GLU C 1 206 ? 44.775 8.041 21.920 1.00 28.49 183 GLU C N 1
ATOM 5094 C CA . GLU C 1 206 ? 44.023 7.848 23.159 1.00 30.71 183 GLU C CA 1
ATOM 5095 C C . GLU C 1 206 ? 44.419 8.858 24.236 1.00 29.45 183 GLU C C 1
ATOM 5096 O O . GLU C 1 206 ? 43.671 9.082 25.184 1.00 27.99 183 GLU C O 1
ATOM 5102 N N . SER C 1 207 ? 45.597 9.459 24.090 1.00 29.03 184 SER C N 1
ATOM 5103 C CA . SER C 1 207 ? 46.186 10.266 25.151 1.00 29.09 184 SER C CA 1
ATOM 5104 C C . SER C 1 207 ? 47.069 11.386 24.598 1.00 28.18 184 SER C C 1
ATOM 5105 O O . SER C 1 207 ? 47.735 11.215 23.579 1.00 27.32 184 SER C O 1
ATOM 5108 N N . GLU C 1 208 ? 47.081 12.514 25.303 1.00 27.89 185 GLU C N 1
ATOM 5109 C CA . GLU C 1 208 ? 47.897 13.671 24.937 1.00 27.72 185 GLU C CA 1
ATOM 5110 C C . GLU C 1 208 ? 49.335 13.623 25.476 1.00 27.60 185 GLU C C 1
ATOM 5111 O O . GLU C 1 208 ? 50.139 14.505 25.166 1.00 25.89 185 GLU C O 1
ATOM 5117 N N . ASP C 1 209 ? 49.660 12.604 26.272 1.00 28.27 186 ASP C N 1
ATOM 5118 C CA . ASP C 1 209 ? 50.924 12.578 27.017 1.00 28.92 186 ASP C CA 1
ATOM 5119 C C . ASP C 1 209 ? 52.166 12.680 26.139 1.00 27.38 186 ASP C C 1
ATOM 5120 O O . ASP C 1 209 ? 53.091 13.420 26.464 1.00 26.77 186 ASP C O 1
ATOM 5125 N N . ALA C 1 210 ? 52.184 11.953 25.029 1.00 26.77 187 ALA C N 1
ATOM 5126 C CA . ALA C 1 210 ? 53.335 11.969 24.130 1.00 26.56 187 ALA C CA 1
ATOM 5127 C C . ALA C 1 210 ? 53.558 13.360 23.536 1.00 25.78 187 ALA C C 1
ATOM 5128 O O . ALA C 1 210 ? 54.663 13.897 23.595 1.00 25.54 187 ALA C O 1
ATOM 5130 N N . LEU C 1 211 ? 52.501 13.947 22.981 1.00 25.51 188 LEU C N 1
ATOM 5131 C CA . LEU C 1 211 ? 52.590 15.287 22.398 1.00 24.84 188 LEU C CA 1
ATOM 5132 C C . LEU C 1 211 ? 52.964 16.333 23.443 1.00 24.86 188 LEU C C 1
ATOM 5133 O O . LEU C 1 211 ? 53.820 17.180 23.196 1.00 24.01 188 LEU C O 1
ATOM 5138 N N . VAL C 1 212 ? 52.309 16.278 24.599 1.00 25.04 189 VAL C N 1
ATOM 5139 C CA . VAL C 1 212 ? 52.554 17.241 25.669 1.00 25.89 189 VAL C CA 1
ATOM 5140 C C . VAL C 1 212 ? 54.014 17.177 26.125 1.00 26.16 189 VAL C C 1
ATOM 5141 O O . VAL C 1 212 ? 54.644 18.211 26.340 1.00 26.15 189 VAL C O 1
ATOM 5145 N N . GLY C 1 213 ? 54.548 15.964 26.239 1.00 26.77 190 GLY C N 1
ATOM 5146 C CA . GLY C 1 213 ? 55.964 15.755 26.527 1.00 27.51 190 GLY C CA 1
ATOM 5147 C C . GLY C 1 213 ? 56.895 16.437 25.535 1.00 27.90 190 GLY C C 1
ATOM 5148 O O . GLY C 1 213 ? 57.887 17.049 25.937 1.00 28.55 190 GLY C O 1
ATOM 5149 N N . GLN C 1 214 ? 56.575 16.339 24.245 1.00 27.59 191 GLN C N 1
ATOM 5150 C CA . GLN C 1 214 ? 57.353 17.010 23.202 1.00 28.61 191 GLN C CA 1
ATOM 5151 C C . GLN C 1 214 ? 57.244 18.532 23.326 1.00 28.01 191 GLN C C 1
ATOM 5152 O O . GLN C 1 214 ? 58.252 19.231 23.279 1.00 28.44 191 GLN C O 1
ATOM 5158 N N . LEU C 1 215 ? 56.022 19.033 23.498 1.00 27.20 192 LEU C N 1
ATOM 5159 C CA . LEU C 1 215 ? 55.780 20.476 23.601 1.00 26.87 192 LEU C CA 1
ATOM 5160 C C . LEU C 1 215 ? 56.367 21.093 24.870 1.00 27.63 192 LEU C C 1
ATOM 5161 O O . LEU C 1 215 ? 56.735 22.266 24.871 1.00 29.02 192 LEU C O 1
ATOM 5166 N N . ALA C 1 216 ? 56.453 20.314 25.943 1.00 27.92 193 ALA C N 1
ATOM 5167 C CA . ALA C 1 216 ? 56.964 20.817 27.217 1.00 28.19 193 ALA C CA 1
ATOM 5168 C C . ALA C 1 216 ? 58.486 21.008 27.226 1.00 28.60 193 ALA C C 1
ATOM 5169 O O . ALA C 1 216 ? 58.998 21.803 28.020 1.00 29.57 193 ALA C O 1
ATOM 5171 N N . THR C 1 217 ? 59.200 20.304 26.346 1.00 27.91 194 THR C N 1
ATOM 5172 C CA . THR C 1 217 ? 60.666 20.275 26.383 1.00 28.15 194 THR C CA 1
ATOM 5173 C C . THR C 1 217 ? 61.380 21.125 25.324 1.00 26.51 194 THR C C 1
ATOM 5174 O O . THR C 1 217 ? 62.600 21.245 25.365 1.00 27.41 194 THR C O 1
ATOM 5178 N N . VAL C 1 218 ? 60.645 21.693 24.374 1.00 23.92 195 VAL C N 1
ATOM 5179 C CA . VAL C 1 218 ? 61.240 22.634 23.411 1.00 22.47 195 VAL C CA 1
ATOM 5180 C C . VAL C 1 218 ? 61.323 24.036 24.027 1.00 21.10 195 VAL C C 1
ATOM 5181 O O . VAL C 1 218 ? 60.812 24.269 25.122 1.00 20.77 195 VAL C O 1
ATOM 5185 N N . SER C 1 219 ? 61.975 24.955 23.319 1.00 19.94 196 SER C N 1
ATOM 5186 C CA . SER C 1 219 ? 62.106 26.350 23.759 1.00 19.29 196 SER C CA 1
ATOM 5187 C C . SER C 1 219 ? 60.772 27.086 23.783 1.00 18.95 196 SER C C 1
ATOM 5188 O O . SER C 1 219 ? 60.075 27.152 22.769 1.00 18.12 196 SER C O 1
ATOM 5191 N N . SER C 1 220 ? 60.434 27.651 24.940 1.00 19.07 197 SER C N 1
ATOM 5192 C CA . SER C 1 220 ? 59.219 28.449 25.097 1.00 19.20 197 SER C CA 1
ATOM 5193 C C . SER C 1 220 ? 59.369 29.846 24.487 1.00 19.37 197 SER C C 1
ATOM 5194 O O . SER C 1 220 ? 58.373 30.498 24.167 1.00 19.29 197 SER C O 1
ATOM 5197 N N . PHE C 1 221 ? 60.605 30.314 24.322 1.00 19.38 198 PHE C N 1
ATOM 5198 C CA . PHE C 1 221 ? 60.835 31.507 23.523 1.00 19.24 198 PHE C CA 1
ATOM 5199 C C . PHE C 1 221 ? 60.378 31.226 22.087 1.00 18.30 198 PHE C C 1
ATOM 5200 O O . PHE C 1 221 ? 59.638 32.018 21.504 1.00 17.45 198 PHE C O 1
ATOM 5208 N N . SER C 1 222 ? 60.814 30.090 21.541 1.00 17.52 199 SER C N 1
ATOM 5209 C CA . SER C 1 222 ? 60.483 29.699 20.165 1.00 17.38 199 SER C CA 1
ATOM 5210 C C . SER C 1 222 ? 58.986 29.499 19.938 1.00 17.26 199 SER C C 1
ATOM 5211 O O . SER C 1 222 ? 58.432 30.035 18.978 1.00 16.81 199 SER C O 1
ATOM 5214 N N . THR C 1 223 ? 58.342 28.717 20.801 1.00 16.99 200 THR C N 1
ATOM 5215 C CA . THR C 1 223 ? 56.921 28.410 20.624 1.00 17.26 200 THR C CA 1
ATOM 5216 C C . THR C 1 223 ? 56.053 29.664 20.667 1.00 17.47 200 THR C C 1
ATOM 5217 O O . THR C 1 223 ? 55.137 29.821 19.861 1.00 17.30 200 THR C O 1
ATOM 5221 N N . GLN C 1 224 ? 56.348 30.563 21.600 1.00 17.98 201 GLN C N 1
ATOM 5222 C CA . GLN C 1 224 ? 55.564 31.786 21.729 1.00 18.09 201 GLN C CA 1
ATOM 5223 C C . GLN C 1 224 ? 55.745 32.721 20.534 1.00 17.51 201 GLN C C 1
ATOM 5224 O O . GLN C 1 224 ? 54.773 33.309 20.059 1.00 17.15 201 GLN C O 1
ATOM 5230 N N . ALA C 1 225 ? 56.981 32.849 20.051 1.00 17.20 202 ALA C N 1
ATOM 5231 C CA . ALA C 1 225 ? 57.279 33.703 18.897 1.00 17.20 202 ALA C CA 1
ATOM 5232 C C . ALA C 1 225 ? 56.664 33.138 17.623 1.00 17.02 202 ALA C C 1
ATOM 5233 O O . ALA C 1 225 ? 56.084 33.878 16.827 1.00 16.51 202 ALA C O 1
ATOM 5235 N N . ILE C 1 226 ? 56.803 31.827 17.441 1.00 17.00 203 ILE C N 1
ATOM 5236 C CA . ILE C 1 226 ? 56.250 31.141 16.273 1.00 17.58 203 ILE C CA 1
ATOM 5237 C C . ILE C 1 226 ? 54.724 31.205 16.283 1.00 17.11 203 ILE C C 1
ATOM 5238 O O . ILE C 1 226 ? 54.114 31.431 15.247 1.00 17.07 203 ILE C O 1
ATOM 5243 N N . LYS C 1 227 ? 54.109 31.012 17.449 1.00 16.80 204 LYS C N 1
ATOM 5244 C CA . LYS C 1 227 ? 52.657 31.119 17.551 1.00 16.90 204 LYS C CA 1
ATOM 5245 C C . LYS C 1 227 ? 52.167 32.511 17.121 1.00 16.65 204 LYS C C 1
ATOM 5246 O O . LYS C 1 227 ? 51.155 32.631 16.419 1.00 16.25 204 LYS C O 1
ATOM 5252 N N . SER C 1 228 ? 52.886 33.554 17.535 1.00 16.53 205 SER C N 1
ATOM 5253 C CA . SER C 1 228 ? 52.571 34.915 17.110 1.00 16.73 205 SER C CA 1
ATOM 5254 C C . SER C 1 228 ? 52.734 35.113 15.595 1.00 15.97 205 SER C C 1
ATOM 5255 O O . SER C 1 228 ? 51.916 35.793 14.978 1.00 15.98 205 SER C O 1
ATOM 5258 N N . PHE C 1 229 ? 53.773 34.526 15.003 1.00 15.65 206 PHE C N 1
ATOM 5259 C CA . PHE C 1 229 ? 53.955 34.574 13.540 1.00 15.53 206 PHE C CA 1
ATOM 5260 C C . PHE C 1 229 ? 52.781 33.912 12.803 1.00 15.17 206 PHE C C 1
ATOM 5261 O O . PHE C 1 229 ? 52.248 34.473 11.837 1.00 14.82 206 PHE C O 1
ATOM 5269 N N . VAL C 1 230 ? 52.380 32.726 13.256 1.00 14.87 207 VAL C N 1
ATOM 5270 C CA . VAL C 1 230 ? 51.252 32.023 12.650 1.00 14.89 207 VAL C CA 1
ATOM 5271 C C . VAL C 1 230 ? 49.985 32.897 12.738 1.00 15.30 207 VAL C C 1
ATOM 5272 O O . VAL C 1 230 ? 49.258 33.027 11.757 1.00 15.01 207 VAL C O 1
ATOM 5276 N N . ARG C 1 231 ? 49.752 33.520 13.891 1.00 16.09 208 ARG C N 1
ATOM 5277 C CA . ARG C 1 231 ? 48.603 34.426 14.065 1.00 17.42 208 ARG C CA 1
ATOM 5278 C C . ARG C 1 231 ? 48.676 35.642 13.122 1.00 16.81 208 ARG C C 1
ATOM 5279 O O . ARG C 1 231 ? 47.668 36.024 12.523 1.00 16.67 208 ARG C O 1
ATOM 5287 N N . ARG C 1 232 ? 49.860 36.234 12.959 1.00 16.55 209 ARG C N 1
ATOM 5288 C CA . ARG C 1 232 ? 50.029 37.317 11.978 1.00 16.45 209 ARG C CA 1
ATOM 5289 C C . ARG C 1 232 ? 49.643 36.865 10.565 1.00 16.05 209 ARG C C 1
ATOM 5290 O O . ARG C 1 232 ? 48.945 37.580 9.858 1.00 15.71 209 ARG C O 1
ATOM 5298 N N . VAL C 1 233 ? 50.081 35.669 10.173 1.00 15.79 210 VAL C N 1
ATOM 5299 C CA . VAL C 1 233 ? 49.739 35.100 8.861 1.00 15.84 210 VAL C CA 1
ATOM 5300 C C . VAL C 1 233 ? 48.222 34.901 8.732 1.00 16.30 210 VAL C C 1
ATOM 5301 O O . VAL C 1 233 ? 47.619 35.329 7.744 1.00 15.84 210 VAL C O 1
ATOM 5305 N N . LEU C 1 234 ? 47.600 34.304 9.747 1.00 16.60 211 LEU C N 1
ATOM 5306 C CA . LEU C 1 234 ? 46.143 34.123 9.750 1.00 17.65 211 LEU C CA 1
ATOM 5307 C C . LEU C 1 234 ? 45.376 35.454 9.720 1.00 18.67 211 LEU C C 1
ATOM 5308 O O . LEU C 1 234 ? 44.275 35.513 9.176 1.00 19.45 211 LEU C O 1
ATOM 5313 N N . ASP C 1 235 ? 45.971 36.505 10.284 1.00 19.07 212 ASP C N 1
ATOM 5314 C CA . ASP C 1 235 ? 45.395 37.852 10.263 1.00 19.99 212 ASP C CA 1
ATOM 5315 C C . ASP C 1 235 ? 45.700 38.627 8.969 1.00 19.58 212 ASP C C 1
ATOM 5316 O O . ASP C 1 235 ? 45.343 39.802 8.859 1.00 19.74 212 ASP C O 1
ATOM 5321 N N . GLY C 1 236 ? 46.351 37.980 8.003 1.00 18.89 213 GLY C N 1
ATOM 5322 C CA . GLY C 1 236 ? 46.547 38.548 6.669 1.00 19.25 213 GLY C CA 1
ATOM 5323 C C . GLY C 1 236 ? 47.941 39.061 6.337 1.00 19.39 213 GLY C C 1
ATOM 5324 O O . GLY C 1 236 ? 48.147 39.618 5.255 1.00 19.38 213 GLY C O 1
ATOM 5325 N N . GLN C 1 237 ? 48.907 38.885 7.237 1.00 19.32 214 GLN C N 1
ATOM 5326 C CA . GLN C 1 237 ? 50.276 39.328 6.957 1.00 20.04 214 GLN C CA 1
ATOM 5327 C C . GLN C 1 237 ? 50.905 38.443 5.878 1.00 20.65 214 GLN C C 1
ATOM 5328 O O . GLN C 1 237 ? 50.928 37.218 6.004 1.00 20.52 214 GLN C O 1
ATOM 5334 N N . VAL C 1 238 ? 51.422 39.077 4.829 1.00 21.68 215 VAL C N 1
ATOM 5335 C CA . VAL C 1 238 ? 51.952 38.359 3.669 1.00 22.42 215 VAL C CA 1
ATOM 5336 C C . VAL C 1 238 ? 53.483 38.244 3.683 1.00 22.62 215 VAL C C 1
ATOM 5337 O O . VAL C 1 238 ? 54.031 37.185 3.367 1.00 25.02 215 VAL C O 1
ATOM 5341 N N . ALA C 1 239 ? 54.168 39.318 4.050 1.00 21.50 216 ALA C N 1
ATOM 5342 C CA . ALA C 1 239 ? 55.627 39.365 3.979 1.00 20.80 216 ALA C CA 1
ATOM 5343 C C . ALA C 1 239 ? 56.244 39.642 5.343 1.00 20.14 216 ALA C C 1
ATOM 5344 O O . ALA C 1 239 ? 55.570 40.140 6.244 1.00 19.24 216 ALA C O 1
ATOM 5346 N N . ASP C 1 240 ? 57.531 39.324 5.480 1.00 19.81 217 ASP C N 1
ATOM 5347 C CA . ASP C 1 240 ? 58.307 39.762 6.638 1.00 19.95 217 ASP C CA 1
ATOM 5348 C C . ASP C 1 240 ? 58.329 41.294 6.652 1.00 20.24 217 ASP C C 1
ATOM 5349 O O . ASP C 1 240 ? 58.275 41.931 5.595 1.00 19.88 217 ASP C O 1
ATOM 5354 N N . ASP C 1 241 ? 58.371 41.872 7.847 1.00 20.06 218 ASP C N 1
ATOM 5355 C CA . ASP C 1 241 ? 58.574 43.310 8.008 1.00 20.62 218 ASP C CA 1
ATOM 5356 C C . ASP C 1 241 ? 59.624 43.559 9.085 1.00 20.35 218 ASP C C 1
ATOM 5357 O O . ASP C 1 241 ? 60.189 42.608 9.626 1.00 19.60 218 ASP C O 1
ATOM 5362 N N . ALA C 1 242 ? 59.895 44.830 9.380 1.00 20.20 219 ALA C N 1
ATOM 5363 C CA . ALA C 1 242 ? 60.923 45.187 10.356 1.00 20.68 219 ALA C CA 1
ATOM 5364 C C . ALA C 1 242 ? 60.745 44.417 11.661 1.00 20.43 219 ALA C C 1
ATOM 5365 O O . ALA C 1 242 ? 61.705 43.881 12.198 1.00 20.05 219 ALA C O 1
ATOM 5367 N N . ASP C 1 243 ? 59.514 44.341 12.150 1.00 20.58 220 ASP C N 1
ATOM 5368 C CA . ASP C 1 243 ? 59.252 43.645 13.402 1.00 21.20 220 ASP C CA 1
ATOM 5369 C C . ASP C 1 243 ? 59.543 42.141 13.317 1.00 19.58 220 ASP C C 1
ATOM 5370 O O . ASP C 1 243 ? 60.191 41.592 14.202 1.00 18.84 220 ASP C O 1
ATOM 5375 N N . SER C 1 244 ? 59.069 41.472 12.268 1.00 18.05 221 SER C N 1
ATOM 5376 C CA . SER C 1 244 ? 59.275 40.021 12.167 1.00 17.50 221 SER C CA 1
ATOM 5377 C C . SER C 1 244 ? 60.752 39.683 11.951 1.00 17.23 221 SER C C 1
ATOM 5378 O O . SER C 1 244 ? 61.232 38.666 12.440 1.00 16.97 221 SER C O 1
ATOM 5381 N N . LEU C 1 245 ? 61.477 40.550 11.245 1.00 17.38 222 LEU C N 1
ATOM 5382 C CA . LEU C 1 245 ? 62.917 40.372 11.068 1.00 17.63 222 LEU C CA 1
ATOM 5383 C C . LEU C 1 245 ? 63.667 40.576 12.389 1.00 18.40 222 LEU C C 1
ATOM 5384 O O . LEU C 1 245 ? 64.631 39.868 12.671 1.00 17.68 222 LEU C O 1
ATOM 5389 N N . ARG C 1 246 ? 63.213 41.541 13.186 1.00 19.44 223 ARG C N 1
ATOM 5390 C CA . ARG C 1 246 ? 63.775 41.790 14.521 1.00 21.09 223 ARG C CA 1
ATOM 5391 C C . ARG C 1 246 ? 63.531 40.615 15.470 1.00 19.88 223 ARG C C 1
ATOM 5392 O O . ARG C 1 246 ? 64.434 40.210 16.200 1.00 19.69 223 ARG C O 1
ATOM 5400 N N . VAL C 1 247 ? 62.312 40.085 15.476 1.00 18.97 224 VAL C N 1
ATOM 5401 C CA . VAL C 1 247 ? 61.985 38.952 16.348 1.00 18.58 224 VAL C CA 1
ATOM 5402 C C . VAL C 1 247 ? 62.922 37.782 16.050 1.00 18.35 224 VAL C C 1
ATOM 5403 O O . VAL C 1 247 ? 63.510 37.189 16.965 1.00 17.84 224 VAL C O 1
ATOM 5407 N N . PHE C 1 248 ? 63.075 37.470 14.764 1.00 17.87 225 PHE C N 1
ATOM 5408 C CA . PHE C 1 248 ? 63.971 36.402 14.321 1.00 17.63 225 PHE C CA 1
ATOM 5409 C C . PHE C 1 248 ? 65.401 36.637 14.804 1.00 17.55 225 PHE C C 1
ATOM 5410 O O . PHE C 1 248 ? 66.037 35.739 15.361 1.00 17.94 225 PHE C O 1
ATOM 5418 N N . ALA C 1 249 ? 65.904 37.848 14.590 1.00 17.99 226 ALA C N 1
ATOM 5419 C CA . ALA C 1 249 ? 67.275 38.197 14.982 1.00 18.26 226 ALA C CA 1
ATOM 5420 C C . ALA C 1 249 ? 67.474 38.169 16.504 1.00 18.56 226 ALA C C 1
ATOM 5421 O O . ALA C 1 249 ? 68.558 37.816 16.987 1.00 18.39 226 ALA C O 1
ATOM 5423 N N . SER C 1 250 ? 66.428 38.523 17.251 1.00 18.70 227 SER C N 1
ATOM 5424 C CA . SER C 1 250 ? 66.497 38.564 18.719 1.00 19.22 227 SER C CA 1
ATOM 5425 C C . SER C 1 250 ? 66.753 37.197 19.340 1.00 19.75 227 SER C C 1
ATOM 5426 O O . SER C 1 250 ? 67.287 37.113 20.451 1.00 19.81 227 SER C O 1
ATOM 5429 N N . ALA C 1 251 ? 66.370 36.133 18.635 1.00 19.82 228 ALA C N 1
ATOM 5430 C CA . ALA C 1 251 ? 66.564 34.770 19.127 1.00 20.19 228 ALA C CA 1
ATOM 5431 C C . ALA C 1 251 ? 68.028 34.474 19.451 1.00 20.95 228 ALA C C 1
ATOM 5432 O O . ALA C 1 251 ? 68.327 33.802 20.442 1.00 20.54 228 ALA C O 1
ATOM 5434 N N . PHE C 1 252 ? 68.934 34.990 18.624 1.00 21.69 229 PHE C N 1
ATOM 5435 C CA . PHE C 1 252 ? 70.364 34.731 18.789 1.00 22.88 229 PHE C CA 1
ATOM 5436 C C . PHE C 1 252 ? 70.975 35.419 20.009 1.00 24.26 229 PHE C C 1
ATOM 5437 O O . PHE C 1 252 ? 72.050 35.023 20.460 1.00 24.62 229 PHE C O 1
ATOM 5445 N N . GLU C 1 253 ? 70.288 36.431 20.540 1.00 25.77 230 GLU C N 1
ATOM 5446 C CA . GLU C 1 253 ? 70.703 37.113 21.768 1.00 27.75 230 GLU C CA 1
ATOM 5447 C C . GLU C 1 253 ? 70.153 36.425 23.019 1.00 26.80 230 GLU C C 1
ATOM 5448 O O . GLU C 1 253 ? 70.523 36.788 24.135 1.00 27.42 230 GLU C O 1
ATOM 5454 N N . GLY C 1 254 ? 69.269 35.441 22.838 1.00 25.37 231 GLY C N 1
ATOM 5455 C CA . GLY C 1 254 ? 68.527 34.845 23.944 1.00 24.08 231 GLY C CA 1
ATOM 5456 C C . GLY C 1 254 ? 69.222 33.709 24.675 1.00 23.53 231 GLY C C 1
ATOM 5457 O O . GLY C 1 254 ? 70.086 33.019 24.121 1.00 22.64 231 GLY C O 1
ATOM 5458 N N . ALA C 1 255 ? 68.814 33.514 25.927 1.00 22.52 232 ALA C N 1
ATOM 5459 C CA . ALA C 1 255 ? 69.331 32.446 26.766 1.00 22.24 232 ALA C CA 1
ATOM 5460 C C . ALA C 1 255 ? 68.994 31.057 26.217 1.00 21.81 232 ALA C C 1
ATOM 5461 O O . ALA C 1 255 ? 69.774 30.126 26.390 1.00 21.12 232 ALA C O 1
ATOM 5463 N N . ASP C 1 256 ? 67.846 30.909 25.556 1.00 21.19 233 ASP C N 1
ATOM 5464 C CA . ASP C 1 256 ? 67.469 29.595 25.023 1.00 21.08 233 ASP C CA 1
ATOM 5465 C C . ASP C 1 256 ? 68.429 29.139 23.922 1.00 20.63 233 ASP C C 1
ATOM 5466 O O . ASP C 1 256 ? 68.825 27.979 23.900 1.00 20.12 233 ASP C O 1
ATOM 5471 N N . PHE C 1 257 ? 68.832 30.051 23.040 1.00 20.70 234 PHE C N 1
ATOM 5472 C CA . PHE C 1 257 ? 69.823 29.730 22.007 1.00 20.90 234 PHE C CA 1
ATOM 5473 C C . PHE C 1 257 ? 71.166 29.310 22.616 1.00 21.31 234 PHE C C 1
ATOM 5474 O O . PHE C 1 257 ? 71.805 28.378 22.131 1.00 20.89 234 PHE C O 1
ATOM 5482 N N . ARG C 1 258 ? 71.592 29.998 23.670 1.00 22.18 235 ARG C N 1
ATOM 5483 C CA . ARG C 1 258 ? 72.833 29.637 24.361 1.00 23.18 235 ARG C CA 1
ATOM 5484 C C . ARG C 1 258 ? 72.738 28.256 25.021 1.00 22.92 235 ARG C C 1
ATOM 5485 O O . ARG C 1 258 ? 73.685 27.472 24.956 1.00 22.81 235 ARG C O 1
ATOM 5493 N N . GLU C 1 259 ? 71.597 27.951 25.631 1.00 22.84 236 GLU C N 1
ATOM 5494 C CA . GLU C 1 259 ? 71.363 26.607 26.183 1.00 23.35 236 GLU C CA 1
ATOM 5495 C C . GLU C 1 259 ? 71.337 25.556 25.070 1.00 22.90 236 GLU C C 1
ATOM 5496 O O . GLU C 1 259 ? 71.883 24.461 25.230 1.00 22.78 236 GLU C O 1
ATOM 5502 N N . GLY C 1 260 ? 70.696 25.896 23.953 1.00 22.09 237 GLY C N 1
ATOM 5503 C CA . GLY C 1 260 ? 70.596 24.999 22.803 1.00 21.90 237 GLY C CA 1
ATOM 5504 C C . GLY C 1 260 ? 71.945 24.596 22.239 1.00 21.87 237 GLY C C 1
ATOM 5505 O O . GLY C 1 260 ? 72.200 23.414 22.018 1.00 21.59 237 GLY C O 1
ATOM 5506 N N . THR C 1 261 ? 72.818 25.575 22.015 1.00 21.65 238 THR C N 1
ATOM 5507 C CA . THR C 1 261 ? 74.136 25.292 21.458 1.00 22.20 238 THR C CA 1
ATOM 5508 C C . THR C 1 261 ? 75.040 24.615 22.488 1.00 22.31 238 THR C C 1
ATOM 5509 O O . THR C 1 261 ? 75.791 23.698 22.150 1.00 22.22 238 THR C O 1
ATOM 5513 N N . GLY C 1 262 ? 74.953 25.061 23.740 1.00 22.39 239 GLY C N 1
ATOM 5514 C CA . GLY C 1 262 ? 75.717 24.461 24.833 1.00 23.23 239 GLY C CA 1
ATOM 5515 C C . GLY C 1 262 ? 75.367 22.997 25.036 1.00 23.25 239 GLY C C 1
ATOM 5516 O O . GLY C 1 262 ? 76.253 22.159 25.179 1.00 23.75 239 GLY C O 1
ATOM 5517 N N . ALA C 1 263 ? 74.072 22.691 25.047 1.00 23.43 240 ALA C N 1
ATOM 5518 C CA . ALA C 1 263 ? 73.610 21.310 25.175 1.00 24.10 240 ALA C CA 1
ATOM 5519 C C . ALA C 1 263 ? 74.047 20.471 23.970 1.00 24.38 240 ALA C C 1
ATOM 5520 O O . ALA C 1 263 ? 74.443 19.311 24.129 1.00 24.11 240 ALA C O 1
ATOM 5522 N N . PHE C 1 264 ? 73.988 21.054 22.774 1.00 24.67 241 PHE C N 1
ATOM 5523 C CA . PHE C 1 264 ? 74.420 20.334 21.577 1.00 25.46 241 PHE C CA 1
ATOM 5524 C C . PHE C 1 264 ? 75.887 19.927 21.676 1.00 25.45 241 PHE C C 1
ATOM 5525 O O . PHE C 1 264 ? 76.227 18.775 21.413 1.00 25.13 241 PHE C O 1
ATOM 5533 N N . LEU C 1 265 ? 76.748 20.864 22.062 1.00 25.63 242 LEU C N 1
ATOM 5534 C CA . LEU C 1 265 ? 78.176 20.573 22.213 1.00 26.72 242 LEU C CA 1
ATOM 5535 C C . LEU C 1 265 ? 78.453 19.512 23.280 1.00 27.23 242 LEU C C 1
ATOM 5536 O O . LEU C 1 265 ? 79.359 18.697 23.125 1.00 27.91 242 LEU C O 1
ATOM 5541 N N . GLU C 1 266 ? 77.669 19.522 24.354 1.00 27.61 243 GLU C N 1
ATOM 5542 C CA . GLU C 1 266 ? 77.840 18.558 25.440 1.00 28.25 243 GLU C CA 1
ATOM 5543 C C . GLU C 1 266 ? 77.059 17.254 25.225 1.00 27.35 243 GLU C C 1
ATOM 5544 O O . GLU C 1 266 ? 77.060 16.381 26.093 1.00 26.78 243 GLU C O 1
ATOM 5550 N N . LYS C 1 267 ? 76.405 17.127 24.070 1.00 26.37 244 LYS C N 1
ATOM 5551 C CA . LYS C 1 267 ? 75.644 15.931 23.705 1.00 26.55 244 LYS C CA 1
ATOM 5552 C C . LYS C 1 267 ? 74.645 15.525 24.786 1.00 25.50 244 LYS C C 1
ATOM 5553 O O . LYS C 1 267 ? 74.539 14.357 25.147 1.00 24.91 244 LYS C O 1
ATOM 5559 N N . ARG C 1 268 ? 73.912 16.513 25.287 1.00 24.62 245 ARG C N 1
ATOM 5560 C CA . ARG C 1 268 ? 72.869 16.295 26.282 1.00 24.58 245 ARG C CA 1
ATOM 5561 C C . ARG C 1 268 ? 71.596 16.986 25.802 1.00 24.33 245 ARG C C 1
ATOM 5562 O O . ARG C 1 268 ? 71.661 17.857 24.938 1.00 23.55 245 ARG C O 1
ATOM 5570 N N . PRO C 1 269 ? 70.433 16.598 26.349 1.00 24.95 246 PRO C N 1
ATOM 5571 C CA . PRO C 1 269 ? 69.206 17.302 25.970 1.00 24.92 246 PRO C CA 1
ATOM 5572 C C . PRO C 1 269 ? 69.212 18.730 26.513 1.00 24.63 246 PRO C C 1
ATOM 5573 O O . PRO C 1 269 ? 69.658 18.946 27.635 1.00 24.35 246 PRO C O 1
ATOM 5577 N N . PRO C 1 270 ? 68.744 19.709 25.718 1.00 24.76 247 PRO C N 1
ATOM 5578 C CA . PRO C 1 270 ? 68.630 21.054 26.288 1.00 24.89 247 PRO C CA 1
ATOM 5579 C C . PRO C 1 270 ? 67.572 21.112 27.391 1.00 25.24 247 PRO C C 1
ATOM 5580 O O . PRO C 1 270 ? 66.566 20.412 27.313 1.00 24.66 247 PRO C O 1
ATOM 5584 N N . VAL C 1 271 ? 67.830 21.920 28.417 1.00 26.10 248 VAL C N 1
ATOM 5585 C CA . VAL C 1 271 ? 66.853 22.209 29.466 1.00 27.43 248 VAL C CA 1
ATOM 5586 C C . VAL C 1 271 ? 66.448 23.675 29.320 1.00 28.15 248 VAL C C 1
ATOM 5587 O O . VAL C 1 271 ? 67.147 24.572 29.783 1.00 28.30 248 VAL C O 1
ATOM 5591 N N . PHE C 1 272 ? 65.330 23.907 28.642 1.00 28.79 249 PHE C N 1
ATOM 5592 C CA . PHE C 1 272 ? 64.865 25.260 28.359 1.00 29.24 249 PHE C CA 1
ATOM 5593 C C . PHE C 1 272 ? 63.990 25.788 29.500 1.00 32.50 249 PHE C C 1
ATOM 5594 O O . PHE C 1 272 ? 62.753 25.768 29.428 1.00 35.86 249 PHE C O 1
ATOM 5602 N N . SER D 1 25 ? 11.616 57.607 68.702 1.00 29.89 2 SER D N 1
ATOM 5603 C CA . SER D 1 25 ? 12.964 58.255 68.586 1.00 29.69 2 SER D CA 1
ATOM 5604 C C . SER D 1 25 ? 13.653 58.048 67.222 1.00 27.86 2 SER D C 1
ATOM 5605 O O . SER D 1 25 ? 14.572 58.792 66.872 1.00 26.73 2 SER D O 1
ATOM 5608 N N . LEU D 1 26 ? 13.227 57.025 66.484 1.00 27.00 3 LEU D N 1
ATOM 5609 C CA . LEU D 1 26 ? 13.580 56.852 65.077 1.00 26.21 3 LEU D CA 1
ATOM 5610 C C . LEU D 1 26 ? 12.297 56.464 64.345 1.00 26.73 3 LEU D C 1
ATOM 5611 O O . LEU D 1 26 ? 11.650 55.484 64.708 1.00 26.12 3 LEU D O 1
ATOM 5616 N N . ARG D 1 27 ? 11.912 57.242 63.337 1.00 26.27 4 ARG D N 1
ATOM 5617 C CA . ARG D 1 27 ? 10.674 56.973 62.607 1.00 27.43 4 ARG D CA 1
ATOM 5618 C C . ARG D 1 27 ? 10.807 57.237 61.117 1.00 26.03 4 ARG D C 1
ATOM 5619 O O . ARG D 1 27 ? 11.714 57.936 60.675 1.00 25.28 4 ARG D O 1
ATOM 5627 N N . LEU D 1 28 ? 9.880 56.659 60.365 1.00 25.17 5 LEU D N 1
ATOM 5628 C CA . LEU D 1 28 ? 9.840 56.775 58.924 1.00 25.27 5 LEU D CA 1
ATOM 5629 C C . LEU D 1 28 ? 8.593 57.542 58.512 1.00 26.55 5 LEU D C 1
ATOM 5630 O O . LEU D 1 28 ? 7.488 57.219 58.951 1.00 25.81 5 LEU D O 1
ATOM 5635 N N . GLU D 1 29 ? 8.778 58.570 57.687 1.00 27.48 6 GLU D N 1
ATOM 5636 C CA . GLU D 1 29 ? 7.667 59.282 57.063 1.00 29.25 6 GLU D CA 1
ATOM 5637 C C . GLU D 1 29 ? 7.709 58.986 55.573 1.00 29.45 6 GLU D C 1
ATOM 5638 O O . GLU D 1 29 ? 8.712 59.268 54.920 1.00 27.72 6 GLU D O 1
ATOM 5644 N N . ARG D 1 30 ? 6.635 58.417 55.034 1.00 30.41 7 ARG D N 1
ATOM 5645 C CA . ARG D 1 30 ? 6.568 58.126 53.603 1.00 32.29 7 ARG D CA 1
ATOM 5646 C C . ARG D 1 30 ? 5.657 59.126 52.896 1.00 33.36 7 ARG D C 1
ATOM 5647 O O . ARG D 1 30 ? 4.520 59.335 53.308 1.00 33.00 7 ARG D O 1
ATOM 5655 N N . ASP D 1 31 ? 6.178 59.741 51.835 1.00 34.09 8 ASP D N 1
ATOM 5656 C CA . ASP D 1 31 ? 5.530 60.870 51.167 1.00 35.93 8 ASP D CA 1
ATOM 5657 C C . ASP D 1 31 ? 5.588 60.664 49.650 1.00 35.47 8 ASP D C 1
ATOM 5658 O O . ASP D 1 31 ? 6.139 61.486 48.912 1.00 36.23 8 ASP D O 1
ATOM 5663 N N . GLY D 1 32 ? 5.033 59.544 49.196 1.00 34.21 9 GLY D N 1
ATOM 5664 C CA . GLY D 1 32 ? 5.075 59.173 47.782 1.00 32.56 9 GLY D CA 1
ATOM 5665 C C . GLY D 1 32 ? 6.480 58.848 47.303 1.00 29.97 9 GLY D C 1
ATOM 5666 O O . GLY D 1 32 ? 7.065 57.845 47.707 1.00 30.79 9 GLY D O 1
ATOM 5667 N N . ALA D 1 33 ? 7.029 59.709 46.448 1.00 27.35 10 ALA D N 1
ATOM 5668 C CA . ALA D 1 33 ? 8.358 59.490 45.870 1.00 25.42 10 ALA D CA 1
ATOM 5669 C C . ALA D 1 33 ? 9.492 59.654 46.887 1.00 24.17 10 ALA D C 1
ATOM 5670 O O . ALA D 1 33 ? 10.585 59.127 46.691 1.00 22.75 10 ALA D O 1
ATOM 5672 N N . VAL D 1 34 ? 9.232 60.391 47.960 1.00 23.23 11 VAL D N 1
ATOM 5673 C CA . VAL D 1 34 ? 10.246 60.681 48.962 1.00 22.89 11 VAL D CA 1
ATOM 5674 C C . VAL D 1 34 ? 9.845 60.047 50.286 1.00 22.44 11 VAL D C 1
ATOM 5675 O O . VAL D 1 34 ? 8.682 60.102 50.681 1.00 23.20 11 VAL D O 1
ATOM 5679 N N . ALA D 1 35 ? 10.811 59.428 50.953 1.00 21.57 12 ALA D N 1
ATOM 5680 C CA . ALA D 1 35 ? 10.631 58.956 52.319 1.00 21.73 12 ALA D CA 1
ATOM 5681 C C . ALA D 1 35 ? 11.719 59.576 53.176 1.00 21.41 12 ALA D C 1
ATOM 5682 O O . ALA D 1 35 ? 12.815 59.853 52.691 1.00 20.78 12 ALA D O 1
ATOM 5684 N N . ARG D 1 36 ? 11.411 59.791 54.448 1.00 21.41 13 ARG D N 1
ATOM 5685 C CA . ARG D 1 36 ? 12.355 60.383 55.378 1.00 22.16 13 ARG D CA 1
ATOM 5686 C C . ARG D 1 36 ? 12.528 59.498 56.602 1.00 21.69 13 ARG D C 1
ATOM 5687 O O . ARG D 1 36 ? 11.556 59.168 57.275 1.00 21.89 13 ARG D O 1
ATOM 5695 N N . LEU D 1 37 ? 13.772 59.117 56.872 1.00 21.14 14 LEU D N 1
ATOM 5696 C CA . LEU D 1 37 ? 14.135 58.422 58.095 1.00 21.53 14 LEU D CA 1
ATOM 5697 C C . LEU D 1 37 ? 14.591 59.495 59.069 1.00 21.65 14 LEU D C 1
ATOM 5698 O O . LEU D 1 37 ? 15.619 60.144 58.855 1.00 21.22 14 LEU D O 1
ATOM 5703 N N . LEU D 1 38 ? 13.813 59.689 60.128 1.00 21.89 15 LEU D N 1
ATOM 5704 C CA . LEU D 1 38 ? 14.002 60.820 61.032 1.00 22.32 15 LEU D CA 1
ATOM 5705 C C . LEU D 1 38 ? 14.559 60.382 62.373 1.00 22.22 15 LEU D C 1
ATOM 5706 O O . LEU D 1 38 ? 13.981 59.525 63.040 1.00 21.88 15 LEU D O 1
ATOM 5711 N N . ILE D 1 39 ? 15.682 60.978 62.758 1.00 22.58 16 ILE D N 1
ATOM 5712 C CA . ILE D 1 39 ? 16.266 60.760 64.077 1.00 23.47 16 ILE D CA 1
ATOM 5713 C C . ILE D 1 39 ? 15.685 61.832 65.005 1.00 24.57 16 ILE D C 1
ATOM 5714 O O . ILE D 1 39 ? 15.865 63.029 64.760 1.00 23.34 16 ILE D O 1
ATOM 5719 N N . ASP D 1 40 ? 14.992 61.397 66.058 1.00 26.03 17 ASP D N 1
ATOM 5720 C CA . ASP D 1 40 ? 14.161 62.284 66.890 1.00 28.21 17 ASP D CA 1
ATOM 5721 C C . ASP D 1 40 ? 14.409 62.046 68.387 1.00 29.23 17 ASP D C 1
ATOM 5722 O O . ASP D 1 40 ? 13.546 61.538 69.102 1.00 29.06 17 ASP D O 1
ATOM 5727 N N . ARG D 1 41 ? 15.592 62.429 68.854 1.00 30.05 18 ARG D N 1
ATOM 5728 C CA . ARG D 1 41 ? 15.954 62.283 70.263 1.00 31.30 18 ARG D CA 1
ATOM 5729 C C . ARG D 1 41 ? 16.759 63.509 70.710 1.00 32.37 18 ARG D C 1
ATOM 5730 O O . ARG D 1 41 ? 17.922 63.406 71.105 1.00 31.39 18 ARG D O 1
ATOM 5738 N N . ALA D 1 42 ? 16.112 64.669 70.638 1.00 34.16 19 ALA D N 1
ATOM 5739 C CA . ALA D 1 42 ? 16.758 65.959 70.902 1.00 36.52 19 ALA D CA 1
ATOM 5740 C C . ALA D 1 42 ? 17.434 66.065 72.273 1.00 38.02 19 ALA D C 1
ATOM 5741 O O . ALA D 1 42 ? 18.499 66.667 72.385 1.00 38.81 19 ALA D O 1
ATOM 5743 N N . ASP D 1 43 ? 16.833 65.471 73.302 1.00 40.05 20 ASP D N 1
ATOM 5744 C CA . ASP D 1 43 ? 17.380 65.576 74.667 1.00 42.39 20 ASP D CA 1
ATOM 5745 C C . ASP D 1 43 ? 18.699 64.816 74.889 1.00 41.51 20 ASP D C 1
ATOM 5746 O O . ASP D 1 43 ? 19.346 64.998 75.919 1.00 41.13 20 ASP D O 1
ATOM 5751 N N . ARG D 1 44 ? 19.085 63.963 73.938 1.00 39.39 21 ARG D N 1
ATOM 5752 C CA . ARG D 1 44 ? 20.402 63.327 73.951 1.00 38.08 21 ARG D CA 1
ATOM 5753 C C . ARG D 1 44 ? 21.166 63.621 72.655 1.00 35.62 21 ARG D C 1
ATOM 5754 O O . ARG D 1 44 ? 22.035 62.848 72.248 1.00 33.10 21 ARG D O 1
ATOM 5762 N N . ARG D 1 45 ? 20.843 64.748 72.019 1.00 34.04 22 ARG D N 1
ATOM 5763 C CA . ARG D 1 45 ? 21.477 65.160 70.765 1.00 33.35 22 ARG D CA 1
ATOM 5764 C C . ARG D 1 45 ? 21.514 64.013 69.744 1.00 30.37 22 ARG D C 1
ATOM 5765 O O . ARG D 1 45 ? 22.537 63.749 69.105 1.00 28.88 22 ARG D O 1
ATOM 5773 N N . ASN D 1 46 ? 20.375 63.330 69.621 1.00 27.81 23 ASN D N 1
ATOM 5774 C CA . ASN D 1 46 ? 20.187 62.238 68.662 1.00 26.65 23 ASN D CA 1
ATOM 5775 C C . ASN D 1 46 ? 21.151 61.055 68.808 1.00 25.75 23 ASN D C 1
ATOM 5776 O O . ASN D 1 46 ? 21.425 60.352 67.837 1.00 25.30 23 ASN D O 1
ATOM 5781 N N . ALA D 1 47 ? 21.634 60.814 70.025 1.00 26.05 24 ALA D N 1
ATOM 5782 C CA . ALA D 1 47 ? 22.481 59.653 70.290 1.00 25.97 24 ALA D CA 1
ATOM 5783 C C . ALA D 1 47 ? 21.673 58.370 70.105 1.00 25.74 24 ALA D C 1
ATOM 5784 O O . ALA D 1 47 ? 20.501 58.306 70.480 1.00 25.40 24 ALA D O 1
ATOM 5786 N N . PHE D 1 48 ? 22.305 57.357 69.520 1.00 25.82 25 PHE D N 1
ATOM 5787 C CA . PHE D 1 48 ? 21.640 56.084 69.243 1.00 25.96 25 PHE D CA 1
ATOM 5788 C C . PHE D 1 48 ? 21.762 55.120 70.417 1.00 26.20 25 PHE D C 1
ATOM 5789 O O . PHE D 1 48 ? 22.832 54.977 71.006 1.00 26.94 25 PHE D O 1
ATOM 5797 N N . SER D 1 49 ? 20.646 54.480 70.746 1.00 26.10 26 SER D N 1
ATOM 5798 C CA . SER D 1 49 ? 20.591 53.391 71.712 1.00 26.03 26 SER D CA 1
ATOM 5799 C C . SER D 1 49 ? 20.446 52.079 70.949 1.00 25.04 26 SER D C 1
ATOM 5800 O O . SER D 1 49 ? 20.162 52.088 69.747 1.00 23.43 26 SER D O 1
ATOM 5803 N N . LEU D 1 50 ? 20.608 50.957 71.648 1.00 24.74 27 LEU D N 1
ATOM 5804 C CA . LEU D 1 50 ? 20.482 49.637 71.028 1.00 24.57 27 LEU D CA 1
ATOM 5805 C C . LEU D 1 50 ? 19.136 49.456 70.321 1.00 25.09 27 LEU D C 1
ATOM 5806 O O . LEU D 1 50 ? 19.088 48.945 69.201 1.00 23.43 27 LEU D O 1
ATOM 5811 N N . ASP D 1 51 ? 18.047 49.877 70.965 1.00 26.04 28 ASP D N 1
ATOM 5812 C CA . ASP D 1 51 ? 16.720 49.706 70.365 1.00 27.49 28 ASP D CA 1
ATOM 5813 C C . ASP D 1 51 ? 16.568 50.481 69.046 1.00 25.59 28 ASP D C 1
ATOM 5814 O O . ASP D 1 51 ? 15.888 50.009 68.132 1.00 24.94 28 ASP D O 1
ATOM 5827 N N . TRP D 1 53 ? 19.128 51.160 66.918 1.00 20.77 30 TRP D N 1
ATOM 5828 C CA . TRP D 1 53 ? 19.871 50.377 65.920 1.00 20.69 30 TRP D CA 1
ATOM 5829 C C . TRP D 1 53 ? 19.050 49.172 65.437 1.00 20.89 30 TRP D C 1
ATOM 5830 O O . TRP D 1 53 ? 19.039 48.866 64.247 1.00 20.03 30 TRP D O 1
ATOM 5841 N N . GLN D 1 54 ? 18.372 48.497 66.367 1.00 21.22 31 GLN D N 1
ATOM 5842 C CA . GLN D 1 54 ? 17.514 47.353 66.035 1.00 22.33 31 GLN D CA 1
ATOM 5843 C C . GLN D 1 54 ? 16.296 47.741 65.186 1.00 22.37 31 GLN D C 1
ATOM 5844 O O . GLN D 1 54 ? 15.883 46.983 64.313 1.00 22.02 31 GLN D O 1
ATOM 5850 N N . ARG D 1 55 ? 15.747 48.927 65.428 1.00 22.86 32 ARG D N 1
ATOM 5851 C CA . ARG D 1 55 ? 14.603 49.435 64.665 1.00 23.87 32 ARG D CA 1
ATOM 5852 C C . ARG D 1 55 ? 14.965 49.811 63.214 1.00 22.29 32 ARG D C 1
ATOM 5853 O O . ARG D 1 55 ? 14.144 49.676 62.305 1.00 21.49 32 ARG D O 1
ATOM 5861 N N . LEU D 1 56 ? 16.188 50.287 63.005 1.00 21.01 33 LEU D N 1
ATOM 5862 C CA . LEU D 1 56 ? 16.572 50.878 61.720 1.00 20.55 33 LEU D CA 1
ATOM 5863 C C . LEU D 1 56 ? 16.309 49.962 60.509 1.00 19.78 33 LEU D C 1
ATOM 5864 O O . LEU D 1 56 ? 15.627 50.375 59.578 1.00 19.02 33 LEU D O 1
ATOM 5869 N N . PRO D 1 57 ? 16.817 48.715 60.522 1.00 19.78 34 PRO D N 1
ATOM 5870 C CA . PRO D 1 57 ? 16.551 47.843 59.363 1.00 19.83 34 PRO D CA 1
ATOM 5871 C C . PRO D 1 57 ? 15.071 47.488 59.142 1.00 19.81 34 PRO D C 1
ATOM 5872 O O . PRO D 1 57 ? 14.676 47.219 58.013 1.00 19.23 34 PRO D O 1
ATOM 5876 N N . GLU D 1 58 ? 14.262 47.513 60.197 1.00 20.31 35 GLU D N 1
ATOM 5877 C CA . GLU D 1 58 ? 12.819 47.296 60.064 1.00 21.20 35 GLU D CA 1
ATOM 5878 C C . GLU D 1 58 ? 12.166 48.452 59.310 1.00 19.96 35 GLU D C 1
ATOM 5879 O O . GLU D 1 58 ? 11.259 48.249 58.505 1.00 19.21 35 GLU D O 1
ATOM 5885 N N . LEU D 1 59 ? 12.629 49.669 59.584 1.00 19.10 36 LEU D N 1
ATOM 5886 C CA . LEU D 1 59 ? 12.143 50.853 58.876 1.00 18.69 36 LEU D CA 1
ATOM 5887 C C . LEU D 1 59 ? 12.615 50.877 57.421 1.00 18.18 36 LEU D C 1
ATOM 5888 O O . LEU D 1 59 ? 11.865 51.297 56.534 1.00 17.42 36 LEU D O 1
ATOM 5893 N N . LEU D 1 60 ? 13.840 50.420 57.172 1.00 18.00 37 LEU D N 1
ATOM 5894 C CA . LEU D 1 60 ? 14.336 50.311 55.793 1.00 18.65 37 LEU D CA 1
ATOM 5895 C C . LEU D 1 60 ? 13.506 49.314 54.994 1.00 19.15 37 LEU D C 1
ATOM 5896 O O . LEU D 1 60 ? 13.152 49.580 53.843 1.00 19.23 37 LEU D O 1
ATOM 5901 N N . ALA D 1 61 ? 13.177 48.180 55.611 1.00 19.79 38 ALA D N 1
ATOM 5902 C CA . ALA D 1 61 ? 12.307 47.182 54.981 1.00 20.49 38 ALA D CA 1
ATOM 5903 C C . ALA D 1 61 ? 10.935 47.767 54.631 1.00 20.93 38 ALA D C 1
ATOM 5904 O O . ALA D 1 61 ? 10.411 47.518 53.544 1.00 20.82 38 ALA D O 1
ATOM 5906 N N . GLU D 1 62 ? 10.363 48.543 55.550 1.00 21.76 39 GLU D N 1
ATOM 5907 C CA . GLU D 1 62 ? 9.090 49.224 55.300 1.00 22.79 39 GLU D CA 1
ATOM 5908 C C . GLU D 1 62 ? 9.210 50.191 54.117 1.00 22.21 39 GLU D C 1
ATOM 5909 O O . GLU D 1 62 ? 8.356 50.209 53.233 1.00 21.71 39 GLU D O 1
ATOM 5915 N N . ALA D 1 63 ? 10.269 50.998 54.118 1.00 21.05 40 ALA D N 1
ATOM 5916 C CA . ALA D 1 63 ? 10.519 51.941 53.029 1.00 21.08 40 ALA D CA 1
ATOM 5917 C C . ALA D 1 63 ? 10.695 51.217 51.700 1.00 21.22 40 ALA D C 1
ATOM 5918 O O . ALA D 1 63 ? 10.108 51.610 50.684 1.00 21.14 40 ALA D O 1
ATOM 5920 N N . SER D 1 64 ? 11.496 50.155 51.716 1.00 21.35 41 SER D N 1
ATOM 5921 C CA . SER D 1 64 ? 11.834 49.419 50.501 1.00 21.80 41 SER D CA 1
ATOM 5922 C C . SER D 1 64 ? 10.633 48.722 49.844 1.00 22.56 41 SER D C 1
ATOM 5923 O O . SER D 1 64 ? 10.626 48.511 48.630 1.00 21.65 41 SER D O 1
ATOM 5926 N N . GLY D 1 65 ? 9.620 48.382 50.638 1.00 23.64 42 GLY D N 1
ATOM 5927 C CA . GLY D 1 65 ? 8.412 47.736 50.119 1.00 25.08 42 GLY D CA 1
ATOM 5928 C C . GLY D 1 65 ? 7.460 48.646 49.354 1.00 26.63 42 GLY D C 1
ATOM 5929 O O . GLY D 1 65 ? 6.540 48.162 48.697 1.00 27.40 42 GLY D O 1
ATOM 5930 N N . ASP D 1 66 ? 7.677 49.958 49.434 1.00 27.28 43 ASP D N 1
ATOM 5931 C CA . ASP D 1 66 ? 6.852 50.945 48.735 1.00 28.49 43 ASP D CA 1
ATOM 5932 C C . ASP D 1 66 ? 7.347 51.141 47.297 1.00 28.33 43 ASP D C 1
ATOM 5933 O O . ASP D 1 66 ? 8.409 51.725 47.072 1.00 26.92 43 ASP D O 1
ATOM 5938 N N . ASP D 1 67 ? 6.564 50.665 46.329 1.00 29.23 44 ASP D N 1
ATOM 5939 C CA . ASP D 1 67 ? 6.915 50.771 44.908 1.00 30.30 44 ASP D CA 1
ATOM 5940 C C . ASP D 1 67 ? 6.970 52.217 44.400 1.00 28.08 44 ASP D C 1
ATOM 5941 O O . ASP D 1 67 ? 7.628 52.498 43.401 1.00 27.53 44 ASP D O 1
ATOM 5946 N N . ALA D 1 68 ? 6.274 53.122 45.080 1.00 26.99 45 ALA D N 1
ATOM 5947 C CA . ALA D 1 68 ? 6.262 54.534 44.707 1.00 26.01 45 ALA D CA 1
ATOM 5948 C C . ALA D 1 68 ? 7.550 55.268 45.088 1.00 24.58 45 ALA D C 1
ATOM 5949 O O . ALA D 1 68 ? 7.807 56.357 44.589 1.00 23.86 45 ALA D O 1
ATOM 5951 N N . LEU D 1 69 ? 8.352 54.681 45.971 1.00 23.66 46 LEU D N 1
ATOM 5952 C CA . LEU D 1 69 ? 9.532 55.356 46.500 1.00 22.57 46 LEU D CA 1
ATOM 5953 C C . LEU D 1 69 ? 10.609 55.578 45.438 1.00 21.12 46 LEU D C 1
ATOM 5954 O O . LEU D 1 69 ? 10.823 54.735 44.569 1.00 20.96 46 LEU D O 1
ATOM 5959 N N . ARG D 1 70 ? 11.275 56.726 45.524 1.00 19.51 47 ARG D N 1
ATOM 5960 C CA . ARG D 1 70 ? 12.373 57.078 44.618 1.00 18.88 47 ARG D CA 1
ATOM 5961 C C . ARG D 1 70 ? 13.656 57.497 45.337 1.00 17.81 47 ARG D C 1
ATOM 5962 O O . ARG D 1 70 ? 14.750 57.351 44.788 1.00 17.45 47 ARG D O 1
ATOM 5970 N N . VAL D 1 71 ? 13.530 58.026 46.548 1.00 17.29 48 VAL D N 1
ATOM 5971 C CA . VAL D 1 71 ? 14.686 58.472 47.316 1.00 16.88 48 VAL D CA 1
ATOM 5972 C C . VAL D 1 71 ? 14.376 58.434 48.811 1.00 16.92 48 VAL D C 1
ATOM 5973 O O . VAL D 1 71 ? 13.251 58.734 49.233 1.00 17.06 48 VAL D O 1
ATOM 5977 N N . LEU D 1 72 ? 15.377 58.055 49.599 1.00 16.58 49 LEU D N 1
ATOM 5978 C CA . LEU D 1 72 ? 15.274 58.053 51.047 1.00 17.15 49 LEU D CA 1
ATOM 5979 C C . LEU D 1 72 ? 16.192 59.118 51.625 1.00 17.05 49 LEU D C 1
ATOM 5980 O O . LEU D 1 72 ? 17.388 59.139 51.332 1.00 16.63 49 LEU D O 1
ATOM 5985 N N . VAL D 1 73 ? 15.631 59.987 52.459 1.00 16.94 50 VAL D N 1
ATOM 5986 C CA . VAL D 1 73 ? 16.396 61.035 53.111 1.00 16.97 50 VAL D CA 1
ATOM 5987 C C . VAL D 1 73 ? 16.582 60.676 54.585 1.00 16.92 50 VAL D C 1
ATOM 5988 O O . VAL D 1 73 ? 15.617 60.352 55.267 1.00 17.09 50 VAL D O 1
ATOM 5992 N N . VAL D 1 74 ? 17.824 60.720 55.063 1.00 16.75 51 VAL D N 1
ATOM 5993 C CA . VAL D 1 74 ? 18.127 60.515 56.480 1.00 16.65 51 VAL D CA 1
ATOM 5994 C C . VAL D 1 74 ? 18.512 61.859 57.088 1.00 17.06 51 VAL D C 1
ATOM 5995 O O . VAL D 1 74 ? 19.436 62.524 56.613 1.00 16.50 51 VAL D O 1
ATOM 5999 N N . LYS D 1 75 ? 17.804 62.257 58.141 1.00 17.57 52 LYS D N 1
ATOM 6000 C CA . LYS D 1 75 ? 18.030 63.555 58.765 1.00 18.59 52 LYS D CA 1
ATOM 6001 C C . LYS D 1 75 ? 17.494 63.605 60.190 1.00 18.50 52 LYS D C 1
ATOM 6002 O O . LYS D 1 75 ? 16.753 62.720 60.621 1.00 17.78 52 LYS D O 1
ATOM 6008 N N . SER D 1 76 ? 17.881 64.654 60.909 1.00 18.78 53 SER D N 1
ATOM 6009 C CA . SER D 1 76 ? 17.320 64.937 62.219 1.00 19.66 53 SER D CA 1
ATOM 6010 C C . SER D 1 76 ? 15.887 65.427 62.049 1.00 20.57 53 SER D C 1
ATOM 6011 O O . SER D 1 76 ? 15.594 66.184 61.124 1.00 20.16 53 SER D O 1
ATOM 6014 N N . ALA D 1 77 ? 15.001 64.996 62.943 1.00 21.64 54 ALA D N 1
ATOM 6015 C CA . ALA D 1 77 ? 13.626 65.496 62.973 1.00 23.37 54 ALA D CA 1
ATOM 6016 C C . ALA D 1 77 ? 13.562 66.957 63.423 1.00 24.87 54 ALA D C 1
ATOM 6017 O O . ALA D 1 77 ? 12.609 67.664 63.098 1.00 25.34 54 ALA D O 1
ATOM 6019 N N . ASN D 1 78 ? 14.569 67.398 64.175 1.00 26.14 55 ASN D N 1
ATOM 6020 C CA . ASN D 1 78 ? 14.538 68.701 64.837 1.00 27.90 55 ASN D CA 1
ATOM 6021 C C . ASN D 1 78 ? 15.712 69.598 64.465 1.00 27.50 55 ASN D C 1
ATOM 6022 O O . ASN D 1 78 ? 16.074 70.495 65.226 1.00 27.55 55 ASN D O 1
ATOM 6027 N N . GLY D 1 79 ? 16.306 69.363 63.297 1.00 26.87 56 GLY D N 1
ATOM 6028 C CA . GLY D 1 79 ? 17.534 70.054 62.920 1.00 26.92 56 GLY D CA 1
ATOM 6029 C C . GLY D 1 79 ? 18.613 69.815 63.961 1.00 27.02 56 GLY D C 1
ATOM 6030 O O . GLY D 1 79 ? 18.606 68.792 64.651 1.00 26.46 56 GLY D O 1
ATOM 6031 N N . GLY D 1 80 ? 19.537 70.763 64.079 1.00 26.97 57 GLY D N 1
ATOM 6032 C CA . GLY D 1 80 ? 20.613 70.665 65.054 1.00 26.87 57 GLY D CA 1
ATOM 6033 C C . GLY D 1 80 ? 21.490 69.452 64.809 1.00 26.43 57 GLY D C 1
ATOM 6034 O O . GLY D 1 80 ? 21.799 69.121 63.659 1.00 26.02 57 GLY D O 1
ATOM 6035 N N . ALA D 1 81 ? 21.871 68.782 65.894 1.00 25.88 58 ALA D N 1
ATOM 6036 C CA . ALA D 1 81 ? 22.744 67.618 65.831 1.00 25.76 58 ALA D CA 1
ATOM 6037 C C . ALA D 1 81 ? 22.130 66.518 64.975 1.00 25.18 58 ALA D C 1
ATOM 6038 O O . ALA D 1 81 ? 20.950 66.196 65.118 1.00 24.43 58 ALA D O 1
ATOM 6040 N N . PHE D 1 82 ? 22.933 65.960 64.073 1.00 25.10 59 PHE D N 1
ATOM 6041 C CA . PHE D 1 82 ? 22.507 64.831 63.250 1.00 25.12 59 PHE D CA 1
ATOM 6042 C C . PHE D 1 82 ? 22.454 63.603 64.141 1.00 26.65 59 PHE D C 1
ATOM 6043 O O . PHE D 1 82 ? 21.419 62.942 64.268 1.00 26.73 59 PHE D O 1
ATOM 6051 N N . CYS D 1 83 ? 23.583 63.318 64.773 1.00 29.19 60 CYS D N 1
ATOM 6052 C CA . CYS D 1 83 ? 23.689 62.214 65.709 1.00 32.10 60 CYS D CA 1
ATOM 6053 C C . CYS D 1 83 ? 25.020 62.349 66.421 1.00 34.17 60 CYS D C 1
ATOM 6054 O O . CYS D 1 83 ? 26.076 62.257 65.791 1.00 33.67 60 CYS D O 1
ATOM 6057 N N . ALA D 1 84 ? 24.958 62.582 67.733 1.00 37.44 61 ALA D N 1
ATOM 6058 C CA . ALA D 1 84 ? 26.148 62.781 68.563 1.00 39.85 61 ALA D CA 1
ATOM 6059 C C . ALA D 1 84 ? 26.928 61.490 68.844 1.00 41.64 61 ALA D C 1
ATOM 6060 O O . ALA D 1 84 ? 27.960 61.527 69.520 1.00 42.47 61 ALA D O 1
ATOM 6062 N N . GLY D 1 85 ? 26.432 60.356 68.349 1.00 42.13 62 GLY D N 1
ATOM 6063 C CA . GLY D 1 85 ? 27.148 59.085 68.452 1.00 43.09 62 GLY D CA 1
ATOM 6064 C C . GLY D 1 85 ? 26.487 58.112 69.407 1.00 43.13 62 GLY D C 1
ATOM 6065 O O . GLY D 1 85 ? 25.266 57.939 69.391 1.00 42.19 62 GLY D O 1
ATOM 6066 N N . ALA D 1 86 ? 27.306 57.473 70.237 1.00 43.74 63 ALA D N 1
ATOM 6067 C CA . ALA D 1 86 ? 26.828 56.476 71.186 1.00 43.63 63 ALA D CA 1
ATOM 6068 C C . ALA D 1 86 ? 26.138 57.131 72.380 1.00 43.27 63 ALA D C 1
ATOM 6069 O O . ALA D 1 86 ? 26.548 58.192 72.852 1.00 43.39 63 ALA D O 1
ATOM 6071 N N . ASP D 1 87 ? 25.076 56.483 72.844 1.00 42.93 64 ASP D N 1
ATOM 6072 C CA . ASP D 1 87 ? 24.398 56.849 74.078 1.00 42.29 64 ASP D CA 1
ATOM 6073 C C . ASP D 1 87 ? 25.382 56.575 75.218 1.00 41.99 64 ASP D C 1
ATOM 6074 O O . ASP D 1 87 ? 25.638 55.422 75.564 1.00 39.53 64 ASP D O 1
ATOM 6079 N N . ILE D 1 88 ? 25.953 57.642 75.774 1.00 42.21 65 ILE D N 1
ATOM 6080 C CA . ILE D 1 88 ? 27.026 57.512 76.767 1.00 42.01 65 ILE D CA 1
ATOM 6081 C C . ILE D 1 88 ? 26.533 56.898 78.079 1.00 40.22 65 ILE D C 1
ATOM 6082 O O . ILE D 1 88 ? 27.267 56.150 78.719 1.00 40.45 65 ILE D O 1
ATOM 6087 N N . ALA D 1 89 ? 25.297 57.203 78.467 1.00 38.74 66 ALA D N 1
ATOM 6088 C CA . ALA D 1 89 ? 24.686 56.591 79.647 1.00 38.30 66 ALA D CA 1
ATOM 6089 C C . ALA D 1 89 ? 24.541 55.080 79.459 1.00 37.42 66 ALA D C 1
ATOM 6090 O O . ALA D 1 89 ? 24.854 54.300 80.359 1.00 36.67 66 ALA D O 1
ATOM 6092 N N . GLU D 1 90 ? 24.063 54.678 78.284 1.00 35.64 67 GLU D N 1
ATOM 6093 C CA . GLU D 1 90 ? 23.894 53.260 77.950 1.00 35.03 67 GLU D CA 1
ATOM 6094 C C . GLU D 1 90 ? 25.238 52.546 77.950 1.00 34.09 67 GLU D C 1
ATOM 6095 O O . GLU D 1 90 ? 25.359 51.435 78.462 1.00 33.76 67 GLU D O 1
ATOM 6101 N N . LEU D 1 91 ? 26.241 53.196 77.369 1.00 33.63 68 LEU D N 1
ATOM 6102 C CA . LEU D 1 91 ? 27.584 52.637 77.262 1.00 34.29 68 LEU D CA 1
ATOM 6103 C C . LEU D 1 91 ? 28.203 52.401 78.640 1.00 33.98 68 LEU D C 1
ATOM 6104 O O . LEU D 1 91 ? 28.784 51.346 78.900 1.00 33.15 68 LEU D O 1
ATOM 6109 N N . LEU D 1 92 ? 28.066 53.384 79.522 1.00 33.91 69 LEU D N 1
ATOM 6110 C CA . LEU D 1 92 ? 28.602 53.274 80.880 1.00 34.48 69 LEU D CA 1
ATOM 6111 C C . LEU D 1 92 ? 27.815 52.277 81.729 1.00 33.61 69 LEU D C 1
ATOM 6112 O O . LEU D 1 92 ? 28.404 51.506 82.487 1.00 33.49 69 LEU D O 1
ATOM 6117 N N . ALA D 1 93 ? 26.492 52.285 81.590 1.00 32.93 70 ALA D N 1
ATOM 6118 C CA . ALA D 1 93 ? 25.635 51.351 82.317 1.00 32.77 70 ALA D CA 1
ATOM 6119 C C . ALA D 1 93 ? 25.882 49.887 81.932 1.00 32.52 70 ALA D C 1
ATOM 6120 O O . ALA D 1 93 ? 25.685 48.996 82.750 1.00 33.02 70 ALA D O 1
ATOM 6122 N N . ASN D 1 94 ? 26.313 49.647 80.695 1.00 31.82 71 ASN D N 1
ATOM 6123 C CA . ASN D 1 94 ? 26.519 48.292 80.182 1.00 31.39 71 ASN D CA 1
ATOM 6124 C C . ASN D 1 94 ? 27.985 47.944 79.950 1.00 30.83 71 ASN D C 1
ATOM 6125 O O . ASN D 1 94 ? 28.289 46.993 79.227 1.00 29.48 71 ASN D O 1
ATOM 6130 N N . LYS D 1 95 ? 28.896 48.687 80.573 1.00 30.83 72 LYS D N 1
ATOM 6131 C CA . LYS D 1 95 ? 30.321 48.566 80.248 1.00 31.36 72 LYS D CA 1
ATOM 6132 C C . LYS D 1 95 ? 30.937 47.186 80.546 1.00 30.93 72 LYS D C 1
ATOM 6133 O O . LYS D 1 95 ? 31.977 46.852 79.979 1.00 30.53 72 LYS D O 1
ATOM 6139 N N . ASP D 1 96 ? 30.303 46.401 81.420 1.00 30.94 73 ASP D N 1
ATOM 6140 C CA . ASP D 1 96 ? 30.762 45.038 81.741 1.00 31.22 73 ASP D CA 1
ATOM 6141 C C . ASP D 1 96 ? 29.821 43.936 81.230 1.00 29.47 73 ASP D C 1
ATOM 6142 O O . ASP D 1 96 ? 30.034 42.759 81.521 1.00 30.69 73 ASP D O 1
ATOM 6147 N N . ASP D 1 97 ? 28.797 44.309 80.465 1.00 26.97 74 ASP D N 1
ATOM 6148 C CA . ASP D 1 97 ? 27.764 43.368 80.017 1.00 25.39 74 ASP D CA 1
ATOM 6149 C C . ASP D 1 97 ? 28.132 42.835 78.627 1.00 23.80 74 ASP D C 1
ATOM 6150 O O . ASP D 1 97 ? 27.910 43.505 77.616 1.00 22.33 74 ASP D O 1
ATOM 6155 N N . ALA D 1 98 ? 28.701 41.633 78.589 1.00 22.83 75 ALA D N 1
ATOM 6156 C CA . ALA D 1 98 ? 29.203 41.046 77.343 1.00 22.52 75 ALA D CA 1
ATOM 6157 C C . ALA D 1 98 ? 28.096 40.716 76.333 1.00 21.90 75 ALA D C 1
ATOM 6158 O O . ALA D 1 98 ? 28.302 40.841 75.124 1.00 21.07 75 ALA D O 1
ATOM 6160 N N . ALA D 1 99 ? 26.936 40.286 76.827 1.00 21.37 76 ALA D N 1
ATOM 6161 C CA . ALA D 1 99 ? 25.787 40.016 75.966 1.00 21.35 76 ALA D CA 1
ATOM 6162 C C . ALA D 1 99 ? 25.301 41.298 75.290 1.00 20.97 76 ALA D C 1
ATOM 6163 O O . ALA D 1 99 ? 24.973 41.288 74.103 1.00 20.07 76 ALA D O 1
ATOM 6165 N N . PHE D 1 100 ? 25.262 42.395 76.045 1.00 21.06 77 PHE D N 1
ATOM 6166 C CA . PHE D 1 100 ? 24.887 43.689 75.481 1.00 21.37 77 PHE D CA 1
ATOM 6167 C C . PHE D 1 100 ? 25.858 44.111 74.377 1.00 20.63 77 PHE D C 1
ATOM 6168 O O . PHE D 1 100 ? 25.427 44.553 73.320 1.00 19.84 77 PHE D O 1
ATOM 6176 N N . HIS D 1 101 ? 27.157 43.985 74.636 1.00 20.67 78 HIS D N 1
ATOM 6177 C CA . HIS D 1 101 ? 28.176 44.346 73.646 1.00 20.95 78 HIS D CA 1
ATOM 6178 C C . HIS D 1 101 ? 28.030 43.528 72.368 1.00 20.15 78 HIS D C 1
ATOM 6179 O O . HIS D 1 101 ? 28.156 44.066 71.267 1.00 19.32 78 HIS D O 1
ATOM 6186 N N . ALA D 1 102 ? 27.764 42.229 72.513 1.00 19.40 79 ALA D N 1
ATOM 6187 C CA . ALA D 1 102 ? 27.528 41.371 71.352 1.00 19.32 79 ALA D CA 1
ATOM 6188 C C . ALA D 1 102 ? 26.290 41.819 70.581 1.00 19.06 79 ALA D C 1
ATOM 6189 O O . ALA D 1 102 ? 26.309 41.900 69.348 1.00 18.47 79 ALA D O 1
ATOM 6191 N N . ALA D 1 103 ? 25.215 42.102 71.310 1.00 18.90 80 ALA D N 1
ATOM 6192 C CA . ALA D 1 103 ? 23.958 42.518 70.694 1.00 19.27 80 ALA D CA 1
ATOM 6193 C C . ALA D 1 103 ? 24.123 43.856 69.981 1.00 19.31 80 ALA D C 1
ATOM 6194 O O . ALA D 1 103 ? 23.615 44.053 68.875 1.00 18.52 80 ALA D O 1
ATOM 6196 N N . ASN D 1 104 ? 24.847 44.764 70.627 1.00 19.74 81 ASN D N 1
ATOM 6197 C CA . ASN D 1 104 ? 25.080 46.104 70.098 1.00 20.35 81 ASN D CA 1
ATOM 6198 C C . ASN D 1 104 ? 25.948 46.078 68.832 1.00 20.01 81 ASN D C 1
ATOM 6199 O O . ASN D 1 104 ? 25.602 46.710 67.828 1.00 19.05 81 ASN D O 1
ATOM 6204 N N . GLN D 1 105 ? 27.052 45.327 68.881 1.00 20.34 82 GLN D N 1
ATOM 6205 C CA . GLN D 1 105 ? 27.941 45.132 67.723 1.00 21.08 82 GLN D CA 1
ATOM 6206 C C . GLN D 1 105 ? 27.167 44.574 66.521 1.00 20.91 82 GLN D C 1
ATOM 6207 O O . GLN D 1 105 ? 27.299 45.071 65.395 1.00 19.65 82 GLN D O 1
ATOM 6213 N N . GLN D 1 106 ? 26.339 43.562 66.764 1.00 20.70 83 GLN D N 1
ATOM 6214 C CA . GLN D 1 106 ? 25.562 42.949 65.695 1.00 21.56 83 GLN D CA 1
ATOM 6215 C C . GLN D 1 106 ? 24.539 43.922 65.110 1.00 19.47 83 GLN D C 1
ATOM 6216 O O . GLN D 1 106 ? 24.410 44.024 63.894 1.00 18.36 83 GLN D O 1
ATOM 6222 N N . ALA D 1 107 ? 23.803 44.612 65.978 1.00 18.44 84 ALA D N 1
ATOM 6223 C CA . ALA D 1 107 ? 22.762 45.537 65.542 1.00 17.81 84 ALA D CA 1
ATOM 6224 C C . ALA D 1 107 ? 23.350 46.702 64.740 1.00 17.23 84 ALA D C 1
ATOM 6225 O O . ALA D 1 107 ? 22.800 47.083 63.706 1.00 16.79 84 ALA D O 1
ATOM 6227 N N . ILE D 1 108 ? 24.464 47.256 65.210 1.00 16.90 85 ILE D N 1
ATOM 6228 C CA . ILE D 1 108 ? 25.133 48.344 64.492 1.00 17.00 85 ILE D CA 1
ATOM 6229 C C . ILE D 1 108 ? 25.610 47.885 63.111 1.00 16.57 85 ILE D C 1
ATOM 6230 O O . ILE D 1 108 ? 25.357 48.552 62.104 1.00 16.21 85 ILE D O 1
ATOM 6235 N N . ASN D 1 109 ? 26.298 46.749 63.067 1.00 16.68 86 ASN D N 1
ATOM 6236 C CA . ASN D 1 109 ? 26.815 46.218 61.811 1.00 16.86 86 ASN D CA 1
ATOM 6237 C C . ASN D 1 109 ? 25.706 45.901 60.809 1.00 17.16 86 ASN D C 1
ATOM 6238 O O . ASN D 1 109 ? 25.842 46.193 59.622 1.00 16.21 86 ASN D O 1
ATOM 6243 N N . ARG D 1 110 ? 24.610 45.318 61.287 1.00 17.54 87 ARG D N 1
ATOM 6244 C CA . ARG D 1 110 ? 23.472 45.045 60.426 1.00 18.50 87 ARG D CA 1
ATOM 6245 C C . ARG D 1 110 ? 22.865 46.346 59.883 1.00 17.66 87 ARG D C 1
ATOM 6246 O O . ARG D 1 110 ? 22.567 46.442 58.694 1.00 17.05 87 ARG D O 1
ATOM 6254 N N . ALA D 1 111 ? 22.689 47.335 60.752 1.00 17.17 88 ALA D N 1
ATOM 6255 C CA . ALA D 1 111 ? 22.082 48.612 60.360 1.00 17.17 88 ALA D CA 1
ATOM 6256 C C . ALA D 1 111 ? 22.911 49.330 59.287 1.00 17.24 88 ALA D C 1
ATOM 6257 O O . ALA D 1 111 ? 22.377 49.806 58.284 1.00 16.04 88 ALA D O 1
ATOM 6259 N N . GLN D 1 112 ? 24.215 49.404 59.522 1.00 17.96 89 GLN D N 1
ATOM 6260 C CA . GLN D 1 112 ? 25.153 50.018 58.594 1.00 19.04 89 GLN D CA 1
ATOM 6261 C C . GLN D 1 112 ? 25.179 49.299 57.242 1.00 18.54 89 GLN D C 1
ATOM 6262 O O . GLN D 1 112 ? 25.137 49.938 56.178 1.00 17.99 89 GLN D O 1
ATOM 6268 N N . TYR D 1 113 ? 25.255 47.972 57.302 1.00 18.03 90 TYR D N 1
ATOM 6269 C CA . TYR D 1 113 ? 25.315 47.128 56.119 1.00 18.35 90 TYR D CA 1
ATOM 6270 C C . TYR D 1 113 ? 24.080 47.323 55.245 1.00 18.08 90 TYR D C 1
ATOM 6271 O O . TYR D 1 113 ? 24.194 47.499 54.026 1.00 17.03 90 TYR D O 1
ATOM 6280 N N . GLU D 1 114 ? 22.910 47.304 55.876 1.00 17.76 91 GLU D N 1
ATOM 6281 C CA . GLU D 1 114 ? 21.651 47.397 55.152 1.00 18.74 91 GLU D CA 1
ATOM 6282 C C . GLU D 1 114 ? 21.381 48.798 54.620 1.00 17.41 91 GLU D C 1
ATOM 6283 O O . GLU D 1 114 ? 20.879 48.940 53.504 1.00 16.78 91 GLU D O 1
ATOM 6289 N N . LEU D 1 115 ? 21.728 49.822 55.395 1.00 16.12 92 LEU D N 1
ATOM 6290 C CA . LEU D 1 115 ? 21.557 51.206 54.933 1.00 15.81 92 LEU D CA 1
ATOM 6291 C C . LEU D 1 115 ? 22.424 51.477 53.702 1.00 15.39 92 LEU D C 1
ATOM 6292 O O . LEU D 1 115 ? 21.956 52.068 52.726 1.00 14.76 92 LEU D O 1
ATOM 6297 N N . ALA D 1 116 ? 23.673 51.018 53.746 1.00 15.03 93 ALA D N 1
ATOM 6298 C CA . ALA D 1 116 ? 24.600 51.211 52.636 1.00 15.35 93 ALA D CA 1
ATOM 6299 C C . ALA D 1 116 ? 24.150 50.508 51.352 1.00 15.62 93 ALA D C 1
ATOM 6300 O O . ALA D 1 116 ? 24.512 50.939 50.257 1.00 15.73 93 ALA D O 1
ATOM 6302 N N . ARG D 1 117 ? 23.354 49.448 51.490 1.00 15.91 94 ARG D N 1
ATOM 6303 C CA . ARG D 1 117 ? 22.869 48.669 50.356 1.00 16.31 94 ARG D CA 1
ATOM 6304 C C . ARG D 1 117 ? 21.373 48.855 50.068 1.00 16.09 94 ARG D C 1
ATOM 6305 O O . ARG D 1 117 ? 20.784 48.070 49.328 1.00 16.02 94 ARG D O 1
ATOM 6313 N N . PHE D 1 118 ? 20.777 49.915 50.606 1.00 15.31 95 PHE D N 1
ATOM 6314 C CA . PHE D 1 118 ? 19.387 50.234 50.316 1.00 15.14 95 PHE D CA 1
ATOM 6315 C C . PHE D 1 118 ? 19.213 50.326 48.799 1.00 15.04 95 PHE D C 1
ATOM 6316 O O . PHE D 1 118 ? 20.065 50.883 48.105 1.00 14.55 95 PHE D O 1
ATOM 6324 N N . ARG D 1 119 ? 18.132 49.755 48.278 1.00 14.81 96 ARG D N 1
ATOM 6325 C CA . ARG D 1 119 ? 17.996 49.616 46.823 1.00 15.00 96 ARG D CA 1
ATOM 6326 C C . ARG D 1 119 ? 17.975 50.956 46.077 1.00 14.89 96 ARG D C 1
ATOM 6327 O O . ARG D 1 119 ? 18.453 51.033 44.951 1.00 14.70 96 ARG D O 1
ATOM 6335 N N . LEU D 1 120 ? 17.441 51.998 46.712 1.00 15.00 97 LEU D N 1
ATOM 6336 C CA . LEU D 1 120 ? 17.280 53.313 46.082 1.00 15.35 97 LEU D CA 1
ATOM 6337 C C . LEU D 1 120 ? 18.308 54.334 46.572 1.00 15.19 97 LEU D C 1
ATOM 6338 O O . LEU D 1 120 ? 18.970 54.116 47.592 1.00 14.93 97 LEU D O 1
ATOM 6343 N N . PRO D 1 121 ? 18.443 55.459 45.844 1.00 15.36 98 PRO D N 1
ATOM 6344 C CA . PRO D 1 121 ? 19.291 56.554 46.306 1.00 15.41 98 PRO D CA 1
ATOM 6345 C C . PRO D 1 121 ? 18.943 57.005 47.720 1.00 15.57 98 PRO D C 1
ATOM 6346 O O . PRO D 1 121 ? 17.756 57.097 48.070 1.00 15.44 98 PRO D O 1
ATOM 6350 N N . THR D 1 122 ? 19.979 57.279 48.508 1.00 15.87 99 THR D N 1
ATOM 6351 C CA . THR D 1 122 ? 19.839 57.768 49.872 1.00 15.97 99 THR D CA 1
ATOM 6352 C C . THR D 1 122 ? 20.676 59.037 50.058 1.00 16.03 99 THR D C 1
ATOM 6353 O O . THR D 1 122 ? 21.795 59.139 49.541 1.00 15.60 99 THR D O 1
ATOM 6357 N N . VAL D 1 123 ? 20.127 59.987 50.810 1.00 16.07 100 VAL D N 1
ATOM 6358 C CA . VAL D 1 123 ? 20.771 61.276 51.057 1.00 16.64 100 VAL D CA 1
ATOM 6359 C C . VAL D 1 123 ? 20.771 61.580 52.552 1.00 16.70 100 VAL D C 1
ATOM 6360 O O . VAL D 1 123 ? 19.716 61.547 53.182 1.00 16.89 100 VAL D O 1
ATOM 6364 N N . ALA D 1 124 ? 21.944 61.879 53.110 1.00 16.78 101 ALA D N 1
ATOM 6365 C CA . ALA D 1 124 ? 22.048 62.364 54.483 1.00 16.98 101 ALA D CA 1
ATOM 6366 C C . ALA D 1 124 ? 22.118 63.895 54.496 1.00 17.82 101 ALA D C 1
ATOM 6367 O O . ALA D 1 124 ? 23.013 64.487 53.874 1.00 17.54 101 ALA D O 1
ATOM 6377 N N . VAL D 1 126 ? 22.934 66.822 56.799 1.00 19.27 103 VAL D N 1
ATOM 6378 C CA . VAL D 1 126 ? 23.640 67.037 58.063 1.00 19.76 103 VAL D CA 1
ATOM 6379 C C . VAL D 1 126 ? 23.669 68.528 58.392 1.00 21.04 103 VAL D C 1
ATOM 6380 O O . VAL D 1 126 ? 24.262 69.316 57.654 1.00 20.08 103 VAL D O 1
ATOM 6384 N N . GLU D 1 127 ? 23.028 68.903 59.502 1.00 22.74 104 GLU D N 1
ATOM 6385 C CA . GLU D 1 127 ? 22.890 70.314 59.899 1.00 24.61 104 GLU D CA 1
ATOM 6386 C C . GLU D 1 127 ? 23.663 70.670 61.171 1.00 25.07 104 GLU D C 1
ATOM 6387 O O . GLU D 1 127 ? 23.658 71.824 61.595 1.00 26.35 104 GLU D O 1
ATOM 6393 N N . GLY D 1 128 ? 24.319 69.692 61.783 1.00 24.37 105 GLY D N 1
ATOM 6394 C CA . GLY D 1 128 ? 25.014 69.911 63.042 1.00 24.41 105 GLY D CA 1
ATOM 6395 C C . GLY D 1 128 ? 26.001 68.799 63.313 1.00 24.52 105 GLY D C 1
ATOM 6396 O O . GLY D 1 128 ? 26.535 68.190 62.380 1.00 23.47 105 GLY D O 1
ATOM 6397 N N . ASP D 1 129 ? 26.232 68.519 64.591 1.00 24.95 106 ASP D N 1
ATOM 6398 C CA . ASP D 1 129 ? 27.209 67.512 64.976 1.00 25.86 106 ASP D CA 1
ATOM 6399 C C . ASP D 1 129 ? 26.867 66.120 64.445 1.00 25.39 106 ASP D C 1
ATOM 6400 O O . ASP D 1 129 ? 25.743 65.636 64.586 1.00 24.76 106 ASP D O 1
ATOM 6405 N N . CYS D 1 130 ? 27.863 65.506 63.816 1.00 25.08 107 CYS D N 1
ATOM 6406 C CA . CYS D 1 130 ? 27.759 64.172 63.259 1.00 25.47 107 CYS D CA 1
ATOM 6407 C C . CYS D 1 130 ? 28.993 63.399 63.722 1.00 26.74 107 CYS D C 1
ATOM 6408 O O . CYS D 1 130 ? 30.047 63.454 63.078 1.00 25.22 107 CYS D O 1
ATOM 6411 N N . ILE D 1 131 ? 28.857 62.693 64.846 1.00 28.53 108 ILE D N 1
ATOM 6412 C CA . ILE D 1 131 ? 30.003 62.106 65.554 1.00 31.08 108 ILE D CA 1
ATOM 6413 C C . ILE D 1 131 ? 29.913 60.583 65.698 1.00 32.63 108 ILE D C 1
ATOM 6414 O O . ILE D 1 131 ? 28.867 60.050 66.061 1.00 33.08 108 ILE D O 1
ATOM 6419 N N . GLY D 1 132 ? 31.025 59.900 65.425 1.00 33.67 109 GLY D N 1
ATOM 6420 C CA . GLY D 1 132 ? 31.171 58.470 65.711 1.00 35.29 109 GLY D CA 1
ATOM 6421 C C . GLY D 1 132 ? 30.214 57.573 64.952 1.00 35.45 109 GLY D C 1
ATOM 6422 O O . GLY D 1 132 ? 30.392 57.331 63.752 1.00 36.72 109 GLY D O 1
ATOM 6423 N N . GLY D 1 133 ? 29.204 57.070 65.660 1.00 35.39 110 GLY D N 1
ATOM 6424 C CA . GLY D 1 133 ? 28.173 56.221 65.062 1.00 34.53 110 GLY D CA 1
ATOM 6425 C C . GLY D 1 133 ? 27.277 56.991 64.109 1.00 33.37 110 GLY D C 1
ATOM 6426 O O . GLY D 1 133 ? 26.849 56.460 63.085 1.00 33.34 110 GLY D O 1
ATOM 6427 N N . GLY D 1 134 ? 26.989 58.244 64.451 1.00 31.86 111 GLY D N 1
ATOM 6428 C CA . GLY D 1 134 ? 26.234 59.124 63.576 1.00 31.01 111 GLY D CA 1
ATOM 6429 C C . GLY D 1 134 ? 26.957 59.335 62.262 1.00 30.38 111 GLY D C 1
ATOM 6430 O O . GLY D 1 134 ? 26.336 59.374 61.202 1.00 28.75 111 GLY D O 1
ATOM 6431 N N . CYS D 1 135 ? 28.279 59.463 62.342 1.00 30.39 112 CYS D N 1
ATOM 6432 C CA . CYS D 1 135 ? 29.113 59.581 61.158 1.00 31.60 112 CYS D CA 1
ATOM 6433 C C . CYS D 1 135 ? 29.014 58.309 60.330 1.00 29.36 112 CYS D C 1
ATOM 6434 O O . CYS D 1 135 ? 29.009 58.367 59.101 1.00 28.26 112 CYS D O 1
ATOM 6437 N N . GLY D 1 136 ? 28.932 57.167 61.015 1.00 26.85 113 GLY D N 1
ATOM 6438 C CA . GLY D 1 136 ? 28.678 55.891 60.369 1.00 25.32 113 GLY D CA 1
ATOM 6439 C C . GLY D 1 136 ? 27.406 55.899 59.544 1.00 23.38 113 GLY D C 1
ATOM 6440 O O . GLY D 1 136 ? 27.407 55.466 58.391 1.00 23.19 113 GLY D O 1
ATOM 6441 N N . ILE D 1 137 ? 26.318 56.389 60.131 1.00 21.42 114 ILE D N 1
ATOM 6442 C CA . ILE D 1 137 ? 25.046 56.462 59.419 1.00 20.59 114 ILE D CA 1
ATOM 6443 C C . ILE D 1 137 ? 25.198 57.356 58.179 1.00 19.50 114 ILE D C 1
ATOM 6444 O O . ILE D 1 137 ? 24.800 56.966 57.078 1.00 18.80 114 ILE D O 1
ATOM 6449 N N . ALA D 1 138 ? 25.796 58.535 58.348 1.00 18.49 115 ALA D N 1
ATOM 6450 C CA . ALA D 1 138 ? 25.995 59.445 57.213 1.00 18.41 115 ALA D CA 1
ATOM 6451 C C . ALA D 1 138 ? 26.860 58.815 56.122 1.00 17.96 115 ALA D C 1
ATOM 6452 O O . ALA D 1 138 ? 26.578 58.978 54.929 1.00 17.90 115 ALA D O 1
ATOM 6454 N N . LEU D 1 139 ? 27.898 58.094 56.535 1.00 17.96 116 LEU D N 1
ATOM 6455 C CA . LEU D 1 139 ? 28.820 57.438 55.610 1.00 18.39 116 LEU D CA 1
ATOM 6456 C C . LEU D 1 139 ? 28.162 56.310 54.809 1.00 17.79 116 LEU D C 1
ATOM 6457 O O . LEU D 1 139 ? 28.589 56.006 53.699 1.00 17.41 116 LEU D O 1
ATOM 6462 N N . ALA D 1 140 ? 27.135 55.692 55.382 1.00 17.00 117 ALA D N 1
ATOM 6463 C CA . ALA D 1 140 ? 26.410 54.621 54.712 1.00 17.09 117 ALA D CA 1
ATOM 6464 C C . ALA D 1 140 ? 25.381 55.140 53.701 1.00 17.31 117 ALA D C 1
ATOM 6465 O O . ALA D 1 140 ? 24.826 54.353 52.951 1.00 17.96 117 ALA D O 1
ATOM 6467 N N . CYS D 1 141 ? 25.115 56.447 53.673 1.00 17.24 118 CYS D N 1
ATOM 6468 C CA . CYS D 1 141 ? 24.234 57.004 52.644 1.00 17.28 118 CYS D CA 1
ATOM 6469 C C . CYS D 1 141 ? 25.020 57.191 51.338 1.00 17.32 118 CYS D C 1
ATOM 6470 O O . CYS D 1 141 ? 26.251 57.189 51.341 1.00 17.15 118 CYS D O 1
ATOM 6473 N N . ASP D 1 142 ? 24.311 57.322 50.222 1.00 17.66 119 ASP D N 1
ATOM 6474 C CA . ASP D 1 142 ? 24.968 57.468 48.918 1.00 18.42 119 ASP D CA 1
ATOM 6475 C C . ASP D 1 142 ? 25.684 58.802 48.793 1.00 18.40 119 ASP D C 1
ATOM 6476 O O . ASP D 1 142 ? 26.709 58.896 48.116 1.00 18.22 119 ASP D O 1
ATOM 6489 N N . ARG D 1 144 ? 26.004 62.999 50.883 1.00 17.57 121 ARG D N 1
ATOM 6490 C CA . ARG D 1 144 ? 25.771 63.839 52.055 1.00 17.10 121 ARG D CA 1
ATOM 6491 C C . ARG D 1 144 ? 25.740 65.312 51.654 1.00 17.19 121 ARG D C 1
ATOM 6492 O O . ARG D 1 144 ? 26.529 65.754 50.807 1.00 16.76 121 ARG D O 1
ATOM 6500 N N . ILE D 1 145 ? 24.816 66.058 52.256 1.00 17.27 122 ILE D N 1
ATOM 6501 C CA . ILE D 1 145 ? 24.783 67.510 52.158 1.00 17.49 122 ILE D CA 1
ATOM 6502 C C . ILE D 1 145 ? 25.076 68.065 53.546 1.00 17.68 122 ILE D C 1
ATOM 6503 O O . ILE D 1 145 ? 24.483 67.608 54.528 1.00 17.25 122 ILE D O 1
ATOM 6508 N N . ALA D 1 146 ? 25.969 69.051 53.625 1.00 17.47 123 ALA D N 1
ATOM 6509 C CA . ALA D 1 146 ? 26.334 69.665 54.900 1.00 17.89 123 ALA D CA 1
ATOM 6510 C C . ALA D 1 146 ? 25.896 71.118 54.921 1.00 18.25 123 ALA D C 1
ATOM 6511 O O . ALA D 1 146 ? 26.261 71.881 54.031 1.00 17.85 123 ALA D O 1
ATOM 6513 N N . ALA D 1 147 ? 25.120 71.494 55.936 1.00 18.58 124 ALA D N 1
ATOM 6514 C CA . ALA D 1 147 ? 24.797 72.900 56.183 1.00 19.46 124 ALA D CA 1
ATOM 6515 C C . ALA D 1 147 ? 25.962 73.544 56.947 1.00 20.25 124 ALA D C 1
ATOM 6516 O O . ALA D 1 147 ? 26.854 72.835 57.431 1.00 19.50 124 ALA D O 1
ATOM 6518 N N . PRO D 1 148 ? 25.974 74.889 57.053 1.00 21.42 125 PRO D N 1
ATOM 6519 C CA . PRO D 1 148 ? 27.176 75.547 57.594 1.00 21.93 125 PRO D CA 1
ATOM 6520 C C . PRO D 1 148 ? 27.601 75.144 59.008 1.00 22.37 125 PRO D C 1
ATOM 6521 O O . PRO D 1 148 ? 28.789 75.207 59.309 1.00 22.83 125 PRO D O 1
ATOM 6525 N N . ALA D 1 149 ? 26.669 74.708 59.853 1.00 22.43 126 ALA D N 1
ATOM 6526 C CA . ALA D 1 149 ? 27.007 74.330 61.228 1.00 22.92 126 ALA D CA 1
ATOM 6527 C C . ALA D 1 149 ? 27.406 72.854 61.396 1.00 22.55 126 ALA D C 1
ATOM 6528 O O . ALA D 1 149 ? 27.739 72.430 62.500 1.00 23.03 126 ALA D O 1
ATOM 6530 N N . ALA D 1 150 ? 27.383 72.077 60.316 1.00 21.77 127 ALA D N 1
ATOM 6531 C CA . ALA D 1 150 ? 27.730 70.658 60.397 1.00 21.64 127 ALA D CA 1
ATOM 6532 C C . ALA D 1 150 ? 29.181 70.455 60.847 1.00 21.82 127 ALA D C 1
ATOM 6533 O O . ALA D 1 150 ? 30.077 71.179 60.421 1.00 21.18 127 ALA D O 1
ATOM 6535 N N . ARG D 1 151 ? 29.393 69.481 61.729 1.00 22.34 128 ARG D N 1
ATOM 6536 C CA . ARG D 1 151 ? 30.735 69.088 62.156 1.00 23.26 128 ARG D CA 1
ATOM 6537 C C . ARG D 1 151 ? 30.820 67.570 62.169 1.00 22.57 128 ARG D C 1
ATOM 6538 O O . ARG D 1 151 ? 29.832 66.895 62.447 1.00 22.49 128 ARG D O 1
ATOM 6546 N N . PHE D 1 152 ? 31.999 67.040 61.861 1.00 21.78 129 PHE D N 1
ATOM 6547 C CA . PHE D 1 152 ? 32.180 65.600 61.690 1.00 21.41 129 PHE D CA 1
ATOM 6548 C C . PHE D 1 152 ? 33.380 65.116 62.482 1.00 22.09 129 PHE D C 1
ATOM 6549 O O . PHE D 1 152 ? 34.420 65.779 62.519 1.00 22.38 129 PHE D O 1
ATOM 6557 N N . GLY D 1 153 ? 33.233 63.957 63.110 1.00 22.37 130 GLY D N 1
ATOM 6558 C CA . GLY D 1 153 ? 34.339 63.324 63.822 1.00 23.33 130 GLY D CA 1
ATOM 6559 C C . GLY D 1 153 ? 34.067 61.853 64.078 1.00 24.14 130 GLY D C 1
ATOM 6560 O O . GLY D 1 153 ? 32.917 61.445 64.221 1.00 23.97 130 GLY D O 1
ATOM 6561 N N . ILE D 1 154 ? 35.128 61.056 64.118 1.00 25.26 131 ILE D N 1
ATOM 6562 C CA . ILE D 1 154 ? 35.030 59.640 64.465 1.00 26.58 131 ILE D CA 1
ATOM 6563 C C . ILE D 1 154 ? 35.956 59.428 65.654 1.00 27.41 131 ILE D C 1
ATOM 6564 O O . ILE D 1 154 ? 37.172 59.541 65.518 1.00 26.85 131 ILE D O 1
ATOM 6569 N N . THR D 1 155 ? 35.371 59.106 66.809 1.00 28.73 132 THR D N 1
ATOM 6570 C CA . THR D 1 155 ? 36.036 59.292 68.103 1.00 30.16 132 THR D CA 1
ATOM 6571 C C . THR D 1 155 ? 36.332 58.035 68.950 1.00 30.77 132 THR D C 1
ATOM 6572 O O . THR D 1 155 ? 36.532 58.162 70.162 1.00 30.79 132 THR D O 1
ATOM 6576 N N . PRO D 1 156 ? 36.393 56.832 68.338 1.00 30.24 133 PRO D N 1
ATOM 6577 C CA . PRO D 1 156 ? 36.628 55.666 69.198 1.00 30.72 133 PRO D CA 1
ATOM 6578 C C . PRO D 1 156 ? 38.020 55.629 69.847 1.00 30.65 133 PRO D C 1
ATOM 6579 O O . PRO D 1 156 ? 38.189 54.983 70.886 1.00 30.33 133 PRO D O 1
ATOM 6583 N N . ALA D 1 157 ? 38.993 56.324 69.259 1.00 30.17 134 ALA D N 1
ATOM 6584 C CA . ALA D 1 157 ? 40.342 56.397 69.830 1.00 31.47 134 ALA D CA 1
ATOM 6585 C C . ALA D 1 157 ? 40.388 57.126 71.177 1.00 32.47 134 ALA D C 1
ATOM 6586 O O . ALA D 1 157 ? 41.347 56.970 71.939 1.00 32.76 134 ALA D O 1
ATOM 6588 N N . LYS D 1 158 ? 39.360 57.921 71.464 1.00 33.00 135 LYS D N 1
ATOM 6589 C CA . LYS D 1 158 ? 39.255 58.612 72.744 1.00 34.68 135 LYS D CA 1
ATOM 6590 C C . LYS D 1 158 ? 38.719 57.729 73.876 1.00 35.36 135 LYS D C 1
ATOM 6591 O O . LYS D 1 158 ? 38.729 58.146 75.036 1.00 36.29 135 LYS D O 1
ATOM 6597 N N . LEU D 1 159 ? 38.257 56.522 73.544 1.00 34.93 136 LEU D N 1
ATOM 6598 C CA . LEU D 1 159 ? 37.744 55.569 74.537 1.00 35.39 136 LEU D CA 1
ATOM 6599 C C . LEU D 1 159 ? 38.419 54.192 74.481 1.00 33.91 136 LEU D C 1
ATOM 6600 O O . LEU D 1 159 ? 37.943 53.245 75.103 1.00 34.71 136 LEU D O 1
ATOM 6605 N N . GLY D 1 160 ? 39.515 54.070 73.742 1.00 32.28 137 GLY D N 1
ATOM 6606 C CA . GLY D 1 160 ? 40.180 52.781 73.589 1.00 31.06 137 GLY D CA 1
ATOM 6607 C C . GLY D 1 160 ? 39.392 51.753 72.796 1.00 29.85 137 GLY D C 1
ATOM 6608 O O . GLY D 1 160 ? 39.581 50.555 72.984 1.00 28.82 137 GLY D O 1
ATOM 6609 N N . LEU D 1 161 ? 38.527 52.219 71.895 1.00 29.09 138 LEU D N 1
ATOM 6610 C CA . LEU D 1 161 ? 37.735 51.335 71.047 1.00 29.10 138 LEU D CA 1
ATOM 6611 C C . LEU D 1 161 ? 38.216 51.366 69.594 1.00 28.96 138 LEU D C 1
ATOM 6612 O O . LEU D 1 161 ? 39.044 52.197 69.215 1.00 28.24 138 LEU D O 1
ATOM 6617 N N . VAL D 1 162 ? 37.701 50.431 68.799 1.00 29.40 139 VAL D N 1
ATOM 6618 C CA . VAL D 1 162 ? 38.038 50.309 67.378 1.00 30.07 139 VAL D CA 1
ATOM 6619 C C . VAL D 1 162 ? 36.819 50.743 66.565 1.00 29.50 139 VAL D C 1
ATOM 6620 O O . VAL D 1 162 ? 35.715 50.850 67.097 1.00 31.06 139 VAL D O 1
ATOM 6624 N N . TYR D 1 163 ? 37.029 51.029 65.287 1.00 28.77 140 TYR D N 1
ATOM 6625 C CA . TYR D 1 163 ? 35.945 51.330 64.358 1.00 27.28 140 TYR D CA 1
ATOM 6626 C C . TYR D 1 163 ? 35.726 50.081 63.487 1.00 25.66 140 TYR D C 1
ATOM 6627 O O . TYR D 1 163 ? 36.697 49.440 63.083 1.00 24.99 140 TYR D O 1
ATOM 6636 N N . PRO D 1 164 ? 34.461 49.706 63.213 1.00 24.02 141 PRO D N 1
ATOM 6637 C CA . PRO D 1 164 ? 34.255 48.476 62.433 1.00 23.39 141 PRO D CA 1
ATOM 6638 C C . PRO D 1 164 ? 34.878 48.566 61.037 1.00 22.97 141 PRO D C 1
ATOM 6639 O O . PRO D 1 164 ? 34.886 49.644 60.442 1.00 21.42 141 PRO D O 1
ATOM 6643 N N . LEU D 1 165 ? 35.403 47.451 60.527 1.00 22.72 142 LEU D N 1
ATOM 6644 C CA . LEU D 1 165 ? 36.139 47.477 59.261 1.00 22.79 142 LEU D CA 1
ATOM 6645 C C . LEU D 1 165 ? 35.234 47.916 58.107 1.00 21.87 142 LEU D C 1
ATOM 6646 O O . LEU D 1 165 ? 35.677 48.613 57.186 1.00 21.02 142 LEU D O 1
ATOM 6651 N N . HIS D 1 166 ? 33.966 47.522 58.175 1.00 20.75 143 HIS D N 1
ATOM 6652 C CA . HIS D 1 166 ? 32.976 47.930 57.188 1.00 20.73 143 HIS D CA 1
ATOM 6653 C C . HIS D 1 166 ? 32.911 49.457 57.087 1.00 19.91 143 HIS D C 1
ATOM 6654 O O . HIS D 1 166 ? 32.874 50.015 55.992 1.00 18.76 143 HIS D O 1
ATOM 6661 N N . ASP D 1 167 ? 32.924 50.128 58.233 1.00 19.91 144 ASP D N 1
ATOM 6662 C CA . ASP D 1 167 ? 32.820 51.588 58.261 1.00 20.43 144 ASP D CA 1
ATOM 6663 C C . ASP D 1 167 ? 34.165 52.283 58.003 1.00 19.51 144 ASP D C 1
ATOM 6664 O O . ASP D 1 167 ? 34.189 53.382 57.443 1.00 18.33 144 ASP D O 1
ATOM 6669 N N . VAL D 1 168 ? 35.274 51.639 58.373 1.00 18.87 145 VAL D N 1
ATOM 6670 C CA . VAL D 1 168 ? 36.599 52.081 57.916 1.00 18.78 145 VAL D CA 1
ATOM 6671 C C . VAL D 1 168 ? 36.627 52.107 56.384 1.00 18.36 145 VAL D C 1
ATOM 6672 O O . VAL D 1 168 ? 37.095 53.072 55.792 1.00 18.10 145 VAL D O 1
ATOM 6676 N N . LYS D 1 169 ? 36.108 51.061 55.745 1.00 18.43 146 LYS D N 1
ATOM 6677 C CA . LYS D 1 169 ? 36.072 51.016 54.285 1.00 19.15 146 LYS D CA 1
ATOM 6678 C C . LYS D 1 169 ? 35.202 52.121 53.686 1.00 18.61 146 LYS D C 1
ATOM 6679 O O . LYS D 1 169 ? 35.577 52.719 52.679 1.00 18.87 146 LYS D O 1
ATOM 6685 N N . LEU D 1 170 ? 34.038 52.372 54.279 1.00 18.11 147 LEU D N 1
ATOM 6686 C CA . LEU D 1 170 ? 33.167 53.456 53.812 1.00 18.17 147 LEU D CA 1
ATOM 6687 C C . LEU D 1 170 ? 33.910 54.788 53.829 1.00 18.30 147 LEU D C 1
ATOM 6688 O O . LEU D 1 170 ? 33.784 55.596 52.901 1.00 18.95 147 LEU D O 1
ATOM 6693 N N . LEU D 1 171 ? 34.684 55.015 54.884 1.00 18.08 148 LEU D N 1
ATOM 6694 C CA . LEU D 1 171 ? 35.432 56.253 55.027 1.00 18.16 148 LEU D CA 1
ATOM 6695 C C . LEU D 1 171 ? 36.586 56.339 54.032 1.00 18.18 148 LEU D C 1
ATOM 6696 O O . LEU D 1 171 ? 36.743 57.357 53.351 1.00 18.12 148 LEU D O 1
ATOM 6701 N N . VAL D 1 172 ? 37.384 55.279 53.944 1.00 18.12 149 VAL D N 1
ATOM 6702 C CA . VAL D 1 172 ? 38.526 55.261 53.034 1.00 18.86 149 VAL D CA 1
ATOM 6703 C C . VAL D 1 172 ? 38.059 55.443 51.579 1.00 19.66 149 VAL D C 1
ATOM 6704 O O . VAL D 1 172 ? 38.728 56.135 50.806 1.00 18.97 149 VAL D O 1
ATOM 6708 N N . ASP D 1 173 ? 36.913 54.845 51.231 1.00 20.29 150 ASP D N 1
ATOM 6709 C CA . ASP D 1 173 ? 36.304 54.991 49.893 1.00 21.85 150 ASP D CA 1
ATOM 6710 C C . ASP D 1 173 ? 36.095 56.462 49.507 1.00 20.44 150 ASP D C 1
ATOM 6711 O O . ASP D 1 173 ? 36.306 56.833 48.357 1.00 20.05 150 ASP D O 1
ATOM 6716 N N . LEU D 1 174 ? 35.666 57.281 50.468 1.00 19.52 151 LEU D N 1
ATOM 6717 C CA . LEU D 1 174 ? 35.361 58.687 50.223 1.00 19.30 151 LEU D CA 1
ATOM 6718 C C . LEU D 1 174 ? 36.562 59.624 50.320 1.00 19.05 151 LEU D C 1
ATOM 6719 O O . LEU D 1 174 ? 36.719 60.505 49.474 1.00 19.55 151 LEU D O 1
ATOM 6724 N N . VAL D 1 175 ? 37.392 59.461 51.351 1.00 17.97 152 VAL D N 1
ATOM 6725 C CA . VAL D 1 175 ? 38.432 60.453 51.643 1.00 17.75 152 VAL D CA 1
ATOM 6726 C C . VAL D 1 175 ? 39.871 59.946 51.482 1.00 17.88 152 VAL D C 1
ATOM 6727 O O . VAL D 1 175 ? 40.815 60.729 51.603 1.00 17.64 152 VAL D O 1
ATOM 6731 N N . GLY D 1 176 ? 40.038 58.655 51.210 1.00 17.45 153 GLY D N 1
ATOM 6732 C CA . GLY D 1 176 ? 41.369 58.062 51.077 1.00 17.91 153 GLY D CA 1
ATOM 6733 C C . GLY D 1 176 ? 42.001 57.757 52.431 1.00 18.17 153 GLY D C 1
ATOM 6734 O O . GLY D 1 176 ? 41.483 58.169 53.470 1.00 17.78 153 GLY D O 1
ATOM 6735 N N . PRO D 1 177 ? 43.137 57.039 52.429 1.00 18.67 154 PRO D N 1
ATOM 6736 C CA . PRO D 1 177 ? 43.715 56.556 53.688 1.00 18.95 154 PRO D CA 1
ATOM 6737 C C . PRO D 1 177 ? 44.362 57.626 54.566 1.00 19.40 154 PRO D C 1
ATOM 6738 O O . PRO D 1 177 ? 44.334 57.509 55.795 1.00 19.87 154 PRO D O 1
ATOM 6742 N N . GLY D 1 178 ? 44.941 58.659 53.955 1.00 19.68 155 GLY D N 1
ATOM 6743 C CA . GLY D 1 178 ? 45.551 59.748 54.712 1.00 19.92 155 GLY D CA 1
ATOM 6744 C C . GLY D 1 178 ? 44.560 60.496 55.589 1.00 20.16 155 GLY D C 1
ATOM 6745 O O . GLY D 1 178 ? 44.784 60.656 56.795 1.00 20.51 155 GLY D O 1
ATOM 6746 N N . GLN D 1 179 ? 43.464 60.955 54.986 1.00 19.91 156 GLN D N 1
ATOM 6747 C CA . GLN D 1 179 ? 42.425 61.669 55.721 1.00 20.00 156 GLN D CA 1
ATOM 6748 C C . GLN D 1 179 ? 41.694 60.759 56.697 1.00 20.20 156 GLN D C 1
ATOM 6749 O O . GLN D 1 179 ? 41.370 61.182 57.805 1.00 20.49 156 GLN D O 1
ATOM 6755 N N . ALA D 1 180 ? 41.433 59.515 56.291 1.00 20.09 157 ALA D N 1
ATOM 6756 C CA . ALA D 1 180 ? 40.782 58.545 57.171 1.00 20.11 157 ALA D CA 1
ATOM 6757 C C . ALA D 1 180 ? 41.585 58.352 58.459 1.00 20.69 157 ALA D C 1
ATOM 6758 O O . ALA D 1 180 ? 41.027 58.375 59.557 1.00 20.37 157 ALA D O 1
ATOM 6760 N N . ARG D 1 181 ? 42.896 58.180 58.318 1.00 21.49 158 ARG D N 1
ATOM 6761 C CA . ARG D 1 181 ? 43.775 58.035 59.481 1.00 22.45 158 ARG D CA 1
ATOM 6762 C C . ARG D 1 181 ? 43.888 59.334 60.285 1.00 23.28 158 ARG D C 1
ATOM 6763 O O . ARG D 1 181 ? 43.969 59.294 61.512 1.00 23.59 158 ARG D O 1
ATOM 6771 N N . ARG D 1 182 ? 43.874 60.482 59.607 1.00 23.79 159 ARG D N 1
ATOM 6772 C CA . ARG D 1 182 ? 43.875 61.777 60.306 1.00 24.59 159 ARG D CA 1
ATOM 6773 C C . ARG D 1 182 ? 42.680 61.878 61.249 1.00 24.34 159 ARG D C 1
ATOM 6774 O O . ARG D 1 182 ? 42.828 62.228 62.419 1.00 24.36 159 ARG D O 1
ATOM 6782 N N . LEU D 1 183 ? 41.500 61.557 60.733 1.00 24.04 160 LEU D N 1
ATOM 6783 C CA . LEU D 1 183 ? 40.267 61.665 61.504 1.00 23.95 160 LEU D CA 1
ATOM 6784 C C . LEU D 1 183 ? 40.172 60.598 62.602 1.00 23.80 160 LEU D C 1
ATOM 6785 O O . LEU D 1 183 ? 39.822 60.911 63.740 1.00 23.10 160 LEU D O 1
ATOM 6798 N N . PHE D 1 185 ? 42.619 58.537 63.944 1.00 24.73 162 PHE D N 1
ATOM 6799 C CA . PHE D 1 185 ? 43.680 58.557 64.961 1.00 25.83 162 PHE D CA 1
ATOM 6800 C C . PHE D 1 185 ? 43.489 59.692 65.968 1.00 26.65 162 PHE D C 1
ATOM 6801 O O . PHE D 1 185 ? 43.731 59.503 67.154 1.00 28.70 162 PHE D O 1
ATOM 6809 N N . THR D 1 186 ? 43.079 60.871 65.507 1.00 26.63 163 THR D N 1
ATOM 6810 C CA . THR D 1 186 ? 42.967 62.030 66.399 1.00 26.72 163 THR D CA 1
ATOM 6811 C C . THR D 1 186 ? 41.632 62.119 67.130 1.00 26.55 163 THR D C 1
ATOM 6812 O O . THR D 1 186 ? 41.571 62.659 68.226 1.00 27.12 163 THR D O 1
ATOM 6816 N N . GLY D 1 187 ? 40.563 61.635 66.508 1.00 26.08 164 GLY D N 1
ATOM 6817 C CA . GLY D 1 187 ? 39.214 61.845 67.027 1.00 25.93 164 GLY D CA 1
ATOM 6818 C C . GLY D 1 187 ? 38.773 63.300 67.014 1.00 26.14 164 GLY D C 1
ATOM 6819 O O . GLY D 1 187 ? 37.782 63.653 67.649 1.00 26.03 164 GLY D O 1
ATOM 6820 N N . GLY D 1 188 ? 39.498 64.147 66.285 1.00 26.42 165 GLY D N 1
ATOM 6821 C CA . GLY D 1 188 ? 39.215 65.580 66.257 1.00 26.86 165 GLY D CA 1
ATOM 6822 C C . GLY D 1 188 ? 38.123 65.899 65.255 1.00 26.46 165 GLY D C 1
ATOM 6823 O O . GLY D 1 188 ? 37.953 65.190 64.263 1.00 26.63 165 GLY D O 1
ATOM 6824 N N . LEU D 1 189 ? 37.389 66.975 65.508 1.00 26.17 166 LEU D N 1
ATOM 6825 C CA . LEU D 1 189 ? 36.272 67.355 64.656 1.00 26.24 166 LEU D CA 1
ATOM 6826 C C . LEU D 1 189 ? 36.736 6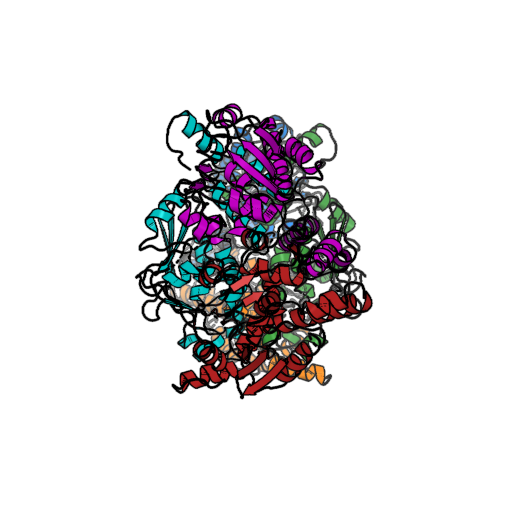8.209 63.488 1.00 25.23 166 LEU D C 1
ATOM 6827 O O . LEU D 1 189 ? 37.708 68.950 63.606 1.00 25.40 166 LEU D O 1
ATOM 6832 N N . ILE D 1 190 ? 36.042 68.095 62.358 1.00 23.80 167 ILE D N 1
ATOM 6833 C CA . ILE D 1 190 ? 36.263 68.998 61.229 1.00 23.42 167 ILE D CA 1
ATOM 6834 C C . ILE D 1 190 ? 34.957 69.697 60.872 1.00 23.00 167 ILE D C 1
ATOM 6835 O O . ILE D 1 190 ? 33.874 69.161 61.113 1.00 23.03 167 ILE D O 1
ATOM 6840 N N . ASP D 1 191 ? 35.066 70.892 60.305 1.00 22.48 168 ASP D N 1
ATOM 6841 C CA . ASP D 1 191 ? 33.888 71.692 59.973 1.00 22.50 168 ASP D CA 1
ATOM 6842 C C . ASP D 1 191 ? 33.367 71.368 58.571 1.00 21.24 168 ASP D C 1
ATOM 6843 O O . ASP D 1 191 ? 33.970 70.571 57.842 1.00 20.86 168 ASP D O 1
ATOM 6848 N N . ALA D 1 192 ? 32.243 71.983 58.212 1.00 20.18 169 ALA D N 1
ATOM 6849 C CA . ALA D 1 192 ? 31.551 71.700 56.953 1.00 19.53 169 ALA D CA 1
ATOM 6850 C C . ALA D 1 192 ? 32.417 71.938 55.716 1.00 19.12 169 ALA D C 1
ATOM 6851 O O . ALA D 1 192 ? 32.426 71.122 54.795 1.00 18.35 169 ALA D O 1
ATOM 6853 N N . ASN D 1 193 ? 33.145 73.050 55.690 1.00 19.52 170 ASN D N 1
ATOM 6854 C CA . ASN D 1 193 ? 33.991 73.361 54.540 1.00 20.10 170 ASN D CA 1
ATOM 6855 C C . ASN D 1 193 ? 35.140 72.364 54.358 1.00 19.41 170 ASN D C 1
ATOM 6856 O O . ASN D 1 193 ? 35.466 72.003 53.233 1.00 18.99 170 ASN D O 1
ATOM 6861 N N . GLU D 1 194 ? 35.745 71.919 55.455 1.00 19.58 171 GLU D N 1
ATOM 6862 C CA . GLU D 1 194 ? 36.821 70.927 55.371 1.00 19.87 171 GLU D CA 1
ATOM 6863 C C . GLU D 1 194 ? 36.281 69.556 54.960 1.00 18.50 171 GLU D C 1
ATOM 6864 O O . GLU D 1 194 ? 36.901 68.865 54.150 1.00 18.26 171 GLU D O 1
ATOM 6870 N N . ALA D 1 195 ? 35.132 69.173 55.508 1.00 17.49 172 ALA D N 1
ATOM 6871 C CA . ALA D 1 195 ? 34.450 67.937 55.103 1.00 16.96 172 ALA D CA 1
ATOM 6872 C C . ALA D 1 195 ? 34.192 67.930 53.596 1.00 16.69 172 ALA D C 1
ATOM 6873 O O . ALA D 1 195 ? 34.406 66.918 52.919 1.00 16.09 172 ALA D O 1
ATOM 6875 N N . HIS D 1 196 ? 33.757 69.073 53.078 1.00 17.07 173 HIS D N 1
ATOM 6876 C CA . HIS D 1 196 ? 33.521 69.254 51.640 1.00 17.41 173 HIS D CA 1
ATOM 6877 C C . HIS D 1 196 ? 34.825 69.204 50.831 1.00 17.60 173 HIS D C 1
ATOM 6878 O O . HIS D 1 196 ? 34.883 68.589 49.761 1.00 17.31 173 HIS D O 1
ATOM 6885 N N . ARG D 1 197 ? 35.871 69.841 51.350 1.00 18.04 174 ARG D N 1
ATOM 6886 C CA . ARG D 1 197 ? 37.167 69.863 50.686 1.00 18.99 174 ARG D CA 1
ATOM 6887 C C . ARG D 1 197 ? 37.766 68.460 50.531 1.00 18.75 174 ARG D C 1
ATOM 6888 O O . ARG D 1 197 ? 38.299 68.139 49.473 1.00 19.04 174 ARG D O 1
ATOM 6896 N N . ILE D 1 198 ? 37.667 67.632 51.571 1.00 18.17 175 ILE D N 1
ATOM 6897 C CA . ILE D 1 198 ? 38.300 66.300 51.560 1.00 18.04 175 ILE D CA 1
ATOM 6898 C C . ILE D 1 198 ? 37.416 65.197 50.960 1.00 17.88 175 ILE D C 1
ATOM 6899 O O . ILE D 1 198 ? 37.859 64.058 50.810 1.00 18.10 175 ILE D O 1
ATOM 6904 N N . GLY D 1 199 ? 36.178 65.533 50.615 1.00 17.34 176 GLY D N 1
ATOM 6905 C CA . GLY D 1 199 ? 35.267 64.582 49.984 1.00 17.31 176 GLY D CA 1
ATOM 6906 C C . GLY D 1 199 ? 34.394 63.790 50.946 1.00 16.87 176 GLY D C 1
ATOM 6907 O O . GLY D 1 199 ? 33.753 62.822 50.542 1.00 16.62 176 GLY D O 1
ATOM 6908 N N . LEU D 1 200 ? 34.349 64.188 52.215 1.00 16.85 177 LEU D N 1
ATOM 6909 C CA . LEU D 1 200 ? 33.475 63.521 53.173 1.00 17.43 177 LEU D CA 1
ATOM 6910 C C . LEU D 1 200 ? 32.007 63.816 52.851 1.00 17.82 177 LEU D C 1
ATOM 6911 O O . LEU D 1 200 ? 31.143 62.948 53.027 1.00 18.16 177 LEU D O 1
ATOM 6916 N N . VAL D 1 201 ? 31.731 65.041 52.400 1.00 17.98 178 VAL D N 1
ATOM 6917 C CA . VAL D 1 201 ? 30.403 65.407 51.911 1.00 18.50 178 VAL D CA 1
ATOM 6918 C C . VAL D 1 201 ? 30.507 65.916 50.481 1.00 19.03 178 VAL D C 1
ATOM 6919 O O . VAL D 1 201 ? 31.491 66.561 50.100 1.00 19.09 178 VAL D O 1
ATOM 6923 N N . GLU D 1 202 ? 29.475 65.635 49.701 1.00 19.17 179 GLU D N 1
ATOM 6924 C CA . GLU D 1 202 ? 29.488 65.943 48.279 1.00 19.73 179 GLU D CA 1
ATOM 6925 C C . GLU D 1 202 ? 29.007 67.365 47.995 1.00 19.53 179 GLU D C 1
ATOM 6926 O O . GLU D 1 202 ? 29.432 67.976 47.013 1.00 19.80 179 GLU D O 1
ATOM 6932 N N . LEU D 1 203 ? 28.122 67.878 48.847 1.00 19.14 180 LEU D N 1
ATOM 6933 C CA . LEU D 1 203 ? 27.481 69.173 48.623 1.00 19.37 180 LEU D CA 1
ATOM 6934 C C . LEU D 1 203 ? 27.404 69.997 49.897 1.00 19.24 180 LEU D C 1
ATOM 6935 O O . LEU D 1 203 ? 27.251 69.454 50.991 1.00 18.37 180 LEU D O 1
ATOM 6940 N N . LEU D 1 204 ? 27.506 71.314 49.745 1.00 19.82 181 LEU D N 1
ATOM 6941 C CA . LEU D 1 204 ? 27.201 72.254 50.824 1.00 20.16 181 LEU D CA 1
ATOM 6942 C C . LEU D 1 204 ? 25.868 72.904 50.501 1.00 20.64 181 LEU D C 1
ATOM 6943 O O . LEU D 1 204 ? 25.651 73.327 49.371 1.00 20.96 181 LEU D O 1
ATOM 6948 N N . GLY D 1 205 ? 24.981 72.993 51.484 1.00 20.43 182 GLY D N 1
ATOM 6949 C CA . GLY D 1 205 ? 23.668 73.584 51.257 1.00 20.92 182 GLY D CA 1
ATOM 6950 C C . GLY D 1 205 ? 22.816 73.577 52.504 1.00 21.46 182 GLY D C 1
ATOM 6951 O O . GLY D 1 205 ? 23.094 72.841 53.448 1.00 20.43 182 GLY D O 1
ATOM 6952 N N . GLU D 1 206 ? 21.777 74.405 52.498 1.00 22.66 183 GLU D N 1
ATOM 6953 C CA . GLU D 1 206 ? 20.859 74.524 53.629 1.00 23.94 183 GLU D CA 1
ATOM 6954 C C . GLU D 1 206 ? 19.782 73.439 53.614 1.00 23.81 183 GLU D C 1
ATOM 6955 O O . GLU D 1 206 ? 19.222 73.105 54.652 1.00 24.07 183 GLU D O 1
ATOM 6961 N N . SER D 1 207 ? 19.483 72.900 52.436 1.00 23.02 184 SER D N 1
ATOM 6962 C CA . SER D 1 207 ? 18.361 71.984 52.289 1.00 23.30 184 SER D CA 1
ATOM 6963 C C . SER D 1 207 ? 18.596 70.940 51.201 1.00 22.45 184 SER D C 1
ATOM 6964 O O . SER D 1 207 ? 19.292 71.187 50.218 1.00 21.01 184 SER D O 1
ATOM 6967 N N . GLU D 1 208 ? 17.982 69.778 51.388 1.00 22.52 185 GLU D N 1
ATOM 6968 C CA . GLU D 1 208 ? 18.059 68.693 50.418 1.00 22.79 185 GLU D CA 1
ATOM 6969 C C . GLU D 1 208 ? 16.997 68.807 49.317 1.00 23.07 185 GLU D C 1
ATOM 6970 O O . GLU D 1 208 ? 17.010 68.020 48.371 1.00 22.40 185 GLU D O 1
ATOM 6976 N N . ASP D 1 209 ? 16.098 69.791 49.426 1.00 24.00 186 ASP D N 1
ATOM 6977 C CA . ASP D 1 209 ? 14.926 69.891 48.539 1.00 25.34 186 ASP D CA 1
ATOM 6978 C C . ASP D 1 209 ? 15.248 69.824 47.042 1.00 24.31 186 ASP D C 1
ATOM 6979 O O . ASP D 1 209 ? 14.599 69.082 46.294 1.00 23.77 186 ASP D O 1
ATOM 6984 N N . ALA D 1 210 ? 16.251 70.581 46.613 1.00 22.86 187 ALA D N 1
ATOM 6985 C CA . ALA D 1 210 ? 16.604 70.652 45.198 1.00 22.72 187 ALA D CA 1
ATOM 6986 C C . ALA D 1 210 ? 17.122 69.309 44.689 1.00 21.93 187 ALA D C 1
ATOM 6987 O O . ALA D 1 210 ? 16.659 68.791 43.668 1.00 21.87 187 ALA D O 1
ATOM 6989 N N . LEU D 1 211 ? 18.085 68.748 45.406 1.00 20.95 188 LEU D N 1
ATOM 6990 C CA . LEU D 1 211 ? 18.651 67.454 45.040 1.00 21.09 188 LEU D CA 1
ATOM 6991 C C . LEU D 1 211 ? 17.586 66.351 45.009 1.00 20.84 188 LEU D C 1
ATOM 6992 O O . LEU D 1 211 ? 17.495 65.589 44.047 1.00 20.17 188 LEU D O 1
ATOM 6997 N N . VAL D 1 212 ? 16.791 66.272 46.071 1.00 21.20 189 VAL D N 1
ATOM 6998 C CA . VAL D 1 212 ? 15.721 65.285 46.171 1.00 22.14 189 VAL D CA 1
ATOM 6999 C C . VAL D 1 212 ? 14.744 65.409 44.997 1.00 23.15 189 VAL D C 1
ATOM 7000 O O . VAL D 1 212 ? 14.302 64.397 44.443 1.00 23.12 189 VAL D O 1
ATOM 7004 N N . GLY D 1 213 ? 14.415 66.644 44.616 1.00 23.91 190 GLY D N 1
ATOM 7005 C CA . GLY D 1 213 ? 13.592 66.894 43.430 1.00 24.73 190 GLY D CA 1
ATOM 7006 C C . GLY D 1 213 ? 14.171 66.302 42.153 1.00 25.09 190 GLY D C 1
ATOM 7007 O O . GLY D 1 213 ? 13.447 65.707 41.358 1.00 25.82 190 GLY D O 1
ATOM 7008 N N . GLN D 1 214 ? 15.475 66.463 41.951 1.00 25.03 191 GLN D N 1
ATOM 7009 C CA . GLN D 1 214 ? 16.143 65.883 40.787 1.00 25.95 191 GLN D CA 1
ATOM 7010 C C . GLN D 1 214 ? 16.132 64.358 40.845 1.00 25.12 191 GLN D C 1
ATOM 7011 O O . GLN D 1 214 ? 15.850 63.698 39.848 1.00 24.35 191 GLN D O 1
ATOM 7017 N N . LEU D 1 215 ? 16.453 63.811 42.015 1.00 24.55 192 LEU D N 1
ATOM 7018 C CA . LEU D 1 215 ? 16.505 62.360 42.207 1.00 24.44 192 LEU D CA 1
ATOM 7019 C C . LEU D 1 215 ? 15.134 61.712 42.036 1.00 24.90 192 LEU D C 1
ATOM 7020 O O . LEU D 1 215 ? 15.036 60.604 41.509 1.00 25.88 192 LEU D O 1
ATOM 7025 N N . ALA D 1 216 ? 14.080 62.407 42.453 1.00 24.99 193 ALA D N 1
ATOM 7026 C CA . ALA D 1 216 ? 12.723 61.857 42.400 1.00 25.10 193 ALA D CA 1
ATOM 7027 C C . ALA D 1 216 ? 12.156 61.721 40.984 1.00 25.34 193 ALA D C 1
ATOM 7028 O O . ALA D 1 216 ? 11.204 60.966 40.778 1.00 25.60 193 ALA D O 1
ATOM 7030 N N . THR D 1 217 ? 12.733 62.434 40.017 1.00 24.62 194 THR D N 1
ATOM 7031 C CA . THR D 1 217 ? 12.164 62.509 38.670 1.00 24.56 194 THR D CA 1
ATOM 7032 C C . THR D 1 217 ? 12.914 61.716 37.593 1.00 22.64 194 THR D C 1
ATOM 7033 O O . THR D 1 217 ? 12.431 61.609 36.478 1.00 22.88 194 THR D O 1
ATOM 7037 N N . VAL D 1 218 ? 14.085 61.172 37.908 1.00 20.92 195 VAL D N 1
ATOM 7038 C CA . VAL D 1 218 ? 14.792 60.302 36.952 1.00 19.85 195 VAL D CA 1
ATOM 7039 C C . VAL D 1 218 ? 14.253 58.863 37.024 1.00 19.11 195 VAL D C 1
ATOM 7040 O O . VAL D 1 218 ? 13.413 58.547 37.878 1.00 19.13 195 VAL D O 1
ATOM 7044 N N . SER D 1 219 ? 14.734 57.998 36.130 1.00 18.09 196 SER D N 1
ATOM 7045 C CA . SER D 1 219 ? 14.326 56.588 36.117 1.00 17.53 196 SER D CA 1
ATOM 7046 C C . SER D 1 219 ? 14.818 55.826 37.346 1.00 17.18 196 SER D C 1
ATOM 7047 O O . SER D 1 219 ? 16.018 55.817 37.625 1.00 16.08 196 SER D O 1
ATOM 7050 N N . SER D 1 220 ? 13.898 55.168 38.055 1.00 17.23 197 SER D N 1
ATOM 7051 C CA . SER D 1 220 ? 14.267 54.334 39.201 1.00 17.69 197 SER D CA 1
ATOM 7052 C C . SER D 1 220 ? 14.858 52.997 38.769 1.00 17.66 197 SER D C 1
ATOM 7053 O O . SER D 1 220 ? 15.554 52.361 39.552 1.00 17.83 197 SER D O 1
ATOM 7056 N N . PHE D 1 221 ? 14.590 52.561 37.536 1.00 17.79 198 PHE D N 1
ATOM 7057 C CA . PHE D 1 221 ? 15.316 51.419 36.985 1.00 17.79 198 PHE D CA 1
ATOM 7058 C C . PHE D 1 221 ? 16.809 51.755 36.913 1.00 16.84 198 PHE D C 1
ATOM 7059 O O . PHE D 1 221 ? 17.657 50.966 37.340 1.00 16.48 198 PHE D O 1
ATOM 7067 N N . SER D 1 222 ? 17.112 52.938 36.376 1.00 16.05 199 SER D N 1
ATOM 7068 C CA . SER D 1 222 ? 18.487 53.414 36.234 1.00 15.28 199 SER D CA 1
ATOM 7069 C C . SER D 1 222 ? 19.199 53.577 37.572 1.00 14.97 199 SER D C 1
ATOM 7070 O O . SER D 1 222 ? 20.301 53.052 37.756 1.00 14.46 199 SER D O 1
ATOM 7073 N N . THR D 1 223 ? 18.571 54.279 38.515 1.00 14.83 200 THR D N 1
ATOM 7074 C CA . THR D 1 223 ? 19.234 54.553 39.796 1.00 14.87 200 THR D CA 1
ATOM 7075 C C . THR D 1 223 ? 19.561 53.264 40.544 1.00 14.85 200 THR D C 1
ATOM 7076 O O . THR D 1 223 ? 20.653 53.119 41.091 1.00 14.92 200 THR D O 1
ATOM 7080 N N . GLN D 1 224 ? 18.636 52.316 40.541 1.00 15.10 201 GLN D N 1
ATOM 7081 C CA . GLN D 1 224 ? 18.856 51.059 41.252 1.00 15.35 201 GLN D CA 1
ATOM 7082 C C . GLN D 1 224 ? 19.947 50.215 40.609 1.00 15.25 201 GLN D C 1
ATOM 7083 O O . GLN D 1 224 ? 20.780 49.647 41.315 1.00 15.15 201 GLN D O 1
ATOM 7089 N N . ALA D 1 225 ? 19.948 50.142 39.279 1.00 15.40 202 ALA D N 1
ATOM 7090 C CA . ALA D 1 225 ? 20.954 49.376 38.555 1.00 15.67 202 ALA D CA 1
ATOM 7091 C C . ALA D 1 225 ? 22.334 50.006 38.723 1.00 15.69 202 ALA D C 1
ATOM 7092 O O . ALA D 1 225 ? 23.318 49.310 38.981 1.00 15.54 202 ALA D O 1
ATOM 7094 N N . ILE D 1 226 ? 22.394 51.326 38.587 1.00 15.80 203 ILE D N 1
ATOM 7095 C CA . ILE D 1 226 ? 23.647 52.051 38.727 1.00 16.08 203 ILE D CA 1
ATOM 7096 C C . ILE D 1 226 ? 24.172 51.950 40.158 1.00 15.67 203 ILE D C 1
ATOM 7097 O O . ILE D 1 226 ? 25.373 51.781 40.370 1.00 15.04 203 ILE D O 1
ATOM 7102 N N . LYS D 1 227 ? 23.283 52.047 41.142 1.00 15.57 204 LYS D N 1
ATOM 7103 C CA . LYS D 1 227 ? 23.712 51.902 42.528 1.00 15.71 204 LYS D CA 1
ATOM 7104 C C . LYS D 1 227 ? 24.384 50.548 42.757 1.00 15.63 204 LYS D C 1
ATOM 7105 O O . LYS D 1 227 ? 25.433 50.476 43.399 1.00 15.35 204 LYS D O 1
ATOM 7111 N N . SER D 1 228 ? 23.803 49.481 42.215 1.00 16.06 205 SER D N 1
ATOM 7112 C CA . SER D 1 228 ? 24.412 48.150 42.346 1.00 16.65 205 SER D CA 1
ATOM 7113 C C . SER D 1 228 ? 25.772 48.050 41.644 1.00 16.20 205 SER D C 1
ATOM 7114 O O . SER D 1 228 ? 26.698 47.432 42.174 1.00 16.04 205 SER D O 1
ATOM 7117 N N . PHE D 1 229 ? 25.903 48.664 40.469 1.00 15.90 206 PHE D N 1
ATOM 7118 C CA . PHE D 1 229 ? 27.202 48.708 39.775 1.00 15.85 206 PHE D CA 1
ATOM 7119 C C . PHE D 1 229 ? 28.286 49.389 40.627 1.00 15.58 206 PHE D C 1
ATOM 7120 O O . PHE D 1 229 ? 29.418 48.891 40.723 1.00 15.33 206 PHE D O 1
ATOM 7128 N N . VAL D 1 230 ? 27.948 50.514 41.253 1.00 15.55 207 VAL D N 1
ATOM 7129 C CA . VAL D 1 230 ? 28.902 51.209 42.136 1.00 15.66 207 VAL D CA 1
ATOM 7130 C C . VAL D 1 230 ? 29.338 50.295 43.297 1.00 15.98 207 VAL D C 1
ATOM 7131 O O . VAL D 1 230 ? 30.521 50.230 43.637 1.00 15.43 207 VAL D O 1
ATOM 7135 N N . ARG D 1 231 ? 28.383 49.589 43.899 1.00 16.75 208 ARG D N 1
ATOM 7136 C CA . ARG D 1 231 ? 28.684 48.628 44.966 1.00 18.26 208 ARG D CA 1
ATOM 7137 C C . ARG D 1 231 ? 29.612 47.496 44.479 1.00 18.03 208 ARG D C 1
ATOM 7138 O O . ARG D 1 231 ? 30.560 47.118 45.172 1.00 17.32 208 ARG D O 1
ATOM 7146 N N . ARG D 1 232 ? 29.359 46.983 43.278 1.00 18.02 209 ARG D N 1
ATOM 7147 C CA . ARG D 1 232 ? 30.221 45.946 42.705 1.00 19.03 209 ARG D CA 1
ATOM 7148 C C . ARG D 1 232 ? 31.658 46.443 42.547 1.00 18.01 209 ARG D C 1
ATOM 7149 O O . ARG D 1 232 ? 32.606 45.724 42.896 1.00 17.12 209 ARG D O 1
ATOM 7157 N N . VAL D 1 233 ? 31.809 47.681 42.073 1.00 17.40 210 VAL D N 1
ATOM 7158 C CA . VAL D 1 233 ? 33.122 48.310 41.938 1.00 17.57 210 VAL D CA 1
ATOM 7159 C C . VAL D 1 233 ? 33.793 48.474 43.303 1.00 17.83 210 VAL D C 1
ATOM 7160 O O . VAL D 1 233 ? 34.976 48.168 43.464 1.00 17.76 210 VAL D O 1
ATOM 7164 N N . LEU D 1 234 ? 33.040 48.962 44.284 1.00 18.35 211 LEU D N 1
ATOM 7165 C CA . LEU D 1 234 ? 33.564 49.097 45.649 1.00 19.20 211 LEU D CA 1
ATOM 7166 C C . LEU D 1 234 ? 33.950 47.741 46.266 1.00 20.31 211 LEU D C 1
ATOM 7167 O O . LEU D 1 234 ? 34.856 47.670 47.099 1.00 20.57 211 LEU D O 1
ATOM 7172 N N . ASP D 1 235 ? 33.262 46.680 45.851 1.00 21.41 212 ASP D N 1
ATOM 7173 C CA . ASP D 1 235 ? 33.559 45.317 46.309 1.00 22.47 212 ASP D CA 1
ATOM 7174 C C . ASP D 1 235 ? 34.672 44.618 45.512 1.00 22.45 212 ASP D C 1
ATOM 7175 O O . ASP D 1 235 ? 34.955 43.445 45.756 1.00 23.19 212 ASP D O 1
ATOM 7180 N N . GLY D 1 236 ? 35.280 45.316 44.557 1.00 21.92 213 GLY D N 1
ATOM 7181 C CA . GLY D 1 236 ? 36.470 44.827 43.863 1.00 22.27 213 GLY D CA 1
ATOM 7182 C C . GLY D 1 236 ? 36.294 44.381 42.421 1.00 22.29 213 GLY D C 1
ATOM 7183 O O . GLY D 1 236 ? 37.246 43.870 41.823 1.00 22.69 213 GLY D O 1
ATOM 7184 N N . GLN D 1 237 ? 35.105 44.554 41.847 1.00 22.00 214 GLN D N 1
ATOM 7185 C CA . GLN D 1 237 ? 34.920 44.224 40.430 1.00 22.53 214 GLN D CA 1
ATOM 7186 C C . GLN D 1 237 ? 35.647 45.244 39.553 1.00 22.87 214 GLN D C 1
ATOM 7187 O O . GLN D 1 237 ? 35.449 46.448 39.679 1.00 22.21 214 GLN D O 1
ATOM 7193 N N . VAL D 1 238 ? 36.470 44.730 38.652 1.00 23.48 215 VAL D N 1
ATOM 7194 C CA . VAL D 1 238 ? 37.427 45.526 37.895 1.00 24.88 215 VAL D CA 1
ATOM 7195 C C . VAL D 1 238 ? 37.048 45.668 36.414 1.00 24.84 215 VAL D C 1
ATOM 7196 O O . VAL D 1 238 ? 37.535 46.565 35.733 1.00 25.61 215 VAL D O 1
ATOM 7200 N N . ALA D 1 239 ? 36.174 44.794 35.926 1.00 23.92 216 ALA D N 1
ATOM 7201 C CA . ALA D 1 239 ? 35.793 44.783 34.523 1.00 23.70 216 ALA D CA 1
ATOM 7202 C C . ALA D 1 239 ? 34.350 44.331 34.405 1.00 23.02 216 ALA D C 1
ATOM 7203 O O . ALA D 1 239 ? 33.813 43.715 35.330 1.00 21.69 216 ALA D O 1
ATOM 7205 N N . ASP D 1 240 ? 33.720 44.635 33.273 1.00 22.31 217 ASP D N 1
ATOM 7206 C CA . ASP D 1 240 ? 32.391 44.105 33.003 1.00 22.23 217 ASP D CA 1
ATOM 7207 C C . ASP D 1 240 ? 32.478 42.577 32.962 1.00 21.91 217 ASP D C 1
ATOM 7208 O O . ASP D 1 240 ? 33.471 42.012 32.495 1.00 21.64 217 ASP D O 1
ATOM 7213 N N . ASP D 1 241 ? 31.454 41.918 33.490 1.00 21.12 218 ASP D N 1
ATOM 7214 C CA . ASP D 1 241 ? 31.328 40.474 33.363 1.00 21.27 218 ASP D CA 1
ATOM 7215 C C . ASP D 1 241 ? 29.985 40.163 32.727 1.00 20.31 218 ASP D C 1
ATOM 7216 O O . ASP D 1 241 ? 29.199 41.072 32.470 1.00 19.60 218 ASP D O 1
ATOM 7221 N N . ALA D 1 242 ? 29.720 38.887 32.470 1.00 19.86 219 ALA D N 1
ATOM 7222 C CA . ALA D 1 242 ? 28.467 38.487 31.845 1.00 19.92 219 ALA D CA 1
ATOM 7223 C C . ALA D 1 242 ? 27.248 39.120 32.529 1.00 19.68 219 ALA D C 1
ATOM 7224 O O . ALA D 1 242 ? 26.348 39.623 31.854 1.00 18.80 219 ALA D O 1
ATOM 7226 N N . ASP D 1 243 ? 27.219 39.120 33.860 1.00 20.15 220 ASP D N 1
ATOM 7227 C CA . ASP D 1 243 ? 26.056 39.683 34.552 1.00 21.16 220 ASP D CA 1
ATOM 7228 C C . ASP D 1 243 ? 25.906 41.199 34.398 1.00 19.33 220 ASP D C 1
ATOM 7229 O O . ASP D 1 243 ? 24.787 41.687 34.236 1.00 19.40 220 ASP D O 1
ATOM 7234 N N . SER D 1 244 ? 27.005 41.951 34.444 1.00 18.11 221 SER D N 1
ATOM 7235 C CA . SER D 1 244 ? 26.905 43.408 34.268 1.00 17.53 221 SER D CA 1
ATOM 7236 C C . SER D 1 244 ? 26.536 43.764 32.821 1.00 17.25 221 SER D C 1
ATOM 7237 O O . SER D 1 244 ? 25.807 44.723 32.587 1.00 16.73 221 SER D O 1
ATOM 7240 N N . LEU D 1 245 ? 27.017 42.980 31.858 1.00 17.24 222 LEU D N 1
ATOM 7241 C CA . LEU D 1 245 ? 26.603 43.154 30.459 1.00 17.63 222 LEU D CA 1
ATOM 7242 C C . LEU D 1 245 ? 25.101 42.892 30.293 1.00 17.66 222 LEU D C 1
ATOM 7243 O O . LEU D 1 245 ? 24.410 43.615 29.577 1.00 17.16 222 LEU D O 1
ATOM 7248 N N . ARG D 1 246 ? 24.605 41.868 30.979 1.00 17.87 223 ARG D N 1
ATOM 7249 C CA . ARG D 1 246 ? 23.194 41.506 30.926 1.00 18.81 223 ARG D CA 1
ATOM 7250 C C . ARG D 1 246 ? 22.307 42.587 31.554 1.00 18.01 223 ARG D C 1
ATOM 7251 O O . ARG D 1 246 ? 21.271 42.949 30.998 1.00 18.02 223 ARG D O 1
ATOM 7259 N N . VAL D 1 247 ? 22.713 43.096 32.713 1.00 17.76 224 VAL D N 1
ATOM 7260 C CA . VAL D 1 247 ? 21.974 44.171 33.375 1.00 17.29 224 VAL D CA 1
ATOM 7261 C C . VAL D 1 247 ? 21.896 45.409 32.471 1.00 17.12 224 VAL D C 1
ATOM 7262 O O . VAL D 1 247 ? 20.819 45.971 32.280 1.00 16.72 224 VAL D O 1
ATOM 7266 N N . PHE D 1 248 ? 23.030 45.816 31.899 1.00 17.33 225 PHE D N 1
ATOM 7267 C CA . PHE D 1 248 ? 23.056 46.922 30.937 1.00 17.49 225 PHE D CA 1
ATOM 7268 C C . PHE D 1 248 ? 22.078 46.664 29.786 1.00 17.82 225 PHE D C 1
ATOM 7269 O O . PHE D 1 248 ? 21.285 47.537 29.431 1.00 17.26 225 PHE D O 1
ATOM 7277 N N . ALA D 1 249 ? 22.131 45.461 29.214 1.00 18.06 226 ALA D N 1
ATOM 7278 C CA . ALA D 1 249 ? 21.290 45.126 28.063 1.00 18.92 226 ALA D CA 1
ATOM 7279 C C . ALA D 1 249 ? 19.798 45.060 28.411 1.00 19.16 226 ALA D C 1
ATOM 7280 O O . ALA D 1 249 ? 18.955 45.322 27.554 1.00 19.30 226 ALA D O 1
ATOM 7282 N N . SER D 1 250 ? 19.485 44.750 29.668 1.00 19.18 227 SER D N 1
ATOM 7283 C CA . SER D 1 250 ? 18.099 44.621 30.119 1.00 19.76 227 SER D CA 1
ATOM 7284 C C . SER D 1 250 ? 17.329 45.948 30.113 1.00 19.78 227 SER D C 1
ATOM 7285 O O . SER D 1 250 ? 16.094 45.948 30.061 1.00 19.65 227 SER D O 1
ATOM 7288 N N . ALA D 1 251 ? 18.048 47.068 30.150 1.00 19.64 228 ALA D N 1
ATOM 7289 C CA . ALA D 1 251 ? 17.412 48.386 30.146 1.00 20.45 228 ALA D CA 1
ATOM 7290 C C . ALA D 1 251 ? 16.531 48.604 28.921 1.00 21.71 228 ALA D C 1
ATOM 7291 O O . ALA D 1 251 ? 15.470 49.223 29.015 1.00 21.63 228 ALA D O 1
ATOM 7293 N N . PHE D 1 252 ? 16.969 48.087 27.776 1.00 22.95 229 PHE D N 1
ATOM 7294 C CA . PHE D 1 252 ? 16.299 48.354 26.511 1.00 24.57 229 PHE D CA 1
ATOM 7295 C C . PHE D 1 252 ? 14.934 47.674 26.396 1.00 26.55 229 PHE D C 1
ATOM 7296 O O . PHE D 1 252 ? 14.099 48.108 25.610 1.00 27.18 229 PHE D O 1
ATOM 7304 N N . GLU D 1 253 ? 14.701 46.646 27.208 1.00 28.15 230 GLU D N 1
ATOM 7305 C CA . GLU D 1 253 ? 13.414 45.953 27.253 1.00 30.55 230 GLU D CA 1
ATOM 7306 C C . GLU D 1 253 ? 12.499 46.528 28.339 1.00 29.39 230 GLU D C 1
ATOM 7307 O O . GLU D 1 253 ? 11.359 46.086 28.486 1.00 30.09 230 GLU D O 1
ATOM 7313 N N . GLY D 1 254 ? 12.991 47.515 29.088 1.00 27.01 231 GLY D N 1
ATOM 7314 C CA . GLY D 1 254 ? 12.282 48.031 30.250 1.00 25.55 231 GLY D CA 1
ATOM 7315 C C . GLY D 1 254 ? 11.266 49.115 29.942 1.00 24.55 231 GLY D C 1
ATOM 7316 O O . GLY D 1 254 ? 11.388 49.838 28.952 1.00 23.96 231 GLY D O 1
ATOM 7317 N N . ALA D 1 255 ? 10.275 49.236 30.822 1.00 23.60 232 ALA D N 1
ATOM 7318 C CA . ALA D 1 255 ? 9.239 50.260 30.705 1.00 23.53 232 ALA D CA 1
ATOM 7319 C C . ALA D 1 255 ? 9.804 51.681 30.717 1.00 22.68 232 ALA D C 1
ATOM 7320 O O . ALA D 1 255 ? 9.304 52.547 30.004 1.00 22.66 232 ALA D O 1
ATOM 7322 N N . ASP D 1 256 ? 10.845 51.928 31.509 1.00 21.93 233 ASP D N 1
ATOM 7323 C CA . ASP D 1 256 ? 11.390 53.282 31.619 1.00 21.60 233 ASP D CA 1
ATOM 7324 C C . ASP D 1 256 ? 12.041 53.746 30.313 1.00 21.41 233 ASP D C 1
ATOM 7325 O O . ASP D 1 256 ? 11.854 54.894 29.908 1.00 20.47 233 ASP D O 1
ATOM 7330 N N . PHE D 1 257 ? 12.780 52.862 29.645 1.00 21.15 234 PHE D N 1
ATOM 7331 C CA . PHE D 1 257 ? 13.354 53.198 28.339 1.00 21.76 234 PHE D CA 1
ATOM 7332 C C . PHE D 1 257 ? 12.270 53.539 27.316 1.00 22.73 234 PHE D C 1
ATOM 7333 O O . PHE D 1 257 ? 12.436 54.474 26.536 1.00 21.94 234 PHE D O 1
ATOM 7341 N N . ARG D 1 258 ? 11.172 52.782 27.317 1.00 24.65 235 ARG D N 1
ATOM 7342 C CA . ARG D 1 258 ? 10.059 53.060 26.405 1.00 26.86 235 ARG D CA 1
ATOM 7343 C C . ARG D 1 258 ? 9.411 54.413 26.715 1.00 26.78 235 ARG D C 1
ATOM 7344 O O . ARG D 1 258 ? 9.025 55.139 25.798 1.00 26.32 235 ARG D O 1
ATOM 7352 N N . GLU D 1 259 ? 9.306 54.748 28.000 1.00 26.52 236 GLU D N 1
ATOM 7353 C CA . GLU D 1 259 ? 8.777 56.049 28.418 1.00 27.22 236 GLU D CA 1
ATOM 7354 C C . GLU D 1 259 ? 9.721 57.176 28.015 1.00 26.77 236 GLU D C 1
ATOM 7355 O O . GLU D 1 259 ? 9.270 58.210 27.521 1.00 26.77 236 GLU D O 1
ATOM 7361 N N . GLY D 1 260 ? 11.022 56.971 28.226 1.00 26.03 237 GLY D N 1
ATOM 7362 C CA . GLY D 1 260 ? 12.036 57.955 27.855 1.00 25.99 237 GLY D CA 1
ATOM 7363 C C . GLY D 1 260 ? 12.020 58.280 26.368 1.00 26.66 237 GLY D C 1
ATOM 7364 O O . GLY D 1 260 ? 12.000 59.452 25.980 1.00 26.41 237 GLY D O 1
ATOM 7365 N N . THR D 1 261 ? 12.012 57.241 25.535 1.00 26.62 238 THR D N 1
ATOM 7366 C CA . THR D 1 261 ? 11.988 57.421 24.079 1.00 27.03 238 THR D CA 1
ATOM 7367 C C . THR D 1 261 ? 10.628 57.898 23.587 1.00 27.83 238 THR D C 1
ATOM 7368 O O . THR D 1 261 ? 10.551 58.703 22.663 1.00 28.77 238 THR D O 1
ATOM 7372 N N . GLY D 1 262 ? 9.560 57.389 24.197 1.00 28.70 239 GLY D N 1
ATOM 7373 C CA . GLY D 1 262 ? 8.201 57.816 23.865 1.00 30.07 239 GLY D CA 1
ATOM 7374 C C . GLY D 1 262 ? 7.965 59.285 24.178 1.00 30.95 239 GLY D C 1
ATOM 7375 O O . GLY D 1 262 ? 7.381 60.015 23.376 1.00 30.86 239 GLY D O 1
ATOM 7376 N N . ALA D 1 263 ? 8.430 59.716 25.347 1.00 31.70 240 ALA D N 1
ATOM 7377 C CA . ALA D 1 263 ? 8.299 61.106 25.766 1.00 32.82 240 ALA D CA 1
ATOM 7378 C C . ALA D 1 263 ? 9.070 62.032 24.833 1.00 34.80 240 ALA D C 1
ATOM 7379 O O . ALA D 1 263 ? 8.598 63.121 24.500 1.00 35.18 240 ALA D O 1
ATOM 7381 N N . PHE D 1 264 ? 10.252 61.596 24.408 1.00 36.44 241 PHE D N 1
ATOM 7382 C CA . PHE D 1 264 ? 11.081 62.408 23.528 1.00 38.35 241 PHE D CA 1
ATOM 7383 C C . PHE D 1 264 ? 10.408 62.634 22.178 1.00 38.99 241 PHE D C 1
ATOM 7384 O O . PHE D 1 264 ? 10.409 63.750 21.664 1.00 39.59 241 PHE D O 1
ATOM 7392 N N . LEU D 1 265 ? 9.830 61.575 21.616 1.00 39.57 242 LEU D N 1
ATOM 7393 C CA . LEU D 1 265 ? 9.147 61.659 20.328 1.00 40.40 242 LEU D CA 1
ATOM 7394 C C . LEU D 1 265 ? 7.872 62.498 20.403 1.00 41.50 242 LEU D C 1
ATOM 7395 O O . LEU D 1 265 ? 7.494 63.135 19.422 1.00 41.58 242 LEU D O 1
ATOM 7400 N N . GLU D 1 266 ? 7.221 62.496 21.565 1.00 41.59 243 GLU D N 1
ATOM 7401 C CA . GLU D 1 266 ? 6.004 63.281 21.781 1.00 42.82 243 GLU D CA 1
ATOM 7402 C C . GLU D 1 266 ? 6.288 64.680 22.347 1.00 42.96 243 GLU D C 1
ATOM 7403 O O . GLU D 1 266 ? 5.357 65.408 22.686 1.00 43.29 243 GLU D O 1
ATOM 7409 N N . LYS D 1 267 ? 7.566 65.048 22.449 1.00 43.54 244 LYS D N 1
ATOM 7410 C CA . LYS D 1 267 ? 7.982 66.372 22.926 1.00 44.58 244 LYS D CA 1
ATOM 7411 C C . LYS D 1 267 ? 7.338 66.744 24.263 1.00 43.94 244 LYS D C 1
ATOM 7412 O O . LYS D 1 267 ? 6.699 67.789 24.392 1.00 43.98 244 LYS D O 1
ATOM 7418 N N . ARG D 1 268 ? 7.506 65.868 25.249 1.00 42.18 245 ARG D N 1
ATOM 7419 C CA . ARG D 1 268 ? 7.032 66.104 26.608 1.00 40.83 245 ARG D CA 1
ATOM 7420 C C . ARG D 1 268 ? 8.063 65.548 27.590 1.00 40.30 245 ARG D C 1
ATOM 7421 O O . ARG D 1 268 ? 8.908 64.742 27.197 1.00 38.98 245 ARG D O 1
ATOM 7429 N N . PRO D 1 269 ? 8.003 65.972 28.868 1.00 39.28 246 PRO D N 1
ATOM 7430 C CA . PRO D 1 269 ? 8.909 65.395 29.865 1.00 38.35 246 PRO D CA 1
ATOM 7431 C C . PRO D 1 269 ? 8.513 63.959 30.211 1.00 36.86 246 PRO D C 1
ATOM 7432 O O . PRO D 1 269 ? 7.327 63.673 30.346 1.00 37.43 246 PRO D O 1
ATOM 7436 N N . PRO D 1 270 ? 9.496 63.056 30.358 1.00 34.79 247 PRO D N 1
ATOM 7437 C CA . PRO D 1 270 ? 9.138 61.692 30.748 1.00 33.50 247 PRO D CA 1
ATOM 7438 C C . PRO D 1 270 ? 8.620 61.640 32.182 1.00 32.80 247 PRO D C 1
ATOM 7439 O O . PRO D 1 270 ? 9.057 62.427 33.018 1.00 32.98 247 PRO D O 1
ATOM 7443 N N . VAL D 1 271 ? 7.683 60.735 32.449 1.00 32.22 248 VAL D N 1
ATOM 7444 C CA . VAL D 1 271 ? 7.196 60.486 33.805 1.00 32.46 248 VAL D CA 1
ATOM 7445 C C . VAL D 1 271 ? 7.567 59.050 34.187 1.00 32.31 248 VAL D C 1
ATOM 7446 O O . VAL D 1 271 ? 6.938 58.095 33.732 1.00 32.19 248 VAL D O 1
ATOM 7450 N N . PHE D 1 272 ? 8.597 58.906 35.017 1.00 31.78 249 PHE D N 1
ATOM 7451 C CA . PHE D 1 272 ? 9.149 57.588 35.335 1.00 31.84 249 PHE D CA 1
ATOM 7452 C C . PHE D 1 272 ? 8.490 56.937 36.557 1.00 34.68 249 PHE D C 1
ATOM 7453 O O . PHE D 1 272 ? 8.655 57.393 37.693 1.00 38.19 249 PHE D O 1
ATOM 7466 N N . SER E 1 25 ? 73.779 60.537 59.079 1.00 48.43 2 SER E N 1
ATOM 7467 C CA . SER E 1 25 ? 72.967 61.121 58.004 1.00 47.95 2 SER E CA 1
ATOM 7468 C C . SER E 1 25 ? 71.483 60.832 58.223 1.00 46.80 2 SER E C 1
ATOM 7469 O O . SER E 1 25 ? 70.619 61.613 57.821 1.00 45.48 2 SER E O 1
ATOM 7472 N N . LEU E 1 26 ? 71.208 59.689 58.842 1.00 46.09 3 LEU E N 1
ATOM 7473 C CA . LEU E 1 26 ? 69.858 59.281 59.192 1.00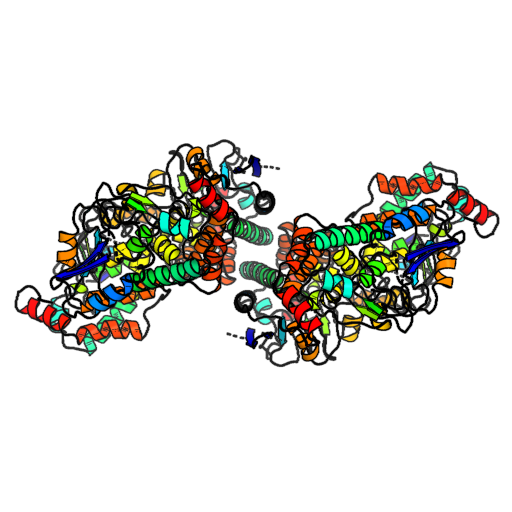 45.43 3 LEU E CA 1
ATOM 7474 C C . LEU E 1 26 ? 69.890 58.816 60.639 1.00 45.68 3 LEU E C 1
ATOM 7475 O O . LEU E 1 26 ? 70.643 57.901 60.973 1.00 46.57 3 LEU E O 1
ATOM 7480 N N . ARG E 1 27 ? 69.096 59.448 61.501 1.00 45.23 4 ARG E N 1
ATOM 7481 C CA . ARG E 1 27 ? 69.138 59.134 62.931 1.00 45.99 4 ARG E CA 1
ATOM 7482 C C . ARG E 1 27 ? 67.784 59.244 63.622 1.00 45.38 4 ARG E C 1
ATOM 7483 O O . ARG E 1 27 ? 66.868 59.904 63.129 1.00 44.33 4 ARG E O 1
ATOM 7491 N N . LEU E 1 28 ? 67.686 58.583 64.772 1.00 44.96 5 LEU E N 1
ATOM 7492 C CA . LEU E 1 28 ? 66.451 58.481 65.535 1.00 45.11 5 LEU E CA 1
ATOM 7493 C C . LEU E 1 28 ? 66.582 59.175 66.890 1.00 46.48 5 LEU E C 1
ATOM 7494 O O . LEU E 1 28 ? 67.535 58.929 67.629 1.00 46.15 5 LEU E O 1
ATOM 7499 N N . GLU E 1 29 ? 65.622 60.041 67.207 1.00 47.57 6 GLU E N 1
ATOM 7500 C CA . GLU E 1 29 ? 65.488 60.604 68.549 1.00 49.77 6 GLU E CA 1
ATOM 7501 C C . GLU E 1 29 ? 64.246 60.009 69.193 1.00 49.24 6 GLU E C 1
ATOM 7502 O O . GLU E 1 29 ? 63.200 59.935 68.552 1.00 48.28 6 GLU E O 1
ATOM 7508 N N . ARG E 1 30 ? 64.359 59.586 70.450 1.00 49.49 7 ARG E N 1
ATOM 7509 C CA . ARG E 1 30 ? 63.209 59.095 71.210 1.00 49.59 7 ARG E CA 1
ATOM 7510 C C . ARG E 1 30 ? 62.977 59.966 72.441 1.00 48.94 7 ARG E C 1
ATOM 7511 O O . ARG E 1 30 ? 63.787 59.972 73.366 1.00 49.20 7 ARG E O 1
ATOM 7519 N N . ASP E 1 31 ? 61.869 60.704 72.431 1.00 48.06 8 ASP E N 1
ATOM 7520 C CA . ASP E 1 31 ? 61.510 61.617 73.513 1.00 47.89 8 ASP E CA 1
ATOM 7521 C C . ASP E 1 31 ? 60.170 61.201 74.112 1.00 46.95 8 ASP E C 1
ATOM 7522 O O . ASP E 1 31 ? 59.174 61.923 74.005 1.00 47.13 8 ASP E O 1
ATOM 7524 N N . GLY E 1 32 ? 60.151 60.023 74.728 1.00 45.88 9 GLY E N 1
ATOM 7525 C CA . GLY E 1 32 ? 58.943 59.489 75.355 1.00 44.71 9 GLY E CA 1
ATOM 7526 C C . GLY E 1 32 ? 57.895 59.043 74.348 1.00 42.17 9 GLY E C 1
ATOM 7527 O O . GLY E 1 32 ? 58.117 58.102 73.587 1.00 42.15 9 GLY E O 1
ATOM 7528 N N . ALA E 1 33 ? 56.754 59.729 74.342 1.00 39.90 10 ALA E N 1
ATOM 7529 C CA . ALA E 1 33 ? 55.643 59.395 73.446 1.00 38.13 10 ALA E CA 1
ATOM 7530 C C . ALA E 1 33 ? 55.938 59.702 71.975 1.00 36.31 10 ALA E C 1
ATOM 7531 O O . ALA E 1 33 ? 55.277 59.156 71.092 1.00 35.39 10 ALA E O 1
ATOM 7533 N N . VAL E 1 34 ? 56.915 60.571 71.718 1.00 35.31 11 VAL E N 1
ATOM 7534 C CA . VAL E 1 34 ? 57.264 60.982 70.362 1.00 34.94 11 VAL E CA 1
ATOM 7535 C C . VAL E 1 34 ? 58.670 60.525 69.987 1.00 34.81 11 VAL E C 1
ATOM 7536 O O . VAL E 1 34 ? 59.615 60.716 70.750 1.00 35.00 11 VAL E O 1
ATOM 7540 N N . ALA E 1 35 ? 58.799 59.927 68.806 1.00 33.87 12 ALA E N 1
ATOM 7541 C CA . ALA E 1 35 ? 60.103 59.649 68.217 1.00 34.38 12 ALA E CA 1
ATOM 7542 C C . ALA E 1 35 ? 60.220 60.415 66.909 1.00 34.41 12 ALA E C 1
ATOM 7543 O O . ALA E 1 35 ? 59.217 60.672 66.246 1.00 33.18 12 ALA E O 1
ATOM 7545 N N . ARG E 1 36 ? 61.444 60.782 66.545 1.00 35.17 13 ARG E N 1
ATOM 7546 C CA . ARG E 1 36 ? 61.686 61.513 65.310 1.00 35.73 13 ARG E CA 1
ATOM 7547 C C . ARG E 1 36 ? 62.761 60.830 64.483 1.00 35.61 13 ARG E C 1
ATOM 7548 O O . ARG E 1 36 ? 63.878 60.613 64.956 1.00 35.88 13 ARG E O 1
ATOM 7556 N N . LEU E 1 37 ? 62.406 60.478 63.251 1.00 34.81 14 LEU E N 1
ATOM 7557 C CA . LEU E 1 37 ? 63.366 59.981 62.282 1.00 35.35 14 LEU E CA 1
ATOM 7558 C C . LEU E 1 37 ? 63.873 61.185 61.497 1.00 35.56 14 LEU E C 1
ATOM 7559 O O . LEU E 1 37 ? 63.127 61.789 60.716 1.00 34.98 14 LEU E O 1
ATOM 7564 N N . LEU E 1 38 ? 65.133 61.547 61.729 1.00 35.59 15 LEU E N 1
ATOM 7565 C CA . LEU E 1 38 ? 65.700 62.779 61.186 1.00 35.82 15 LEU E CA 1
ATOM 7566 C C . LEU E 1 38 ? 66.647 62.514 60.017 1.00 36.18 15 LEU E C 1
ATOM 7567 O O . LEU E 1 38 ? 67.591 61.729 60.135 1.00 35.99 15 LEU E O 1
ATOM 7572 N N . ILE E 1 39 ? 66.383 63.178 58.894 1.00 36.40 16 ILE E N 1
ATOM 7573 C CA . ILE E 1 39 ? 67.253 63.127 57.726 1.00 37.39 16 ILE E CA 1
ATOM 7574 C C . ILE E 1 39 ? 68.195 64.321 57.835 1.00 38.48 16 ILE E C 1
ATOM 7575 O O . ILE E 1 39 ? 67.749 65.468 57.846 1.00 37.24 16 ILE E O 1
ATOM 7580 N N . ASP E 1 40 ? 69.493 64.044 57.917 1.00 41.26 17 ASP E N 1
ATOM 7581 C CA . ASP E 1 40 ? 70.484 65.051 58.297 1.00 43.87 17 ASP E CA 1
ATOM 7582 C C . ASP E 1 40 ? 71.658 65.054 57.322 1.00 44.87 17 ASP E C 1
ATOM 7583 O O . ASP E 1 40 ? 72.755 64.592 57.643 1.00 45.15 17 ASP E O 1
ATOM 7588 N N . ARG E 1 41 ? 71.415 65.587 56.129 1.00 45.13 18 ARG E N 1
ATOM 7589 C CA . ARG E 1 41 ? 72.437 65.646 55.089 1.00 45.72 18 ARG E CA 1
ATOM 7590 C C . ARG E 1 41 ? 72.212 66.879 54.218 1.00 45.88 18 ARG E C 1
ATOM 7591 O O . ARG E 1 41 ? 72.008 66.779 53.006 1.00 45.94 18 ARG E O 1
ATOM 7599 N N . ALA E 1 42 ? 72.255 68.045 54.860 1.00 46.63 19 ALA E N 1
ATOM 7600 C CA . ALA E 1 42 ? 71.986 69.329 54.202 1.00 46.94 19 ALA E CA 1
ATOM 7601 C C . ALA E 1 42 ? 72.910 69.603 53.013 1.00 47.32 19 ALA E C 1
ATOM 7602 O O . ALA E 1 42 ? 72.507 70.268 52.056 1.00 46.04 19 ALA E O 1
ATOM 7604 N N . ASP E 1 43 ? 74.139 69.092 53.082 1.00 48.32 20 ASP E N 1
ATOM 7605 C CA . ASP E 1 43 ? 75.123 69.240 52.004 1.00 49.13 20 ASP E CA 1
ATOM 7606 C C . ASP E 1 43 ? 74.609 68.743 50.650 1.00 48.31 20 ASP E C 1
ATOM 7607 O O . ASP E 1 43 ? 74.889 69.352 49.616 1.00 47.36 20 ASP E O 1
ATOM 7609 N N . ARG E 1 44 ? 73.861 67.641 50.666 1.00 48.31 21 ARG E N 1
ATOM 7610 C CA . ARG E 1 44 ? 73.300 67.048 49.450 1.00 48.22 21 ARG E CA 1
ATOM 7611 C C . ARG E 1 44 ? 71.772 67.182 49.395 1.00 46.70 21 ARG E C 1
ATOM 7612 O O . ARG E 1 44 ? 71.088 66.352 48.790 1.00 44.92 21 ARG E O 1
ATOM 7620 N N . ARG E 1 45 ? 71.241 68.231 50.023 1.00 45.79 22 ARG E N 1
ATOM 7621 C CA . ARG E 1 45 ? 69.797 68.458 50.092 1.00 44.73 22 ARG E CA 1
ATOM 7622 C C . ARG E 1 45 ? 69.037 67.182 50.482 1.00 42.37 22 ARG E C 1
ATOM 7623 O O . ARG E 1 45 ? 68.026 66.825 49.866 1.00 40.11 22 ARG E O 1
ATOM 7631 N N . ASN E 1 46 ? 69.556 66.506 51.510 1.00 40.42 23 ASN E N 1
ATOM 7632 C CA . ASN E 1 46 ? 68.959 65.298 52.090 1.00 39.18 23 ASN E CA 1
ATOM 7633 C C . ASN E 1 46 ? 68.756 64.132 51.116 1.00 38.50 23 ASN E C 1
ATOM 7634 O O . ASN E 1 46 ? 67.883 63.287 51.324 1.00 37.62 23 ASN E O 1
ATOM 7639 N N . ALA E 1 47 ? 69.587 64.070 50.080 1.00 38.29 24 ALA E N 1
ATOM 7640 C CA . ALA E 1 47 ? 69.561 62.957 49.143 1.00 38.92 24 ALA E CA 1
ATOM 7641 C C . ALA E 1 47 ? 69.959 61.665 49.856 1.00 39.51 24 ALA E C 1
ATOM 7642 O O . ALA E 1 47 ? 70.830 61.668 50.727 1.00 39.74 24 ALA E O 1
ATOM 7644 N N . PHE E 1 48 ? 69.307 60.568 49.482 1.00 40.19 25 PHE E N 1
ATOM 7645 C CA . PHE E 1 48 ? 69.537 59.267 50.109 1.00 40.82 25 PHE E CA 1
ATOM 7646 C C . PHE E 1 48 ? 70.577 58.448 49.351 1.00 41.43 25 PHE E C 1
ATOM 7647 O O . PHE E 1 48 ? 70.547 58.368 48.122 1.00 40.52 25 PHE E O 1
ATOM 7655 N N . SER E 1 49 ? 71.489 57.843 50.108 1.00 42.77 26 SER E N 1
ATOM 7656 C CA . SER E 1 49 ? 72.460 56.890 49.584 1.00 43.50 26 SER E CA 1
ATOM 7657 C C . SER E 1 49 ? 72.051 55.493 50.032 1.00 43.35 26 SER E C 1
ATOM 7658 O O . SER E 1 49 ? 71.153 55.338 50.861 1.00 43.19 26 SER E O 1
ATOM 7661 N N . LEU E 1 50 ? 72.718 54.481 49.487 1.00 43.01 27 LEU E N 1
ATOM 7662 C CA . LEU E 1 50 ? 72.380 53.089 49.765 1.00 42.83 27 LEU E CA 1
ATOM 7663 C C . LEU E 1 50 ? 72.412 52.761 51.258 1.00 42.26 27 LEU E C 1
ATOM 7664 O O . LEU E 1 50 ? 71.513 52.095 51.768 1.00 40.54 27 LEU E O 1
ATOM 7669 N N . ASP E 1 51 ? 73.452 53.219 51.949 1.00 43.12 28 ASP E N 1
ATOM 7670 C CA . ASP E 1 51 ? 73.590 52.944 53.384 1.00 44.04 28 ASP E CA 1
ATOM 7671 C C . ASP E 1 51 ? 72.491 53.601 54.226 1.00 41.97 28 ASP E C 1
ATOM 7672 O O . ASP E 1 51 ? 72.126 53.074 55.276 1.00 41.14 28 ASP E O 1
ATOM 7685 N N . TRP E 1 53 ? 69.341 54.086 53.080 1.00 37.30 30 TRP E N 1
ATOM 7686 C CA . TRP E 1 53 ? 68.213 53.175 52.842 1.00 37.21 30 TRP E CA 1
ATOM 7687 C C . TRP E 1 53 ? 68.324 51.913 53.698 1.00 37.36 30 TRP E C 1
ATOM 7688 O O . TRP E 1 53 ? 67.342 51.474 54.292 1.00 35.85 30 TRP E O 1
ATOM 7699 N N . GLN E 1 54 ? 69.525 51.340 53.754 1.00 38.26 31 GLN E N 1
ATOM 7700 C CA . GLN E 1 54 ? 69.780 50.140 54.555 1.00 39.34 31 GLN E CA 1
ATOM 7701 C C . GLN E 1 54 ? 69.649 50.404 56.052 1.00 39.66 31 GLN E C 1
ATOM 7702 O O . GLN E 1 54 ? 69.210 49.534 56.798 1.00 39.94 31 GLN E O 1
ATOM 7708 N N . ARG E 1 55 ? 70.028 51.605 56.479 1.00 40.28 32 ARG E N 1
ATOM 7709 C CA . ARG E 1 55 ? 69.923 52.009 57.882 1.00 41.67 32 ARG E CA 1
ATOM 7710 C C . ARG E 1 55 ? 68.474 52.181 58.357 1.00 40.03 32 ARG E C 1
ATOM 7711 O O . ARG E 1 55 ? 68.172 51.934 59.523 1.00 39.57 32 ARG E O 1
ATOM 7719 N N . LEU E 1 56 ? 67.581 52.595 57.461 1.00 39.10 33 LEU E N 1
ATOM 7720 C CA . LEU E 1 56 ? 66.224 53.001 57.858 1.00 38.60 33 LEU E CA 1
ATOM 7721 C C . LEU E 1 56 ? 65.430 51.934 58.641 1.00 38.03 33 LEU E C 1
ATOM 7722 O O . LEU E 1 56 ? 64.945 52.225 59.735 1.00 37.23 33 LEU E O 1
ATOM 7727 N N . PRO E 1 57 ? 65.298 50.703 58.100 1.00 38.45 34 PRO E N 1
ATOM 7728 C CA . PRO E 1 57 ? 64.537 49.680 58.834 1.00 38.57 34 PRO E CA 1
ATOM 7729 C C . PRO E 1 57 ? 65.140 49.291 60.192 1.00 39.11 34 PRO E C 1
ATOM 7730 O O . PRO E 1 57 ? 64.409 48.865 61.086 1.00 38.51 34 PRO E O 1
ATOM 7734 N N . GLU E 1 58 ? 66.453 49.442 60.342 1.00 39.77 35 GLU E N 1
ATOM 7735 C CA . GLU E 1 58 ? 67.108 49.224 61.636 1.00 41.05 35 GLU E CA 1
ATOM 7736 C C . GLU E 1 58 ? 66.635 50.260 62.659 1.00 39.20 35 GLU E C 1
ATOM 7737 O O . GLU E 1 58 ? 66.371 49.926 63.813 1.00 38.06 35 GLU E O 1
ATOM 7743 N N . LEU E 1 59 ? 66.513 51.512 62.226 1.00 37.90 36 LEU E N 1
ATOM 7744 C CA . LEU E 1 59 ? 66.004 52.576 63.092 1.00 37.56 36 LEU E CA 1
ATOM 7745 C C . LEU E 1 59 ? 64.531 52.351 63.444 1.00 36.80 36 LEU E C 1
ATOM 7746 O O . LEU E 1 59 ? 64.116 52.605 64.576 1.00 36.37 36 LEU E O 1
ATOM 7751 N N . LEU E 1 60 ? 63.752 51.864 62.478 1.00 35.93 37 LEU E N 1
ATOM 7752 C CA . LEU E 1 60 ? 62.346 51.533 62.714 1.00 35.52 37 LEU E CA 1
ATOM 7753 C C . LEU E 1 60 ? 62.189 50.393 63.718 1.00 35.84 37 LEU E C 1
ATOM 7754 O O . LEU E 1 60 ? 61.272 50.408 64.540 1.00 35.07 37 LEU E O 1
ATOM 7759 N N . ALA E 1 61 ? 63.075 49.404 63.643 1.00 36.65 38 ALA E N 1
ATOM 7760 C CA . ALA E 1 61 ? 63.071 48.303 64.611 1.00 38.21 38 ALA E CA 1
ATOM 7761 C C . ALA E 1 61 ? 63.317 48.818 66.031 1.00 39.31 38 ALA E C 1
ATOM 7762 O O . ALA E 1 61 ? 62.649 48.394 66.975 1.00 39.31 38 ALA E O 1
ATOM 7764 N N . GLU E 1 62 ? 64.270 49.737 66.167 1.00 40.89 39 GLU E N 1
ATOM 7765 C CA . GLU E 1 62 ? 64.581 50.366 67.452 1.00 43.07 39 GLU E CA 1
ATOM 7766 C C . GLU E 1 62 ? 63.387 51.157 67.993 1.00 42.08 39 GLU E C 1
ATOM 7767 O O . GLU E 1 62 ? 63.042 51.046 69.171 1.00 41.59 39 GLU E O 1
ATOM 7773 N N . ALA E 1 63 ? 62.763 51.953 67.125 1.00 40.36 40 ALA E N 1
ATOM 7774 C CA . ALA E 1 63 ? 61.590 52.745 67.497 1.00 39.46 40 ALA E CA 1
ATOM 7775 C C . ALA E 1 63 ? 60.417 51.864 67.928 1.00 38.42 40 ALA E C 1
ATOM 7776 O O . ALA E 1 63 ? 59.760 52.142 68.932 1.00 37.29 40 ALA E O 1
ATOM 7778 N N . SER E 1 64 ? 60.167 50.800 67.168 1.00 37.93 41 SER E N 1
ATOM 7779 C CA . SER E 1 64 ? 59.031 49.915 67.419 1.00 37.53 41 SER E CA 1
ATOM 7780 C C . SER E 1 64 ? 59.128 49.135 68.739 1.00 39.07 41 SER E C 1
ATOM 7781 O O . SER E 1 64 ? 58.105 48.791 69.335 1.00 38.95 41 SER E O 1
ATOM 7784 N N . GLY E 1 65 ? 60.350 48.858 69.192 1.00 40.22 42 GLY E N 1
ATOM 7785 C CA . GLY E 1 65 ? 60.567 48.143 70.454 1.00 41.26 42 GLY E CA 1
ATOM 7786 C C . GLY E 1 65 ? 60.291 48.948 71.719 1.00 42.04 42 GLY E C 1
ATOM 7787 O O . GLY E 1 65 ? 60.270 48.387 72.815 1.00 42.72 42 GLY E O 1
ATOM 7788 N N . ASP E 1 66 ? 60.095 50.260 71.577 1.00 41.48 43 ASP E N 1
ATOM 7789 C CA . ASP E 1 66 ? 59.788 51.135 72.708 1.00 41.47 43 ASP E CA 1
ATOM 7790 C C . ASP E 1 66 ? 58.278 51.194 72.956 1.00 40.99 43 ASP E C 1
ATOM 7791 O O . ASP E 1 66 ? 57.539 51.813 72.184 1.00 39.75 43 ASP E O 1
ATOM 7796 N N . ASP E 1 67 ? 57.828 50.571 74.046 1.00 40.19 44 ASP E N 1
ATOM 7797 C CA . ASP E 1 67 ? 56.397 50.510 74.380 1.00 39.63 44 ASP E CA 1
ATOM 7798 C C . ASP E 1 67 ? 55.803 51.853 74.814 1.00 38.58 44 ASP E C 1
ATOM 7799 O O . ASP E 1 67 ? 54.582 51.997 74.866 1.00 38.27 44 ASP E O 1
ATOM 7801 N N . ALA E 1 68 ? 56.657 52.822 75.143 1.00 38.19 45 ALA E N 1
ATOM 7802 C CA . ALA E 1 68 ? 56.205 54.172 75.496 1.00 37.54 45 ALA E CA 1
ATOM 7803 C C . ALA E 1 68 ? 55.805 54.993 74.264 1.00 36.54 45 ALA E C 1
ATOM 7804 O O . ALA E 1 68 ? 55.099 55.990 74.383 1.00 34.76 45 ALA E O 1
ATOM 7806 N N . LEU E 1 69 ? 56.258 54.572 73.086 1.00 36.86 46 LEU E N 1
ATOM 7807 C CA . LEU E 1 69 ? 56.094 55.364 71.871 1.00 36.48 46 LEU E CA 1
ATOM 7808 C C . LEU E 1 69 ? 54.635 55.438 71.423 1.00 35.20 46 LEU E C 1
ATOM 7809 O O . LEU E 1 69 ? 53.890 54.461 71.534 1.00 34.41 46 LEU E O 1
ATOM 7814 N N . ARG E 1 70 ? 54.237 56.612 70.933 1.00 33.53 47 ARG E N 1
ATOM 7815 C CA . ARG E 1 70 ? 52.871 56.856 70.470 1.00 32.40 47 ARG E CA 1
ATOM 7816 C C . ARG E 1 70 ? 52.798 57.329 69.011 1.00 31.41 47 ARG E C 1
ATOM 7817 O O . ARG E 1 70 ? 51.824 57.037 68.319 1.00 29.85 47 ARG E O 1
ATOM 7825 N N . VAL E 1 71 ? 53.817 58.050 68.550 1.00 30.68 48 VAL E N 1
ATOM 7826 C CA . VAL E 1 71 ? 53.838 58.573 67.186 1.00 30.29 48 VAL E CA 1
ATOM 7827 C C . VAL E 1 71 ? 55.274 58.773 66.705 1.00 30.02 48 VAL E C 1
ATOM 7828 O O . VAL E 1 71 ? 56.149 59.170 67.478 1.00 30.26 48 VAL E O 1
ATOM 7832 N N . LEU E 1 72 ? 55.502 58.482 65.427 1.00 28.94 49 LEU E N 1
ATOM 7833 C CA . LEU E 1 72 ? 56.800 58.669 64.796 1.00 29.21 49 LEU E CA 1
ATOM 7834 C C . LEU E 1 72 ? 56.694 59.791 63.776 1.00 28.58 49 LEU E C 1
ATOM 7835 O O . LEU E 1 72 ? 55.785 59.798 62.945 1.00 27.74 49 LEU E O 1
ATOM 7840 N N . VAL E 1 73 ? 57.627 60.736 63.847 1.00 28.63 50 VAL E N 1
ATOM 7841 C CA . VAL E 1 73 ? 57.673 61.872 62.933 1.00 28.33 50 VAL E CA 1
ATOM 7842 C C . VAL E 1 73 ? 58.891 61.740 62.020 1.00 28.41 50 VAL E C 1
ATOM 7843 O O . VAL E 1 73 ? 59.998 61.522 62.494 1.00 28.70 50 VAL E O 1
ATOM 7847 N N . VAL E 1 74 ? 58.674 61.865 60.713 1.00 28.25 51 VAL E N 1
ATOM 7848 C CA . VAL E 1 74 ? 59.752 61.825 59.730 1.00 28.24 51 VAL E CA 1
ATOM 7849 C C . VAL E 1 74 ? 59.953 63.240 59.200 1.00 28.97 51 VAL E C 1
ATOM 7850 O O . VAL E 1 74 ? 59.015 63.854 58.687 1.00 27.44 51 VAL E O 1
ATOM 7854 N N . LYS E 1 75 ? 61.169 63.762 59.330 1.00 30.19 52 LYS E N 1
ATOM 7855 C CA . LYS E 1 75 ? 61.445 65.132 58.912 1.00 31.68 52 LYS E CA 1
ATOM 7856 C C . LYS E 1 75 ? 62.926 65.386 58.682 1.00 31.92 52 LYS E C 1
ATOM 7857 O O . LYS E 1 75 ? 63.782 64.569 59.035 1.00 32.29 52 LYS E O 1
ATOM 7863 N N . SER E 1 76 ? 63.214 66.532 58.077 1.00 32.00 53 SER E N 1
ATOM 7864 C CA . SER E 1 76 ? 64.579 67.007 57.945 1.00 32.66 53 SER E CA 1
ATOM 7865 C C . SER E 1 76 ? 65.059 67.493 59.308 1.00 33.79 53 SER E C 1
ATOM 7866 O O . SER E 1 76 ? 64.309 68.137 60.046 1.00 33.33 53 SER E O 1
ATOM 7869 N N . ALA E 1 77 ? 66.308 67.174 59.637 1.00 35.07 54 ALA E N 1
ATOM 7870 C CA . ALA E 1 77 ? 66.933 67.657 60.867 1.00 37.08 54 ALA E CA 1
ATOM 7871 C C . ALA E 1 77 ? 67.123 69.177 60.848 1.00 38.29 54 ALA E C 1
ATOM 7872 O O . ALA E 1 77 ? 67.063 69.819 61.894 1.00 39.71 54 ALA E O 1
ATOM 7874 N N . ASN E 1 78 ? 67.332 69.743 59.658 1.00 39.65 55 ASN E N 1
ATOM 7875 C CA . ASN E 1 78 ? 67.687 71.158 59.504 1.00 40.83 55 ASN E CA 1
ATOM 7876 C C . ASN E 1 78 ? 66.672 71.976 58.709 1.00 39.90 55 ASN E C 1
ATOM 7877 O O . ASN E 1 78 ? 67.032 72.988 58.103 1.00 40.15 55 ASN E O 1
ATOM 7882 N N . GLY E 1 79 ? 65.412 71.548 58.706 1.00 38.45 56 GLY E N 1
ATOM 7883 C CA . GLY E 1 79 ? 64.402 72.173 57.856 1.00 37.61 56 GLY E CA 1
ATOM 7884 C C . GLY E 1 79 ? 64.789 72.059 56.392 1.00 36.67 56 GLY E C 1
ATOM 7885 O O . GLY E 1 79 ? 65.448 71.098 55.989 1.00 35.82 56 GLY E O 1
ATOM 7886 N N . GLY E 1 80 ? 64.393 73.047 55.595 1.00 36.29 57 GLY E N 1
ATOM 7887 C CA . GLY E 1 80 ? 64.741 73.071 54.175 1.00 35.51 57 GLY E CA 1
ATOM 7888 C C . GLY E 1 80 ? 64.192 71.862 53.439 1.00 34.16 57 GLY E C 1
ATOM 7889 O O . GLY E 1 80 ? 63.088 71.409 53.729 1.00 33.20 57 GLY E O 1
ATOM 7890 N N . ALA E 1 81 ? 64.977 71.331 52.505 1.00 34.01 58 ALA E N 1
ATOM 7891 C CA . ALA E 1 81 ? 64.548 70.211 51.677 1.00 33.98 58 ALA E CA 1
ATOM 7892 C C . ALA E 1 81 ? 64.314 68.958 52.515 1.00 34.13 58 ALA E C 1
ATOM 7893 O O . ALA E 1 81 ? 65.141 68.601 53.356 1.00 34.41 58 ALA E O 1
ATOM 7895 N N . PHE E 1 82 ? 63.173 68.309 52.290 1.00 33.38 59 PHE E N 1
ATOM 7896 C CA . PHE E 1 82 ? 62.834 67.068 52.977 1.00 33.49 59 PHE E CA 1
ATOM 7897 C C . PHE E 1 82 ? 63.775 65.978 52.487 1.00 34.74 59 PHE E C 1
ATOM 7898 O O . PHE E 1 82 ? 64.467 65.334 53.277 1.00 34.36 59 PHE E O 1
ATOM 7906 N N . CYS E 1 83 ? 63.800 65.798 51.173 1.00 35.73 60 CYS E N 1
ATOM 7907 C CA . CYS E 1 83 ? 64.716 64.871 50.527 1.00 37.78 60 CYS E CA 1
ATOM 7908 C C . CYS E 1 83 ? 64.658 65.095 49.021 1.00 38.66 60 CYS E C 1
ATOM 7909 O O . CYS E 1 83 ? 63.610 64.910 48.400 1.00 38.66 60 CYS E O 1
ATOM 7912 N N . ALA E 1 84 ? 65.787 65.497 48.446 1.00 40.33 61 ALA E N 1
ATOM 7913 C CA . ALA E 1 84 ? 65.890 65.752 47.010 1.00 42.09 61 ALA E CA 1
ATOM 7914 C C . ALA E 1 84 ? 66.001 64.465 46.180 1.00 43.42 61 ALA E C 1
ATOM 7915 O O . ALA E 1 84 ? 66.207 64.529 44.966 1.00 44.47 61 ALA E O 1
ATOM 7917 N N . GLY E 1 85 ? 65.888 63.307 46.830 1.00 43.97 62 GLY E N 1
ATOM 7918 C CA . GLY E 1 85 ? 65.819 62.030 46.126 1.00 45.49 62 GLY E CA 1
ATOM 7919 C C . GLY E 1 85 ? 67.132 61.270 46.119 1.00 45.97 62 GLY E C 1
ATOM 7920 O O . GLY E 1 85 ? 67.765 61.104 47.160 1.00 46.33 62 GLY E O 1
ATOM 7921 N N . ALA E 1 86 ? 67.536 60.808 44.938 1.00 45.93 63 ALA E N 1
ATOM 7922 C CA . ALA E 1 86 ? 68.693 59.926 44.805 1.00 46.44 63 ALA E CA 1
ATOM 7923 C C . ALA E 1 86 ? 70.012 60.700 44.813 1.00 46.36 63 ALA E C 1
ATOM 7924 O O . ALA E 1 86 ? 70.113 61.781 44.234 1.00 45.54 63 ALA E O 1
ATOM 7926 N N . ASP E 1 87 ? 71.017 60.133 45.477 1.00 46.75 64 ASP E N 1
ATOM 7927 C CA . ASP E 1 87 ? 72.365 60.693 45.479 1.00 47.82 64 ASP E CA 1
ATOM 7928 C C . ASP E 1 87 ? 72.904 60.631 44.049 1.00 47.85 64 ASP E C 1
ATOM 7929 O O . ASP E 1 87 ? 73.169 59.547 43.529 1.00 46.21 64 ASP E O 1
ATOM 7934 N N . ILE E 1 88 ? 73.042 61.793 43.411 1.00 48.42 65 ILE E N 1
ATOM 7935 C CA . ILE E 1 88 ? 73.379 61.850 41.982 1.00 49.71 65 ILE E CA 1
ATOM 7936 C C . ILE E 1 88 ? 74.778 61.304 41.667 1.00 49.24 65 ILE E C 1
ATOM 7937 O O . ILE E 1 88 ? 74.961 60.616 40.663 1.00 48.35 65 ILE E O 1
ATOM 7942 N N . ALA E 1 89 ? 75.754 61.613 42.518 1.00 49.11 66 ALA E N 1
ATOM 7943 C CA . ALA E 1 89 ? 77.114 61.098 42.351 1.00 49.40 66 ALA E CA 1
ATOM 7944 C C . ALA E 1 89 ? 77.102 59.576 42.446 1.00 48.33 66 ALA E C 1
ATOM 7945 O O . ALA E 1 89 ? 77.707 58.886 41.622 1.00 47.84 66 ALA E O 1
ATOM 7947 N N . GLU E 1 90 ? 76.396 59.068 43.454 1.00 47.07 67 GLU E N 1
ATOM 7948 C CA . GLU E 1 90 ? 76.221 57.631 43.639 1.00 46.94 67 GLU E CA 1
ATOM 7949 C C . GLU E 1 90 ? 75.560 56.981 42.422 1.00 45.49 67 GLU E C 1
ATOM 7950 O O . GLU E 1 90 ? 75.985 55.914 41.980 1.00 44.31 67 GLU E O 1
ATOM 7956 N N . LEU E 1 91 ? 74.523 57.624 41.888 1.00 44.44 68 LEU E N 1
ATOM 7957 C CA . LEU E 1 91 ? 73.801 57.086 40.734 1.00 44.70 68 LEU E CA 1
ATOM 7958 C C . LEU E 1 91 ? 74.708 56.985 39.509 1.00 44.76 68 LEU E C 1
ATOM 7959 O O . LEU E 1 91 ? 74.755 55.946 38.854 1.00 43.75 68 LEU E O 1
ATOM 7964 N N . LEU E 1 92 ? 75.423 58.066 39.207 1.00 45.56 69 LEU E N 1
ATOM 7965 C CA . LEU E 1 92 ? 76.284 58.114 38.024 1.00 46.36 69 LEU E CA 1
ATOM 7966 C C . LEU E 1 92 ? 77.454 57.138 38.134 1.00 46.43 69 LEU E C 1
ATOM 7967 O O . LEU E 1 92 ? 77.736 56.401 37.187 1.00 46.34 69 LEU E O 1
ATOM 7972 N N . ALA E 1 93 ? 78.112 57.126 39.293 1.00 45.63 70 ALA E N 1
ATOM 7973 C CA . ALA E 1 93 ? 79.238 56.223 39.553 1.00 46.00 70 ALA E CA 1
ATOM 7974 C C . ALA E 1 93 ? 78.872 54.751 39.366 1.00 45.74 70 ALA E C 1
ATOM 7975 O O . ALA E 1 93 ? 79.690 53.964 38.894 1.00 45.56 70 ALA E O 1
ATOM 7977 N N . ASN E 1 94 ? 77.644 54.388 39.731 1.00 44.62 71 ASN E N 1
ATOM 7978 C CA . ASN E 1 94 ? 77.185 53.001 39.653 1.00 44.20 71 ASN E CA 1
ATOM 7979 C C . ASN E 1 94 ? 76.264 52.707 38.464 1.00 43.25 71 ASN E C 1
ATOM 7980 O O . ASN E 1 94 ? 75.611 51.663 38.435 1.00 41.51 71 ASN E O 1
ATOM 7985 N N . LYS E 1 95 ? 76.242 53.593 37.469 1.00 43.88 72 LYS E N 1
ATOM 7986 C CA . LYS E 1 95 ? 75.317 53.457 36.333 1.00 44.58 72 LYS E CA 1
ATOM 7987 C C . LYS E 1 95 ? 75.488 52.166 35.510 1.00 45.71 72 LYS E C 1
ATOM 7988 O O . LYS E 1 95 ? 74.563 51.766 34.803 1.00 44.89 72 LYS E O 1
ATOM 7994 N N . ASP E 1 96 ? 76.661 51.533 35.594 1.00 47.53 73 ASP E N 1
ATOM 7995 C CA . ASP E 1 96 ? 76.922 50.252 34.916 1.00 48.68 73 ASP E CA 1
ATOM 7996 C C . ASP E 1 96 ? 77.044 49.076 35.894 1.00 48.55 73 ASP E C 1
ATOM 7997 O O . ASP E 1 96 ? 77.419 47.972 35.495 1.00 48.62 73 ASP E O 1
ATOM 8002 N N . ASP E 1 97 ? 76.714 49.309 37.162 1.00 47.33 74 ASP E N 1
ATOM 8003 C CA . ASP E 1 97 ? 76.953 48.338 38.226 1.00 47.09 74 ASP E CA 1
ATOM 8004 C C . ASP E 1 97 ? 75.676 47.556 38.534 1.00 46.21 74 ASP E C 1
ATOM 8005 O O . ASP E 1 97 ? 74.799 48.031 39.259 1.00 44.86 74 ASP E O 1
ATOM 8010 N N . ALA E 1 98 ? 75.589 46.351 37.975 1.00 45.79 75 ALA E N 1
ATOM 8011 C CA . ALA E 1 98 ? 74.426 45.482 38.147 1.00 45.14 75 ALA E CA 1
ATOM 8012 C C . ALA E 1 98 ? 74.159 45.153 39.615 1.00 44.40 75 ALA E C 1
ATOM 8013 O O . ALA E 1 98 ? 73.009 45.152 40.054 1.00 42.95 75 ALA E O 1
ATOM 8015 N N . ALA E 1 99 ? 75.225 44.874 40.364 1.00 43.95 76 ALA E N 1
ATOM 8016 C CA . ALA E 1 99 ? 75.106 44.491 41.771 1.00 43.12 76 ALA E CA 1
ATOM 8017 C C . ALA E 1 99 ? 74.574 45.634 42.631 1.00 41.52 76 ALA E C 1
ATOM 8018 O O . ALA E 1 99 ? 73.762 45.415 43.525 1.00 40.86 76 ALA E O 1
ATOM 8020 N N . PHE E 1 100 ? 75.032 46.852 42.361 1.00 40.93 77 PHE E N 1
ATOM 8021 C CA . PHE E 1 100 ? 74.534 48.020 43.081 1.00 40.73 77 PHE E CA 1
ATOM 8022 C C . PHE E 1 100 ? 73.037 48.243 42.823 1.00 39.40 77 PHE E C 1
ATOM 8023 O O . PHE E 1 100 ? 72.283 48.522 43.755 1.00 38.53 77 PHE E O 1
ATOM 8031 N N . HIS E 1 101 ? 72.617 48.116 41.566 1.00 38.00 78 HIS E N 1
ATOM 8032 C CA . HIS E 1 101 ? 71.206 48.294 41.205 1.00 37.45 78 HIS E CA 1
ATOM 8033 C C . HIS E 1 101 ? 70.299 47.273 41.903 1.00 36.90 78 HIS E C 1
ATOM 8034 O O . HIS E 1 101 ? 69.211 47.614 42.369 1.00 35.45 78 HIS E O 1
ATOM 8041 N N . ALA E 1 102 ? 70.754 46.026 41.987 1.00 36.61 79 ALA E N 1
ATOM 8042 C CA . ALA E 1 102 ? 70.009 44.986 42.697 1.00 36.67 79 ALA E CA 1
ATOM 8043 C C . ALA E 1 102 ? 69.920 45.294 44.195 1.00 36.49 79 ALA E C 1
ATOM 8044 O O . ALA E 1 102 ? 68.849 45.178 44.798 1.00 34.99 79 ALA E O 1
ATOM 8046 N N . ALA E 1 103 ? 71.051 45.687 44.782 1.00 36.65 80 ALA E N 1
ATOM 8047 C CA . ALA E 1 103 ? 71.119 46.043 46.202 1.00 36.87 80 ALA E CA 1
ATOM 8048 C C . ALA E 1 103 ? 70.271 47.271 46.513 1.00 36.37 80 ALA E C 1
ATOM 8049 O O . ALA E 1 103 ? 69.560 47.308 47.519 1.00 36.03 80 ALA E O 1
ATOM 8051 N N . ASN E 1 104 ? 70.355 48.273 45.644 1.00 36.18 81 ASN E N 1
ATOM 8052 C CA . ASN E 1 104 ? 69.599 49.508 45.812 1.00 36.11 81 ASN E CA 1
ATOM 8053 C C . ASN E 1 104 ? 68.092 49.253 45.726 1.00 35.16 81 ASN E C 1
ATOM 8054 O O . ASN E 1 104 ? 67.329 49.743 46.557 1.00 33.75 81 ASN E O 1
ATOM 8059 N N . GLN E 1 105 ? 67.678 48.472 44.729 1.00 35.09 82 GLN E N 1
ATOM 8060 C CA . GLN E 1 105 ? 66.268 48.117 44.546 1.00 35.17 82 GLN E CA 1
ATOM 8061 C C . GLN E 1 105 ? 65.707 47.436 45.792 1.00 35.17 82 GLN E C 1
ATOM 8062 O O . GLN E 1 105 ? 64.632 47.792 46.270 1.00 34.49 82 GLN E O 1
ATOM 8068 N N . GLN E 1 106 ? 66.451 46.462 46.308 1.00 35.47 83 GLN E N 1
ATOM 8069 C CA . GLN E 1 106 ? 66.064 45.718 47.504 1.00 36.29 83 GLN E CA 1
ATOM 8070 C C . GLN E 1 106 ? 65.946 46.618 48.738 1.00 34.58 83 GLN E C 1
ATOM 8071 O O . GLN E 1 106 ? 64.965 46.536 49.477 1.00 33.21 83 GLN E O 1
ATOM 8077 N N . ALA E 1 107 ? 66.949 47.466 48.955 1.00 33.52 84 ALA E N 1
ATOM 8078 C CA . ALA E 1 107 ? 67.004 48.320 50.147 1.00 32.98 84 ALA E CA 1
ATOM 8079 C C . ALA E 1 107 ? 65.875 49.350 50.170 1.00 31.63 84 ALA E C 1
ATOM 8080 O O . ALA E 1 107 ? 65.247 49.570 51.206 1.00 31.41 84 ALA E O 1
ATOM 8082 N N . ILE E 1 108 ? 65.622 49.969 49.023 1.00 30.74 85 ILE E N 1
ATOM 8083 C CA . ILE E 1 108 ? 64.538 50.950 48.889 1.00 30.47 85 ILE E CA 1
ATOM 8084 C C . ILE E 1 108 ? 63.181 50.295 49.150 1.00 29.48 85 ILE E C 1
ATOM 8085 O O . ILE E 1 108 ? 62.394 50.784 49.960 1.00 28.21 85 ILE E O 1
ATOM 8090 N N . ASN E 1 109 ? 62.921 49.181 48.471 1.00 29.86 86 ASN E N 1
ATOM 8091 C CA . ASN E 1 109 ? 61.652 48.474 48.625 1.00 30.02 86 ASN E CA 1
ATOM 8092 C C . ASN E 1 109 ? 61.401 48.020 50.063 1.00 30.66 86 ASN E C 1
ATOM 8093 O O . ASN E 1 109 ? 60.285 48.145 50.569 1.00 29.76 86 ASN E O 1
ATOM 8098 N N . ARG E 1 110 ? 62.438 47.517 50.728 1.00 31.92 87 ARG E N 1
ATOM 8099 C CA . ARG E 1 110 ? 62.309 47.108 52.129 1.00 33.13 87 ARG E CA 1
ATOM 8100 C C . ARG E 1 110 ? 61.985 48.296 53.043 1.00 31.32 87 ARG E C 1
ATOM 8101 O O . ARG E 1 110 ? 61.101 48.202 53.890 1.00 30.92 87 ARG E O 1
ATOM 8109 N N . ALA E 1 111 ? 62.709 49.399 52.872 1.00 30.18 88 ALA E N 1
ATOM 8110 C CA . ALA E 1 111 ? 62.506 50.604 53.686 1.00 30.03 88 ALA E CA 1
ATOM 8111 C C . ALA E 1 111 ? 61.091 51.159 53.537 1.00 29.43 88 ALA E C 1
ATOM 8112 O O . ALA E 1 111 ? 60.435 51.488 54.527 1.00 28.20 88 ALA E O 1
ATOM 8114 N N . GLN E 1 112 ? 60.635 51.254 52.291 1.00 29.49 89 GLN E N 1
ATOM 8115 C CA . GLN E 1 112 ? 59.292 51.743 51.982 1.00 29.83 89 GLN E CA 1
ATOM 8116 C C . GLN E 1 112 ? 58.213 50.839 52.559 1.00 29.36 89 GLN E C 1
ATOM 8117 O O . GLN E 1 112 ? 57.256 51.318 53.165 1.00 28.79 89 GLN E O 1
ATOM 8123 N N . TYR E 1 113 ? 58.378 49.533 52.358 1.00 29.87 90 TYR E N 1
ATOM 8124 C CA . TYR E 1 113 ? 57.425 48.537 52.843 1.00 30.10 90 TYR E CA 1
ATOM 8125 C C . TYR E 1 113 ? 57.250 48.620 54.357 1.00 29.67 90 TYR E C 1
ATOM 8126 O O . TYR E 1 113 ? 56.124 48.647 54.857 1.00 29.18 90 TYR E O 1
ATOM 8135 N N . GLU E 1 114 ? 58.367 48.667 55.074 1.00 29.81 91 GLU E N 1
ATOM 8136 C CA . GLU E 1 114 ? 58.345 48.683 56.535 1.00 30.28 91 GLU E CA 1
ATOM 8137 C C . GLU E 1 114 ? 57.867 50.008 57.114 1.00 28.38 91 GLU E C 1
ATOM 8138 O O . GLU E 1 114 ? 57.134 50.019 58.101 1.00 26.93 91 GLU E O 1
ATOM 8144 N N . LEU E 1 115 ? 58.275 51.123 56.509 1.00 27.21 92 LEU E N 1
ATOM 8145 C CA . LEU E 1 115 ? 57.813 52.428 56.976 1.00 26.73 92 LEU E CA 1
ATOM 8146 C C . LEU E 1 115 ? 56.292 52.534 56.858 1.00 25.78 92 LEU E C 1
ATOM 8147 O O . LEU E 1 115 ? 55.630 52.990 57.785 1.00 24.82 92 LEU E O 1
ATOM 8152 N N . ALA E 1 116 ? 55.751 52.083 55.728 1.00 25.61 93 ALA E N 1
ATOM 8153 C CA . ALA E 1 116 ? 54.308 52.127 55.483 1.00 25.95 93 ALA E CA 1
ATOM 8154 C C . ALA E 1 116 ? 53.505 51.266 56.459 1.00 25.97 93 ALA E C 1
ATOM 8155 O O . ALA E 1 116 ? 52.333 51.551 56.712 1.00 25.87 93 ALA E O 1
ATOM 8157 N N . ARG E 1 117 ? 54.136 50.225 57.001 1.00 26.16 94 ARG E N 1
ATOM 8158 C CA . ARG E 1 117 ? 53.473 49.303 57.931 1.00 26.41 94 ARG E CA 1
ATOM 8159 C C . ARG E 1 117 ? 53.976 49.405 59.374 1.00 26.34 94 ARG E C 1
ATOM 8160 O O . ARG E 1 117 ? 53.753 48.500 60.182 1.00 26.69 94 ARG E O 1
ATOM 8168 N N . PHE E 1 118 ? 54.621 50.520 59.706 1.00 26.21 95 PHE E N 1
ATOM 8169 C CA . PHE E 1 118 ? 55.005 50.808 61.089 1.00 26.59 95 PHE E CA 1
ATOM 8170 C C . PHE E 1 118 ? 53.772 50.702 61.987 1.00 26.45 95 PHE E C 1
ATOM 8171 O O . PHE E 1 118 ? 52.695 51.161 61.618 1.00 25.80 95 PHE E O 1
ATOM 8179 N N . ARG E 1 119 ? 53.923 50.093 63.159 1.00 26.48 96 ARG E N 1
ATOM 8180 C CA . ARG E 1 119 ? 52.759 49.775 64.000 1.00 27.02 96 ARG E CA 1
ATOM 8181 C C . ARG E 1 119 ? 51.994 51.004 64.520 1.00 26.43 96 ARG E C 1
ATOM 8182 O O . ARG E 1 119 ? 50.773 50.949 64.669 1.00 26.00 96 ARG E O 1
ATOM 8190 N N . LEU E 1 120 ? 52.701 52.105 64.771 1.00 26.18 97 LEU E N 1
ATOM 8191 C CA . LEU E 1 120 ? 52.082 53.336 65.293 1.00 26.19 97 LEU E CA 1
ATOM 8192 C C . LEU E 1 120 ? 51.865 54.411 64.212 1.00 25.73 97 LEU E C 1
ATOM 8193 O O . LEU E 1 120 ? 52.414 54.313 63.114 1.00 25.50 97 LEU E O 1
ATOM 8198 N N . PRO E 1 121 ? 51.065 55.448 64.527 1.00 25.41 98 PRO E N 1
ATOM 8199 C CA . PRO E 1 121 ? 50.897 56.591 63.627 1.00 25.17 98 PRO E CA 1
ATOM 8200 C C . PRO E 1 121 ? 52.222 57.218 63.190 1.00 25.25 98 PRO E C 1
ATOM 8201 O O . PRO E 1 121 ? 53.123 57.385 64.014 1.00 24.81 98 PRO E O 1
ATOM 8205 N N . THR E 1 122 ? 52.329 57.536 61.900 1.00 25.18 99 THR E N 1
ATOM 8206 C CA . THR E 1 122 ? 53.505 58.196 61.341 1.00 25.70 99 THR E CA 1
ATOM 8207 C C . THR E 1 122 ? 53.103 59.495 60.641 1.00 25.74 99 THR E C 1
ATOM 8208 O O . THR E 1 122 ? 52.063 59.557 59.980 1.00 25.16 99 THR E O 1
ATOM 8212 N N . VAL E 1 123 ? 53.932 60.526 60.799 1.00 25.80 100 VAL E N 1
ATOM 8213 C CA . VAL E 1 123 ? 53.672 61.853 60.233 1.00 25.97 100 VAL E CA 1
ATOM 8214 C C . VAL E 1 123 ? 54.929 62.359 59.532 1.00 26.11 100 VAL E C 1
ATOM 8215 O O . VAL E 1 123 ? 56.004 62.362 60.123 1.00 26.42 100 VAL E O 1
ATOM 8219 N N . ALA E 1 124 ? 54.786 62.783 58.277 1.00 25.91 101 ALA E N 1
ATOM 8220 C CA . ALA E 1 124 ? 55.873 63.420 57.546 1.00 26.28 101 ALA E CA 1
ATOM 8221 C C . ALA E 1 124 ? 55.652 64.925 57.553 1.00 26.69 101 ALA E C 1
ATOM 8222 O O . ALA E 1 124 ? 54.582 65.396 57.168 1.00 26.01 101 ALA E O 1
ATOM 8232 N N . VAL E 1 126 ? 56.914 68.200 55.875 1.00 27.90 103 VAL E N 1
ATOM 8233 C CA . VAL E 1 126 ? 57.636 68.583 54.659 1.00 27.90 103 VAL E CA 1
ATOM 8234 C C . VAL E 1 126 ? 57.752 70.106 54.570 1.00 28.51 103 VAL E C 1
ATOM 8235 O O . VAL E 1 126 ? 56.746 70.811 54.499 1.00 26.68 103 VAL E O 1
ATOM 8239 N N . GLU E 1 127 ? 58.991 70.596 54.567 1.00 30.10 104 GLU E N 1
ATOM 8240 C CA . GLU E 1 127 ? 59.276 72.034 54.607 1.00 31.29 104 GLU E CA 1
ATOM 8241 C C . GLU E 1 127 ? 60.014 72.527 53.358 1.00 31.23 104 GLU E C 1
ATOM 8242 O O . GLU E 1 127 ? 60.366 73.702 53.265 1.00 31.13 104 GLU E O 1
ATOM 8248 N N . GLY E 1 128 ? 60.246 71.635 52.400 1.00 30.72 105 GLY E N 1
ATOM 8249 C CA . GLY E 1 128 ? 61.006 71.974 51.205 1.00 30.53 105 GLY E CA 1
ATOM 8250 C C . GLY E 1 128 ? 60.823 70.930 50.127 1.00 30.82 105 GLY E C 1
ATOM 8251 O O . GLY E 1 128 ? 59.811 70.221 50.100 1.00 29.59 105 GLY E O 1
ATOM 8252 N N . ASP E 1 129 ? 61.805 70.827 49.238 1.00 30.94 106 ASP E N 1
ATOM 8253 C CA . ASP E 1 129 ? 61.710 69.898 48.119 1.00 31.87 106 ASP E CA 1
ATOM 8254 C C . ASP E 1 129 ? 61.598 68.453 48.594 1.00 31.46 106 ASP E C 1
ATOM 8255 O O . ASP E 1 129 ? 62.324 68.013 49.488 1.00 31.07 106 ASP E O 1
ATOM 8260 N N . CYS E 1 130 ? 60.666 67.734 47.983 1.00 30.97 107 CYS E N 1
ATOM 8261 C CA . CYS E 1 130 ? 60.400 66.345 48.309 1.00 31.62 107 CYS E CA 1
ATOM 8262 C C . CYS E 1 130 ? 60.273 65.619 46.976 1.00 32.65 107 CYS E C 1
ATOM 8263 O O . CYS E 1 130 ? 59.201 65.599 46.370 1.00 30.99 107 CYS E O 1
ATOM 8266 N N . ILE E 1 131 ? 61.388 65.055 46.514 1.00 34.63 108 ILE E N 1
ATOM 8267 C CA . ILE E 1 131 ? 61.518 64.600 45.129 1.00 36.73 108 ILE E CA 1
ATOM 8268 C C . ILE E 1 131 ? 61.888 63.116 45.033 1.00 37.76 108 ILE E C 1
ATOM 8269 O O . ILE E 1 131 ? 62.823 62.662 45.689 1.00 37.74 108 ILE E O 1
ATOM 8274 N N . GLY E 1 132 ? 61.153 62.377 44.202 1.00 39.12 109 GLY E N 1
ATOM 8275 C CA . GLY E 1 132 ? 61.494 60.994 43.858 1.00 40.54 109 GLY E CA 1
ATOM 8276 C C . GLY E 1 132 ? 61.504 60.045 45.040 1.00 41.23 109 GLY E C 1
ATOM 8277 O O . GLY E 1 132 ? 60.446 59.645 45.535 1.00 41.14 109 GLY E O 1
ATOM 8278 N N . GLY E 1 133 ? 62.706 59.681 45.486 1.00 42.06 110 GLY E N 1
ATOM 8279 C CA . GLY E 1 133 ? 62.877 58.806 46.648 1.00 41.55 110 GLY E CA 1
ATOM 8280 C C . GLY E 1 133 ? 62.336 59.443 47.915 1.00 40.69 110 GLY E C 1
ATOM 8281 O O . GLY E 1 133 ? 61.743 58.764 48.758 1.00 40.31 110 GLY E O 1
ATOM 8282 N N . GLY E 1 134 ? 62.537 60.752 48.042 1.00 39.70 111 GLY E N 1
ATOM 8283 C CA . GLY E 1 134 ? 62.004 61.515 49.164 1.00 38.98 111 GLY E CA 1
ATOM 8284 C C . GLY E 1 134 ? 60.489 61.498 49.200 1.00 37.53 111 GLY E C 1
ATOM 8285 O O . GLY E 1 134 ? 59.889 61.415 50.270 1.00 36.86 111 GLY E O 1
ATOM 8286 N N . CYS E 1 135 ? 59.872 61.577 48.023 1.00 36.82 112 CYS E N 1
ATOM 8287 C CA . CYS E 1 135 ? 58.418 61.514 47.912 1.00 37.20 112 CYS E CA 1
ATOM 8288 C C . CYS E 1 135 ? 57.911 60.133 48.322 1.00 35.28 112 CYS E C 1
ATOM 8289 O O . CYS E 1 135 ? 56.873 60.017 48.971 1.00 35.11 112 CYS E O 1
ATOM 8292 N N . GLY E 1 136 ? 58.654 59.094 47.949 1.00 33.93 113 GLY E N 1
ATOM 8293 C CA . GLY E 1 136 ? 58.366 57.736 48.397 1.00 32.55 113 GLY E CA 1
ATOM 8294 C C . GLY E 1 136 ? 58.281 57.634 49.910 1.00 31.29 113 GLY E C 1
ATOM 8295 O O . GLY E 1 136 ? 57.344 57.035 50.446 1.00 31.20 113 GLY E O 1
ATOM 8296 N N . ILE E 1 137 ? 59.261 58.212 50.600 1.00 30.06 114 ILE E N 1
ATOM 8297 C CA . ILE E 1 137 ? 59.283 58.214 52.062 1.00 29.08 114 ILE E CA 1
ATOM 8298 C C . ILE E 1 137 ? 58.052 58.943 52.605 1.00 27.32 114 ILE E C 1
ATOM 8299 O O . ILE E 1 137 ? 57.367 58.438 53.497 1.00 26.42 114 ILE E O 1
ATOM 8304 N N . ALA E 1 138 ? 57.777 60.129 52.069 1.00 26.16 115 ALA E N 1
ATOM 8305 C CA . ALA E 1 138 ? 56.629 60.916 52.511 1.00 24.89 115 ALA E CA 1
ATOM 8306 C C . ALA E 1 138 ? 55.322 60.158 52.280 1.00 23.75 115 ALA E C 1
ATOM 8307 O O . ALA E 1 138 ? 54.437 60.171 53.135 1.00 23.03 115 ALA E O 1
ATOM 8309 N N . LEU E 1 139 ? 55.223 59.485 51.134 1.00 23.85 116 LEU E N 1
ATOM 8310 C CA . LEU E 1 139 ? 54.039 58.678 50.782 1.00 23.58 116 LEU E CA 1
ATOM 8311 C C . LEU E 1 139 ? 53.803 57.477 51.702 1.00 23.52 116 LEU E C 1
ATOM 8312 O O . LEU E 1 139 ? 52.662 57.043 51.888 1.00 23.17 116 LEU E O 1
ATOM 8317 N N . ALA E 1 140 ? 54.885 56.934 52.253 1.00 23.67 117 ALA E N 1
ATOM 8318 C CA . ALA E 1 140 ? 54.813 55.772 53.135 1.00 24.12 117 ALA E CA 1
ATOM 8319 C C . ALA E 1 140 ? 54.370 56.132 54.555 1.00 24.61 117 ALA E C 1
ATOM 8320 O O . ALA E 1 140 ? 54.011 55.253 55.322 1.00 24.91 117 ALA E O 1
ATOM 8322 N N . CYS E 1 141 ? 54.393 57.414 54.911 1.00 24.95 118 CYS E N 1
ATOM 8323 C CA . CYS E 1 141 ? 53.841 57.841 56.198 1.00 25.48 118 CYS E CA 1
ATOM 8324 C C . CYS E 1 141 ? 52.317 57.849 56.154 1.00 25.30 118 CYS E C 1
ATOM 8325 O O . CYS E 1 141 ? 51.727 57.829 55.073 1.00 24.70 118 CYS E O 1
ATOM 8328 N N . ASP E 1 142 ? 51.683 57.867 57.325 1.00 25.62 119 ASP E N 1
ATOM 8329 C CA . ASP E 1 142 ? 50.221 57.841 57.409 1.00 25.85 119 ASP E CA 1
ATOM 8330 C C . ASP E 1 142 ? 49.594 59.145 56.955 1.00 25.70 119 ASP E C 1
ATOM 8331 O O . ASP E 1 142 ? 48.483 59.143 56.419 1.00 24.75 119 ASP E O 1
ATOM 8344 N N . ARG E 1 144 ? 50.706 63.578 55.871 1.00 24.07 121 ARG E N 1
ATOM 8345 C CA . ARG E 1 144 ? 51.728 64.558 55.556 1.00 23.57 121 ARG E CA 1
ATOM 8346 C C . ARG E 1 144 ? 51.244 65.958 55.909 1.00 23.54 121 ARG E C 1
ATOM 8347 O O . ARG E 1 144 ? 50.085 66.311 55.650 1.00 22.77 121 ARG E O 1
ATOM 8355 N N . ILE E 1 145 ? 52.138 66.742 56.510 1.00 23.56 122 ILE E N 1
ATOM 8356 C CA . ILE E 1 145 ? 51.939 68.172 56.697 1.00 23.79 122 ILE E CA 1
ATOM 8357 C C . ILE E 1 145 ? 52.938 68.887 55.798 1.00 23.41 122 ILE E C 1
ATOM 8358 O O . ILE E 1 145 ? 54.116 68.518 55.756 1.00 23.64 122 ILE E O 1
ATOM 8363 N N . ALA E 1 146 ? 52.471 69.904 55.078 1.00 23.00 123 ALA E N 1
ATOM 8364 C CA . ALA E 1 146 ? 53.339 70.678 54.200 1.00 22.54 123 ALA E CA 1
ATOM 8365 C C . ALA E 1 146 ? 53.351 72.147 54.597 1.00 22.88 123 ALA E C 1
ATOM 8366 O O . ALA E 1 146 ? 52.295 72.762 54.775 1.00 22.19 123 ALA E O 1
ATOM 8368 N N . ALA E 1 147 ? 54.555 72.699 54.738 1.00 23.24 124 ALA E N 1
ATOM 8369 C CA . ALA E 1 147 ? 54.744 74.139 54.885 1.00 23.65 124 ALA E CA 1
ATOM 8370 C C . ALA E 1 147 ? 54.685 74.802 53.500 1.00 23.79 124 ALA E C 1
ATOM 8371 O O . ALA E 1 147 ? 54.787 74.116 52.487 1.00 23.50 124 ALA E O 1
ATOM 8373 N N . PRO E 1 148 ? 54.529 76.140 53.448 1.00 24.65 125 PRO E N 1
ATOM 8374 C CA . PRO E 1 148 ? 54.348 76.825 52.160 1.00 24.98 125 PRO E CA 1
ATOM 8375 C C . PRO E 1 148 ? 55.426 76.574 51.096 1.00 25.59 125 PRO E C 1
ATOM 8376 O O . PRO E 1 148 ? 55.105 76.594 49.911 1.00 25.71 125 PRO E O 1
ATOM 8380 N N . ALA E 1 149 ? 56.674 76.336 51.509 1.00 26.06 126 ALA E N 1
ATOM 8381 C CA . ALA E 1 149 ? 57.788 76.125 50.565 1.00 26.63 126 ALA E CA 1
ATOM 8382 C C . ALA E 1 149 ? 57.941 74.674 50.097 1.00 26.38 126 ALA E C 1
ATOM 8383 O O . ALA E 1 149 ? 58.807 74.377 49.277 1.00 27.02 126 ALA E O 1
ATOM 8385 N N . ALA E 1 150 ? 57.112 73.773 50.610 1.00 25.92 127 ALA E N 1
ATOM 8386 C CA . ALA E 1 150 ? 57.145 72.382 50.173 1.00 25.54 127 ALA E CA 1
ATOM 8387 C C . ALA E 1 150 ? 56.857 72.260 48.677 1.00 25.59 127 ALA E C 1
ATOM 8388 O O . ALA E 1 150 ? 55.940 72.902 48.160 1.00 25.31 127 ALA E O 1
ATOM 8390 N N . ARG E 1 151 ? 57.651 71.441 47.992 1.00 25.94 128 ARG E N 1
ATOM 8391 C CA . ARG E 1 151 ? 57.412 71.108 46.592 1.00 26.27 128 ARG E CA 1
ATOM 8392 C C . ARG E 1 151 ? 57.582 69.611 46.412 1.00 25.69 128 ARG E C 1
ATOM 8393 O O . ARG E 1 151 ? 58.470 69.006 47.022 1.00 26.06 128 ARG E O 1
ATOM 8401 N N . PHE E 1 152 ? 56.747 69.023 45.562 1.00 24.12 129 PHE E N 1
ATOM 8402 C CA . PHE E 1 152 ? 56.711 67.576 45.396 1.00 23.79 129 PHE E CA 1
ATOM 8403 C C . PHE E 1 152 ? 56.869 67.187 43.937 1.00 23.81 129 PHE E C 1
ATOM 8404 O O . PHE E 1 152 ? 56.344 67.854 43.048 1.00 23.17 129 PHE E O 1
ATOM 8412 N N . GLY E 1 153 ? 57.579 66.091 43.696 1.00 24.48 130 GLY E N 1
ATOM 8413 C CA . GLY E 1 153 ? 57.745 65.583 42.338 1.00 25.39 130 GLY E CA 1
ATOM 8414 C C . GLY E 1 153 ? 58.256 64.160 42.303 1.00 25.84 130 GLY E C 1
ATOM 8415 O O . GLY E 1 153 ? 58.974 63.730 43.200 1.00 25.84 130 GLY E O 1
ATOM 8416 N N . ILE E 1 154 ? 57.866 63.429 41.266 1.00 26.37 131 ILE E N 1
ATOM 8417 C CA . ILE E 1 154 ? 58.326 62.063 41.055 1.00 27.39 131 ILE E CA 1
ATOM 8418 C C . ILE E 1 154 ? 58.914 62.022 39.646 1.00 27.90 131 ILE E C 1
ATOM 8419 O O . ILE E 1 154 ? 58.179 62.088 38.663 1.00 27.95 131 ILE E O 1
ATOM 8424 N N . THR E 1 155 ? 60.237 61.894 39.562 1.00 28.15 132 THR E N 1
ATOM 8425 C CA . THR E 1 155 ? 60.975 62.225 38.343 1.00 29.25 132 THR E CA 1
ATOM 8426 C C . THR E 1 155 ? 61.656 61.074 37.570 1.00 29.40 132 THR E C 1
ATOM 8427 O O . THR E 1 155 ? 62.503 61.345 36.722 1.00 29.99 132 THR E O 1
ATOM 8431 N N . PRO E 1 156 ? 61.281 59.800 37.814 1.00 29.57 133 PRO E N 1
ATOM 8432 C CA . PRO E 1 156 ? 62.026 58.751 37.097 1.00 29.75 133 PRO E CA 1
ATOM 8433 C C . PRO E 1 156 ? 61.931 58.823 35.566 1.00 29.53 133 PRO E C 1
ATOM 8434 O O . PRO E 1 156 ? 62.851 58.367 34.883 1.00 28.91 133 PRO E O 1
ATOM 8438 N N . ALA E 1 157 ? 60.844 59.390 35.036 1.00 28.71 134 ALA E N 1
ATOM 8439 C CA . ALA E 1 157 ? 60.675 59.540 33.585 1.00 29.31 134 ALA E CA 1
ATOM 8440 C C . ALA E 1 157 ? 61.704 60.479 32.939 1.00 30.38 134 ALA E C 1
ATOM 8441 O O . ALA E 1 157 ? 61.904 60.439 31.726 1.00 30.12 134 ALA E O 1
ATOM 8443 N N . LYS E 1 158 ? 62.342 61.324 33.745 1.00 31.98 135 LYS E N 1
ATOM 8444 C CA . LYS E 1 158 ? 63.432 62.176 33.266 1.00 34.38 135 LYS E CA 1
ATOM 8445 C C . LYS E 1 158 ? 64.761 61.429 33.092 1.00 34.90 135 LYS E C 1
ATOM 8446 O O . LYS E 1 158 ? 65.701 61.973 32.505 1.00 35.39 135 LYS E O 1
ATOM 8452 N N . LEU E 1 159 ? 64.841 60.196 33.597 1.00 35.03 136 LEU E N 1
ATOM 8453 C CA . LEU E 1 159 ? 66.054 59.381 33.476 1.00 35.61 136 LEU E CA 1
ATOM 8454 C C . LEU E 1 159 ? 65.839 58.016 32.826 1.00 34.50 136 LEU E C 1
ATOM 8455 O O . LEU E 1 159 ? 66.762 57.209 32.789 1.00 35.53 136 LEU E O 1
ATOM 8460 N N . GLY E 1 160 ? 64.646 57.751 32.305 1.00 32.59 137 GLY E N 1
ATOM 8461 C CA . GLY E 1 160 ? 64.371 56.469 31.665 1.00 31.83 137 GLY E CA 1
ATOM 8462 C C . GLY E 1 160 ? 64.173 55.339 32.654 1.00 31.09 137 GLY E C 1
ATOM 8463 O O . GLY E 1 160 ? 64.372 54.172 32.322 1.00 30.52 137 GLY E O 1
ATOM 8464 N N . LEU E 1 161 ? 63.761 55.691 33.866 1.00 30.77 138 LEU E N 1
ATOM 8465 C CA . LEU E 1 161 ? 63.533 54.720 34.924 1.00 31.13 138 LEU E CA 1
ATOM 8466 C C . LEU E 1 161 ? 62.043 54.578 35.221 1.00 31.01 138 LEU E C 1
ATOM 8467 O O . LEU E 1 161 ? 61.214 55.300 34.665 1.00 30.19 138 LEU E O 1
ATOM 8472 N N . VAL E 1 162 ? 61.723 53.620 36.082 1.00 31.32 139 VAL E N 1
ATOM 8473 C CA . VAL E 1 162 ? 60.353 53.303 36.457 1.00 32.03 139 VAL E CA 1
ATOM 8474 C C . VAL E 1 162 ? 60.216 53.594 37.951 1.00 31.73 139 VAL E C 1
ATOM 8475 O O . VAL E 1 162 ? 61.213 53.722 38.652 1.00 32.08 139 VAL E O 1
ATOM 8479 N N . TYR E 1 163 ? 58.983 53.732 38.425 1.00 31.33 140 TYR E N 1
ATOM 8480 C CA . TYR E 1 163 ? 58.707 53.910 39.848 1.00 30.91 140 TYR E CA 1
ATOM 8481 C C . TYR E 1 163 ? 58.211 52.554 40.386 1.00 29.96 140 TYR E C 1
ATOM 8482 O O . TYR E 1 163 ? 57.415 51.892 39.723 1.00 29.03 140 TYR E O 1
ATOM 8491 N N . PRO E 1 164 ? 58.678 52.129 41.578 1.00 29.28 141 PRO E N 1
ATOM 8492 C CA . PRO E 1 164 ? 58.251 50.806 42.068 1.00 29.08 141 PRO E CA 1
ATOM 8493 C C . PRO E 1 164 ? 56.730 50.690 42.200 1.00 28.11 141 PRO E C 1
ATOM 8494 O O . PRO E 1 164 ? 56.071 51.664 42.579 1.00 26.21 141 PRO E O 1
ATOM 8498 N N . LEU E 1 165 ? 56.179 49.516 41.888 1.00 27.54 142 LEU E N 1
ATOM 8499 C CA . LEU E 1 165 ? 54.726 49.336 41.915 1.00 27.50 142 LEU E CA 1
ATOM 8500 C C . LEU E 1 165 ? 54.140 49.614 43.297 1.00 26.77 142 LEU E C 1
ATOM 8501 O O . LEU E 1 165 ? 53.044 50.159 43.408 1.00 25.81 142 LEU E O 1
ATOM 8506 N N . HIS E 1 166 ? 54.870 49.236 44.341 1.00 26.54 143 HIS E N 1
ATOM 8507 C CA . HIS E 1 166 ? 54.452 49.499 45.714 1.00 26.84 143 HIS E CA 1
ATOM 8508 C C . HIS E 1 166 ? 54.214 50.996 45.942 1.00 25.95 143 HIS E C 1
ATOM 8509 O O . HIS E 1 166 ? 53.235 51.393 46.577 1.00 25.26 143 HIS E O 1
ATOM 8516 N N . ASP E 1 167 ? 55.104 51.823 45.409 1.00 25.60 144 ASP E N 1
ATOM 8517 C CA . ASP E 1 167 ? 54.999 53.269 45.591 1.00 25.56 144 ASP E CA 1
ATOM 8518 C C . ASP E 1 167 ? 53.994 53.903 44.621 1.00 23.88 144 ASP E C 1
ATOM 8519 O O . ASP E 1 167 ? 53.378 54.909 44.952 1.00 23.16 144 ASP E O 1
ATOM 8524 N N . VAL E 1 168 ? 53.818 53.304 43.443 1.00 23.13 145 VAL E N 1
ATOM 8525 C CA . VAL E 1 168 ? 52.731 53.683 42.536 1.00 22.55 145 VAL E CA 1
ATOM 8526 C C . VAL E 1 168 ? 51.394 53.512 43.264 1.00 22.36 145 VAL E C 1
ATOM 8527 O O . VAL E 1 168 ? 50.527 54.382 43.194 1.00 21.18 145 VAL E O 1
ATOM 8531 N N . LYS E 1 169 ? 51.241 52.402 43.984 1.00 22.45 146 LYS E N 1
ATOM 8532 C CA . LYS E 1 169 ? 50.018 52.161 44.748 1.00 22.90 146 LYS E CA 1
ATOM 8533 C C . LYS E 1 169 ? 49.810 53.181 45.871 1.00 21.99 146 LYS E C 1
ATOM 8534 O O . LYS E 1 169 ? 48.695 53.653 46.067 1.00 21.23 146 LYS E O 1
ATOM 8540 N N . LEU E 1 170 ? 50.871 53.517 46.605 1.00 21.98 147 LEU E N 1
ATOM 8541 C CA . LEU E 1 170 ? 50.786 54.556 47.648 1.00 21.70 147 LEU E CA 1
ATOM 8542 C C . LEU E 1 170 ? 50.297 55.899 47.077 1.00 21.49 147 LEU E C 1
ATOM 8543 O O . LEU E 1 170 ? 49.523 56.625 47.724 1.00 20.81 147 LEU E O 1
ATOM 8548 N N . LEU E 1 171 ? 50.755 56.227 45.873 1.00 20.85 148 LEU E N 1
ATOM 8549 C CA . LEU E 1 171 ? 50.379 57.482 45.226 1.00 20.74 148 LEU E CA 1
ATOM 8550 C C . LEU E 1 171 ? 48.930 57.429 44.760 1.00 20.15 148 LEU E C 1
ATOM 8551 O O . LEU E 1 171 ? 48.144 58.317 45.075 1.00 19.22 148 LEU E O 1
ATOM 8556 N N . VAL E 1 172 ? 48.578 56.375 44.030 1.00 20.33 149 VAL E N 1
ATOM 8557 C CA . VAL E 1 172 ? 47.222 56.227 43.504 1.00 20.24 149 VAL E CA 1
ATOM 8558 C C . VAL E 1 172 ? 46.178 56.201 44.636 1.00 21.05 149 VAL E C 1
ATOM 8559 O O . VAL E 1 172 ? 45.092 56.772 44.478 1.00 20.47 149 VAL E O 1
ATOM 8563 N N . ASP E 1 173 ? 46.522 55.574 45.769 1.00 22.03 150 ASP E N 1
ATOM 8564 C CA . ASP E 1 173 ? 45.651 55.525 46.967 1.00 22.97 150 ASP E CA 1
ATOM 8565 C C . ASP E 1 173 ? 45.246 56.927 47.436 1.00 22.40 150 ASP E C 1
ATOM 8566 O O . ASP E 1 173 ? 44.111 57.142 47.872 1.00 22.37 150 ASP E O 1
ATOM 8571 N N . LEU E 1 174 ? 46.194 57.859 47.378 1.00 21.18 151 LEU E N 1
ATOM 8572 C CA . LEU E 1 174 ? 45.973 59.237 47.820 1.00 20.89 151 LEU E CA 1
ATOM 8573 C C . LEU E 1 174 ? 45.355 60.171 46.773 1.00 19.95 151 LEU E C 1
ATOM 8574 O O . LEU E 1 174 ? 44.445 60.934 47.095 1.00 20.18 151 LEU E O 1
ATOM 8579 N N . VAL E 1 175 ? 45.854 60.143 45.540 1.00 18.99 152 VAL E N 1
ATOM 8580 C CA . VAL E 1 175 ? 45.476 61.174 44.562 1.00 18.42 152 VAL E CA 1
ATOM 8581 C C . VAL E 1 175 ? 44.692 60.672 43.352 1.00 18.03 152 VAL E C 1
ATOM 8582 O O . VAL E 1 175 ? 44.274 61.477 42.527 1.00 18.04 152 VAL E O 1
ATOM 8586 N N . GLY E 1 176 ? 44.486 59.361 43.250 1.00 17.26 153 GLY E N 1
ATOM 8587 C CA . GLY E 1 176 ? 43.802 58.769 42.102 1.00 17.14 153 GLY E CA 1
ATOM 8588 C C . GLY E 1 176 ? 44.716 58.633 40.894 1.00 17.04 153 GLY E C 1
ATOM 8589 O O . GLY E 1 176 ? 45.818 59.208 40.869 1.00 16.63 153 GLY E O 1
ATOM 8590 N N . PRO E 1 177 ? 44.266 57.881 39.876 1.00 17.01 154 PRO E N 1
ATOM 8591 C CA . PRO E 1 177 ? 45.115 57.571 38.719 1.00 17.34 154 PRO E CA 1
ATOM 8592 C C . PRO E 1 177 ? 45.396 58.756 37.785 1.00 17.87 154 PRO E C 1
ATOM 8593 O O . PRO E 1 177 ? 46.429 58.767 37.117 1.00 18.53 154 PRO E O 1
ATOM 8597 N N . GLY E 1 178 ? 44.493 59.735 37.729 1.00 17.93 155 GLY E N 1
ATOM 8598 C CA . GLY E 1 178 ? 44.706 60.923 36.900 1.00 17.97 155 GLY E CA 1
ATOM 8599 C C . GLY E 1 178 ? 45.879 61.774 37.360 1.00 18.10 155 GLY E C 1
ATOM 8600 O O . GLY E 1 178 ? 46.801 62.055 36.589 1.00 18.24 155 GLY E O 1
ATOM 8601 N N . GLN E 1 179 ? 45.843 62.183 38.620 1.00 17.95 156 GLN E N 1
ATOM 8602 C CA . GLN E 1 179 ? 46.927 62.975 39.202 1.00 18.44 156 GLN E CA 1
ATOM 8603 C C . GLN E 1 179 ? 48.212 62.166 39.308 1.00 18.57 156 GLN E C 1
ATOM 8604 O O . GLN E 1 179 ? 49.306 62.707 39.130 1.00 18.07 156 GLN E O 1
ATOM 8610 N N . ALA E 1 180 ? 48.081 60.868 39.584 1.00 18.49 157 ALA E N 1
ATOM 8611 C CA . ALA E 1 180 ? 49.240 59.987 39.650 1.00 18.91 157 ALA E CA 1
ATOM 8612 C C . ALA E 1 180 ? 50.005 59.990 38.328 1.00 19.55 157 ALA E C 1
ATOM 8613 O O . ALA E 1 180 ? 51.227 60.123 38.311 1.00 20.14 157 ALA E O 1
ATOM 8615 N N . ARG E 1 181 ? 49.285 59.833 37.224 1.00 20.14 158 ARG E N 1
ATOM 8616 C CA . ARG E 1 181 ? 49.914 59.819 35.902 1.00 21.28 158 ARG E CA 1
ATOM 8617 C C . ARG E 1 181 ? 50.430 61.204 35.494 1.00 21.91 158 ARG E C 1
ATOM 8618 O O . ARG E 1 181 ? 51.510 61.317 34.920 1.00 22.33 158 ARG E O 1
ATOM 8626 N N . ARG E 1 182 ? 49.679 62.253 35.816 1.00 22.28 159 ARG E N 1
ATOM 8627 C CA . ARG E 1 182 ? 50.144 63.627 35.598 1.00 22.61 159 ARG E CA 1
ATOM 8628 C C . ARG E 1 182 ? 51.530 63.844 36.201 1.00 23.17 159 ARG E C 1
ATOM 8629 O O . ARG E 1 182 ? 52.430 64.365 35.540 1.00 23.21 159 ARG E O 1
ATOM 8637 N N . LEU E 1 183 ? 51.695 63.439 37.458 1.00 23.43 160 LEU E N 1
ATOM 8638 C CA . LEU E 1 183 ? 52.957 63.627 38.167 1.00 24.10 160 LEU E CA 1
ATOM 8639 C C . LEU E 1 183 ? 54.073 62.720 37.639 1.00 24.35 160 LEU E C 1
ATOM 8640 O O . LEU E 1 183 ? 55.186 63.179 37.392 1.00 24.50 160 LEU E O 1
ATOM 8653 N N . PHE E 1 185 ? 54.246 60.884 34.740 1.00 24.84 162 PHE E N 1
ATOM 8654 C CA . PHE E 1 185 ? 54.570 61.026 33.318 1.00 25.10 162 PHE E CA 1
ATOM 8655 C C . PHE E 1 185 ? 55.426 62.264 33.032 1.00 26.03 162 PHE E C 1
ATOM 8656 O O . PHE E 1 185 ? 56.318 62.208 32.190 1.00 26.88 162 PHE E O 1
ATOM 8664 N N . THR E 1 186 ? 55.161 63.372 33.722 1.00 25.63 163 THR E N 1
ATOM 8665 C CA . THR E 1 186 ? 55.855 64.632 33.438 1.00 25.85 163 THR E CA 1
ATOM 8666 C C . THR E 1 186 ? 57.119 64.820 34.258 1.00 26.54 163 THR E C 1
ATOM 8667 O O . THR E 1 186 ? 58.063 65.474 33.807 1.00 26.71 163 THR E O 1
ATOM 8671 N N . GLY E 1 187 ? 57.122 64.280 35.475 1.00 26.83 164 GLY E N 1
ATOM 8672 C CA . GLY E 1 187 ? 58.176 64.572 36.440 1.00 27.24 164 GLY E CA 1
ATOM 8673 C C . GLY E 1 187 ? 58.199 66.035 36.854 1.00 27.75 164 GLY E C 1
ATOM 8674 O O . GLY E 1 187 ? 59.199 66.517 37.386 1.00 28.64 164 GLY E O 1
ATOM 8675 N N . GLY E 1 188 ? 57.095 66.744 36.620 1.00 27.52 165 GLY E N 1
ATOM 8676 C CA . GLY E 1 188 ? 57.003 68.161 36.946 1.00 27.75 165 GLY E CA 1
ATOM 8677 C C . GLY E 1 188 ? 56.685 68.347 38.415 1.00 27.50 165 GLY E C 1
ATOM 8678 O O . GLY E 1 188 ? 56.002 67.518 39.020 1.00 27.37 165 GLY E O 1
ATOM 8679 N N . LEU E 1 189 ? 57.177 69.435 38.994 1.00 27.26 166 LEU E N 1
ATOM 8680 C CA . LEU E 1 189 ? 56.972 69.696 40.413 1.00 26.92 166 LEU E CA 1
ATOM 8681 C C . LEU E 1 189 ? 55.650 70.412 40.644 1.00 25.81 166 LEU E C 1
ATOM 8682 O O . LEU E 1 189 ? 55.182 71.160 39.782 1.00 26.14 166 LEU E O 1
ATOM 8687 N N . ILE E 1 190 ? 55.049 70.172 41.807 1.00 24.29 167 ILE E N 1
ATOM 8688 C CA . ILE E 1 190 ? 53.879 70.935 42.248 1.00 23.69 167 ILE E CA 1
ATOM 8689 C C . ILE E 1 190 ? 54.141 71.555 43.614 1.00 23.61 167 ILE E C 1
ATOM 8690 O O . ILE E 1 190 ? 54.899 71.003 44.412 1.00 23.52 167 ILE E O 1
ATOM 8695 N N . ASP E 1 191 ? 53.501 72.691 43.880 1.00 23.54 168 ASP E N 1
ATOM 8696 C CA . ASP E 1 191 ? 53.682 73.401 45.152 1.00 24.02 168 ASP E CA 1
ATOM 8697 C C . ASP E 1 191 ? 52.786 72.831 46.259 1.00 23.17 168 ASP E C 1
ATOM 8698 O O . ASP E 1 191 ? 51.959 71.948 46.012 1.00 21.93 168 ASP E O 1
ATOM 8703 N N . ALA E 1 192 ? 52.974 73.327 47.481 1.00 22.48 169 ALA E N 1
ATOM 8704 C CA . ALA E 1 192 ? 52.265 72.802 48.644 1.00 21.71 169 ALA E CA 1
ATOM 8705 C C . ALA E 1 192 ? 50.751 72.956 48.533 1.00 20.83 169 ALA E C 1
ATOM 8706 O O . ALA E 1 192 ? 50.013 72.054 48.920 1.00 19.68 169 ALA E O 1
ATOM 8708 N N . ASN E 1 193 ? 50.298 74.092 48.005 1.00 20.65 170 ASN E N 1
ATOM 8709 C CA . ASN E 1 193 ? 48.870 74.328 47.810 1.00 20.32 170 ASN E CA 1
ATOM 8710 C C . ASN E 1 193 ? 48.229 73.337 46.838 1.00 20.11 170 ASN E C 1
ATOM 8711 O O . ASN E 1 193 ? 47.136 72.833 47.106 1.00 19.18 170 ASN E O 1
ATOM 8716 N N . GLU E 1 194 ? 48.906 73.045 45.728 1.00 20.32 171 GLU E N 1
ATOM 8717 C CA . GLU E 1 194 ? 48.397 72.047 44.775 1.00 20.72 171 GLU E CA 1
ATOM 8718 C C . GLU E 1 194 ? 48.459 70.634 45.371 1.00 19.99 171 GLU E C 1
ATOM 8719 O O . GLU E 1 194 ? 47.542 69.847 45.175 1.00 19.12 171 GLU E O 1
ATOM 8725 N N . ALA E 1 195 ? 49.522 70.319 46.111 1.00 19.81 172 ALA E N 1
ATOM 8726 C CA . ALA E 1 195 ? 49.634 69.005 46.764 1.00 19.61 172 ALA E CA 1
ATOM 8727 C C . ALA E 1 195 ? 48.482 68.774 47.745 1.00 19.22 172 ALA E C 1
ATOM 8728 O O . ALA E 1 195 ? 47.926 67.681 47.823 1.00 18.63 172 ALA E O 1
ATOM 8730 N N . HIS E 1 196 ? 48.139 69.823 48.483 1.00 19.40 173 HIS E N 1
ATOM 8731 C CA . HIS E 1 196 ? 47.014 69.819 49.416 1.00 19.43 173 HIS E CA 1
ATOM 8732 C C . HIS E 1 196 ? 45.691 69.649 48.671 1.00 19.71 173 HIS E C 1
ATOM 8733 O O . HIS E 1 196 ? 44.841 68.849 49.075 1.00 19.45 173 HIS E O 1
ATOM 8740 N N . ARG E 1 197 ? 45.537 70.382 47.570 1.00 20.05 174 ARG E N 1
ATOM 8741 C CA . ARG E 1 197 ? 44.315 70.331 46.764 1.00 20.51 174 ARG E CA 1
ATOM 8742 C C . ARG E 1 197 ? 44.022 68.929 46.215 1.00 20.27 174 ARG E C 1
ATOM 8743 O O . ARG E 1 197 ? 42.879 68.479 46.237 1.00 20.63 174 ARG E O 1
ATOM 8751 N N . ILE E 1 198 ? 45.052 68.245 45.729 1.00 20.01 175 ILE E N 1
ATOM 8752 C CA . ILE E 1 198 ? 44.867 66.937 45.092 1.00 19.77 175 ILE E CA 1
ATOM 8753 C C . ILE E 1 198 ? 44.905 65.766 46.082 1.00 19.70 175 ILE E C 1
ATOM 8754 O O . ILE E 1 198 ? 44.686 64.616 45.690 1.00 20.46 175 ILE E O 1
ATOM 8759 N N . GLY E 1 199 ? 45.183 66.051 47.352 1.00 19.52 176 GLY E N 1
ATOM 8760 C CA . GLY E 1 199 ? 45.187 65.031 48.395 1.00 19.60 176 GLY E CA 1
ATOM 8761 C C . GLY E 1 199 ? 46.515 64.313 48.589 1.00 19.67 176 GLY E C 1
ATOM 8762 O O . GLY E 1 199 ? 46.552 63.248 49.198 1.00 19.23 176 GLY E O 1
ATOM 8763 N N . LEU E 1 200 ? 47.604 64.881 48.068 1.00 19.86 177 LEU E N 1
ATOM 8764 C CA . LEU E 1 200 ? 48.937 64.332 48.299 1.00 20.18 177 LEU E CA 1
ATOM 8765 C C . LEU E 1 200 ? 49.382 64.615 49.736 1.00 20.58 177 LEU E C 1
ATOM 8766 O O . LEU E 1 200 ? 50.069 63.794 50.346 1.00 20.16 177 LEU E O 1
ATOM 8771 N N . VAL E 1 201 ? 48.994 65.776 50.263 1.00 20.74 178 VAL E N 1
ATOM 8772 C CA . VAL E 1 201 ? 49.213 66.098 51.674 1.00 21.47 178 VAL E CA 1
ATOM 8773 C C . VAL E 1 201 ? 47.869 66.404 52.333 1.00 21.70 178 VAL E C 1
ATOM 8774 O O . VAL E 1 201 ? 46.972 66.977 51.709 1.00 21.27 178 VAL E O 1
ATOM 8778 N N . GLU E 1 202 ? 47.743 66.028 53.598 1.00 22.07 179 GLU E N 1
ATOM 8779 C CA . GLU E 1 202 ? 46.471 66.128 54.308 1.00 22.90 179 GLU E CA 1
ATOM 8780 C C . GLU E 1 202 ? 46.288 67.487 54.962 1.00 22.94 179 GLU E C 1
ATOM 8781 O O . GLU E 1 202 ? 45.161 67.963 55.101 1.00 22.75 179 GLU E O 1
ATOM 8787 N N . LEU E 1 203 ? 47.400 68.106 55.352 1.00 23.21 180 LEU E N 1
ATOM 8788 C CA . LEU E 1 203 ? 47.370 69.327 56.140 1.00 23.68 180 LEU E CA 1
ATOM 8789 C C . LEU E 1 203 ? 48.423 70.323 55.664 1.00 23.51 180 LEU E C 1
ATOM 8790 O O . LEU E 1 203 ? 49.509 69.934 55.232 1.00 22.68 180 LEU E O 1
ATOM 8795 N N . LEU E 1 204 ? 48.077 71.604 55.739 1.00 23.47 181 LEU E N 1
ATOM 8796 C CA . LEU E 1 204 ? 49.028 72.692 55.544 1.00 24.17 181 LEU E CA 1
ATOM 8797 C C . LEU E 1 204 ? 49.374 73.276 56.902 1.00 24.92 181 LEU E C 1
ATOM 8798 O O . LEU E 1 204 ? 48.496 73.486 57.732 1.00 24.87 181 LEU E O 1
ATOM 8803 N N . GLY E 1 205 ? 50.655 73.527 57.132 1.00 26.41 182 GLY E N 1
ATOM 8804 C CA . GLY E 1 205 ? 51.094 74.068 58.409 1.00 27.99 182 GLY E CA 1
ATOM 8805 C C . GLY E 1 205 ? 52.599 74.195 58.487 1.00 29.77 182 GLY E C 1
ATOM 8806 O O . GLY E 1 205 ? 53.329 73.565 57.720 1.00 29.11 182 GLY E O 1
ATOM 8807 N N . GLU E 1 206 ? 53.056 75.014 59.427 1.00 32.16 183 GLU E N 1
ATOM 8808 C CA . GLU E 1 206 ? 54.478 75.255 59.620 1.00 34.62 183 GLU E CA 1
ATOM 8809 C C . GLU E 1 206 ? 55.088 74.231 60.577 1.00 35.07 183 GLU E C 1
ATOM 8810 O O . GLU E 1 206 ? 56.299 74.024 60.570 1.00 35.57 183 GLU E O 1
ATOM 8816 N N . SER E 1 207 ? 54.250 73.588 61.390 1.00 34.94 184 SER E N 1
ATOM 8817 C CA . SER E 1 207 ? 54.727 72.718 62.461 1.00 35.49 184 SER E CA 1
ATOM 8818 C C . SER E 1 207 ? 53.841 71.490 62.653 1.00 34.67 184 SER E C 1
ATOM 8819 O O . SER E 1 207 ? 52.625 71.564 62.500 1.00 34.51 184 SER E O 1
ATOM 8822 N N . GLU E 1 208 ? 54.461 70.371 63.018 1.00 34.83 185 GLU E N 1
ATOM 8823 C CA . GLU E 1 208 ? 53.726 69.149 63.350 1.00 34.96 185 GLU E CA 1
ATOM 8824 C C . GLU E 1 208 ? 53.233 69.107 64.808 1.00 35.48 185 GLU E C 1
ATOM 8825 O O . GLU E 1 208 ? 52.480 68.206 65.177 1.00 34.13 185 GLU E O 1
ATOM 8831 N N . ASP E 1 209 ? 53.643 70.081 65.622 1.00 36.67 186 ASP E N 1
ATOM 8832 C CA . ASP E 1 209 ? 53.433 70.028 67.079 1.00 38.21 186 ASP E CA 1
ATOM 8833 C C . ASP E 1 209 ? 51.990 69.793 67.512 1.00 37.63 186 ASP E C 1
ATOM 8834 O O . ASP E 1 209 ? 51.738 68.968 68.393 1.00 37.51 186 ASP E O 1
ATOM 8839 N N . ALA E 1 210 ? 51.049 70.508 66.899 1.00 36.77 187 ALA E N 1
ATOM 8840 C CA . ALA E 1 210 ? 49.641 70.408 67.286 1.00 36.35 187 ALA E CA 1
ATOM 8841 C C . ALA E 1 210 ? 49.072 69.016 66.989 1.00 35.33 187 ALA E C 1
ATOM 8842 O O . ALA E 1 210 ? 48.448 68.394 67.849 1.00 35.03 187 ALA E O 1
ATOM 8844 N N . LEU E 1 211 ? 49.297 68.528 65.774 1.00 33.88 188 LEU E N 1
ATOM 8845 C CA . LEU E 1 211 ? 48.830 67.196 65.386 1.00 33.08 188 LEU E CA 1
ATOM 8846 C C . LEU E 1 211 ? 49.467 66.100 66.245 1.00 32.95 188 LEU E C 1
ATOM 8847 O O . LEU E 1 211 ? 48.783 65.180 66.694 1.00 31.27 188 LEU E O 1
ATOM 8852 N N . VAL E 1 212 ? 50.775 66.201 66.458 1.00 33.07 189 VAL E N 1
ATOM 8853 C CA . VAL E 1 212 ? 51.513 65.215 67.256 1.00 34.81 189 VAL E CA 1
ATOM 8854 C C . VAL E 1 212 ? 50.982 65.142 68.692 1.00 35.45 189 VAL E C 1
ATOM 8855 O O . VAL E 1 212 ? 50.869 64.054 69.263 1.00 36.14 189 VAL E O 1
ATOM 8859 N N . GLY E 1 213 ? 50.652 66.297 69.265 1.00 35.34 190 GLY E N 1
ATOM 8860 C CA . GLY E 1 213 ? 50.060 66.358 70.599 1.00 36.04 190 GLY E CA 1
ATOM 8861 C C . GLY E 1 213 ? 48.735 65.622 70.697 1.00 36.53 190 GLY E C 1
ATOM 8862 O O . GLY E 1 213 ? 48.474 64.930 71.687 1.00 36.87 190 GLY E O 1
ATOM 8863 N N . GLN E 1 214 ? 47.896 65.776 69.674 1.00 36.01 191 GLN E N 1
ATOM 8864 C CA . GLN E 1 214 ? 46.618 65.066 69.603 1.00 36.13 191 GLN E CA 1
ATOM 8865 C C . GLN E 1 214 ? 46.840 63.561 69.472 1.00 35.29 191 GLN E C 1
ATOM 8866 O O . GLN E 1 214 ? 46.213 62.769 70.175 1.00 35.34 191 GLN E O 1
ATOM 8872 N N . LEU E 1 215 ? 47.737 63.178 68.565 1.00 33.82 192 LEU E N 1
ATOM 8873 C CA . LEU E 1 215 ? 48.054 61.771 68.327 1.00 33.37 192 LEU E CA 1
ATOM 8874 C C . LEU E 1 215 ? 48.659 61.074 69.547 1.00 34.04 192 LEU E C 1
ATOM 8875 O O . LEU E 1 215 ? 48.454 59.876 69.738 1.00 34.24 192 LEU E O 1
ATOM 8880 N N . ALA E 1 216 ? 49.402 61.820 70.361 1.00 33.65 193 ALA E N 1
ATOM 8881 C CA . ALA E 1 216 ? 50.082 61.254 71.528 1.00 34.18 193 ALA E CA 1
ATOM 8882 C C . ALA E 1 216 ? 49.155 60.986 72.719 1.00 34.51 193 ALA E C 1
ATOM 8883 O O . ALA E 1 216 ? 49.511 60.210 73.606 1.00 34.67 193 ALA E O 1
ATOM 8885 N N . THR E 1 217 ? 47.975 61.610 72.738 1.00 34.25 194 THR E N 1
ATOM 8886 C CA . THR E 1 217 ? 47.073 61.527 73.896 1.00 34.39 194 THR E CA 1
ATOM 8887 C C . THR E 1 217 ? 45.845 60.624 73.718 1.00 32.99 194 THR E C 1
ATOM 8888 O O . THR E 1 217 ? 45.077 60.444 74.663 1.00 33.34 194 THR E O 1
ATOM 8892 N N . VAL E 1 218 ? 45.650 60.061 72.529 1.00 30.62 195 VAL E N 1
ATOM 8893 C CA . VAL E 1 218 ? 44.579 59.079 72.324 1.00 29.62 195 VAL E CA 1
ATOM 8894 C C . VAL E 1 218 ? 45.072 57.666 72.643 1.00 28.92 195 VAL E C 1
ATOM 8895 O O . VAL E 1 218 ? 46.262 57.447 72.859 1.00 28.52 195 VAL E O 1
ATOM 8899 N N . SER E 1 219 ? 44.152 56.706 72.656 1.00 28.28 196 SER E N 1
ATOM 8900 C CA . SER E 1 219 ? 44.497 55.313 72.926 1.00 27.75 196 SER E CA 1
ATOM 8901 C C . SER E 1 219 ? 45.408 54.720 71.845 1.00 27.71 196 SER E C 1
ATOM 8902 O O . SER E 1 219 ? 45.058 54.723 70.661 1.00 26.18 196 SER E O 1
ATOM 8905 N N . SER E 1 220 ? 46.559 54.196 72.264 1.00 27.71 197 SER E N 1
ATOM 8906 C CA . SER E 1 220 ? 47.487 53.520 71.353 1.00 28.14 197 SER E CA 1
ATOM 8907 C C . SER E 1 220 ? 46.999 52.118 70.974 1.00 28.09 197 SER E C 1
ATOM 8908 O O . SER E 1 220 ? 47.432 51.560 69.964 1.00 27.76 197 SER E O 1
ATOM 8911 N N . PHE E 1 221 ? 46.118 51.536 71.786 1.00 28.54 198 PHE E N 1
ATOM 8912 C CA . PHE E 1 221 ? 45.413 50.325 71.375 1.00 28.48 198 PHE E CA 1
ATOM 8913 C C . PHE E 1 221 ? 44.550 50.641 70.152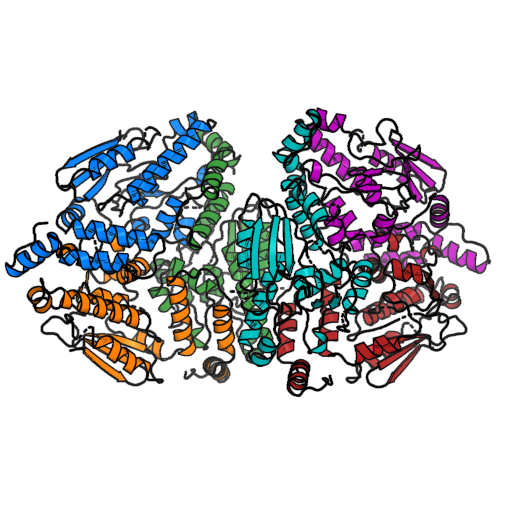 1.00 27.45 198 PHE E C 1
ATOM 8914 O O . PHE E 1 221 ? 44.554 49.902 69.166 1.00 26.85 198 PHE E O 1
ATOM 8922 N N . SER E 1 222 ? 43.813 51.745 70.226 1.00 26.48 199 SER E N 1
ATOM 8923 C CA . SER E 1 222 ? 42.933 52.153 69.134 1.00 25.79 199 SER E CA 1
ATOM 8924 C C . SER E 1 222 ? 43.690 52.477 67.842 1.00 25.14 199 SER E C 1
ATOM 8925 O O . SER E 1 222 ? 43.337 51.976 66.775 1.00 24.29 199 SER E O 1
ATOM 8928 N N . THR E 1 223 ? 44.736 53.289 67.938 1.00 25.09 200 THR E N 1
ATOM 8929 C CA . THR E 1 223 ? 45.456 53.726 66.739 1.00 25.07 200 THR E CA 1
ATOM 8930 C C . THR E 1 223 ? 46.115 52.562 66.000 1.00 25.26 200 THR E C 1
ATOM 8931 O O . THR E 1 223 ? 46.051 52.481 64.769 1.00 24.59 200 THR E O 1
ATOM 8935 N N . GLN E 1 224 ? 46.739 51.658 66.748 1.00 25.42 201 GLN E N 1
ATOM 8936 C CA . GLN E 1 224 ? 47.385 50.500 66.142 1.00 26.02 201 GLN E CA 1
ATOM 8937 C C . GLN E 1 224 ? 46.377 49.559 65.479 1.00 25.16 201 GLN E C 1
ATOM 8938 O O . GLN E 1 224 ? 46.631 49.051 64.388 1.00 24.75 201 GLN E O 1
ATOM 8944 N N . ALA E 1 225 ? 45.237 49.341 66.131 1.00 24.81 202 ALA E N 1
ATOM 8945 C CA . ALA E 1 225 ? 44.192 48.468 65.585 1.00 24.69 202 ALA E CA 1
ATOM 8946 C C . ALA E 1 225 ? 43.550 49.075 64.342 1.00 24.24 202 ALA E C 1
ATOM 8947 O O . ALA E 1 225 ? 43.382 48.395 63.332 1.00 24.14 202 ALA E O 1
ATOM 8949 N N . ILE E 1 226 ? 43.202 50.356 64.422 1.00 24.06 203 ILE E N 1
ATOM 8950 C CA . ILE E 1 226 ? 42.619 51.074 63.288 1.00 23.90 203 ILE E CA 1
ATOM 8951 C C . ILE E 1 226 ? 43.603 51.142 62.113 1.00 23.29 203 ILE E C 1
ATOM 8952 O O . ILE E 1 226 ? 43.212 50.939 60.966 1.00 22.25 203 ILE E O 1
ATOM 8957 N N . LYS E 1 227 ? 44.875 51.409 62.397 1.00 23.38 204 LYS E N 1
ATOM 8958 C CA . LYS E 1 227 ? 45.887 51.431 61.344 1.00 23.41 204 LYS E CA 1
ATOM 8959 C C . LYS E 1 227 ? 45.911 50.110 60.579 1.00 23.31 204 LYS E C 1
ATOM 8960 O O . LYS E 1 227 ? 45.987 50.101 59.346 1.00 22.94 204 LYS E O 1
ATOM 8966 N N . SER E 1 228 ? 45.834 49.002 61.313 1.00 23.31 205 SER E N 1
ATOM 8967 C CA . SER E 1 228 ? 45.805 47.678 60.700 1.00 23.42 205 SER E CA 1
ATOM 8968 C C . SER E 1 228 ? 44.555 47.465 59.852 1.00 22.48 205 SER E C 1
ATOM 8969 O O . SER E 1 228 ? 44.636 46.900 58.759 1.00 22.31 205 SER E O 1
ATOM 8972 N N . PHE E 1 229 ? 43.407 47.913 60.352 1.00 21.80 206 PHE E N 1
ATOM 8973 C CA . PHE E 1 229 ? 42.162 47.883 59.569 1.00 21.51 206 PHE E CA 1
ATOM 8974 C C . PHE E 1 229 ? 42.307 48.676 58.268 1.00 20.82 206 PHE E C 1
ATOM 8975 O O . PHE E 1 229 ? 41.895 48.212 57.211 1.00 20.15 206 PHE E O 1
ATOM 8983 N N . VAL E 1 230 ? 42.906 49.860 58.339 1.00 20.64 207 VAL E N 1
ATOM 8984 C CA . VAL E 1 230 ? 43.096 50.667 57.131 1.00 20.90 207 VAL E CA 1
ATOM 8985 C C . VAL E 1 230 ? 43.965 49.911 56.123 1.00 21.15 207 VAL E C 1
ATOM 8986 O O . VAL E 1 230 ? 43.661 49.904 54.936 1.00 20.55 207 VAL E O 1
ATOM 8990 N N . ARG E 1 231 ? 45.028 49.273 56.609 1.00 22.45 208 ARG E N 1
ATOM 8991 C CA . ARG E 1 231 ? 45.911 48.472 55.758 1.00 23.95 208 ARG E CA 1
ATOM 8992 C C . ARG E 1 231 ? 45.159 47.304 55.113 1.00 23.26 208 ARG E C 1
ATOM 8993 O O . ARG E 1 231 ? 45.302 47.064 53.916 1.00 23.02 208 ARG E O 1
ATOM 9001 N N . ARG E 1 232 ? 44.339 46.596 55.886 1.00 23.11 209 ARG E N 1
ATOM 9002 C CA . ARG E 1 232 ? 43.527 45.512 55.324 1.00 23.03 209 ARG E CA 1
ATOM 9003 C C . ARG E 1 232 ? 42.646 46.011 54.168 1.00 22.25 209 ARG E C 1
ATOM 9004 O O . ARG E 1 232 ? 42.554 45.357 53.128 1.00 22.01 209 ARG E O 1
ATOM 9012 N N . VAL E 1 233 ? 42.019 47.171 54.348 1.00 21.73 210 VAL E N 1
ATOM 9013 C CA . VAL E 1 233 ? 41.174 47.773 53.310 1.00 21.61 210 VAL E CA 1
ATOM 9014 C C . VAL E 1 233 ? 41.993 48.130 52.061 1.00 21.64 210 VAL E C 1
ATOM 9015 O O . VAL E 1 233 ? 41.585 47.831 50.938 1.00 21.86 210 VAL E O 1
ATOM 9019 N N . LEU E 1 234 ? 43.149 48.752 52.260 1.00 21.98 211 LEU E N 1
ATOM 9020 C CA . LEU E 1 234 ? 44.063 49.048 51.150 1.00 22.64 211 LEU E CA 1
ATOM 9021 C C . LEU E 1 234 ? 44.565 47.779 50.442 1.00 23.87 211 LEU E C 1
ATOM 9022 O O . LEU E 1 234 ? 44.868 47.820 49.244 1.00 24.17 211 LEU E O 1
ATOM 9027 N N . ASP E 1 235 ? 44.646 46.665 51.174 1.00 24.43 212 ASP E N 1
ATOM 9028 C CA . ASP E 1 235 ? 45.029 45.368 50.594 1.00 25.53 212 ASP E CA 1
ATOM 9029 C C . ASP E 1 235 ? 43.854 44.596 49.983 1.00 25.36 212 ASP E C 1
ATOM 9030 O O . ASP E 1 235 ? 44.032 43.464 49.531 1.00 25.29 212 ASP E O 1
ATOM 9035 N N . GLY E 1 236 ? 42.664 45.196 49.975 1.00 24.42 213 GLY E N 1
ATOM 9036 C CA . GLY E 1 236 ? 41.523 44.653 49.232 1.00 24.89 213 GLY E CA 1
A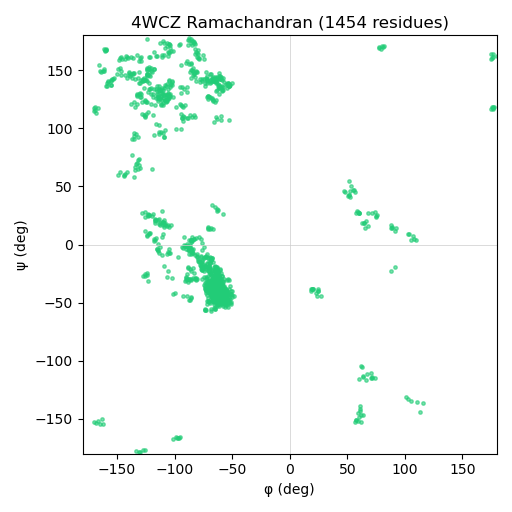TOM 9037 C C . GLY E 1 236 ? 40.449 43.943 50.043 1.00 25.14 213 GLY E C 1
ATOM 9038 O O . GLY E 1 236 ? 39.558 43.323 49.465 1.00 24.84 213 GLY E O 1
ATOM 9039 N N . GLN E 1 237 ? 40.522 44.023 51.370 1.00 25.36 214 GLN E N 1
ATOM 9040 C CA . GLN E 1 237 ? 39.480 43.465 52.230 1.00 26.61 214 GLN E CA 1
ATOM 9041 C C . GLN E 1 237 ? 38.223 44.325 52.129 1.00 26.97 214 GLN E C 1
ATOM 9042 O O . GLN E 1 237 ? 38.282 45.535 52.345 1.00 25.96 214 GLN E O 1
ATOM 9048 N N . VAL E 1 238 ? 37.089 43.697 51.825 1.00 28.42 215 VAL E N 1
ATOM 9049 C CA . VAL E 1 238 ? 35.843 44.439 51.577 1.00 30.34 215 VAL E CA 1
ATOM 9050 C C . VAL E 1 238 ? 34.797 44.338 52.697 1.00 30.95 215 VAL E C 1
ATOM 9051 O O . VAL E 1 238 ? 33.994 45.251 52.871 1.00 32.68 215 VAL E O 1
ATOM 9055 N N . ALA E 1 239 ? 34.796 43.246 53.451 1.00 29.98 216 ALA E N 1
ATOM 9056 C CA . ALA E 1 239 ? 33.794 43.062 54.500 1.00 29.71 216 ALA E CA 1
ATOM 9057 C C . ALA E 1 239 ? 34.466 42.711 55.813 1.00 28.99 216 ALA E C 1
ATOM 9058 O O . ALA E 1 239 ? 35.601 42.230 55.825 1.00 28.58 216 ALA E O 1
ATOM 9060 N N . ASP E 1 240 ? 33.765 42.961 56.919 1.00 28.08 217 ASP E N 1
ATOM 9061 C CA . ASP E 1 240 ? 34.188 42.441 58.215 1.00 27.81 217 ASP E CA 1
ATOM 9062 C C . ASP E 1 240 ? 34.251 40.920 58.106 1.00 27.53 217 ASP E C 1
ATOM 9063 O O . ASP E 1 240 ? 33.426 40.313 57.417 1.00 27.74 217 ASP E O 1
ATOM 9068 N N . ASP E 1 241 ? 35.251 40.315 58.740 1.00 26.93 218 ASP E N 1
ATOM 9069 C CA . ASP E 1 241 ? 35.325 38.855 58.839 1.00 27.21 218 ASP E CA 1
ATOM 9070 C C . ASP E 1 241 ? 35.503 38.460 60.309 1.00 27.08 218 ASP E C 1
ATOM 9071 O O . ASP E 1 241 ? 35.477 39.320 61.184 1.00 26.05 218 ASP E O 1
ATOM 9076 N N . ALA E 1 242 ? 35.651 37.167 60.585 1.00 27.40 219 ALA E N 1
ATOM 9077 C CA . ALA E 1 242 ? 35.773 36.695 61.967 1.00 27.97 219 ALA E CA 1
ATOM 9078 C C . ALA E 1 242 ? 36.852 37.459 62.737 1.00 27.80 219 ALA E C 1
ATOM 9079 O O . ALA E 1 242 ? 36.644 37.845 63.893 1.00 26.96 219 ALA E O 1
ATOM 9081 N N . ASP E 1 243 ? 37.990 37.700 62.086 1.00 27.64 220 ASP E N 1
ATOM 9082 C CA . ASP E 1 243 ? 39.109 38.371 62.738 1.00 28.30 220 ASP E CA 1
ATOM 9083 C C . ASP E 1 243 ? 38.825 39.842 63.070 1.00 26.90 220 ASP E C 1
ATOM 9084 O O . ASP E 1 243 ? 39.077 40.281 64.187 1.00 26.98 220 ASP E O 1
ATOM 9089 N N . SER E 1 244 ? 38.308 40.605 62.111 1.00 25.73 221 SER E N 1
ATOM 9090 C CA . SER E 1 244 ? 38.025 42.021 62.359 1.00 24.83 221 SER E CA 1
ATOM 9091 C C . SER E 1 244 ? 36.914 42.182 63.409 1.00 24.78 221 SER E C 1
ATOM 9092 O O . SER E 1 244 ? 36.944 43.109 64.209 1.00 24.75 221 SER E O 1
ATOM 9095 N N . LEU E 1 245 ? 35.948 41.267 63.412 1.00 24.98 222 LEU E N 1
ATOM 9096 C CA . LEU E 1 245 ? 34.912 41.261 64.445 1.00 25.33 222 LEU E CA 1
ATOM 9097 C C . LEU E 1 245 ? 35.507 40.968 65.825 1.00 25.80 222 LEU E C 1
ATOM 9098 O O . LEU E 1 245 ? 35.068 41.540 66.819 1.00 24.60 222 LEU E O 1
ATOM 9103 N N . ARG E 1 246 ? 36.509 40.085 65.870 1.00 26.72 223 ARG E N 1
ATOM 9104 C CA . ARG E 1 246 ? 37.205 39.755 67.115 1.00 28.08 223 ARG E CA 1
ATOM 9105 C C . ARG E 1 246 ? 37.990 40.955 67.634 1.00 27.89 223 ARG E C 1
ATOM 9106 O O . ARG E 1 246 ? 37.894 41.295 68.814 1.00 27.65 223 ARG E O 1
ATOM 9114 N N . VAL E 1 247 ? 38.765 41.587 66.754 1.00 27.60 224 VAL E N 1
ATOM 9115 C CA . VAL E 1 247 ? 39.565 42.752 67.139 1.00 27.88 224 VAL E CA 1
ATOM 9116 C C . VAL E 1 247 ? 38.656 43.816 67.735 1.00 27.55 224 VAL E C 1
ATOM 9117 O O . VAL E 1 247 ? 38.940 44.340 68.811 1.00 27.92 224 VAL E O 1
ATOM 9121 N N . PHE E 1 248 ? 37.558 44.118 67.046 1.00 27.28 225 PHE E N 1
ATOM 9122 C CA . PHE E 1 248 ? 36.576 45.073 67.558 1.00 27.37 225 PHE E CA 1
ATOM 9123 C C . PHE E 1 248 ? 36.092 44.681 68.958 1.00 27.63 225 PHE E C 1
ATOM 9124 O O . PHE E 1 248 ? 36.107 45.495 69.879 1.00 27.14 225 PHE E O 1
ATOM 9132 N N . ALA E 1 249 ? 35.656 43.435 69.103 1.00 28.04 226 ALA E N 1
ATOM 9133 C CA . ALA E 1 249 ? 35.148 42.943 70.386 1.00 28.89 226 ALA E CA 1
ATOM 9134 C C . ALA E 1 249 ? 36.214 42.961 71.494 1.00 29.27 226 ALA E C 1
ATOM 9135 O O . ALA E 1 249 ? 35.901 43.249 72.645 1.00 29.24 226 ALA E O 1
ATOM 9137 N N . SER E 1 250 ? 37.467 42.684 71.135 1.00 29.49 227 SER E N 1
ATOM 9138 C CA . SER E 1 250 ? 38.566 42.631 72.110 1.00 30.33 227 SER E CA 1
ATOM 9139 C C . SER E 1 250 ? 38.860 43.971 72.794 1.00 30.49 227 SER E C 1
ATOM 9140 O O . SER E 1 250 ? 39.492 44.000 73.848 1.00 30.39 227 SER E O 1
ATOM 9143 N N . ALA E 1 251 ? 38.418 45.073 72.191 1.00 30.30 228 ALA E N 1
ATOM 9144 C CA . ALA E 1 251 ? 38.605 46.406 72.772 1.00 30.99 228 ALA E CA 1
ATOM 9145 C C . ALA E 1 251 ? 37.952 46.542 74.148 1.00 32.11 228 ALA E C 1
ATOM 9146 O O . ALA E 1 251 ? 38.504 47.181 75.042 1.00 31.55 228 ALA E O 1
ATOM 9148 N N . PHE E 1 252 ? 36.786 45.926 74.316 1.00 33.26 229 PHE E N 1
ATOM 9149 C CA . PHE E 1 252 ? 36.037 46.026 75.572 1.00 35.36 229 PHE E CA 1
ATOM 9150 C C . PHE E 1 252 ? 36.708 45.279 76.735 1.00 36.93 229 PHE E C 1
ATOM 9151 O O . PHE E 1 252 ? 36.424 45.560 77.899 1.00 37.08 229 PHE E O 1
ATOM 9159 N N . GLU E 1 253 ? 37.607 44.351 76.409 1.00 38.50 230 GLU E N 1
ATOM 9160 C CA . GLU E 1 253 ? 38.397 43.623 77.405 1.00 40.81 230 GLU E CA 1
ATOM 9161 C C . GLU E 1 253 ? 39.670 44.386 77.801 1.00 39.70 230 GLU E C 1
ATOM 9162 O O . GLU E 1 253 ? 40.369 43.983 78.733 1.00 39.89 230 GLU E O 1
ATOM 9168 N N . GLY E 1 254 ? 39.973 45.473 77.091 1.00 37.36 231 GLY E N 1
ATOM 9169 C CA . GLY E 1 254 ? 41.271 46.135 77.196 1.00 36.68 231 GLY E CA 1
ATOM 9170 C C . GLY E 1 254 ? 41.368 47.218 78.253 1.00 35.80 231 GLY E C 1
ATOM 9171 O O . GLY E 1 254 ? 40.369 47.829 78.639 1.00 34.63 231 GLY E O 1
ATOM 9172 N N . ALA E 1 255 ? 42.598 47.464 78.701 1.00 35.50 232 ALA E N 1
ATOM 9173 C CA . ALA E 1 255 ? 42.877 48.457 79.738 1.00 35.40 232 ALA E CA 1
ATOM 9174 C C . ALA E 1 255 ? 42.485 49.873 79.318 1.00 34.61 232 ALA E C 1
ATOM 9175 O O . ALA E 1 255 ? 42.024 50.662 80.141 1.00 34.03 232 ALA E O 1
ATOM 9177 N N . ASP E 1 256 ? 42.669 50.198 78.040 1.00 34.12 233 ASP E N 1
ATOM 9178 C CA . ASP E 1 256 ? 42.351 51.542 77.550 1.00 33.73 233 ASP E CA 1
ATOM 9179 C C . ASP E 1 256 ? 40.856 51.846 77.653 1.00 32.95 233 ASP E C 1
ATOM 9180 O O . ASP E 1 256 ? 40.476 52.930 78.091 1.00 32.57 233 ASP E O 1
ATOM 9185 N N . PHE E 1 257 ? 40.010 50.891 77.273 1.00 33.04 234 PHE E N 1
ATOM 9186 C CA . PHE E 1 257 ? 38.564 51.049 77.457 1.00 33.56 234 PHE E CA 1
ATOM 9187 C C . PHE E 1 257 ? 38.188 51.206 78.936 1.00 35.11 234 PHE E C 1
ATOM 9188 O O . PHE E 1 257 ? 37.319 52.011 79.274 1.00 34.46 234 PHE E O 1
ATOM 9196 N N . ARG E 1 258 ? 38.833 50.433 79.807 1.00 37.37 235 ARG E N 1
ATOM 9197 C CA . ARG E 1 258 ? 38.612 50.559 81.250 1.00 40.07 235 ARG E CA 1
ATOM 9198 C C . ARG E 1 258 ? 39.057 51.938 81.745 1.00 39.88 235 ARG E C 1
ATOM 9199 O O . ARG E 1 258 ? 38.365 52.566 82.544 1.00 40.28 235 ARG E O 1
ATOM 9207 N N . GLU E 1 259 ? 40.200 52.409 81.252 1.00 39.73 236 GLU E N 1
ATOM 9208 C CA . GLU E 1 259 ? 40.690 53.750 81.580 1.00 40.65 236 GLU E CA 1
ATOM 9209 C C . GLU E 1 259 ? 39.749 54.836 81.046 1.00 39.94 236 GLU E C 1
ATOM 9210 O O . GLU E 1 259 ? 39.455 55.804 81.743 1.00 39.92 236 GLU E O 1
ATOM 9216 N N . GLY E 1 260 ? 39.275 54.664 79.815 1.00 39.75 237 GLY E N 1
ATOM 9217 C CA . GLY E 1 260 ? 38.368 55.626 79.191 1.00 38.84 237 GLY E CA 1
ATOM 9218 C C . GLY E 1 260 ? 37.049 55.776 79.928 1.00 39.18 237 GLY E C 1
ATOM 9219 O O . GLY E 1 260 ? 36.586 56.896 80.160 1.00 38.64 237 GLY E O 1
ATOM 9220 N N . THR E 1 261 ? 36.444 54.647 80.293 1.00 39.04 238 THR E N 1
ATOM 9221 C CA . THR E 1 261 ? 35.170 54.643 81.011 1.00 39.98 238 THR E CA 1
ATOM 9222 C C . THR E 1 261 ? 35.334 55.070 82.472 1.00 41.96 238 THR E C 1
ATOM 9223 O O . THR E 1 261 ? 34.471 55.758 83.019 1.00 41.85 238 THR E O 1
ATOM 9227 N N . GLY E 1 262 ? 36.438 54.658 83.093 1.00 43.53 239 GLY E N 1
ATOM 9228 C CA . GLY E 1 262 ? 36.746 55.042 84.469 1.00 45.96 239 GLY E CA 1
ATOM 9229 C C . GLY E 1 262 ? 37.003 56.532 84.609 1.00 47.66 239 GLY E C 1
ATOM 9230 O O . GLY E 1 262 ? 36.501 57.170 85.537 1.00 48.56 239 GLY E O 1
ATOM 9231 N N . ALA E 1 263 ? 37.784 57.082 83.682 1.00 48.96 240 ALA E N 1
ATOM 9232 C CA . ALA E 1 263 ? 38.075 58.516 83.654 1.00 50.28 240 ALA E CA 1
ATOM 9233 C C . ALA E 1 263 ? 36.815 59.357 83.444 1.00 51.13 240 ALA E C 1
ATOM 9234 O O . ALA E 1 263 ? 36.688 60.436 84.020 1.00 52.15 240 ALA E O 1
ATOM 9236 N N . PHE E 1 264 ? 35.892 58.862 82.620 1.00 51.93 241 PHE E N 1
ATOM 9237 C CA . PHE E 1 264 ? 34.631 59.561 82.365 1.00 53.44 241 PHE E CA 1
ATOM 9238 C C . PHE E 1 264 ? 33.732 59.592 83.603 1.00 54.31 241 PHE E C 1
ATOM 9239 O O . PHE E 1 264 ? 33.077 60.601 83.872 1.00 54.28 241 PHE E O 1
ATOM 9247 N N . LEU E 1 265 ? 33.701 58.488 84.346 1.00 55.43 242 LEU E N 1
ATOM 9248 C CA . LEU E 1 265 ? 32.925 58.406 85.587 1.00 56.68 242 LEU E CA 1
ATOM 9249 C C . LEU E 1 265 ? 33.516 59.283 86.695 1.00 58.14 242 LEU E C 1
ATOM 9250 O O . LEU E 1 265 ? 32.774 59.876 87.478 1.00 58.36 242 LEU E O 1
ATOM 9255 N N . GLU E 1 266 ? 34.845 59.362 86.750 1.00 59.43 243 GLU E N 1
ATOM 9256 C CA . GLU E 1 266 ? 35.546 60.197 87.733 1.00 61.26 243 GLU E CA 1
ATOM 9257 C C . GLU E 1 266 ? 35.724 61.652 87.271 1.00 61.68 243 GLU E C 1
ATOM 9258 O O . GLU E 1 266 ? 36.362 62.449 87.963 1.00 61.98 243 GLU E O 1
ATOM 9264 N N . LYS E 1 267 ? 35.169 61.987 86.104 1.00 62.00 244 LYS E N 1
ATOM 9265 C CA . LYS E 1 267 ? 35.168 63.354 85.574 1.00 61.97 244 LYS E CA 1
ATOM 9266 C C . LYS E 1 267 ? 36.579 63.935 85.443 1.00 61.20 244 LYS E C 1
ATOM 9267 O O . LYS E 1 267 ? 36.832 65.083 85.817 1.00 61.43 244 LYS E O 1
ATOM 9273 N N . ARG E 1 268 ? 37.489 63.125 84.907 1.00 59.79 245 ARG E N 1
ATOM 9274 C CA . ARG E 1 268 ? 38.873 63.535 84.673 1.00 59.14 245 ARG E CA 1
ATOM 9275 C C . ARG E 1 268 ? 39.279 63.144 83.254 1.00 57.97 245 ARG E C 1
ATOM 9276 O O . ARG E 1 268 ? 38.616 62.310 82.634 1.00 56.82 245 ARG E O 1
ATOM 9284 N N . PRO E 1 269 ? 40.369 63.738 82.733 1.00 56.56 246 PRO E N 1
ATOM 9285 C CA . PRO E 1 269 ? 40.825 63.347 81.398 1.00 55.36 246 PRO E CA 1
ATOM 9286 C C . PRO E 1 269 ? 41.488 61.966 81.399 1.00 53.63 246 PRO E C 1
ATOM 9287 O O . PRO E 1 269 ? 42.277 61.669 82.299 1.00 52.18 246 PRO E O 1
ATOM 9291 N N . PRO E 1 270 ? 41.172 61.123 80.397 1.00 51.42 247 PRO E N 1
ATOM 9292 C CA . PRO E 1 270 ? 41.810 59.809 80.338 1.00 50.72 247 PRO E CA 1
ATOM 9293 C C . PRO E 1 270 ? 43.314 59.904 80.084 1.00 49.42 247 PRO E C 1
ATOM 9294 O O . PRO E 1 270 ? 43.760 60.749 79.307 1.00 48.79 247 PRO E O 1
ATOM 9298 N N . VAL E 1 271 ? 44.076 59.047 80.754 1.00 48.70 248 VAL E N 1
ATOM 9299 C CA . VAL E 1 271 ? 45.526 58.990 80.602 1.00 48.33 248 VAL E CA 1
ATOM 9300 C C . VAL E 1 271 ? 45.884 57.652 79.966 1.00 47.58 248 VAL E C 1
ATOM 9301 O O . VAL E 1 271 ? 45.975 56.630 80.654 1.00 46.61 248 VAL E O 1
ATOM 9305 N N . PHE E 1 272 ? 46.059 57.667 78.645 1.00 45.96 249 PHE E N 1
ATOM 9306 C CA . PHE E 1 272 ? 46.475 56.483 77.900 1.00 45.84 249 PHE E CA 1
ATOM 9307 C C . PHE E 1 272 ? 48.000 56.454 77.802 1.00 48.16 249 PHE E C 1
ATOM 9308 O O . PHE E 1 272 ? 48.577 55.602 77.121 1.00 51.05 249 PHE E O 1
ATOM 9316 N N . SER F 1 23 ? 34.676 58.497 5.865 1.00 56.88 0 SER F N 1
ATOM 9317 C CA . SER F 1 23 ? 34.050 59.537 6.740 1.00 56.15 0 SER F CA 1
ATOM 9318 C C . SER F 1 23 ? 35.102 60.270 7.566 1.00 54.18 0 SER F C 1
ATOM 9319 O O . SER F 1 23 ? 36.006 59.648 8.123 1.00 55.36 0 SER F O 1
ATOM 9327 N N . SER F 1 25 ? 34.402 62.233 10.255 1.00 41.80 2 SER F N 1
ATOM 9328 C CA . SER F 1 25 ? 33.823 62.627 11.545 1.00 39.57 2 SER F CA 1
ATOM 9329 C C . SER F 1 25 ? 34.710 62.237 12.733 1.00 36.83 2 SER F C 1
ATOM 9330 O O . SER F 1 25 ? 34.606 62.820 13.809 1.00 35.58 2 SER F O 1
ATOM 9333 N N . LEU F 1 26 ? 35.573 61.248 12.532 1.00 35.01 3 LEU F N 1
ATOM 9334 C CA . LEU F 1 26 ? 36.601 60.907 13.504 1.00 33.94 3 LEU F CA 1
ATOM 9335 C C . LEU F 1 26 ? 37.904 60.722 12.736 1.00 33.70 3 LEU F C 1
ATOM 9336 O O . LEU F 1 26 ? 37.985 59.860 11.866 1.00 33.22 3 LEU F O 1
ATOM 9341 N N . ARG F 1 27 ? 38.911 61.539 13.042 1.00 33.15 4 ARG F N 1
ATOM 9342 C CA . ARG F 1 27 ? 40.168 61.542 12.285 1.00 33.72 4 ARG F CA 1
ATOM 9343 C C . ARG F 1 27 ? 41.376 61.465 13.203 1.00 32.77 4 ARG F C 1
ATOM 9344 O O . ARG F 1 27 ? 41.338 61.967 14.324 1.00 31.56 4 ARG F O 1
ATOM 9352 N N . LEU F 1 28 ? 42.441 60.837 12.714 1.00 32.23 5 LEU F N 1
ATOM 9353 C CA . LEU F 1 28 ? 43.733 60.858 13.382 1.00 33.22 5 LEU F CA 1
ATOM 9354 C C . LEU F 1 28 ? 44.700 61.745 12.594 1.00 35.16 5 LEU F C 1
ATOM 9355 O O . LEU F 1 28 ? 44.856 61.574 11.382 1.00 34.37 5 LEU F O 1
ATOM 9360 N N . GLU F 1 29 ? 45.332 62.690 13.287 1.00 36.74 6 GLU F N 1
ATOM 9361 C CA . GLU F 1 29 ? 46.379 63.531 12.712 1.00 39.65 6 GLU F CA 1
ATOM 9362 C C . GLU F 1 29 ? 47.673 63.248 13.457 1.00 40.04 6 GLU F C 1
ATOM 9363 O O . GLU F 1 29 ? 47.743 63.445 14.672 1.00 38.76 6 GLU F O 1
ATOM 9369 N N . ARG F 1 30 ? 48.691 62.783 12.739 1.00 40.80 7 ARG F N 1
ATOM 9370 C CA . ARG F 1 30 ? 49.978 62.457 13.351 1.00 42.78 7 ARG F CA 1
ATOM 9371 C C . ARG F 1 30 ? 51.012 63.521 13.023 1.00 43.22 7 ARG F C 1
ATOM 9372 O O . ARG F 1 30 ? 51.227 63.845 11.858 1.00 43.22 7 ARG F O 1
ATOM 9380 N N . ASP F 1 31 ? 51.647 64.052 14.064 1.00 43.89 8 ASP F N 1
ATOM 9381 C CA . ASP F 1 31 ? 52.570 65.179 13.947 1.00 45.48 8 ASP F CA 1
ATOM 9382 C C . ASP F 1 31 ? 53.834 64.884 14.758 1.00 44.12 8 ASP F C 1
ATOM 9383 O O . ASP F 1 31 ? 54.105 65.526 15.775 1.00 44.03 8 ASP F O 1
ATOM 9388 N N . GLY F 1 32 ? 54.592 63.892 14.303 1.00 42.67 9 GLY F N 1
ATOM 9389 C CA . GLY F 1 32 ? 55.825 63.479 14.970 1.00 41.30 9 GLY F CA 1
ATOM 9390 C C . GLY F 1 32 ? 55.578 62.777 16.294 1.00 38.32 9 GLY F C 1
ATOM 9391 O O . GLY F 1 32 ? 55.002 61.692 16.333 1.00 38.48 9 GLY F O 1
ATOM 9392 N N . ALA F 1 33 ? 56.017 63.409 17.380 1.00 36.04 10 ALA F N 1
ATOM 9393 C CA . ALA F 1 33 ? 55.842 62.873 18.728 1.00 33.90 10 ALA F CA 1
ATOM 9394 C C . ALA F 1 33 ? 54.401 62.973 19.243 1.00 31.95 10 ALA F C 1
ATOM 9395 O O . ALA F 1 33 ? 54.043 62.285 20.199 1.00 30.79 10 ALA F O 1
ATOM 9397 N N . VAL F 1 34 ? 53.588 63.828 18.625 1.00 30.87 11 VAL F N 1
ATOM 9398 C CA . VAL F 1 34 ? 52.211 64.061 19.062 1.00 30.08 11 VAL F CA 1
ATOM 9399 C C . VAL F 1 34 ? 51.227 63.562 18.010 1.00 29.27 11 VAL F C 1
ATOM 9400 O O . VAL F 1 34 ? 51.421 63.777 16.810 1.00 30.07 11 VAL F O 1
ATOM 9404 N N . ALA F 1 35 ? 50.185 62.877 18.466 1.00 27.60 12 ALA F N 1
ATOM 9405 C CA . ALA F 1 35 ? 49.063 62.500 17.612 1.00 27.64 12 ALA F CA 1
ATOM 9406 C C . ALA F 1 35 ? 47.788 63.094 18.184 1.00 26.89 12 ALA F C 1
ATOM 9407 O O . ALA F 1 35 ? 47.630 63.183 19.399 1.00 25.73 12 ALA F O 1
ATOM 9409 N N . ARG F 1 36 ? 46.885 63.495 17.299 1.00 27.33 13 ARG F N 1
ATOM 9410 C CA . ARG F 1 36 ? 45.608 64.062 17.698 1.00 27.68 13 ARG F CA 1
ATOM 9411 C C . ARG F 1 36 ? 44.470 63.227 17.138 1.00 27.02 13 ARG F C 1
ATOM 9412 O O . ARG F 1 36 ? 44.373 63.031 15.925 1.00 27.25 13 ARG F O 1
ATOM 9420 N N . LEU F 1 37 ? 43.634 62.713 18.033 1.00 25.57 14 LEU F N 1
ATOM 9421 C CA . LEU F 1 37 ? 42.403 62.052 17.642 1.00 25.82 14 LEU F CA 1
ATOM 9422 C C . LEU F 1 37 ? 41.299 63.105 17.692 1.00 25.19 14 LEU F C 1
ATOM 9423 O O . LEU F 1 37 ? 40.906 63.547 18.771 1.00 23.60 14 LEU F O 1
ATOM 9428 N N . LEU F 1 38 ? 40.817 63.509 16.520 1.00 25.56 15 LEU F N 1
ATOM 9429 C CA . LEU F 1 38 ? 39.904 64.643 16.404 1.00 26.15 15 LEU F CA 1
ATOM 9430 C C . LEU F 1 38 ? 38.462 64.209 16.161 1.00 26.33 15 LEU F C 1
ATOM 9431 O O . LEU F 1 38 ? 38.188 63.433 15.247 1.00 26.19 15 LEU F O 1
ATOM 9436 N N . ILE F 1 39 ? 37.553 64.729 16.984 1.00 26.45 16 ILE F N 1
ATOM 9437 C CA . ILE F 1 39 ? 36.119 64.503 16.825 1.00 27.11 16 ILE F CA 1
ATOM 9438 C C . ILE F 1 39 ? 35.587 65.693 16.040 1.00 28.15 16 ILE F C 1
ATOM 9439 O O . ILE F 1 39 ? 35.734 66.839 16.469 1.00 27.33 16 ILE F O 1
ATOM 9444 N N . ASP F 1 40 ? 34.990 65.416 14.884 1.00 30.07 17 ASP F N 1
ATOM 9445 C CA . ASP F 1 40 ? 34.655 66.457 13.912 1.00 32.56 17 ASP F CA 1
ATOM 9446 C C . ASP F 1 40 ? 33.259 66.216 13.343 1.00 33.03 17 ASP F C 1
ATOM 9447 O O . ASP F 1 40 ? 33.098 65.736 12.220 1.00 32.87 17 ASP F O 1
ATOM 9452 N N . ARG F 1 41 ? 32.253 66.556 14.138 1.00 32.88 18 ARG F N 1
ATOM 9453 C CA . ARG F 1 41 ? 30.862 66.403 13.740 1.00 34.13 18 ARG F CA 1
ATOM 9454 C C . ARG F 1 41 ? 30.032 67.519 14.382 1.00 34.59 18 ARG F C 1
ATOM 9455 O O . ARG F 1 41 ? 29.127 67.277 15.182 1.00 33.11 18 ARG F O 1
ATOM 9463 N N . ALA F 1 42 ? 30.363 68.751 14.002 1.00 36.07 19 ALA F N 1
ATOM 9464 C CA . ALA F 1 42 ? 29.810 69.956 14.629 1.00 37.22 19 ALA F CA 1
ATOM 9465 C C . ALA F 1 42 ? 28.286 70.059 14.552 1.00 37.93 19 ALA F C 1
ATOM 9466 O O . ALA F 1 42 ? 27.656 70.564 15.481 1.00 37.62 19 ALA F O 1
ATOM 9468 N N . ASP F 1 43 ? 27.697 69.574 13.459 1.00 39.11 20 ASP F N 1
ATOM 9469 C CA . ASP F 1 43 ? 26.240 69.647 13.275 1.00 40.71 20 ASP F CA 1
ATOM 9470 C C . ASP F 1 43 ? 25.434 68.782 14.261 1.00 39.43 20 ASP F C 1
ATOM 9471 O O . ASP F 1 43 ? 24.222 68.956 14.386 1.00 38.87 20 ASP F O 1
ATOM 9476 N N . ARG F 1 44 ? 26.100 67.851 14.942 1.00 37.74 21 ARG F N 1
ATOM 9477 C CA . ARG F 1 44 ? 25.461 67.018 15.957 1.00 37.10 21 ARG F CA 1
ATOM 9478 C C . ARG F 1 44 ? 26.175 67.142 17.306 1.00 34.37 21 ARG F C 1
ATOM 9479 O O . ARG F 1 44 ? 26.111 66.226 18.129 1.00 32.83 21 ARG F O 1
ATOM 9487 N N . ARG F 1 45 ? 26.854 68.271 17.525 1.00 32.35 22 ARG F N 1
ATOM 9488 C CA . ARG F 1 45 ? 27.606 68.517 18.759 1.00 31.31 22 ARG F CA 1
ATOM 9489 C C . ARG F 1 45 ? 28.542 67.350 19.111 1.00 29.07 22 ARG F C 1
ATOM 9490 O O . ARG F 1 45 ? 28.660 66.950 20.274 1.00 27.34 22 ARG F O 1
ATOM 9498 N N . ASN F 1 46 ? 29.202 66.827 18.078 1.00 26.94 23 ASN F N 1
ATOM 9499 C CA . ASN F 1 46 ? 30.168 65.731 18.187 1.00 26.39 23 ASN F CA 1
ATOM 9500 C C . ASN F 1 46 ? 29.608 64.420 18.760 1.00 25.61 23 ASN F C 1
ATOM 9501 O O . ASN F 1 46 ? 30.345 63.611 19.324 1.00 25.18 23 ASN F O 1
ATOM 9506 N N . ALA F 1 47 ? 28.309 64.200 18.575 1.00 25.54 24 ALA F N 1
ATOM 9507 C CA . ALA F 1 47 ? 27.672 62.963 19.006 1.00 25.82 24 ALA F CA 1
ATOM 9508 C C . ALA F 1 47 ? 28.236 61.777 18.221 1.00 26.30 24 ALA F C 1
ATOM 9509 O O . ALA F 1 47 ? 28.562 61.902 17.034 1.00 25.58 24 ALA F O 1
ATOM 9511 N N . PHE F 1 48 ? 28.358 60.634 18.897 1.00 26.46 25 PHE F N 1
ATOM 9512 C CA . PHE F 1 48 ? 28.928 59.425 18.302 1.00 26.78 25 PHE F CA 1
ATOM 9513 C C . PHE F 1 48 ? 27.855 58.498 17.754 1.00 27.19 25 PHE F C 1
ATOM 9514 O O . PHE F 1 48 ? 26.842 58.258 18.406 1.00 27.56 25 PHE F O 1
ATOM 9522 N N . SER F 1 49 ? 28.101 57.980 16.552 1.00 27.42 26 SER F N 1
ATOM 9523 C CA . SER F 1 49 ? 27.299 56.922 15.950 1.00 27.43 26 SER F CA 1
ATOM 9524 C C . SER F 1 49 ? 28.078 55.604 16.019 1.00 27.14 26 SER F C 1
ATOM 9525 O O . SER F 1 49 ? 29.255 55.589 16.388 1.00 26.15 26 SER F O 1
ATOM 9528 N N . LEU F 1 50 ? 27.423 54.504 15.658 1.00 27.32 27 LEU F N 1
ATOM 9529 C CA . LEU F 1 50 ? 28.051 53.177 15.691 1.00 27.57 27 LEU F CA 1
ATOM 9530 C C . LEU F 1 50 ? 29.293 53.108 14.794 1.00 28.15 27 LEU F C 1
ATOM 9531 O O . LEU F 1 50 ? 30.314 52.545 15.188 1.00 27.08 27 LEU F O 1
ATOM 9536 N N . ASP F 1 51 ? 29.206 53.696 13.601 1.00 29.41 28 ASP F N 1
ATOM 9537 C CA . ASP F 1 51 ? 30.346 53.737 12.680 1.00 30.95 28 ASP F CA 1
ATOM 9538 C C . ASP F 1 51 ? 31.562 54.421 13.313 1.00 28.95 28 ASP F C 1
ATOM 9539 O O . ASP F 1 51 ? 32.691 53.970 13.127 1.00 28.02 28 ASP F O 1
ATOM 9552 N N . TRP F 1 53 ? 32.176 54.584 16.598 1.00 24.52 30 TRP F N 1
ATOM 9553 C CA . TRP F 1 53 ? 32.677 53.638 17.606 1.00 24.56 30 TRP F CA 1
ATOM 9554 C C . TRP F 1 53 ? 33.535 52.524 16.992 1.00 24.83 30 TRP F C 1
ATOM 9555 O O . TRP F 1 53 ? 34.548 52.155 17.560 1.00 24.30 30 TRP F O 1
ATOM 9566 N N . GLN F 1 54 ? 33.133 52.001 15.838 1.00 26.17 31 GLN F N 1
ATOM 9567 C CA . GLN F 1 54 ? 33.947 50.999 15.127 1.00 27.44 31 GLN F CA 1
ATOM 9568 C C . GLN F 1 54 ? 35.267 51.573 14.623 1.00 27.19 31 GLN F C 1
ATOM 9569 O O . GLN F 1 54 ? 36.281 50.879 14.591 1.00 27.10 31 GLN F O 1
ATOM 9575 N N . ARG F 1 55 ? 35.240 52.838 14.220 1.00 27.15 32 ARG F N 1
ATOM 9576 C CA . ARG F 1 55 ? 36.414 53.510 13.674 1.00 27.90 32 ARG F CA 1
ATOM 9577 C C . ARG F 1 55 ? 37.497 53.763 14.724 1.00 27.00 32 ARG F C 1
ATOM 9578 O O . ARG F 1 55 ? 38.681 53.781 14.395 1.00 26.53 32 ARG F O 1
ATOM 9586 N N . LEU F 1 56 ? 37.096 53.957 15.981 1.00 26.20 33 LEU F N 1
ATOM 9587 C CA . LEU F 1 56 ? 38.031 54.409 17.017 1.00 25.72 33 LEU F CA 1
ATOM 9588 C C . LEU F 1 56 ? 39.195 53.437 17.259 1.00 25.92 33 LEU F C 1
ATOM 9589 O O . LEU F 1 56 ? 40.344 53.869 17.273 1.00 26.13 33 LEU F O 1
ATOM 9594 N N . PRO F 1 57 ? 38.914 52.130 17.444 1.00 26.44 34 PRO F N 1
ATOM 9595 C CA . PRO F 1 57 ? 40.008 51.162 17.621 1.00 26.89 34 PRO F CA 1
ATOM 9596 C C . PRO F 1 57 ? 40.960 51.049 16.423 1.00 27.18 34 PRO F C 1
ATOM 9597 O O . PRO F 1 57 ? 42.142 50.770 16.607 1.00 26.65 34 PRO F O 1
ATOM 9601 N N . GLU F 1 58 ? 40.448 51.260 15.215 1.00 28.27 35 GLU F N 1
ATOM 9602 C CA . GLU F 1 58 ? 41.289 51.254 14.015 1.00 29.18 35 GLU F CA 1
ATOM 9603 C C . GLU F 1 58 ? 42.282 52.421 14.047 1.00 28.47 35 GLU F C 1
ATOM 9604 O O . GLU F 1 58 ? 43.454 52.265 13.692 1.00 27.77 35 GLU F O 1
ATOM 9610 N N . LEU F 1 59 ? 41.809 53.588 14.482 1.00 27.44 36 LEU F N 1
ATOM 9611 C CA . LEU F 1 59 ? 42.664 54.767 14.605 1.00 27.09 36 LEU F CA 1
ATOM 9612 C C . LEU F 1 59 ? 43.682 54.619 15.726 1.00 26.37 36 LEU F C 1
ATOM 9613 O O . LEU F 1 59 ? 44.822 55.072 15.594 1.00 26.09 36 LEU F O 1
ATOM 9618 N N . LEU F 1 60 ? 43.279 53.986 16.826 1.00 25.82 37 LEU F N 1
ATOM 9619 C CA . LEU F 1 60 ? 44.208 53.700 17.914 1.00 25.88 37 LEU F CA 1
ATOM 9620 C C . LEU F 1 60 ? 45.310 52.750 17.450 1.00 26.52 37 LEU F C 1
ATOM 9621 O O . LEU F 1 60 ? 46.468 52.923 17.814 1.00 26.36 37 LEU F O 1
ATOM 9626 N N . ALA F 1 61 ? 44.949 51.752 16.649 1.00 27.54 38 ALA F N 1
ATOM 9627 C CA . ALA F 1 61 ? 45.934 50.797 16.136 1.00 28.76 38 ALA F CA 1
ATOM 9628 C C . ALA F 1 61 ? 46.924 51.493 15.200 1.00 29.71 38 ALA F C 1
ATOM 9629 O O . ALA F 1 61 ? 48.116 51.207 15.237 1.00 29.01 38 ALA F O 1
ATOM 9631 N N . GLU F 1 62 ? 46.423 52.425 14.392 1.00 31.08 39 GLU F N 1
ATOM 9632 C CA . GLU F 1 62 ? 47.269 53.232 13.505 1.00 33.41 39 GLU F CA 1
ATOM 9633 C C . GLU F 1 62 ? 48.236 54.111 14.304 1.00 32.67 39 GLU F C 1
ATOM 9634 O O . GLU F 1 62 ? 49.429 54.174 13.995 1.00 32.67 39 GLU F O 1
ATOM 9640 N N . ALA F 1 63 ? 47.721 54.784 15.330 1.00 31.43 40 ALA F N 1
ATOM 9641 C CA . ALA F 1 63 ? 48.561 55.599 16.206 1.00 30.75 40 ALA F CA 1
ATOM 9642 C C . ALA F 1 63 ? 49.601 54.746 16.920 1.00 30.63 40 ALA F C 1
ATOM 9643 O O . ALA F 1 63 ? 50.783 55.094 16.951 1.00 31.29 40 ALA F O 1
ATOM 9645 N N . SER F 1 64 ? 49.158 53.621 17.473 1.00 30.42 41 SER F N 1
ATOM 9646 C CA . SER F 1 64 ? 50.022 52.758 18.280 1.00 31.00 41 SER F CA 1
ATOM 9647 C C . SER F 1 64 ? 51.192 52.153 17.496 1.00 32.24 41 SER F C 1
ATOM 9648 O O . SER F 1 64 ? 52.246 51.882 18.071 1.00 31.96 41 SER F O 1
ATOM 9651 N N . GLY F 1 65 ? 51.004 51.944 16.195 1.00 33.96 42 GLY F N 1
ATOM 9652 C CA . GLY F 1 65 ? 52.058 51.411 15.332 1.00 35.81 42 GLY F CA 1
ATOM 9653 C C . GLY F 1 65 ? 53.199 52.372 15.026 1.00 37.65 42 GLY F C 1
ATOM 9654 O O . GLY F 1 65 ? 54.254 51.946 14.553 1.00 38.89 42 GLY F O 1
ATOM 9655 N N . ASP F 1 66 ? 52.994 53.664 15.283 1.00 38.93 43 ASP F N 1
ATOM 9656 C CA . ASP F 1 66 ? 54.006 54.694 15.029 1.00 40.35 43 ASP F CA 1
ATOM 9657 C C . ASP F 1 66 ? 55.024 54.795 16.175 1.00 39.77 43 ASP F C 1
ATOM 9658 O O . ASP F 1 66 ? 54.700 55.251 17.270 1.00 37.94 43 ASP F O 1
ATOM 9663 N N . ASP F 1 67 ? 56.261 54.393 15.896 1.00 39.72 44 ASP F N 1
ATOM 9664 C CA . ASP F 1 67 ? 57.334 54.370 16.893 1.00 40.03 44 ASP F CA 1
ATOM 9665 C C . ASP F 1 67 ? 57.776 55.768 17.372 1.00 37.94 44 ASP F C 1
ATOM 9666 O O . ASP F 1 67 ? 58.305 55.913 18.476 1.00 36.62 44 ASP F O 1
ATOM 9671 N N . ALA F 1 68 ? 57.564 56.788 16.543 1.00 36.54 45 ALA F N 1
ATOM 9672 C CA . ALA F 1 68 ? 57.902 58.171 16.910 1.00 35.76 45 ALA F CA 1
ATOM 9673 C C . ALA F 1 68 ? 56.944 58.765 17.948 1.00 34.27 45 ALA F C 1
ATOM 9674 O O . ALA F 1 68 ? 57.288 59.725 18.634 1.00 34.02 45 ALA F O 1
ATOM 9676 N N . LEU F 1 69 ? 55.748 58.195 18.063 1.00 32.75 46 LEU F N 1
ATOM 9677 C CA . LEU F 1 69 ? 54.703 58.763 18.917 1.00 31.76 46 LEU F CA 1
ATOM 9678 C C . LEU F 1 69 ? 55.079 58.756 20.402 1.00 29.90 46 LEU F C 1
ATOM 9679 O O . LEU F 1 69 ? 55.694 57.810 20.892 1.00 29.20 46 LEU F O 1
ATOM 9684 N N . ARG F 1 70 ? 54.713 59.830 21.101 1.00 28.34 47 ARG F N 1
ATOM 9685 C CA . ARG F 1 70 ? 54.942 59.957 22.543 1.00 27.45 47 ARG F CA 1
ATOM 9686 C C . ARG F 1 70 ? 53.669 60.268 23.344 1.00 25.99 47 ARG F C 1
ATOM 9687 O O . ARG F 1 70 ? 53.602 59.965 24.534 1.00 25.38 47 ARG F O 1
ATOM 9695 N N . VAL F 1 71 ? 52.677 60.885 22.711 1.00 24.86 48 VAL F N 1
ATOM 9696 C CA . VAL F 1 71 ? 51.455 61.268 23.411 1.00 24.33 48 VAL F CA 1
ATOM 9697 C C . VAL F 1 71 ? 50.300 61.382 22.420 1.00 23.46 48 VAL F C 1
ATOM 9698 O O . VAL F 1 71 ? 50.484 61.834 21.286 1.00 23.81 48 VAL F O 1
ATOM 9702 N N . LEU F 1 72 ? 49.120 60.943 22.853 1.00 21.98 49 LEU F N 1
ATOM 9703 C CA . LEU F 1 72 ? 47.900 61.042 22.062 1.00 21.85 49 LEU F CA 1
ATOM 9704 C C . LEU F 1 72 ? 46.949 62.034 22.724 1.00 21.43 49 LEU F C 1
ATOM 9705 O O . LEU F 1 72 ? 46.652 61.921 23.918 1.00 20.54 49 LEU F O 1
ATOM 9710 N N . VAL F 1 73 ? 46.473 63.004 21.947 1.00 21.30 50 VAL F N 1
ATOM 9711 C CA . VAL F 1 73 ? 45.536 64.004 22.436 1.00 20.95 50 VAL F CA 1
ATOM 9712 C C . VAL F 1 73 ? 44.179 63.742 21.805 1.00 21.00 50 VAL F C 1
ATOM 9713 O O . VAL F 1 73 ? 44.076 63.600 20.588 1.00 21.62 50 VAL F O 1
ATOM 9717 N N . VAL F 1 74 ? 43.143 63.671 22.637 1.00 20.22 51 VAL F N 1
ATOM 9718 C CA . VAL F 1 74 ? 41.772 63.539 22.162 1.00 20.30 51 VAL F CA 1
ATOM 9719 C C . VAL F 1 74 ? 41.066 64.875 22.358 1.00 20.40 51 VAL F C 1
ATOM 9720 O O . VAL F 1 74 ? 41.030 65.414 23.468 1.00 19.96 51 VAL F O 1
ATOM 9724 N N . LYS F 1 75 ? 40.498 65.406 21.284 1.00 20.88 52 LYS F N 1
ATOM 9725 C CA . LYS F 1 75 ? 39.876 66.722 21.336 1.00 21.82 52 LYS F CA 1
ATOM 9726 C C . LYS F 1 75 ? 38.902 66.932 20.191 1.00 22.39 52 LYS F C 1
ATOM 9727 O O . LYS F 1 75 ? 38.876 66.157 19.230 1.00 21.85 52 LYS F O 1
ATOM 9733 N N . SER F 1 76 ? 38.103 67.987 20.312 1.00 22.62 53 SER F N 1
ATOM 9734 C CA . SER F 1 76 ? 37.246 68.426 19.229 1.00 24.18 53 SER F CA 1
ATOM 9735 C C . SER F 1 76 ? 38.120 69.079 18.156 1.00 25.96 53 SER F C 1
ATOM 9736 O O . SER F 1 76 ? 39.118 69.733 18.464 1.00 25.27 53 SER F O 1
ATOM 9739 N N . ALA F 1 77 ? 37.753 68.874 16.898 1.00 29.01 54 ALA F N 1
ATOM 9740 C CA . ALA F 1 77 ? 38.442 69.522 15.787 1.00 31.73 54 ALA F CA 1
ATOM 9741 C C . ALA F 1 77 ? 38.247 71.034 15.861 1.00 34.59 54 ALA F C 1
ATOM 9742 O O . ALA F 1 77 ? 39.205 71.794 15.699 1.00 35.49 54 ALA F O 1
ATOM 9744 N N . ASN F 1 78 ? 37.012 71.446 16.157 1.00 37.13 55 ASN F N 1
ATOM 9745 C CA . ASN F 1 78 ? 36.565 72.840 16.019 1.00 39.17 55 ASN F CA 1
ATOM 9746 C C . ASN F 1 78 ? 36.333 73.585 17.339 1.00 38.23 55 ASN F C 1
ATOM 9747 O O . ASN F 1 78 ? 35.608 74.582 17.365 1.00 39.05 55 ASN F O 1
ATOM 9752 N N . GLY F 1 79 ? 36.941 73.120 18.428 1.00 36.64 56 GLY F N 1
ATOM 9753 C CA . GLY F 1 79 ? 36.578 73.606 19.755 1.00 34.44 56 GLY F CA 1
ATOM 9754 C C . GLY F 1 79 ? 35.119 73.286 20.041 1.00 33.09 56 GLY F C 1
ATOM 9755 O O . GLY F 1 79 ? 34.566 72.322 19.504 1.00 33.27 56 GLY F O 1
ATOM 9756 N N . GLY F 1 80 ? 34.482 74.095 20.880 1.00 31.91 57 GLY F N 1
ATOM 9757 C CA . GLY F 1 80 ? 33.087 73.857 21.246 1.00 30.32 57 GLY F CA 1
ATOM 9758 C C . GLY F 1 80 ? 32.933 72.523 21.962 1.00 29.07 57 GLY F C 1
ATOM 9759 O O . GLY F 1 80 ? 33.846 72.080 22.668 1.00 28.02 57 GLY F O 1
ATOM 9760 N N . ALA F 1 81 ? 31.790 71.874 21.751 1.00 27.75 58 ALA F N 1
ATOM 9761 C CA . ALA F 1 81 ? 31.454 70.633 22.442 1.00 26.68 58 ALA F CA 1
ATOM 9762 C C . ALA F 1 81 ? 32.485 69.544 22.174 1.00 25.85 58 ALA F C 1
ATOM 9763 O O . ALA F 1 81 ? 32.929 69.357 21.038 1.00 25.77 58 ALA F O 1
ATOM 9765 N N . PHE F 1 82 ? 32.863 68.834 23.231 1.00 24.02 59 PHE F N 1
ATOM 9766 C CA . PHE F 1 82 ? 33.780 67.705 23.128 1.00 23.64 59 PHE F CA 1
ATOM 9767 C C . PHE F 1 82 ? 33.010 66.554 22.503 1.00 24.44 59 PHE F C 1
ATOM 9768 O O . PHE F 1 82 ? 33.389 66.032 21.455 1.00 23.81 59 PHE F O 1
ATOM 9776 N N . CYS F 1 83 ? 31.903 66.191 23.143 1.00 25.19 60 CYS F N 1
ATOM 9777 C CA . CYS F 1 83 ? 31.032 65.128 22.655 1.00 26.98 60 CYS F CA 1
ATOM 9778 C C . CYS F 1 83 ? 29.742 65.148 23.458 1.00 27.72 60 CYS F C 1
ATOM 9779 O O . CYS F 1 83 ? 29.767 64.979 24.677 1.00 27.22 60 CYS F O 1
ATOM 9782 N N . ALA F 1 84 ? 28.621 65.374 22.776 1.00 29.33 61 ALA F N 1
ATOM 9783 C CA . ALA F 1 84 ? 27.311 65.476 23.427 1.00 30.50 61 ALA F CA 1
ATOM 9784 C C . ALA F 1 84 ? 26.672 64.116 23.740 1.00 31.42 61 ALA F C 1
ATOM 9785 O O . ALA F 1 84 ? 25.524 64.067 24.180 1.00 32.77 61 ALA F O 1
ATOM 9787 N N . GLY F 1 85 ? 27.399 63.025 23.504 1.00 31.64 62 GLY F N 1
ATOM 9788 C CA . GLY F 1 85 ? 26.926 61.681 23.843 1.00 32.50 62 GLY F CA 1
ATOM 9789 C C . GLY F 1 85 ? 26.496 60.884 22.624 1.00 33.16 62 GLY F C 1
ATOM 9790 O O . GLY F 1 85 ? 27.191 60.869 21.606 1.00 32.88 62 GLY F O 1
ATOM 9791 N N . ALA F 1 86 ? 25.347 60.222 22.729 1.00 33.74 63 ALA F N 1
ATOM 9792 C CA . ALA F 1 86 ? 24.866 59.343 21.665 1.00 34.49 63 ALA F CA 1
ATOM 9793 C C . ALA F 1 86 ? 24.078 60.115 20.608 1.00 34.72 63 ALA F C 1
ATOM 9794 O O . ALA F 1 86 ? 23.355 61.061 20.921 1.00 33.13 63 ALA F O 1
ATOM 9796 N N . ASP F 1 87 ? 24.245 59.695 19.357 1.00 35.34 64 ASP F N 1
ATOM 9797 C CA . ASP F 1 87 ? 23.467 60.196 18.226 1.00 36.43 64 ASP F CA 1
ATOM 9798 C C . ASP F 1 87 ? 21.989 59.899 18.487 1.00 35.80 64 ASP F C 1
ATOM 9799 O O . ASP F 1 87 ? 21.563 58.750 18.415 1.00 35.45 64 ASP F O 1
ATOM 9804 N N . ILE F 1 88 ? 21.215 60.937 18.800 1.00 35.68 65 ILE F N 1
ATOM 9805 C CA . ILE F 1 88 ? 19.814 60.760 19.203 1.00 36.05 65 ILE F CA 1
ATOM 9806 C C . ILE F 1 88 ? 18.952 60.168 18.084 1.00 34.87 65 ILE F C 1
ATOM 9807 O O . ILE F 1 88 ? 18.103 59.317 18.343 1.00 34.34 65 ILE F O 1
ATOM 9812 N N . ALA F 1 89 ? 19.174 60.606 16.847 1.00 34.18 66 ALA F N 1
ATOM 9813 C CA . ALA F 1 89 ? 18.426 60.079 15.704 1.00 33.92 66 ALA F CA 1
ATOM 9814 C C . ALA F 1 89 ? 18.648 58.575 15.563 1.00 33.11 66 ALA F C 1
ATOM 9815 O O . ALA F 1 89 ? 17.709 57.821 15.309 1.00 32.27 66 ALA F O 1
ATOM 9817 N N . GLU F 1 90 ? 19.896 58.150 15.742 1.00 32.71 67 GLU F N 1
ATOM 9818 C CA . GLU F 1 90 ? 20.251 56.733 15.694 1.00 32.75 67 GLU F CA 1
ATOM 9819 C C . GLU F 1 90 ? 19.582 55.972 16.840 1.00 31.82 67 GLU F C 1
ATOM 9820 O O . GLU F 1 90 ? 19.056 54.878 16.642 1.00 31.53 67 GLU F O 1
ATOM 9826 N N . LEU F 1 91 ? 19.604 56.557 18.036 1.00 30.90 68 LEU F N 1
ATOM 9827 C CA . LEU F 1 91 ? 19.006 55.932 19.219 1.00 29.86 68 LEU F CA 1
ATOM 9828 C C . LEU F 1 91 ? 17.512 55.681 19.026 1.00 29.74 68 LEU F C 1
ATOM 9829 O O . LEU F 1 91 ? 17.023 54.575 19.260 1.00 28.29 68 LEU F O 1
ATOM 9834 N N . LEU F 1 92 ? 16.794 56.710 18.587 1.00 29.78 69 LEU F N 1
ATOM 9835 C CA . LEU F 1 92 ? 15.347 56.611 18.399 1.00 30.10 69 LEU F CA 1
ATOM 9836 C C . LEU F 1 92 ? 14.976 55.659 17.262 1.00 29.99 69 LEU F C 1
ATOM 9837 O O . LEU F 1 92 ? 14.035 54.877 17.387 1.00 30.40 69 LEU F O 1
ATOM 9842 N N . ALA F 1 93 ? 15.724 55.722 16.164 1.00 30.33 70 ALA F N 1
ATOM 9843 C CA . ALA F 1 93 ? 15.486 54.855 15.009 1.00 30.45 70 ALA F CA 1
ATOM 9844 C C . ALA F 1 93 ? 15.685 53.375 15.337 1.00 30.09 70 ALA F C 1
ATOM 9845 O O . ALA F 1 93 ? 15.020 52.516 14.761 1.00 30.17 70 ALA F O 1
ATOM 9847 N N . ASN F 1 94 ? 16.603 53.087 16.256 1.00 29.16 71 ASN F N 1
ATOM 9848 C CA . ASN F 1 94 ? 16.925 51.712 16.635 1.00 29.26 71 ASN F CA 1
ATOM 9849 C C . ASN F 1 94 ? 16.362 51.276 17.983 1.00 27.94 71 ASN F C 1
ATOM 9850 O O . ASN F 1 94 ? 16.768 50.244 18.510 1.00 27.43 71 ASN F O 1
ATOM 9855 N N . LYS F 1 95 ? 15.415 52.036 18.528 1.00 27.77 72 LYS F N 1
ATOM 9856 C CA . LYS F 1 95 ? 14.931 51.790 19.894 1.00 27.95 72 LYS F CA 1
ATOM 9857 C C . LYS F 1 95 ? 14.257 50.426 20.114 1.00 28.25 72 LYS F C 1
ATOM 9858 O O . LYS F 1 95 ? 14.199 49.944 21.243 1.00 27.88 72 LYS F O 1
ATOM 9864 N N . ASP F 1 96 ? 13.750 49.811 19.047 1.00 28.92 73 ASP F N 1
ATOM 9865 C CA . ASP F 1 96 ? 13.160 48.471 19.133 1.00 29.98 73 ASP F CA 1
ATOM 9866 C C . ASP F 1 96 ? 14.026 47.399 18.456 1.00 29.07 73 ASP F C 1
ATOM 9867 O O . ASP F 1 96 ? 13.540 46.305 18.163 1.00 29.44 73 ASP F O 1
ATOM 9872 N N . ASP F 1 97 ? 15.302 47.706 18.225 1.00 27.68 74 ASP F N 1
ATOM 9873 C CA . ASP F 1 97 ? 16.198 46.827 17.464 1.00 27.01 74 ASP F CA 1
ATOM 9874 C C . ASP F 1 97 ? 17.228 46.200 18.396 1.00 25.10 74 ASP F C 1
ATOM 9875 O O . ASP F 1 97 ? 18.288 46.774 18.643 1.00 24.02 74 ASP F O 1
ATOM 9880 N N . ALA F 1 98 ? 16.909 45.011 18.899 1.00 24.34 75 ALA F N 1
ATOM 9881 C CA . ALA F 1 98 ? 17.765 44.307 19.862 1.00 23.67 75 ALA F CA 1
ATOM 9882 C C . ALA F 1 98 ? 19.140 43.954 19.291 1.00 22.71 75 ALA F C 1
ATOM 9883 O O . ALA F 1 98 ? 20.146 43.991 20.001 1.00 22.00 75 ALA F O 1
ATOM 9885 N N . ALA F 1 99 ? 19.182 43.610 18.010 1.00 22.34 76 ALA F N 1
ATOM 9886 C CA . ALA F 1 99 ? 20.440 43.260 17.362 1.00 22.26 76 ALA F CA 1
ATOM 9887 C C . ALA F 1 99 ? 21.361 44.482 17.286 1.00 21.71 76 ALA F C 1
ATOM 9888 O O . ALA F 1 99 ? 22.561 44.369 17.532 1.00 21.30 76 ALA F O 1
ATOM 9890 N N . PHE F 1 100 ? 20.792 45.649 16.982 1.00 21.49 77 PHE F N 1
ATOM 9891 C CA . PHE F 1 100 ? 21.561 46.889 16.996 1.00 21.68 77 PHE F CA 1
ATOM 9892 C C . PHE F 1 100 ? 22.116 47.173 18.393 1.00 20.73 77 PHE F C 1
ATOM 9893 O O . PHE F 1 100 ? 23.284 47.525 18.538 1.00 19.79 77 PHE F O 1
ATOM 9901 N N . HIS F 1 101 ? 21.278 47.015 19.414 1.00 20.82 78 HIS F N 1
ATOM 9902 C CA . HIS F 1 101 ? 21.705 47.283 20.794 1.00 20.63 78 HIS F CA 1
ATOM 9903 C C . HIS F 1 101 ? 22.870 46.390 21.210 1.00 20.32 78 HIS F C 1
ATOM 9904 O O . HIS F 1 101 ? 23.811 46.854 21.845 1.00 20.43 78 HIS F O 1
ATOM 9911 N N . ALA F 1 102 ? 22.802 45.113 20.845 1.00 20.40 79 ALA F N 1
ATOM 9912 C CA . ALA F 1 102 ? 23.878 44.170 21.141 1.00 20.15 79 ALA F CA 1
ATOM 9913 C C . ALA F 1 102 ? 25.192 44.593 20.471 1.00 19.86 79 ALA F C 1
ATOM 9914 O O . ALA F 1 102 ? 26.245 44.625 21.116 1.00 19.41 79 ALA F O 1
ATOM 9916 N N . ALA F 1 103 ? 25.123 44.933 19.188 1.00 19.79 80 ALA F N 1
ATOM 9917 C CA . ALA F 1 103 ? 26.307 45.362 18.437 1.00 19.90 80 ALA F CA 1
ATOM 9918 C C . ALA F 1 103 ? 26.856 46.694 18.945 1.00 19.98 80 ALA F C 1
ATOM 9919 O O . ALA F 1 103 ? 28.071 46.873 19.054 1.00 19.74 80 ALA F O 1
ATOM 9921 N N . ASN F 1 104 ? 25.957 47.619 19.261 1.00 19.99 81 ASN F N 1
ATOM 9922 C CA . ASN F 1 104 ? 26.348 48.925 19.782 1.00 20.48 81 ASN F CA 1
ATOM 9923 C C . ASN F 1 104 ? 27.033 48.807 21.156 1.00 19.96 81 ASN F C 1
ATOM 9924 O O . ASN F 1 104 ? 28.035 49.465 21.412 1.00 19.36 81 ASN F O 1
ATOM 9929 N N . GLN F 1 105 ? 26.491 47.951 22.021 1.00 19.87 82 GLN F N 1
ATOM 9930 C CA . GLN F 1 105 ? 27.065 47.701 23.345 1.00 19.83 82 GLN F CA 1
ATOM 9931 C C . GLN F 1 105 ? 28.508 47.203 23.222 1.00 20.04 82 GLN F C 1
ATOM 9932 O O . GLN F 1 105 ? 29.410 47.710 23.891 1.00 19.52 82 GLN F O 1
ATOM 9938 N N . GLN F 1 106 ? 28.713 46.220 22.350 1.00 20.12 83 GLN F N 1
ATOM 9939 C CA . GLN F 1 106 ? 30.040 45.648 22.118 1.00 20.84 83 GLN F CA 1
ATOM 9940 C C . GLN F 1 106 ? 31.038 46.682 21.593 1.00 19.98 83 GLN F C 1
ATOM 9941 O O . GLN F 1 106 ? 32.173 46.742 22.054 1.00 19.18 83 GLN F O 1
ATOM 9947 N N . ALA F 1 107 ? 30.611 47.483 20.619 1.00 19.85 84 ALA F N 1
ATOM 9948 C CA . ALA F 1 107 ? 31.498 48.454 19.971 1.00 19.77 84 ALA F CA 1
ATOM 9949 C C . ALA F 1 107 ? 31.936 49.543 20.943 1.00 19.18 84 ALA F C 1
ATOM 9950 O O . ALA F 1 107 ? 33.116 49.899 21.001 1.00 18.78 84 ALA F O 1
ATOM 9952 N N . ILE F 1 108 ? 30.985 50.062 21.714 1.00 19.02 85 ILE F N 1
ATOM 9953 C CA . ILE F 1 108 ? 31.288 51.087 22.710 1.00 18.98 85 ILE F CA 1
ATOM 9954 C C . ILE F 1 108 ? 32.250 50.534 23.760 1.00 18.49 85 ILE F C 1
ATOM 9955 O O . ILE F 1 108 ? 33.265 51.167 24.070 1.00 17.75 85 ILE F O 1
ATOM 9960 N N . ASN F 1 109 ? 31.944 49.352 24.293 1.00 18.56 86 ASN F N 1
ATOM 9961 C CA . ASN F 1 109 ? 32.774 48.759 25.337 1.00 18.73 86 ASN F CA 1
ATOM 9962 C C . ASN F 1 109 ? 34.203 48.480 24.846 1.00 19.27 86 ASN F C 1
ATOM 9963 O O . ASN F 1 109 ? 35.164 48.707 25.572 1.00 18.67 86 ASN F O 1
ATOM 9968 N N . ARG F 1 110 ? 34.339 47.999 23.614 1.00 19.83 87 ARG F N 1
ATOM 9969 C CA . ARG F 1 110 ? 35.666 47.785 23.040 1.00 21.01 87 ARG F CA 1
ATOM 9970 C C . ARG F 1 110 ? 36.443 49.100 22.908 1.00 20.40 87 ARG F C 1
ATOM 9971 O O . ARG F 1 110 ? 37.621 49.163 23.259 1.00 20.28 87 ARG F O 1
ATOM 9979 N N . ALA F 1 111 ? 35.786 50.141 22.407 1.00 19.86 88 ALA F N 1
ATOM 9980 C CA . ALA F 1 111 ? 36.450 51.433 22.190 1.00 20.37 88 ALA F CA 1
ATOM 9981 C C . ALA F 1 111 ? 36.980 52.009 23.500 1.00 20.49 88 ALA F C 1
ATOM 9982 O O . ALA F 1 111 ? 38.135 52.433 23.586 1.00 20.24 88 ALA F O 1
ATOM 9984 N N . GLN F 1 112 ? 36.122 51.996 24.516 1.00 20.93 89 GLN F N 1
ATOM 9985 C CA . GLN F 1 112 ? 36.467 52.458 25.859 1.00 21.66 89 GLN F CA 1
ATOM 9986 C C . GLN F 1 112 ? 37.615 51.670 26.469 1.00 21.33 89 GLN F C 1
ATOM 9987 O O . GLN F 1 112 ? 38.555 52.248 27.020 1.00 20.59 89 GLN F O 1
ATOM 9993 N N . TYR F 1 113 ? 37.512 50.347 26.387 1.00 21.42 90 TYR F N 1
ATOM 9994 C CA . TYR F 1 113 ? 38.515 49.453 26.950 1.00 21.97 90 TYR F CA 1
ATOM 9995 C C . TYR F 1 113 ? 39.882 49.722 26.325 1.00 22.05 90 TYR F C 1
ATOM 9996 O O . TYR F 1 113 ? 40.882 49.832 27.033 1.00 21.46 90 TYR F O 1
ATOM 10005 N N . GLU F 1 114 ? 39.915 49.837 24.999 1.00 22.19 91 GLU F N 1
ATOM 10006 C CA . GLU F 1 114 ? 41.167 50.046 24.276 1.00 22.97 91 GLU F CA 1
ATOM 10007 C C . GLU F 1 114 ? 41.749 51.445 24.478 1.00 21.31 91 GLU F C 1
ATOM 10008 O O . GLU F 1 114 ? 42.956 51.586 24.642 1.00 20.80 91 GLU F O 1
ATOM 10014 N N . LEU F 1 115 ? 40.901 52.469 24.478 1.00 20.25 92 LEU F N 1
ATOM 10015 C CA . LEU F 1 115 ? 41.375 53.829 24.725 1.00 19.83 92 LEU F CA 1
ATOM 10016 C C . LEU F 1 115 ? 42.016 53.912 26.110 1.00 19.51 92 LEU F C 1
ATOM 10017 O O . LEU F 1 115 ? 43.106 54.459 26.253 1.00 19.46 92 LEU F O 1
ATOM 10022 N N . ALA F 1 116 ? 41.369 53.320 27.111 1.00 19.08 93 ALA F N 1
ATOM 10023 C CA . ALA F 1 116 ? 41.879 53.366 28.487 1.00 19.32 93 ALA F CA 1
ATOM 10024 C C . ALA F 1 116 ? 43.215 52.642 28.650 1.00 19.75 93 ALA F C 1
ATOM 10025 O O . ALA F 1 116 ? 43.960 52.926 29.584 1.00 20.09 93 ALA F O 1
ATOM 10027 N N . ARG F 1 117 ? 43.517 51.718 27.738 1.00 20.48 94 ARG F N 1
ATOM 10028 C CA . ARG F 1 117 ? 44.755 50.939 27.789 1.00 20.96 94 ARG F CA 1
ATOM 10029 C C . ARG F 1 117 ? 45.726 51.240 26.642 1.00 21.09 94 ARG F C 1
ATOM 10030 O O . ARG F 1 117 ? 46.636 50.461 26.379 1.00 21.35 94 ARG F O 1
ATOM 10038 N N . PHE F 1 118 ? 45.548 52.376 25.974 1.00 21.02 95 PHE F N 1
ATOM 10039 C CA . PHE F 1 118 ? 46.501 52.827 24.958 1.00 21.33 95 PHE F CA 1
ATOM 10040 C C . PHE F 1 118 ? 47.907 52.847 25.562 1.00 21.53 95 PHE F C 1
ATOM 10041 O O . PHE F 1 118 ? 48.090 53.279 26.699 1.00 21.17 95 PHE F O 1
ATOM 10049 N N . ARG F 1 119 ? 48.894 52.353 24.819 1.00 21.86 96 ARG F N 1
ATOM 10050 C CA . ARG F 1 119 ? 50.230 52.145 25.394 1.00 22.05 96 ARG F CA 1
ATOM 10051 C C . ARG F 1 119 ? 50.912 53.436 25.874 1.00 21.68 96 ARG F C 1
ATOM 10052 O O . ARG F 1 119 ? 51.702 53.406 26.818 1.00 21.08 96 ARG F O 1
ATOM 10060 N N . LEU F 1 120 ? 50.607 54.558 25.227 1.00 21.81 97 LEU F N 1
ATOM 10061 C CA . LEU F 1 120 ? 51.246 55.845 25.543 1.00 22.15 97 LEU F CA 1
ATOM 10062 C C . LEU F 1 120 ? 50.313 56.785 26.311 1.00 21.59 97 LEU F C 1
ATOM 10063 O O . LEU F 1 120 ? 49.100 56.598 26.293 1.00 21.53 97 LEU F O 1
ATOM 10068 N N . PRO F 1 121 ? 50.877 57.814 26.970 1.00 21.69 98 PRO F N 1
ATOM 10069 C CA . PRO F 1 121 ? 50.053 58.826 27.633 1.00 21.07 98 PRO F CA 1
ATOM 10070 C C . PRO F 1 121 ? 48.965 59.410 26.731 1.00 20.99 98 PRO F C 1
ATOM 10071 O O . PRO F 1 121 ? 49.207 59.664 25.551 1.00 21.01 98 PRO F O 1
ATOM 10075 N N . THR F 1 122 ? 47.772 59.601 27.292 1.00 20.53 99 THR F N 1
ATOM 10076 C CA . THR F 1 122 ? 46.648 60.190 26.573 1.00 20.13 99 THR F CA 1
ATOM 10077 C C . THR F 1 122 ? 46.078 61.348 27.385 1.00 19.90 99 THR F C 1
ATOM 10078 O O . THR F 1 122 ? 45.979 61.273 28.620 1.00 19.20 99 THR F O 1
ATOM 10082 N N . VAL F 1 123 ? 45.706 62.413 26.683 1.00 19.50 100 VAL F N 1
ATOM 10083 C CA . VAL F 1 123 ? 45.169 63.614 27.301 1.00 19.63 100 VAL F CA 1
ATOM 10084 C C . VAL F 1 123 ? 43.885 63.989 26.579 1.00 19.13 100 VAL F C 1
ATOM 10085 O O . VAL F 1 123 ? 43.865 64.041 25.352 1.00 18.97 100 VAL F O 1
ATOM 10089 N N . ALA F 1 124 ? 42.820 64.243 27.336 1.00 18.57 101 ALA F N 1
ATOM 10090 C CA . ALA F 1 124 ? 41.593 64.797 26.774 1.00 18.69 101 ALA F CA 1
ATOM 10091 C C . ALA F 1 124 ? 41.557 66.309 27.022 1.00 19.11 101 ALA F C 1
ATOM 10092 O O . ALA F 1 124 ? 41.668 66.757 28.162 1.00 19.17 101 ALA F O 1
ATOM 10102 N N . VAL F 1 126 ? 39.121 69.259 26.921 1.00 19.72 103 VAL F N 1
ATOM 10103 C CA . VAL F 1 126 ? 37.669 69.462 26.913 1.00 19.78 103 VAL F CA 1
ATOM 10104 C C . VAL F 1 126 ? 37.340 70.956 26.946 1.00 20.40 103 VAL F C 1
ATOM 10105 O O . VAL F 1 126 ? 37.655 71.645 27.914 1.00 19.77 103 VAL F O 1
ATOM 10109 N N . GLU F 1 127 ? 36.690 71.440 25.887 1.00 21.57 104 GLU F N 1
ATOM 10110 C CA . GLU F 1 127 ? 36.430 72.872 25.710 1.00 22.80 104 GLU F CA 1
ATOM 10111 C C . GLU F 1 127 ? 34.942 73.219 25.684 1.00 22.46 104 GLU F C 1
ATOM 10112 O O . GLU F 1 127 ? 34.577 74.368 25.461 1.00 22.93 104 GLU F O 1
ATOM 10118 N N . GLY F 1 128 ? 34.085 72.234 25.917 1.00 21.98 105 GLY F N 1
ATOM 10119 C CA . GLY F 1 128 ? 32.641 72.456 25.922 1.00 21.98 105 GLY F CA 1
ATOM 10120 C C . GLY F 1 128 ? 31.928 71.242 26.491 1.00 22.25 105 GLY F C 1
ATOM 10121 O O . GLY F 1 128 ? 32.510 70.490 27.277 1.00 21.56 105 GLY F O 1
ATOM 10122 N N . ASP F 1 129 ? 30.679 71.039 26.079 1.00 22.66 106 ASP F N 1
ATOM 10123 C CA . ASP F 1 129 ? 29.873 69.938 26.597 1.00 23.17 106 ASP F CA 1
ATOM 10124 C C . ASP F 1 129 ? 30.506 68.567 26.378 1.00 23.12 106 ASP F C 1
ATOM 10125 O O . ASP F 1 129 ? 30.978 68.246 25.279 1.00 21.40 106 ASP F O 1
ATOM 10130 N N . CYS F 1 130 ? 30.500 67.783 27.458 1.00 22.62 107 CYS F N 1
ATOM 10131 C CA . CYS F 1 130 ? 31.073 66.452 27.513 1.00 23.79 107 CYS F CA 1
ATOM 10132 C C . CYS F 1 130 ? 30.067 65.581 28.268 1.00 24.74 107 CYS F C 1
ATOM 10133 O O . CYS F 1 130 ? 30.102 65.503 29.503 1.00 23.25 107 CYS F O 1
ATOM 10136 N N . ILE F 1 131 ? 29.158 64.960 27.516 1.00 26.38 108 ILE F N 1
ATOM 10137 C CA . ILE F 1 131 ? 27.958 64.324 28.067 1.00 28.29 108 ILE F CA 1
ATOM 10138 C C . ILE F 1 131 ? 27.894 62.831 27.728 1.00 29.67 108 ILE F C 1
ATOM 10139 O O . ILE F 1 131 ? 28.129 62.437 26.585 1.00 29.87 108 ILE F O 1
ATOM 10144 N N . GLY F 1 132 ? 27.577 62.015 28.732 1.00 30.29 109 GLY F N 1
ATOM 10145 C CA . GLY F 1 132 ? 27.265 60.599 28.537 1.00 31.51 109 GLY F CA 1
ATOM 10146 C C . GLY F 1 132 ? 28.420 59.783 27.987 1.00 31.88 109 GLY F C 1
ATOM 10147 O O . GLY F 1 132 ? 29.434 59.595 28.661 1.00 31.81 109 GLY F O 1
ATOM 10148 N N . GLY F 1 133 ? 28.256 59.297 26.756 1.00 32.08 110 GLY F N 1
ATOM 10149 C CA . GLY F 1 133 ? 29.323 58.596 26.037 1.00 31.16 110 GLY F CA 1
ATOM 10150 C C . GLY F 1 133 ? 30.556 59.458 25.824 1.00 30.65 110 GLY F C 1
ATOM 10151 O O . GLY F 1 133 ? 31.679 58.949 25.778 1.00 30.72 110 GLY F O 1
ATOM 10152 N N . GLY F 1 134 ? 30.347 60.765 25.693 1.00 29.74 111 GLY F N 1
ATOM 10153 C CA . GLY F 1 134 ? 31.443 61.721 25.579 1.00 29.31 111 GLY F CA 1
ATOM 10154 C C . GLY F 1 134 ? 32.267 61.775 26.848 1.00 28.76 111 GLY F C 1
ATOM 10155 O O . GLY F 1 134 ? 33.498 61.838 26.802 1.00 27.57 111 GLY F O 1
ATOM 10156 N N . CYS F 1 135 ? 31.578 61.750 27.986 1.00 28.65 112 CYS F N 1
ATOM 10157 C CA . CYS F 1 135 ? 32.242 61.688 29.279 1.00 29.01 112 CYS F CA 1
ATOM 10158 C C . CYS F 1 135 ? 33.042 60.392 29.382 1.00 26.76 112 CYS F C 1
ATOM 10159 O O . CYS F 1 135 ? 34.160 60.385 29.902 1.00 26.05 112 CYS F O 1
ATOM 10162 N N . GLY F 1 136 ? 32.465 59.307 28.868 1.00 24.66 113 GLY F N 1
ATOM 10163 C CA . GLY F 1 136 ? 33.147 58.024 28.790 1.00 23.54 113 GLY F CA 1
ATOM 10164 C C . GLY F 1 136 ? 34.486 58.115 28.081 1.00 22.71 113 GLY F C 1
ATOM 10165 O O . GLY F 1 136 ? 35.489 57.599 28.576 1.00 22.35 113 GLY F O 1
ATOM 10166 N N . ILE F 1 137 ? 34.505 58.767 26.920 1.00 22.07 114 ILE F N 1
ATOM 10167 C CA . ILE F 1 137 ? 35.747 58.951 26.165 1.00 21.59 114 ILE F CA 1
ATOM 10168 C C . ILE F 1 137 ? 36.760 59.736 26.997 1.00 20.31 114 ILE F C 1
ATOM 10169 O O . ILE F 1 137 ? 37.923 59.342 27.107 1.00 19.45 114 ILE F O 1
ATOM 10174 N N . ALA F 1 138 ? 36.312 60.836 27.590 1.00 19.57 115 ALA F N 1
ATOM 10175 C CA . ALA F 1 138 ? 37.187 61.672 28.413 1.00 19.34 115 ALA F CA 1
ATOM 10176 C C . ALA F 1 138 ? 37.724 60.901 29.624 1.00 18.92 115 ALA F C 1
ATOM 10177 O O . ALA F 1 138 ? 38.908 61.013 29.961 1.00 18.35 115 ALA F O 1
ATOM 10179 N N . LEU F 1 139 ? 36.855 60.109 30.250 1.00 18.77 116 LEU F N 1
ATOM 10180 C CA . LEU F 1 139 ? 37.231 59.258 31.383 1.00 19.17 116 LEU F CA 1
ATOM 10181 C C . LEU F 1 139 ? 38.264 58.196 31.016 1.00 19.10 116 LEU F C 1
ATOM 10182 O O . LEU F 1 139 ? 39.077 57.814 31.853 1.00 19.76 116 LEU F O 1
ATOM 10187 N N . ALA F 1 140 ? 38.236 57.723 29.773 1.00 19.18 117 ALA F N 1
ATOM 10188 C CA . ALA F 1 140 ? 39.180 56.708 29.315 1.00 20.02 117 ALA F CA 1
ATOM 10189 C C . ALA F 1 140 ? 40.590 57.253 29.028 1.00 20.54 117 ALA F C 1
ATOM 10190 O O . ALA F 1 140 ? 41.534 56.472 28.869 1.00 21.18 117 ALA F O 1
ATOM 10192 N N . CYS F 1 141 ? 40.747 58.573 28.957 1.00 19.93 118 CYS F N 1
ATOM 10193 C CA . CYS F 1 141 ? 42.083 59.161 28.818 1.00 20.51 118 CYS F CA 1
ATOM 10194 C C . CYS F 1 141 ? 42.815 59.186 30.163 1.00 20.62 118 CYS F C 1
ATOM 10195 O O . CYS F 1 141 ? 42.191 59.096 31.220 1.00 20.18 118 CYS F O 1
ATOM 10198 N N . ASP F 1 142 ? 44.140 59.295 30.121 1.00 21.26 119 ASP F N 1
ATOM 10199 C CA . ASP F 1 142 ? 44.946 59.292 31.345 1.00 21.98 119 ASP F CA 1
ATOM 10200 C C . ASP F 1 142 ? 44.719 60.529 32.203 1.00 21.78 119 ASP F C 1
ATOM 10201 O O . ASP F 1 142 ? 44.788 60.457 33.434 1.00 20.62 119 ASP F O 1
ATOM 10214 N N . ARG F 1 144 ? 42.693 64.756 32.000 1.00 19.11 121 ARG F N 1
ATOM 10215 C CA . ARG F 1 144 ? 41.795 65.692 31.344 1.00 18.60 121 ARG F CA 1
ATOM 10216 C C . ARG F 1 144 ? 42.200 67.129 31.679 1.00 18.32 121 ARG F C 1
ATOM 10217 O O . ARG F 1 144 ? 42.549 67.430 32.826 1.00 17.79 121 ARG F O 1
ATOM 10225 N N . ILE F 1 145 ? 42.175 67.993 30.662 1.00 18.42 122 ILE F N 1
ATOM 10226 C CA . ILE F 1 145 ? 42.271 69.449 30.832 1.00 18.41 122 ILE F CA 1
ATOM 10227 C C . ILE F 1 145 ? 40.926 70.041 30.433 1.00 18.09 122 ILE F C 1
ATOM 10228 O O . ILE F 1 145 ? 40.375 69.689 29.387 1.00 18.45 122 ILE F O 1
ATOM 10233 N N . ALA F 1 146 ? 40.400 70.942 31.255 1.00 17.71 123 ALA F N 1
ATOM 10234 C CA . ALA F 1 146 ? 39.122 71.588 30.965 1.00 17.67 123 ALA F CA 1
ATOM 10235 C C . ALA F 1 146 ? 39.276 73.104 30.833 1.00 17.88 123 ALA F C 1
ATOM 10236 O O . ALA F 1 146 ? 39.860 73.752 31.702 1.00 17.49 123 ALA F O 1
ATOM 10238 N N . ALA F 1 147 ? 38.744 73.649 29.739 1.00 17.92 124 ALA F N 1
ATOM 10239 C CA . ALA F 1 147 ? 38.607 75.091 29.562 1.00 18.32 124 ALA F CA 1
ATOM 10240 C C . ALA F 1 147 ? 37.345 75.569 30.272 1.00 18.46 124 ALA F C 1
ATOM 10241 O O . ALA F 1 147 ? 36.466 74.751 30.590 1.00 18.39 124 ALA F O 1
ATOM 10243 N N . PRO F 1 148 ? 37.229 76.894 30.505 1.00 18.85 125 PRO F N 1
ATOM 10244 C CA . PRO F 1 148 ? 36.118 77.429 31.292 1.00 18.95 125 PRO F CA 1
ATOM 10245 C C . PRO F 1 148 ? 34.713 77.039 30.836 1.00 19.09 125 PRO F C 1
ATOM 10246 O O . PRO F 1 148 ? 33.816 76.963 31.674 1.00 19.25 125 PRO F O 1
ATOM 10250 N N . ALA F 1 149 ? 34.519 76.801 29.538 1.00 19.32 126 ALA F N 1
ATOM 10251 C CA . ALA F 1 149 ? 33.203 76.419 29.011 1.00 19.52 126 ALA F CA 1
ATOM 10252 C C . ALA F 1 149 ? 32.901 74.918 29.108 1.00 19.23 126 ALA F C 1
ATOM 10253 O O . ALA F 1 149 ? 31.795 74.501 28.783 1.00 19.65 126 ALA F O 1
ATOM 10255 N N . ALA F 1 150 ? 33.857 74.104 29.547 1.00 19.07 127 ALA F N 1
ATOM 10256 C CA . ALA F 1 150 ? 33.610 72.667 29.668 1.00 19.02 127 ALA F CA 1
ATOM 10257 C C . ALA F 1 150 ? 32.454 72.399 30.638 1.00 19.21 127 ALA F C 1
ATOM 10258 O O . ALA F 1 150 ? 32.355 73.028 31.689 1.00 19.06 127 ALA F O 1
ATOM 10260 N N . ARG F 1 151 ? 31.559 71.497 30.252 1.00 19.54 128 ARG F N 1
ATOM 10261 C CA . ARG F 1 151 ? 30.507 71.009 31.146 1.00 19.99 128 ARG F CA 1
ATOM 10262 C C . ARG F 1 151 ? 30.475 69.488 31.066 1.00 19.02 128 ARG F C 1
ATOM 10263 O O . ARG F 1 151 ? 30.682 68.915 29.995 1.00 18.73 128 ARG F O 1
ATOM 10271 N N . PHE F 1 152 ? 30.209 68.844 32.197 1.00 18.50 129 PHE F N 1
ATOM 10272 C CA . PHE F 1 152 ? 30.236 67.387 32.284 1.00 18.17 129 PHE F CA 1
ATOM 10273 C C . PHE F 1 152 ? 28.934 66.840 32.836 1.00 18.54 129 PHE F C 1
ATOM 10274 O O . PHE F 1 152 ? 28.338 67.420 33.739 1.00 18.26 129 PHE F O 1
ATOM 10282 N N . GLY F 1 153 ? 28.506 65.712 32.287 1.00 19.23 130 GLY F N 1
ATOM 10283 C CA . GLY F 1 153 ? 27.294 65.047 32.749 1.00 19.96 130 GLY F CA 1
ATOM 10284 C C . GLY F 1 153 ? 27.222 63.620 32.251 1.00 20.57 130 GLY F C 1
ATOM 10285 O O . GLY F 1 153 ? 27.727 63.296 31.170 1.00 19.89 130 GLY F O 1
ATOM 10286 N N . ILE F 1 154 ? 26.606 62.767 33.060 1.00 21.04 131 ILE F N 1
ATOM 10287 C CA . ILE F 1 154 ? 26.365 61.380 32.703 1.00 21.71 131 ILE F CA 1
ATOM 10288 C C . ILE F 1 154 ? 24.871 61.149 32.885 1.00 21.34 131 ILE F C 1
ATOM 10289 O O . ILE F 1 154 ? 24.380 61.131 34.009 1.00 20.55 131 ILE F O 1
ATOM 10294 N N . THR F 1 155 ? 24.158 60.960 31.776 1.00 20.96 132 THR F N 1
ATOM 10295 C CA . THR F 1 155 ? 22.712 61.141 31.756 1.00 21.74 132 THR F CA 1
ATOM 10296 C C . THR F 1 155 ? 21.829 59.909 31.445 1.00 21.41 132 THR F C 1
ATOM 10297 O O . THR F 1 155 ? 20.667 60.089 31.107 1.00 21.46 132 THR F O 1
ATOM 10301 N N . PRO F 1 156 ? 22.338 58.666 31.608 1.00 21.14 133 PRO F N 1
ATOM 10302 C CA . PRO F 1 156 ? 21.467 57.526 31.288 1.00 20.79 133 PRO F CA 1
ATOM 10303 C C . PRO F 1 156 ? 20.181 57.454 32.114 1.00 20.32 133 PRO F C 1
ATOM 10304 O O . PRO F 1 156 ? 19.169 56.958 31.616 1.00 19.85 133 PRO F O 1
ATOM 10308 N N . ALA F 1 157 ? 20.209 57.954 33.348 1.00 20.20 134 ALA F N 1
ATOM 10309 C CA . ALA F 1 157 ? 19.018 57.942 34.206 1.00 20.82 134 ALA F CA 1
ATOM 10310 C C . ALA F 1 157 ? 17.866 58.773 33.650 1.00 21.80 134 ALA F C 1
ATOM 10311 O O . ALA F 1 157 ? 16.715 58.568 34.031 1.00 21.74 134 ALA F O 1
ATOM 10313 N N . LYS F 1 158 ? 18.170 59.700 32.747 1.00 22.86 135 LYS F N 1
ATOM 10314 C CA . LYS F 1 158 ? 17.138 60.499 32.096 1.00 24.74 135 LYS F CA 1
ATOM 10315 C C . LYS F 1 158 ? 16.393 59.730 31.006 1.00 24.36 135 LYS F C 1
ATOM 10316 O O . LYS F 1 158 ? 15.324 60.162 30.579 1.00 24.58 135 LYS F O 1
ATOM 10322 N N . LEU F 1 159 ? 16.941 58.587 30.577 1.00 23.84 136 LEU F N 1
ATOM 10323 C CA . LEU F 1 159 ? 16.312 57.754 29.550 1.00 23.86 136 LEU F CA 1
ATOM 10324 C C . LEU F 1 159 ? 16.016 56.315 29.983 1.00 22.60 136 LEU F C 1
ATOM 10325 O O . LEU F 1 159 ? 15.653 55.493 29.147 1.00 23.39 136 LEU F O 1
ATOM 10330 N N . GLY F 1 160 ? 16.169 55.996 31.264 1.00 20.96 137 GLY F N 1
ATOM 10331 C CA . GLY F 1 160 ? 15.930 54.638 31.738 1.00 19.95 137 GLY F CA 1
ATOM 10332 C C . GLY F 1 160 ? 17.030 53.652 31.368 1.00 19.70 137 GLY F C 1
ATOM 10333 O O . GLY F 1 160 ? 16.793 52.449 31.313 1.00 19.35 137 GLY F O 1
ATOM 10334 N N . LEU F 1 161 ? 18.238 54.154 31.127 1.00 19.10 138 LEU F N 1
ATOM 10335 C CA . LEU F 1 161 ? 19.363 53.295 30.776 1.00 19.71 138 LEU F CA 1
ATOM 10336 C C . LEU F 1 161 ? 20.358 53.145 31.924 1.00 19.50 138 LEU F C 1
ATOM 10337 O O . LEU F 1 161 ? 20.234 53.790 32.969 1.00 19.17 138 LEU F O 1
ATOM 10342 N N . VAL F 1 162 ? 21.327 52.260 31.716 1.00 19.81 139 VAL F N 1
ATOM 10343 C CA . VAL F 1 162 ? 22.400 52.001 32.673 1.00 20.39 139 VAL F CA 1
ATOM 10344 C C . VAL F 1 162 ? 23.702 52.523 32.069 1.00 20.40 139 VAL F C 1
ATOM 10345 O O . VAL F 1 162 ? 23.784 52.748 30.867 1.00 21.71 139 VAL F O 1
ATOM 10349 N N . TYR F 1 163 ? 24.705 52.737 32.905 1.00 20.37 140 TYR F N 1
ATOM 10350 C CA . TYR F 1 163 ? 26.050 53.080 32.452 1.00 20.51 140 TYR F CA 1
ATOM 10351 C C . TYR F 1 163 ? 26.904 51.804 32.551 1.00 19.68 140 TYR F C 1
ATOM 10352 O O . TYR F 1 163 ? 26.755 51.047 33.501 1.00 19.17 140 TYR F O 1
ATOM 10361 N N . PRO F 1 164 ? 27.791 51.547 31.574 1.00 18.97 141 PRO F N 1
ATOM 10362 C CA . PRO F 1 164 ? 28.570 50.298 31.664 1.00 18.67 141 PRO F CA 1
ATOM 10363 C C . PRO F 1 164 ? 29.470 50.249 32.898 1.00 17.93 141 PRO F C 1
ATOM 10364 O O . PRO F 1 164 ? 30.012 51.273 33.293 1.00 16.96 141 PRO F O 1
ATOM 10368 N N . LEU F 1 165 ? 29.637 49.070 33.493 1.00 17.79 142 LEU F N 1
ATOM 10369 C CA . LEU F 1 165 ? 30.409 48.959 34.733 1.00 17.87 142 LEU F CA 1
ATOM 10370 C C . LEU F 1 165 ? 31.866 49.406 34.563 1.00 17.53 142 LEU F C 1
ATOM 10371 O O . LEU F 1 165 ? 32.454 49.979 35.479 1.00 16.87 142 LEU F O 1
ATOM 10376 N N . HIS F 1 166 ? 32.443 49.144 33.396 1.00 17.47 143 HIS F N 1
ATOM 10377 C CA . HIS F 1 166 ? 33.791 49.597 33.085 1.00 18.05 143 HIS F CA 1
ATOM 10378 C C . HIS F 1 166 ? 33.923 51.117 33.269 1.00 17.62 143 HIS F C 1
ATOM 10379 O O . HIS F 1 166 ? 34.902 51.610 33.840 1.00 17.19 143 HIS F O 1
ATOM 10386 N N . ASP F 1 167 ? 32.918 51.846 32.804 1.00 17.54 144 ASP F N 1
ATOM 10387 C CA . ASP F 1 167 ? 32.928 53.301 32.860 1.00 17.92 144 ASP F CA 1
ATOM 10388 C C . ASP F 1 167 ? 32.518 53.826 34.247 1.00 16.80 144 ASP F C 1
ATOM 10389 O O . ASP F 1 167 ? 32.985 54.880 34.670 1.00 16.01 144 ASP F O 1
ATOM 10394 N N . VAL F 1 168 ? 31.682 53.075 34.963 1.00 16.25 145 VAL F N 1
ATOM 10395 C CA . VAL F 1 168 ? 31.422 53.353 36.384 1.00 15.95 145 VAL F CA 1
ATOM 10396 C C . VAL F 1 168 ? 32.737 53.300 37.166 1.00 16.31 145 VAL F C 1
ATOM 10397 O O . VAL F 1 168 ? 33.027 54.195 37.968 1.00 16.28 145 VAL F O 1
ATOM 10401 N N . LYS F 1 169 ? 33.548 52.279 36.904 1.00 16.85 146 LYS F N 1
ATOM 10402 C CA . LYS F 1 169 ? 34.835 52.152 37.575 1.00 17.75 146 LYS F CA 1
ATOM 10403 C C . LYS F 1 169 ? 35.781 53.307 37.238 1.00 17.40 146 LYS F C 1
ATOM 10404 O O . LYS F 1 169 ? 36.441 53.838 38.126 1.00 17.08 146 LYS F O 1
ATOM 10410 N N . LEU F 1 170 ? 35.857 53.682 35.963 1.00 17.19 147 LEU F N 1
ATOM 10411 C CA . LEU F 1 170 ? 36.664 54.833 35.554 1.00 17.15 147 LEU F CA 1
ATOM 10412 C C . LEU F 1 170 ? 36.257 56.105 36.300 1.00 16.71 147 LEU F C 1
ATOM 10413 O O . LEU F 1 170 ? 37.114 56.902 36.691 1.00 17.46 147 LEU F O 1
ATOM 10418 N N . LEU F 1 171 ? 34.957 56.300 36.491 1.00 15.97 148 LEU F N 1
ATOM 10419 C CA . LEU F 1 171 ? 34.465 57.482 37.199 1.00 15.47 148 LEU F CA 1
ATOM 10420 C C . LEU F 1 171 ? 34.758 57.398 38.701 1.00 15.48 148 LEU F C 1
ATOM 10421 O O . LEU F 1 171 ? 35.297 58.344 39.289 1.00 14.93 148 LEU F O 1
ATOM 10426 N N . VAL F 1 172 ? 34.424 56.263 39.312 1.00 15.60 149 VAL F N 1
ATOM 10427 C CA . VAL F 1 172 ? 34.646 56.067 40.748 1.00 16.06 149 VAL F CA 1
ATOM 10428 C C . VAL F 1 172 ? 36.139 56.177 41.094 1.00 16.94 149 VAL F C 1
ATOM 10429 O O . VAL F 1 172 ? 36.470 56.741 42.129 1.00 16.70 149 VAL F O 1
ATOM 10433 N N . ASP F 1 173 ? 37.019 55.662 40.225 1.00 18.21 150 ASP F N 1
ATOM 10434 C CA . ASP F 1 173 ? 38.489 55.800 40.376 1.00 19.83 150 ASP F CA 1
ATOM 10435 C C . ASP F 1 173 ? 38.943 57.263 40.584 1.00 19.12 150 ASP F C 1
ATOM 10436 O O . ASP F 1 173 ? 39.906 57.524 41.310 1.00 18.79 150 ASP F O 1
ATOM 10441 N N . LEU F 1 174 ? 38.264 58.201 39.923 1.00 17.96 151 LEU F N 1
ATOM 10442 C CA . LEU F 1 174 ? 38.652 59.613 39.936 1.00 17.87 151 LEU F CA 1
ATOM 10443 C C . LEU F 1 174 ? 37.978 60.445 41.021 1.00 17.40 151 LEU F C 1
ATOM 10444 O O . LEU F 1 174 ? 38.635 61.257 41.669 1.00 17.42 151 LEU F O 1
ATOM 10449 N N . VAL F 1 175 ? 36.670 60.263 41.196 1.00 16.36 152 VAL F N 1
ATOM 10450 C CA . VAL F 1 175 ? 35.877 61.138 42.063 1.00 15.85 152 VAL F CA 1
ATOM 10451 C C . VAL F 1 175 ? 35.279 60.452 43.291 1.00 15.56 152 VAL F C 1
ATOM 10452 O O . VAL F 1 175 ? 34.638 61.110 44.108 1.00 15.26 152 VAL F O 1
ATOM 10456 N N . GLY F 1 176 ? 35.464 59.140 43.419 1.00 15.36 153 GLY F N 1
ATOM 10457 C CA . GLY F 1 176 ? 34.880 58.394 44.523 1.00 15.22 153 GLY F CA 1
ATOM 10458 C C . GLY F 1 176 ? 33.398 58.104 44.341 1.00 15.07 153 GLY F C 1
ATOM 10459 O O . GLY F 1 176 ? 32.752 58.667 43.455 1.00 14.75 153 GLY F O 1
ATOM 10460 N N . PRO F 1 177 ? 32.838 57.237 45.204 1.00 14.98 154 PRO F N 1
ATOM 10461 C CA . PRO F 1 177 ? 31.469 56.759 45.034 1.00 15.15 154 PRO F CA 1
ATOM 10462 C C . PRO F 1 177 ? 30.383 57.795 45.320 1.00 15.24 154 PRO F C 1
ATOM 10463 O O . PRO F 1 177 ? 29.299 57.717 44.734 1.00 15.48 154 PRO F O 1
ATOM 10467 N N . GLY F 1 178 ? 30.655 58.751 46.201 1.00 15.52 155 GLY F N 1
ATOM 10468 C CA . GLY F 1 178 ? 29.673 59.793 46.521 1.00 15.75 155 GLY F CA 1
ATOM 10469 C C . GLY F 1 178 ? 29.383 60.706 45.340 1.00 15.77 155 GLY F C 1
ATOM 10470 O O . GLY F 1 178 ? 28.225 60.885 44.939 1.00 15.66 155 GLY F O 1
ATOM 10471 N N . GLN F 1 179 ? 30.443 61.281 44.779 1.00 15.96 156 GLN F N 1
ATOM 10472 C CA . GLN F 1 179 ? 30.324 62.109 43.582 1.00 15.96 156 GLN F CA 1
ATOM 10473 C C . GLN F 1 179 ? 29.865 61.297 42.363 1.00 16.10 156 GLN F C 1
ATOM 10474 O O . GLN F 1 179 ? 29.123 61.806 41.525 1.00 16.60 156 GLN F O 1
ATOM 10480 N N . ALA F 1 180 ? 30.294 60.041 42.255 1.00 15.82 157 ALA F N 1
ATOM 10481 C CA . ALA F 1 180 ? 29.868 59.200 41.132 1.00 16.00 157 ALA F CA 1
ATOM 10482 C C . ALA F 1 180 ? 28.348 59.032 41.145 1.00 16.18 157 ALA F C 1
ATOM 10483 O O . ALA F 1 180 ? 27.687 59.197 40.122 1.00 16.04 157 ALA F O 1
ATOM 10485 N N . ARG F 1 181 ? 27.795 58.723 42.309 1.00 16.37 158 ARG F N 1
ATOM 10486 C CA . ARG F 1 181 ? 26.348 58.553 42.431 1.00 16.97 158 ARG F CA 1
ATOM 10487 C C . ARG F 1 181 ? 25.591 59.881 42.260 1.00 17.19 158 ARG F C 1
ATOM 10488 O O . ARG F 1 181 ? 24.557 59.918 41.608 1.00 16.91 158 ARG F O 1
ATOM 10496 N N . ARG F 1 182 ? 26.123 60.965 42.815 1.00 17.49 159 ARG F N 1
ATOM 10497 C CA . ARG F 1 182 ? 25.552 62.299 42.607 1.00 17.87 159 ARG F CA 1
ATOM 10498 C C . ARG F 1 182 ? 25.357 62.580 41.117 1.00 17.90 159 ARG F C 1
ATOM 10499 O O . ARG F 1 182 ? 24.266 62.978 40.684 1.00 18.07 159 ARG F O 1
ATOM 10507 N N . LEU F 1 183 ? 26.413 62.365 40.338 1.00 17.74 160 LEU F N 1
ATOM 10508 C CA . LEU F 1 183 ? 26.367 62.637 38.900 1.00 18.04 160 LEU F CA 1
ATOM 10509 C C . LEU F 1 183 ? 25.450 61.674 38.158 1.00 17.95 160 LEU F C 1
ATOM 10510 O O . LEU F 1 183 ? 24.600 62.098 37.377 1.00 17.28 160 LEU F O 1
ATOM 10523 N N . PHE F 1 185 ? 23.114 59.515 39.299 1.00 18.53 162 PHE F N 1
ATOM 10524 C CA . PHE F 1 185 ? 21.716 59.439 39.738 1.00 19.08 162 PHE F CA 1
ATOM 10525 C C . PHE F 1 185 ? 20.903 60.621 39.217 1.00 19.80 162 PHE F C 1
ATOM 10526 O O . PHE F 1 185 ? 19.743 60.457 38.870 1.00 22.06 162 PHE F O 1
ATOM 10534 N N . THR F 1 186 ? 21.491 61.814 39.181 1.00 19.52 163 THR F N 1
ATOM 10535 C CA . THR F 1 186 ? 20.735 63.008 38.795 1.00 19.32 163 THR F CA 1
ATOM 10536 C C . THR F 1 186 ? 20.774 63.273 37.293 1.00 19.19 163 THR F C 1
ATOM 10537 O O . THR F 1 186 ? 19.856 63.879 36.742 1.00 19.84 163 THR F O 1
ATOM 10541 N N . GLY F 1 187 ? 21.844 62.841 36.635 1.00 18.89 164 GLY F N 1
ATOM 10542 C CA . GLY F 1 187 ? 22.101 63.255 35.262 1.00 19.17 164 GLY F CA 1
ATOM 10543 C C . GLY F 1 187 ? 22.331 64.754 35.114 1.00 19.34 164 GLY F C 1
ATOM 10544 O O . GLY F 1 187 ? 22.251 65.289 34.006 1.00 19.84 164 GLY F O 1
ATOM 10545 N N . GLY F 1 188 ? 22.645 65.433 36.215 1.00 19.36 165 GLY F N 1
ATOM 10546 C CA . GLY F 1 188 ? 22.794 66.884 36.203 1.00 19.94 165 GLY F CA 1
ATOM 10547 C C . GLY F 1 188 ? 24.182 67.276 35.737 1.00 20.23 165 GLY F C 1
ATOM 10548 O O . GLY F 1 188 ? 25.150 66.569 35.999 1.00 20.37 165 GLY F O 1
ATOM 10549 N N . LEU F 1 189 ? 24.286 68.405 35.047 1.00 20.35 166 LEU F N 1
ATOM 10550 C CA . LEU F 1 189 ? 25.579 68.862 34.549 1.00 20.82 166 LEU F CA 1
ATOM 10551 C C . LEU F 1 189 ? 26.354 69.621 35.632 1.00 20.01 166 LEU F C 1
ATOM 10552 O O . LEU F 1 189 ? 25.754 70.266 36.489 1.00 20.24 166 LEU F O 1
ATOM 10557 N N . ILE F 1 190 ? 27.681 69.520 35.603 1.00 18.96 167 ILE F N 1
ATOM 10558 C CA . ILE F 1 190 ? 28.548 70.356 36.442 1.00 18.67 167 ILE F CA 1
ATOM 10559 C C . ILE F 1 190 ? 29.522 71.151 35.566 1.00 18.38 167 ILE F C 1
ATOM 10560 O O . ILE F 1 190 ? 29.882 70.707 34.473 1.00 17.96 167 ILE F O 1
ATOM 10565 N N . ASP F 1 191 ? 29.932 72.325 36.044 1.00 18.76 168 ASP F N 1
ATOM 10566 C CA . ASP F 1 191 ? 30.834 73.194 35.280 1.00 19.32 168 ASP F CA 1
ATOM 10567 C C . ASP F 1 191 ? 32.297 72.793 35.477 1.00 18.52 168 ASP F C 1
ATOM 10568 O O . ASP F 1 191 ? 32.604 71.899 36.267 1.00 18.17 168 ASP F O 1
ATOM 10573 N N . ALA F 1 192 ? 33.194 73.449 34.745 1.00 18.10 169 ALA F N 1
ATOM 10574 C CA . ALA F 1 192 ? 34.610 73.092 34.753 1.00 17.76 169 ALA F CA 1
ATOM 10575 C C . ALA F 1 192 ? 35.263 73.221 36.135 1.00 17.53 169 ALA F C 1
ATOM 10576 O O . ALA F 1 192 ? 36.072 72.370 36.523 1.00 17.13 169 ALA F O 1
ATOM 10578 N N . ASN F 1 193 ? 34.916 74.273 36.874 1.00 17.55 170 ASN F N 1
ATOM 10579 C CA . ASN F 1 193 ? 35.467 74.469 38.217 1.00 17.78 170 ASN F CA 1
ATOM 10580 C C . ASN F 1 193 ? 35.057 73.360 39.193 1.00 17.30 170 ASN F C 1
ATOM 10581 O O . ASN F 1 193 ? 35.873 72.905 39.988 1.00 16.78 170 ASN F O 1
ATOM 10586 N N . GLU F 1 194 ? 33.805 72.921 39.120 1.00 17.43 171 GLU F N 1
ATOM 10587 C CA . GLU F 1 194 ? 33.340 71.817 39.966 1.00 17.90 171 GLU F CA 1
ATOM 10588 C C . GLU F 1 194 ? 33.979 70.494 39.540 1.00 16.88 171 GLU F C 1
ATOM 10589 O O . GLU F 1 194 ? 34.357 69.692 40.393 1.00 16.55 171 GLU F O 1
ATOM 10595 N N . ALA F 1 195 ? 34.115 70.271 38.232 1.00 16.16 172 ALA F N 1
ATOM 10596 C CA . ALA F 1 195 ? 34.783 69.066 37.735 1.00 15.85 172 ALA F CA 1
ATOM 10597 C C . ALA F 1 195 ? 36.212 68.979 38.270 1.00 15.78 172 ALA F C 1
ATOM 10598 O O . ALA F 1 195 ? 36.672 67.913 38.675 1.00 15.27 172 ALA F O 1
ATOM 10600 N N . HIS F 1 196 ? 36.899 70.117 38.271 1.00 16.00 173 HIS F N 1
ATOM 10601 C CA . HIS F 1 196 ? 38.263 70.223 38.786 1.00 16.37 173 HIS F CA 1
ATOM 10602 C C . HIS F 1 196 ? 38.297 70.016 40.298 1.00 16.51 173 HIS F C 1
ATOM 10603 O O . HIS F 1 196 ? 39.173 69.317 40.822 1.00 16.59 173 HIS F O 1
ATOM 10610 N N . ARG F 1 197 ? 37.332 70.602 40.997 1.00 16.71 174 ARG F N 1
ATOM 10611 C CA . ARG F 1 197 ? 37.273 70.466 42.446 1.00 17.34 174 ARG F CA 1
ATOM 10612 C C . ARG F 1 197 ? 37.100 69.003 42.883 1.00 16.89 174 ARG F C 1
ATOM 10613 O O . ARG F 1 197 ? 37.752 68.569 43.830 1.00 16.87 174 ARG F O 1
ATOM 10621 N N . ILE F 1 198 ? 36.232 68.253 42.200 1.00 16.13 175 ILE F N 1
ATOM 10622 C CA . ILE F 1 198 ? 35.940 66.869 42.606 1.00 15.92 175 ILE F CA 1
ATOM 10623 C C . ILE F 1 198 ? 36.932 65.833 42.062 1.00 16.09 175 ILE F C 1
ATOM 10624 O O . ILE F 1 198 ? 36.868 64.662 42.442 1.00 15.87 175 ILE F O 1
ATOM 10629 N N . GLY F 1 199 ? 37.839 66.257 41.182 1.00 15.76 176 GLY F N 1
ATOM 10630 C CA . GLY F 1 199 ? 38.850 65.372 40.619 1.00 15.99 176 GLY F CA 1
ATOM 10631 C C . GLY F 1 199 ? 38.453 64.713 39.309 1.00 16.06 176 GLY F C 1
ATOM 10632 O O . GLY F 1 199 ? 39.098 63.766 38.883 1.00 16.03 176 GLY F O 1
ATOM 10633 N N . LEU F 1 200 ? 37.398 65.205 38.662 1.00 16.40 177 LEU F N 1
ATOM 10634 C CA . LEU F 1 200 ? 36.990 64.672 37.365 1.00 17.01 177 LEU F CA 1
ATOM 10635 C C . LEU F 1 200 ? 37.957 65.127 36.271 1.00 17.43 177 LEU F C 1
ATOM 10636 O O . LEU F 1 200 ? 38.188 64.402 35.306 1.00 17.74 177 LEU F O 1
ATOM 10641 N N . VAL F 1 201 ? 38.506 66.329 36.424 1.00 17.60 178 VAL F N 1
ATOM 10642 C CA . VAL F 1 201 ? 39.570 66.810 35.551 1.00 17.95 178 VAL F CA 1
ATOM 10643 C C . VAL F 1 201 ? 40.772 67.193 36.416 1.00 18.12 178 VAL F C 1
ATOM 10644 O O . VAL F 1 201 ? 40.620 67.689 37.535 1.00 18.14 178 VAL F O 1
ATOM 10648 N N . GLU F 1 202 ? 41.963 66.961 35.888 1.00 18.31 179 GLU F N 1
ATOM 10649 C CA . GLU F 1 202 ? 43.191 67.161 36.644 1.00 19.07 179 GLU F CA 1
ATOM 10650 C C . GLU F 1 202 ? 43.683 68.604 36.566 1.00 19.03 179 GLU F C 1
ATOM 10651 O O . GLU F 1 202 ? 44.323 69.081 37.499 1.00 19.04 179 GLU F O 1
ATOM 10657 N N . LEU F 1 203 ? 43.387 69.279 35.454 1.00 18.94 180 LEU F N 1
ATOM 10658 C CA . LEU F 1 203 ? 43.941 70.599 35.142 1.00 19.61 180 LEU F CA 1
ATOM 10659 C C . LEU F 1 203 ? 42.892 71.510 34.518 1.00 19.36 180 LEU F C 1
ATOM 10660 O O . LEU F 1 203 ? 42.010 71.048 33.795 1.00 18.82 180 LEU F O 1
ATOM 10665 N N . LEU F 1 204 ? 43.012 72.804 34.793 1.00 19.75 181 LEU F N 1
ATOM 10666 C CA . LEU F 1 204 ? 42.228 73.822 34.111 1.00 20.37 181 LEU F CA 1
ATOM 10667 C C . LEU F 1 204 ? 43.161 74.581 33.182 1.00 21.40 181 LEU F C 1
ATOM 10668 O O . LEU F 1 204 ? 44.291 74.895 33.553 1.00 21.26 181 LEU F O 1
ATOM 10673 N N . GLY F 1 205 ? 42.695 74.863 31.971 1.00 22.06 182 GLY F N 1
ATOM 10674 C CA . GLY F 1 205 ? 43.511 75.594 31.012 1.00 23.60 182 GLY F CA 1
ATOM 10675 C C . GLY F 1 205 ? 42.841 75.755 29.665 1.00 24.55 182 GLY F C 1
ATOM 10676 O O . GLY F 1 205 ? 41.871 75.059 29.349 1.00 23.96 182 GLY F O 1
ATOM 10677 N N . GLU F 1 206 ? 43.377 76.682 28.880 1.00 25.83 183 GLU F N 1
ATOM 10678 C CA . GLU F 1 206 ? 42.854 77.001 27.558 1.00 27.49 183 GLU F CA 1
ATOM 10679 C C . GLU F 1 206 ? 43.428 76.077 26.492 1.00 26.23 183 GLU F C 1
ATOM 10680 O O . GLU F 1 206 ? 42.821 75.895 25.438 1.00 25.89 183 GLU F O 1
ATOM 10686 N N . SER F 1 207 ? 44.592 75.495 26.771 1.00 25.00 184 SER F N 1
ATOM 10687 C CA . SER F 1 207 ? 45.309 74.693 25.790 1.00 24.97 184 SER F CA 1
ATOM 10688 C C . SER F 1 207 ? 46.084 73.565 26.453 1.00 24.67 184 SER F C 1
ATOM 10689 O O . SER F 1 207 ? 46.516 73.685 27.597 1.00 24.46 184 SER F O 1
ATOM 10692 N N . GLU F 1 208 ? 46.275 72.490 25.696 1.00 24.69 185 GLU F N 1
ATOM 10693 C CA . GLU F 1 208 ? 47.076 71.345 26.117 1.00 24.88 185 GLU F CA 1
ATOM 10694 C C . GLU F 1 208 ? 48.566 71.467 25.759 1.00 24.80 185 GLU F C 1
ATOM 10695 O O . GLU F 1 208 ? 49.348 70.573 26.074 1.00 23.78 185 GLU F O 1
ATOM 10701 N N . ASP F 1 209 ? 48.959 72.559 25.104 1.00 25.31 186 ASP F N 1
ATOM 10702 C CA . ASP F 1 209 ? 50.324 72.694 24.566 1.00 26.01 186 ASP F CA 1
ATOM 10703 C C . ASP F 1 209 ? 51.424 72.502 25.613 1.00 25.45 186 ASP F C 1
ATOM 10704 O O . ASP F 1 209 ? 52.379 71.765 25.380 1.00 25.37 186 ASP F O 1
ATOM 10709 N N . ALA F 1 210 ? 51.282 73.148 26.765 1.00 25.34 187 ALA F N 1
ATOM 10710 C CA . ALA F 1 210 ? 52.295 73.063 27.818 1.00 25.84 187 ALA F CA 1
ATOM 10711 C C . ALA F 1 210 ? 52.421 71.643 28.373 1.00 26.03 187 ALA F C 1
ATOM 10712 O O . ALA F 1 210 ? 53.526 71.143 28.559 1.00 25.75 187 ALA F O 1
ATOM 10714 N N . LEU F 1 211 ? 51.287 70.996 28.630 1.00 25.62 188 LEU F N 1
ATOM 10715 C CA . LEU F 1 211 ? 51.298 69.645 29.173 1.00 25.75 188 LEU F CA 1
ATOM 10716 C C . LEU F 1 211 ? 51.886 68.670 28.162 1.00 26.34 188 LEU F C 1
ATOM 10717 O O . LEU F 1 211 ? 52.755 67.870 28.503 1.00 26.60 188 LEU F O 1
ATOM 10722 N N . VAL F 1 212 ? 51.410 68.751 26.923 1.00 26.83 189 VAL F N 1
ATOM 10723 C CA . VAL F 1 212 ? 51.887 67.885 25.841 1.00 28.08 189 VAL F CA 1
ATOM 10724 C C . VAL F 1 212 ? 53.393 68.046 25.621 1.00 28.80 189 VAL F C 1
ATOM 10725 O O . VAL F 1 212 ? 54.096 67.062 25.397 1.00 28.78 189 VAL F O 1
ATOM 10729 N N . GLY F 1 213 ? 53.876 69.285 25.699 1.00 29.59 190 GLY F N 1
ATOM 10730 C CA . GLY F 1 213 ? 55.307 69.578 25.599 1.00 30.28 190 GLY F CA 1
ATOM 10731 C C . GLY F 1 213 ? 56.137 68.836 26.633 1.00 30.65 190 GLY F C 1
ATOM 10732 O O . GLY F 1 213 ? 57.209 68.316 26.316 1.00 31.34 190 GLY F O 1
ATOM 10733 N N . GLN F 1 214 ? 55.638 68.779 27.868 1.00 30.63 191 GLN F N 1
ATOM 10734 C CA . GLN F 1 214 ? 56.310 68.044 28.943 1.00 31.41 191 GLN F CA 1
ATOM 10735 C C . GLN F 1 214 ? 56.260 66.534 28.713 1.00 30.74 191 GLN F C 1
ATOM 10736 O O . GLN F 1 214 ? 57.250 65.840 28.933 1.00 31.64 191 GLN F O 1
ATOM 10742 N N . LEU F 1 215 ? 55.104 66.032 28.286 1.00 29.98 192 LEU F N 1
ATOM 10743 C CA . LEU F 1 215 ? 54.923 64.593 28.061 1.00 30.13 192 LEU F CA 1
ATOM 10744 C C . LEU F 1 215 ? 55.767 64.085 26.896 1.00 30.48 192 LEU F C 1
ATOM 10745 O O . LEU F 1 215 ? 56.282 62.969 26.942 1.00 30.42 192 LEU F O 1
ATOM 10750 N N . ALA F 1 216 ? 55.908 64.910 25.861 1.00 31.11 193 ALA F N 1
ATOM 10751 C CA . ALA F 1 216 ? 56.612 64.512 24.643 1.00 31.80 193 ALA F CA 1
ATOM 10752 C C . ALA F 1 216 ? 58.127 64.401 24.812 1.00 32.27 193 ALA F C 1
ATOM 10753 O O . ALA F 1 216 ? 58.784 63.752 23.994 1.00 32.08 193 ALA F O 1
ATOM 10755 N N . THR F 1 217 ? 58.678 65.031 25.853 1.00 32.01 194 THR F N 1
ATOM 10756 C CA . THR F 1 217 ? 60.134 65.104 26.029 1.00 32.31 194 THR F CA 1
ATOM 10757 C C . THR F 1 217 ? 60.711 64.177 27.107 1.00 31.13 194 THR F C 1
ATOM 10758 O O . THR F 1 217 ? 61.929 64.078 27.231 1.00 31.51 194 THR F O 1
ATOM 10762 N N . VAL F 1 218 ? 59.860 63.501 27.878 1.00 29.16 195 VAL F N 1
ATOM 10763 C CA . VAL F 1 218 ? 60.342 62.517 28.857 1.00 28.02 195 VAL F CA 1
ATOM 10764 C C . VAL F 1 218 ? 60.546 61.163 28.178 1.00 27.22 195 VAL F C 1
ATOM 10765 O O . VAL F 1 218 ? 60.242 61.006 27.000 1.00 26.62 195 VAL F O 1
ATOM 10769 N N . SER F 1 219 ? 61.073 60.197 28.924 1.00 27.15 196 SER F N 1
ATOM 10770 C CA . SER F 1 219 ? 61.321 58.852 28.396 1.00 27.16 196 SER F CA 1
ATOM 10771 C C . SER F 1 219 ? 60.026 58.106 28.090 1.00 27.00 196 SER F C 1
ATOM 10772 O O . SER F 1 219 ? 59.176 57.959 28.965 1.00 26.18 196 SER F O 1
ATOM 10775 N N . SER F 1 220 ? 59.889 57.626 26.855 1.00 27.79 197 SER F N 1
ATOM 10776 C CA . SER F 1 220 ? 58.728 56.823 26.467 1.00 28.12 197 SER F CA 1
ATOM 10777 C C . SER F 1 220 ? 58.819 55.395 27.007 1.00 28.10 197 SER F C 1
ATOM 10778 O O . SER F 1 220 ? 57.804 54.713 27.121 1.00 27.98 197 SER F O 1
ATOM 10781 N N . PHE F 1 221 ? 60.026 54.935 27.329 1.00 28.00 198 PHE F N 1
ATOM 10782 C CA . PHE F 1 221 ? 60.161 53.684 28.065 1.00 27.99 198 PHE F CA 1
ATOM 10783 C C . PHE F 1 221 ? 59.498 53.837 29.436 1.00 26.45 198 PHE F C 1
ATOM 10784 O O . PHE F 1 221 ? 58.732 52.970 29.863 1.00 25.80 198 PHE F O 1
ATOM 10792 N N . SER F 1 222 ? 59.799 54.943 30.111 1.00 25.23 199 SER F N 1
ATOM 10793 C CA . SER F 1 222 ? 59.258 55.212 31.440 1.00 24.58 199 SER F CA 1
ATOM 10794 C C . SER F 1 222 ? 57.737 55.366 31.442 1.00 23.89 199 SER F C 1
ATOM 10795 O O . SER F 1 222 ? 57.060 54.763 32.267 1.00 23.27 199 SER F O 1
ATOM 10798 N N . THR F 1 223 ? 57.207 56.176 30.529 1.00 23.63 200 THR F N 1
ATOM 10799 C CA . THR F 1 223 ? 55.774 56.467 30.527 1.00 23.46 200 THR F CA 1
ATOM 10800 C C . THR F 1 223 ? 54.953 55.207 30.261 1.00 23.48 200 THR F C 1
ATOM 10801 O O . THR F 1 223 ? 53.924 54.992 30.896 1.00 22.52 200 THR F O 1
ATOM 10805 N N . GLN F 1 224 ? 55.416 54.375 29.328 1.00 23.85 201 GLN F N 1
ATOM 10806 C CA . GLN F 1 224 ? 54.696 53.149 28.987 1.00 24.10 201 GLN F CA 1
ATOM 10807 C C . GLN F 1 224 ? 54.737 52.142 30.137 1.00 23.91 201 GLN F C 1
ATOM 10808 O O . GLN F 1 224 ? 53.728 51.520 30.453 1.00 23.94 201 GLN F O 1
ATOM 10814 N N . ALA F 1 225 ? 55.894 52.001 30.776 1.00 24.22 202 ALA F N 1
ATOM 10815 C CA . ALA F 1 225 ? 56.031 51.084 31.907 1.00 24.28 202 ALA F CA 1
ATOM 10816 C C . ALA F 1 225 ? 55.231 51.558 33.122 1.00 24.11 202 ALA F C 1
ATOM 10817 O O . ALA F 1 225 ? 54.549 50.760 33.765 1.00 24.02 202 ALA F O 1
ATOM 10819 N N . ILE F 1 226 ? 55.321 52.849 33.435 1.00 23.86 203 ILE F N 1
ATOM 10820 C CA . ILE F 1 226 ? 54.571 53.425 34.552 1.00 23.58 203 ILE F CA 1
ATOM 10821 C C . ILE F 1 226 ? 53.063 53.315 34.302 1.00 22.54 203 ILE F C 1
ATOM 10822 O O . ILE F 1 226 ? 52.308 53.004 35.213 1.00 21.84 203 ILE F O 1
ATOM 10827 N N . LYS F 1 227 ? 52.631 53.561 33.070 1.00 22.55 204 LYS F N 1
ATOM 10828 C CA . LYS F 1 227 ? 51.210 53.465 32.740 1.00 22.43 204 LYS F CA 1
ATOM 10829 C C . LYS F 1 227 ? 50.683 52.059 33.013 1.00 22.52 204 LYS F C 1
ATOM 10830 O O . LYS F 1 227 ? 49.592 51.896 33.554 1.00 22.00 204 LYS F O 1
ATOM 10836 N N . SER F 1 228 ? 51.468 51.053 32.638 1.00 22.81 205 SER F N 1
ATOM 10837 C CA . SER F 1 228 ? 51.131 49.663 32.921 1.00 23.27 205 SER F CA 1
ATOM 10838 C C . SER F 1 228 ? 51.046 49.375 34.418 1.00 22.55 205 SER F C 1
ATOM 10839 O O . SER F 1 228 ? 50.152 48.663 34.846 1.00 22.45 205 SER F O 1
ATOM 10842 N N . PHE F 1 229 ? 51.978 49.916 35.200 1.00 22.49 206 PHE F N 1
ATOM 10843 C CA . PHE F 1 229 ? 51.941 49.776 36.660 1.00 22.30 206 PHE F CA 1
ATOM 10844 C C . PHE F 1 229 ? 50.664 50.378 37.239 1.00 21.89 206 PHE F C 1
ATOM 10845 O O . PHE F 1 229 ? 50.032 49.781 38.112 1.00 20.72 206 PHE F O 1
ATOM 10853 N N . VAL F 1 230 ? 50.280 51.560 36.763 1.00 21.23 207 VAL F N 1
ATOM 10854 C CA . VAL F 1 230 ? 49.054 52.182 37.254 1.00 21.07 207 VAL F CA 1
ATOM 10855 C C . VAL F 1 230 ? 47.851 51.284 36.955 1.00 20.96 207 VAL F C 1
ATOM 10856 O O . VAL F 1 230 ? 47.014 51.070 37.826 1.00 20.30 207 VAL F O 1
ATOM 10860 N N . ARG F 1 231 ? 47.793 50.738 35.741 1.00 21.22 208 ARG F N 1
ATOM 10861 C CA . ARG F 1 231 ? 46.709 49.835 35.346 1.00 22.04 208 ARG F CA 1
ATOM 10862 C C . ARG F 1 231 ? 46.671 48.559 36.212 1.00 21.72 208 ARG F C 1
ATOM 10863 O O . ARG F 1 231 ? 45.591 48.100 36.596 1.00 20.42 208 ARG F O 1
ATOM 10871 N N . ARG F 1 232 ? 47.841 48.000 36.528 1.00 21.92 209 ARG F N 1
ATOM 10872 C CA . ARG F 1 232 ? 47.909 46.846 37.431 1.00 22.17 209 ARG F CA 1
ATOM 10873 C C . ARG F 1 232 ? 47.321 47.188 38.803 1.00 21.49 209 ARG F C 1
ATOM 10874 O O . ARG F 1 232 ? 46.553 46.406 39.368 1.00 20.63 209 ARG F O 1
ATOM 10882 N N . VAL F 1 233 ? 47.667 48.359 39.327 1.00 20.92 210 VAL F N 1
ATOM 10883 C CA . VAL F 1 233 ? 47.103 48.824 40.600 1.00 21.10 210 VAL F CA 1
ATOM 10884 C C . VAL F 1 233 ? 45.579 49.010 40.510 1.00 21.29 210 VAL F C 1
ATOM 10885 O O . VAL F 1 233 ? 44.843 48.602 41.414 1.00 21.67 210 VAL F O 1
ATOM 10889 N N . LEU F 1 234 ? 45.103 49.608 39.423 1.00 21.06 211 LEU F N 1
ATOM 10890 C CA . LEU F 1 234 ? 43.663 49.803 39.246 1.00 21.50 211 LEU F CA 1
ATOM 10891 C C . LEU F 1 234 ? 42.916 48.472 39.108 1.00 22.52 211 LEU F C 1
ATOM 10892 O O . LEU F 1 234 ? 41.747 48.385 39.485 1.00 22.31 211 LEU F O 1
ATOM 10897 N N . ASP F 1 235 ? 43.598 47.452 38.585 1.00 23.41 212 ASP F N 1
ATOM 10898 C CA . ASP F 1 235 ? 43.032 46.110 38.459 1.00 25.33 212 ASP F CA 1
ATOM 10899 C C . ASP F 1 235 ? 43.188 45.248 39.723 1.00 25.77 212 ASP F C 1
ATOM 10900 O O . ASP F 1 235 ? 42.832 44.072 39.712 1.00 25.72 212 ASP F O 1
ATOM 10905 N N . GLY F 1 236 ? 43.733 45.821 40.794 1.00 25.88 213 GLY F N 1
ATOM 10906 C CA . GLY F 1 236 ? 43.706 45.189 42.108 1.00 26.75 213 GLY F CA 1
ATOM 10907 C C . GLY F 1 236 ? 45.024 44.616 42.599 1.00 27.40 213 GLY F C 1
ATOM 10908 O O . GLY F 1 236 ? 45.049 43.955 43.628 1.00 27.39 213 GLY F O 1
ATOM 10909 N N . GLN F 1 237 ? 46.118 44.862 41.880 1.00 27.49 214 GLN F N 1
ATOM 10910 C CA . GLN F 1 237 ? 47.435 44.406 42.328 1.00 28.36 214 GLN F CA 1
ATOM 10911 C C . GLN F 1 237 ? 47.840 45.211 43.560 1.00 28.78 214 GLN F C 1
ATOM 10912 O O . GLN F 1 237 ? 47.825 46.437 43.526 1.00 28.29 214 GLN F O 1
ATOM 10918 N N . VAL F 1 238 ? 48.195 44.526 44.644 1.00 30.30 215 VAL F N 1
ATOM 10919 C CA . VAL F 1 238 ? 48.497 45.214 45.906 1.00 32.16 215 VAL F CA 1
ATOM 10920 C C . VAL F 1 238 ? 49.983 45.285 46.259 1.00 32.87 215 VAL F C 1
ATOM 10921 O O . VAL F 1 238 ? 50.376 46.154 47.025 1.00 35.35 215 VAL F O 1
ATOM 10925 N N . ALA F 1 239 ? 50.799 44.386 45.714 1.00 33.05 216 ALA F N 1
ATOM 10926 C CA . ALA F 1 239 ? 52.233 44.359 46.022 1.00 33.43 216 ALA F CA 1
ATOM 10927 C C . ALA F 1 239 ? 53.079 44.117 44.778 1.00 33.39 216 ALA F C 1
ATOM 10928 O O . ALA F 1 239 ? 52.580 43.645 43.751 1.00 32.43 216 ALA F O 1
ATOM 10930 N N . ASP F 1 240 ? 54.364 44.449 44.884 1.00 33.74 217 ASP F N 1
ATOM 10931 C CA . ASP F 1 240 ? 55.336 44.102 43.853 1.00 34.51 217 ASP F CA 1
ATOM 10932 C C . ASP F 1 240 ? 55.463 42.579 43.769 1.00 34.56 217 ASP F C 1
ATOM 10933 O O . ASP F 1 240 ? 55.462 41.893 44.793 1.00 34.24 217 ASP F O 1
ATOM 10938 N N . ASP F 1 241 ? 55.553 42.063 42.547 1.00 34.01 218 ASP F N 1
ATOM 10939 C CA . ASP F 1 241 ? 55.795 40.637 42.312 1.00 33.85 218 ASP F CA 1
ATOM 10940 C C . ASP F 1 241 ? 57.009 40.490 41.395 1.00 33.39 218 ASP F C 1
ATOM 10941 O O . ASP F 1 241 ? 57.641 41.490 41.052 1.00 32.26 218 ASP F O 1
ATOM 10946 N N . ALA F 1 242 ? 57.345 39.258 41.014 1.00 33.45 219 ALA F N 1
ATOM 10947 C CA . ALA F 1 242 ? 58.523 39.008 40.179 1.00 33.74 219 ALA F CA 1
ATOM 10948 C C . ALA F 1 242 ? 58.518 39.872 38.921 1.00 33.25 219 ALA F C 1
ATOM 10949 O O . ALA F 1 242 ? 59.529 40.485 38.583 1.00 32.76 219 ALA F O 1
ATOM 10951 N N . ASP F 1 243 ? 57.375 39.941 38.247 1.00 32.85 220 ASP F N 1
ATOM 10952 C CA . ASP F 1 243 ? 57.283 40.689 36.995 1.00 33.25 220 ASP F CA 1
ATOM 10953 C C . ASP F 1 243 ? 57.555 42.181 37.185 1.00 32.10 220 ASP F C 1
ATOM 10954 O O . ASP F 1 243 ? 58.381 42.757 36.478 1.00 31.45 220 ASP F O 1
ATOM 10959 N N . SER F 1 244 ? 56.872 42.802 38.143 1.00 31.07 221 SER F N 1
ATOM 10960 C CA . SER F 1 244 ? 57.029 44.239 38.368 1.00 30.63 221 SER F CA 1
ATOM 10961 C C . SER F 1 244 ? 58.456 44.578 38.825 1.00 30.66 221 SER F C 1
ATOM 10962 O O . SER F 1 244 ? 58.989 45.635 38.479 1.00 29.68 221 SER F O 1
ATOM 10965 N N . LEU F 1 245 ? 59.072 43.678 39.589 1.00 31.03 222 LEU F N 1
ATOM 10966 C CA . LEU F 1 245 ? 60.472 43.842 39.990 1.00 31.77 222 LEU F CA 1
ATOM 10967 C C . LEU F 1 245 ? 61.425 43.722 38.797 1.00 32.43 222 LEU F C 1
ATOM 10968 O O . LEU F 1 245 ? 62.443 44.412 38.750 1.00 31.96 222 LEU F O 1
ATOM 10973 N N . ARG F 1 246 ? 61.092 42.848 37.845 1.00 33.30 223 ARG F N 1
ATOM 10974 C CA . ARG F 1 246 ? 61.868 42.696 36.612 1.00 34.97 223 ARG F CA 1
ATOM 10975 C C . ARG F 1 246 ? 61.749 43.926 35.716 1.00 33.55 223 ARG F C 1
ATOM 10976 O O . ARG F 1 246 ? 62.744 44.374 35.144 1.00 33.13 223 ARG F O 1
ATOM 10984 N N . VAL F 1 247 ? 60.532 44.448 35.577 1.00 31.92 224 VAL F N 1
ATOM 10985 C CA . VAL F 1 247 ? 60.295 45.646 34.765 1.00 31.10 224 VAL F CA 1
ATOM 10986 C C . VAL F 1 247 ? 61.144 46.804 35.288 1.00 30.59 224 VAL F C 1
ATOM 10987 O O . VAL F 1 247 ? 61.852 47.462 34.521 1.00 30.17 224 VAL F O 1
ATOM 10991 N N . PHE F 1 248 ? 61.087 47.027 36.597 1.00 30.32 225 PHE F N 1
ATOM 10992 C CA . PHE F 1 248 ? 61.888 48.065 37.248 1.00 30.61 225 PHE F CA 1
ATOM 10993 C C . PHE F 1 248 ? 63.378 47.893 36.936 1.00 31.21 225 PHE F C 1
ATOM 10994 O O . PHE F 1 248 ? 64.046 48.842 36.527 1.00 30.78 225 PHE F O 1
ATOM 11002 N N . ALA F 1 249 ? 63.886 46.676 37.126 1.00 31.48 226 ALA F N 1
ATOM 11003 C CA . ALA F 1 249 ? 65.304 46.382 36.880 1.00 32.55 226 ALA F CA 1
ATOM 11004 C C . ALA F 1 249 ? 65.686 46.516 35.402 1.00 32.77 226 ALA F C 1
ATOM 11005 O O . ALA F 1 249 ? 66.797 46.936 35.088 1.00 33.26 226 ALA F O 1
ATOM 11007 N N . SER F 1 250 ? 64.760 46.184 34.504 1.00 32.87 227 SER F N 1
ATOM 11008 C CA . SER F 1 250 ? 65.019 46.251 33.061 1.00 33.59 227 SER F CA 1
ATOM 11009 C C . SER F 1 250 ? 65.353 47.663 32.571 1.00 33.82 227 SER F C 1
ATOM 11010 O O . SER F 1 250 ? 66.050 47.819 31.570 1.00 33.31 227 SER F O 1
ATOM 11013 N N . ALA F 1 251 ? 64.845 48.679 33.269 1.00 33.73 228 ALA F N 1
ATOM 11014 C CA . ALA F 1 251 ? 65.122 50.080 32.934 1.00 34.37 228 ALA F CA 1
ATOM 11015 C C . ALA F 1 251 ? 66.617 50.391 32.830 1.00 34.81 228 ALA F C 1
ATOM 11016 O O . ALA F 1 251 ? 67.046 51.102 31.920 1.00 33.95 228 ALA F O 1
ATOM 11018 N N . PHE F 1 252 ? 67.401 49.842 33.757 1.00 36.05 229 PHE F N 1
ATOM 11019 C CA . PHE F 1 252 ? 68.841 50.110 33.824 1.00 37.37 229 PHE F CA 1
ATOM 11020 C C . PHE F 1 252 ? 69.632 49.499 32.659 1.00 38.75 229 PHE F C 1
ATOM 11021 O O . PHE F 1 252 ? 70.769 49.887 32.420 1.00 39.52 229 PHE F O 1
ATOM 11029 N N . GLU F 1 253 ? 69.026 48.558 31.939 1.00 40.31 230 GLU F N 1
ATOM 11030 C CA . GLU F 1 253 ? 69.624 47.974 30.735 1.00 42.00 230 GLU F CA 1
ATOM 11031 C C . GLU F 1 253 ? 69.192 48.709 29.464 1.00 41.09 230 GLU F C 1
ATOM 11032 O O . GLU F 1 253 ? 69.649 48.373 28.371 1.00 41.29 230 GLU F O 1
ATOM 11038 N N . GLY F 1 254 ? 68.312 49.700 29.602 1.00 39.56 231 GLY F N 1
ATOM 11039 C CA . GLY F 1 254 ? 67.677 50.344 28.456 1.00 38.17 231 GLY F CA 1
ATOM 11040 C C . GLY F 1 254 ? 68.435 51.530 27.893 1.00 37.52 231 GLY F C 1
ATOM 11041 O O . GLY F 1 254 ? 69.236 52.162 28.583 1.00 36.57 231 GLY F O 1
ATOM 11042 N N . ALA F 1 255 ? 68.157 51.837 26.629 1.00 37.05 232 ALA F N 1
ATOM 11043 C CA . ALA F 1 255 ? 68.809 52.945 25.936 1.00 37.13 232 ALA F CA 1
ATOM 11044 C C . ALA F 1 255 ? 68.447 54.307 26.536 1.00 36.24 232 ALA F C 1
ATOM 11045 O O . ALA F 1 255 ? 69.275 55.215 26.546 1.00 35.57 232 ALA F O 1
ATOM 11047 N N . ASP F 1 256 ? 67.219 54.452 27.037 1.00 35.25 233 ASP F N 1
ATOM 11048 C CA . ASP F 1 256 ? 66.785 55.721 27.631 1.00 34.72 233 ASP F CA 1
ATOM 11049 C C . ASP F 1 256 ? 67.593 56.064 28.885 1.00 34.23 233 ASP F C 1
ATOM 11050 O O . ASP F 1 256 ? 67.973 57.218 29.080 1.00 33.48 233 ASP F O 1
ATOM 11055 N N . PHE F 1 257 ? 67.861 55.066 29.724 1.00 33.73 234 PHE F N 1
ATOM 11056 C CA . PHE F 1 257 ? 68.688 55.275 30.919 1.00 34.53 234 PHE F CA 1
ATOM 11057 C C . PHE F 1 257 ? 70.120 55.689 30.561 1.00 35.62 234 PHE F C 1
ATOM 11058 O O . PHE F 1 257 ? 70.700 56.553 31.219 1.00 35.05 234 PHE F O 1
ATOM 11066 N N . ARG F 1 258 ? 70.680 55.070 29.524 1.00 37.15 235 ARG F N 1
ATOM 11067 C CA . ARG F 1 258 ? 72.018 55.434 29.047 1.00 39.34 235 ARG F CA 1
ATOM 11068 C C . ARG F 1 258 ? 72.040 56.869 28.515 1.00 39.56 235 ARG F C 1
ATOM 11069 O O . ARG F 1 258 ? 72.983 57.620 28.776 1.00 39.66 235 ARG F O 1
ATOM 11077 N N . GLU F 1 259 ? 70.988 57.247 27.791 1.00 39.45 236 GLU F N 1
ATOM 11078 C CA . GLU F 1 259 ? 70.840 58.616 27.300 1.00 40.27 236 GLU F CA 1
ATOM 11079 C C . GLU F 1 259 ? 70.669 59.612 28.455 1.00 40.00 236 GLU F C 1
ATOM 11080 O O . GLU F 1 259 ? 71.254 60.694 28.436 1.00 39.60 236 GLU F O 1
ATOM 11086 N N . GLY F 1 260 ? 69.876 59.242 29.458 1.00 39.63 237 GLY F N 1
ATOM 11087 C CA . GLY F 1 260 ? 69.640 60.104 30.617 1.00 39.82 237 GLY F CA 1
ATOM 11088 C C . GLY F 1 260 ? 70.905 60.399 31.404 1.00 40.19 237 GLY F C 1
ATOM 11089 O O . GLY F 1 260 ? 71.182 61.550 31.744 1.00 40.25 237 GLY F O 1
ATOM 11090 N N . THR F 1 261 ? 71.678 59.356 31.688 1.00 40.30 238 THR F N 1
ATOM 11091 C CA . THR F 1 261 ? 72.943 59.504 32.407 1.00 41.45 238 THR F CA 1
ATOM 11092 C C . THR F 1 261 ? 74.015 60.187 31.550 1.00 42.22 238 THR F C 1
ATOM 11093 O O . THR F 1 261 ? 74.708 61.089 32.024 1.00 41.89 238 THR F O 1
ATOM 11097 N N . GLY F 1 262 ? 74.148 59.747 30.300 1.00 42.86 239 GLY F N 1
ATOM 11098 C CA . GLY F 1 262 ? 75.117 60.324 29.367 1.00 44.60 239 GLY F CA 1
ATOM 11099 C C . GLY F 1 262 ? 74.923 61.818 29.169 1.00 45.87 239 GLY F C 1
ATOM 11100 O O . GLY F 1 262 ? 75.885 62.587 29.200 1.00 45.50 239 GLY F O 1
ATOM 11101 N N . ALA F 1 263 ? 73.671 62.225 28.975 1.00 46.57 240 ALA F N 1
ATOM 11102 C CA . ALA F 1 263 ? 73.326 63.638 28.822 1.00 47.90 240 ALA F CA 1
ATOM 11103 C C . ALA F 1 263 ? 73.698 64.456 30.061 1.00 49.14 240 ALA F C 1
ATOM 11104 O O . ALA F 1 263 ? 74.173 65.586 29.941 1.00 49.24 240 ALA F O 1
ATOM 11106 N N . PHE F 1 264 ? 73.482 63.882 31.243 1.00 50.77 241 PHE F N 1
ATOM 11107 C CA . PHE F 1 264 ? 73.797 64.558 32.504 1.00 52.73 241 PHE F CA 1
ATOM 11108 C C . PHE F 1 264 ? 75.296 64.811 32.636 1.00 53.70 241 PHE F C 1
ATOM 11109 O O . PHE F 1 264 ? 75.713 65.914 32.996 1.00 54.30 241 PHE F O 1
ATOM 11117 N N . LEU F 1 265 ? 76.098 63.788 32.345 1.00 54.56 242 LEU F N 1
ATOM 11118 C CA . LEU F 1 265 ? 77.559 63.906 32.386 1.00 55.73 242 LEU F CA 1
ATOM 11119 C C . LEU F 1 265 ? 78.076 64.927 31.367 1.00 56.81 242 LEU F C 1
ATOM 11120 O O . LEU F 1 265 ? 79.044 65.639 31.634 1.00 57.22 242 LEU F O 1
ATOM 11123 N N . GLU F 1 266 ? 77.417 65.001 30.213 1.00 57.67 243 GLU F N 1
ATOM 11124 C CA . GLU F 1 266 ? 77.770 65.959 29.162 1.00 58.87 243 GLU F CA 1
ATOM 11125 C C . GLU F 1 266 ? 77.128 67.343 29.358 1.00 58.87 243 GLU F C 1
ATOM 11126 O O . GLU F 1 266 ? 77.252 68.209 28.490 1.00 59.92 243 GLU F O 1
ATOM 11132 N N . LYS F 1 267 ? 76.452 67.543 30.490 1.00 58.10 244 LYS F N 1
ATOM 11133 C CA . LYS F 1 267 ? 75.852 68.830 30.851 1.00 57.59 244 LYS F CA 1
ATOM 11134 C C . LYS F 1 267 ? 74.892 69.358 29.778 1.00 56.80 244 LYS F C 1
ATOM 11135 O O . LYS F 1 267 ? 74.950 70.532 29.411 1.00 56.75 244 LYS F O 1
ATOM 11138 N N . ARG F 1 268 ? 74.012 68.483 29.290 1.00 55.03 245 ARG F N 1
ATOM 11139 C CA . ARG F 1 268 ? 73.051 68.832 28.238 1.00 54.11 245 ARG F CA 1
ATOM 11140 C C . ARG F 1 268 ? 71.685 68.184 28.492 1.00 52.94 245 ARG F C 1
ATOM 11141 O O . ARG F 1 268 ? 71.594 67.215 29.244 1.00 51.18 245 ARG F O 1
ATOM 11149 N N . PRO F 1 269 ? 70.618 68.713 27.858 1.00 52.24 246 PRO F N 1
ATOM 11150 C CA . PRO F 1 269 ? 69.298 68.088 27.988 1.00 50.81 246 PRO F CA 1
ATOM 11151 C C . PRO F 1 269 ? 69.221 66.728 27.284 1.00 49.87 246 PRO F C 1
ATOM 11152 O O . PRO F 1 269 ? 69.749 66.583 26.180 1.00 49.60 246 PRO F O 1
ATOM 11156 N N . PRO F 1 270 ? 68.557 65.737 27.910 1.00 48.19 247 PRO F N 1
ATOM 11157 C CA . PRO F 1 270 ? 68.443 64.425 27.275 1.00 47.61 247 PRO F CA 1
ATOM 11158 C C . PRO F 1 270 ? 67.477 64.452 26.094 1.00 46.73 247 PRO F C 1
ATOM 11159 O O . PRO F 1 270 ? 66.519 65.225 26.099 1.00 46.22 247 PRO F O 1
ATOM 11163 N N . VAL F 1 271 ? 67.745 63.624 25.088 1.00 46.31 248 VAL F N 1
ATOM 11164 C CA . VAL F 1 271 ? 66.879 63.507 23.917 1.00 46.48 248 VAL F CA 1
ATOM 11165 C C . VAL F 1 271 ? 66.333 62.084 23.849 1.00 46.44 248 VAL F C 1
ATOM 11166 O O . VAL F 1 271 ? 66.979 61.178 23.319 1.00 47.88 248 VAL F O 1
ATOM 11170 N N . PHE F 1 272 ? 65.140 61.897 24.404 1.00 45.59 249 PHE F N 1
ATOM 11171 C CA . PHE F 1 272 ? 64.486 60.595 24.426 1.00 45.35 249 PHE F CA 1
ATOM 11172 C C . PHE F 1 272 ? 63.677 60.405 23.143 1.00 47.57 249 PHE F C 1
ATOM 11173 O O . PHE F 1 272 ? 62.668 59.693 23.118 1.00 49.11 249 PHE F O 1
#

B-factor: mean 27.35, std 9.42, range [12.46, 70.17]